Protein 9FY8 (pdb70)

Structure (mmCIF, N/CA/C/O backbone):
data_9FY8
#
_entry.id   9FY8
#
_cell.length_a   47.331
_cell.length_b   128.144
_cell.length_c   98.896
_cell.angle_alpha   90.00
_cell.angle_beta   98.17
_cell.angle_gamma   90.00
#
_symmetry.space_group_name_H-M   'P 1 21 1'
#
loop_
_entity.id
_entity.type
_entity.pdbx_description
1 polymer 'L2A5 Fab Heavy chain'
2 polymer 'L2A5 Fab Light Chain'
3 polymer 'Human anti kappa variable heavy chain'
4 branched 'N-acetyl-alpha-neuraminic acid-(2-6)-2-acetamido-2-deoxy-alpha-D-galactopyranose'
5 non-polymer THREONINE
6 water water
#
loop_
_atom_site.group_PDB
_atom_site.id
_atom_site.type_symbol
_atom_site.label_atom_id
_atom_site.label_alt_id
_atom_site.label_comp_id
_atom_site.label_asym_id
_atom_site.label_entity_id
_atom_site.label_seq_id
_atom_site.pdbx_PDB_ins_code
_atom_site.Cartn_x
_atom_site.Cartn_y
_atom_site.Cartn_z
_atom_site.occupancy
_atom_site.B_iso_or_equiv
_atom_site.auth_seq_id
_atom_site.auth_comp_id
_atom_site.auth_asym_id
_atom_site.auth_atom_id
_atom_site.pdbx_PDB_model_num
ATOM 1 N N . GLU A 1 1 ? 30.116 10.197 -43.255 1.00 56.58 1 GLU B N 1
ATOM 2 C CA . GLU A 1 1 ? 30.751 11.507 -43.330 1.00 49.99 1 GLU B CA 1
ATOM 3 C C . GLU A 1 1 ? 31.230 11.948 -41.952 1.00 49.78 1 GLU B C 1
ATOM 4 O O . GLU A 1 1 ? 32.427 11.938 -41.666 1.00 52.98 1 GLU B O 1
ATOM 10 N N . VAL A 1 2 ? 30.286 12.332 -41.099 1.00 41.80 2 VAL B N 1
ATOM 11 C CA . VAL A 1 2 ? 30.581 12.811 -39.754 1.00 34.41 2 VAL B CA 1
ATOM 12 C C . VAL A 1 2 ? 30.395 11.667 -38.769 1.00 31.81 2 VAL B C 1
ATOM 13 O O . VAL A 1 2 ? 29.423 10.906 -38.857 1.00 38.97 2 VAL B O 1
ATOM 17 N N . GLN A 1 3 ? 31.330 11.542 -37.832 1.00 29.54 3 GLN B N 1
ATOM 18 C CA . GLN A 1 3 ? 31.270 10.545 -36.773 1.00 29.93 3 GLN B CA 1
ATOM 19 C C . GLN A 1 3 ? 31.260 11.241 -35.419 1.00 34.16 3 GLN B C 1
ATOM 20 O O . GLN A 1 3 ? 31.930 12.261 -35.230 1.00 31.15 3 GLN B O 1
ATOM 26 N N . LEU A 1 4 ? 30.496 10.685 -34.479 1.00 30.62 4 LEU B N 1
ATOM 27 C CA . LEU A 1 4 ? 30.352 11.257 -33.147 1.00 25.24 4 LEU B CA 1
ATOM 28 C C . LEU A 1 4 ? 30.418 10.143 -32.112 1.00 24.28 4 LEU B C 1
ATOM 29 O O . LEU A 1 4 ? 29.931 9.035 -32.352 1.00 27.71 4 LEU B O 1
ATOM 34 N N . GLN A 1 5 ? 31.020 10.443 -30.963 1.00 25.25 5 GLN B N 1
ATOM 35 C CA . GLN A 1 5 ? 31.185 9.453 -29.901 1.00 29.10 5 GLN B CA 1
ATOM 36 C C . GLN A 1 5 ? 31.096 10.148 -28.553 1.00 30.21 5 GLN B C 1
ATOM 37 O O . GLN A 1 5 ? 31.882 11.059 -28.275 1.00 37.25 5 GLN B O 1
ATOM 43 N N . GLU A 1 6 ? 30.151 9.718 -27.721 1.00 31.90 6 GLU B N 1
ATOM 44 C CA . GLU A 1 6 ? 30.044 10.262 -26.378 1.00 32.32 6 GLU B CA 1
ATOM 45 C C . GLU A 1 6 ? 30.995 9.538 -25.429 1.00 28.53 6 GLU B C 1
ATOM 46 O O . GLU A 1 6 ? 31.440 8.416 -25.684 1.00 38.15 6 GLU B O 1
ATOM 52 N N . SER A 1 7 ? 31.297 10.200 -24.313 1.00 27.13 7 SER B N 1
ATOM 53 C CA . SER A 1 7 ? 32.155 9.620 -23.291 1.00 36.96 7 SER B CA 1
ATOM 54 C C . SER A 1 7 ? 31.952 10.381 -21.989 1.00 34.55 7 SER B C 1
ATOM 55 O O . SER A 1 7 ? 31.811 11.607 -21.996 1.00 33.18 7 SER B O 1
ATOM 58 N N . GLY A 1 8 ? 31.935 9.645 -20.881 1.00 30.09 8 GLY B N 1
ATOM 59 C CA . GLY A 1 8 ? 31.763 10.235 -19.575 1.00 28.85 8 GLY B CA 1
ATOM 60 C C . GLY A 1 8 ? 31.335 9.221 -18.534 1.00 34.04 8 GLY B C 1
ATOM 61 O O . GLY A 1 8 ? 31.032 8.065 -18.847 1.00 35.94 8 GLY B O 1
ATOM 62 N N . PRO A 1 9 ? 31.309 9.637 -17.268 1.00 33.54 9 PRO B N 1
ATOM 63 C CA . PRO A 1 9 ? 30.892 8.719 -16.201 1.00 26.98 9 PRO B CA 1
ATOM 64 C C . PRO A 1 9 ? 29.430 8.326 -16.342 1.00 34.72 9 PRO B C 1
ATOM 65 O O . PRO A 1 9 ? 28.576 9.145 -16.690 1.00 40.49 9 PRO B O 1
ATOM 69 N N . GLY A 1 10 ? 29.148 7.056 -16.063 1.00 34.11 10 GLY B N 1
ATOM 70 C CA . GLY A 1 10 ? 27.811 6.515 -16.145 1.00 29.17 10 GLY B CA 1
ATOM 71 C C . GLY A 1 10 ? 27.033 6.488 -14.850 1.00 34.22 10 GLY B C 1
ATOM 72 O O . GLY A 1 10 ? 25.890 6.023 -14.842 1.00 38.53 10 GLY B O 1
ATOM 73 N N . LEU A 1 11 ? 27.614 6.969 -13.753 1.00 36.52 11 LEU B N 1
ATOM 74 C CA . LEU A 1 11 ? 26.939 6.998 -12.462 1.00 31.96 11 LEU B CA 1
ATOM 75 C C . LEU A 1 11 ? 27.184 8.352 -11.816 1.00 28.92 11 LEU B C 1
ATOM 76 O O . LEU A 1 11 ? 28.334 8.783 -11.692 1.00 38.76 11 LEU B O 1
ATOM 81 N N . VAL A 1 12 ? 26.106 9.019 -11.413 1.00 39.79 12 VAL B N 1
ATOM 82 C CA . VAL A 1 12 ? 26.176 10.340 -10.801 1.00 31.53 12 VAL B CA 1
ATOM 83 C C . VAL A 1 12 ? 25.317 10.344 -9.545 1.00 32.15 12 VAL B C 1
ATOM 84 O O . VAL A 1 12 ? 24.203 9.811 -9.542 1.00 39.90 12 VAL B O 1
ATOM 88 N N . LYS A 1 13 ? 25.840 10.940 -8.477 1.00 29.75 13 LYS B N 1
ATOM 89 C CA . LYS A 1 13 ? 25.044 11.137 -7.279 1.00 31.78 13 LYS B CA 1
ATOM 90 C C . LYS A 1 13 ? 23.970 12.194 -7.534 1.00 33.73 13 LYS B C 1
ATOM 91 O O . LYS A 1 13 ? 24.169 13.110 -8.336 1.00 33.93 13 LYS B O 1
ATOM 97 N N . PRO A 1 14 ? 22.816 12.083 -6.876 1.00 33.38 14 PRO B N 1
ATOM 98 C CA . PRO A 1 14 ? 21.795 13.128 -7.005 1.00 38.23 14 PRO B CA 1
ATOM 99 C C . PRO A 1 14 ? 22.294 14.456 -6.454 1.00 38.44 14 PRO B C 1
ATOM 100 O O . PRO A 1 14 ? 23.218 14.514 -5.638 1.00 34.01 14 PRO B O 1
ATOM 104 N N . SER A 1 15 ? 21.673 15.537 -6.929 1.00 33.89 15 SER B N 1
ATOM 105 C CA . SER A 1 15 ? 21.984 16.921 -6.571 1.00 29.32 15 SER B CA 1
ATOM 106 C C . SER A 1 15 ? 23.384 17.347 -6.996 1.00 29.02 15 SER B C 1
ATOM 107 O O . SER A 1 15 ? 23.841 18.426 -6.598 1.00 28.02 15 SER B O 1
ATOM 110 N N . GLN A 1 16 ? 24.074 16.544 -7.797 1.00 32.02 16 GLN B N 1
ATOM 111 C CA . GLN A 1 16 ? 25.417 16.852 -8.256 1.00 29.60 16 GLN B CA 1
ATOM 112 C C . GLN A 1 16 ? 25.405 17.023 -9.775 1.00 31.54 16 GLN B C 1
ATOM 113 O O . GLN A 1 16 ? 24.344 17.063 -10.407 1.00 35.37 16 GLN B O 1
ATOM 119 N N . SER A 1 17 ? 26.591 17.130 -10.367 1.00 33.03 17 SER B N 1
ATOM 120 C CA . SER A 1 17 ? 26.726 17.491 -11.772 1.00 31.95 17 SER B CA 1
ATOM 121 C C . SER A 1 17 ? 27.116 16.286 -12.619 1.00 27.46 17 SER B C 1
ATOM 122 O O . SER A 1 17 ? 27.919 15.447 -12.197 1.00 36.92 17 SER B O 1
ATOM 125 N N . LEU A 1 18 ? 26.537 16.214 -13.815 1.00 27.14 18 LEU B N 1
ATOM 126 C CA . LEU A 1 18 ? 26.888 15.227 -14.828 1.00 29.15 18 LEU B CA 1
ATOM 127 C C . LEU A 1 18 ? 27.600 15.940 -15.970 1.00 26.04 18 LEU B C 1
ATOM 128 O O . LEU A 1 18 ? 27.137 16.987 -16.435 1.00 28.49 18 LEU B O 1
ATOM 133 N N . SER A 1 19 ? 28.721 15.376 -16.415 1.00 23.72 19 SER B N 1
ATOM 134 C CA . SER A 1 19 ? 29.519 15.957 -17.486 1.00 31.10 19 SER B CA 1
ATOM 135 C C . SER A 1 19 ? 29.797 14.903 -18.546 1.00 26.65 19 SER B C 1
ATOM 136 O O . SER A 1 19 ? 30.209 13.785 -18.220 1.00 33.22 19 SER B O 1
ATOM 139 N N . LEU A 1 20 ? 29.576 15.263 -19.810 1.00 27.51 20 LEU B N 1
ATOM 140 C CA . LEU A 1 20 ? 29.815 14.376 -20.938 1.00 30.55 20 LEU B CA 1
ATOM 141 C C . LEU A 1 20 ? 30.590 15.118 -22.019 1.00 29.04 20 LEU B C 1
ATOM 142 O O . LEU A 1 20 ? 30.607 16.350 -22.067 1.00 22.54 20 LEU B O 1
ATOM 147 N N . THR A 1 21 ? 31.228 14.346 -22.896 1.00 35.04 21 THR B N 1
ATOM 148 C CA . THR A 1 21 ? 32.061 14.884 -23.965 1.00 30.84 21 THR B CA 1
ATOM 149 C C . THR A 1 21 ? 31.746 14.157 -25.264 1.00 26.94 21 THR B C 1
ATOM 150 O O . THR A 1 21 ? 31.654 12.925 -25.284 1.00 28.49 21 THR B O 1
ATOM 154 N N . CYS A 1 22 ? 31.580 14.919 -26.341 1.00 24.96 22 CYS B N 1
ATOM 155 C CA . CYS A 1 22 ? 31.313 14.378 -27.668 1.00 30.68 22 CYS B CA 1
ATOM 156 C C . CYS A 1 22 ? 32.511 14.672 -28.562 1.00 34.18 22 CYS B C 1
ATOM 157 O O . CYS A 1 22 ? 32.849 15.839 -28.787 1.00 28.75 22 CYS B O 1
ATOM 160 N N . SER A 1 23 ? 33.151 13.619 -29.060 1.00 26.08 23 SER B N 1
ATOM 161 C CA . SER A 1 23 ? 34.297 13.745 -29.951 1.00 25.38 23 SER B CA 1
ATOM 162 C C . SER A 1 23 ? 33.818 13.620 -31.392 1.00 21.81 23 SER B C 1
ATOM 163 O O . SER A 1 23 ? 33.205 12.612 -31.761 1.00 27.35 23 SER B O 1
ATOM 166 N N . VAL A 1 24 ? 34.096 14.640 -32.197 1.00 27.78 24 VAL B N 1
ATOM 167 C CA . VAL A 1 24 ? 33.669 14.695 -33.590 1.00 25.89 24 VAL B CA 1
ATOM 168 C C . VAL A 1 24 ? 34.876 14.448 -34.484 1.00 26.54 24 VAL B C 1
ATOM 169 O O . VAL A 1 24 ? 35.964 14.984 -34.239 1.00 21.54 24 VAL B O 1
ATOM 173 N N . ILE A 1 25 ? 34.682 13.635 -35.520 1.00 25.52 25 ILE B N 1
ATOM 174 C CA . ILE A 1 25 ? 35.731 13.298 -36.476 1.00 27.73 25 ILE B CA 1
ATOM 175 C C . ILE A 1 25 ? 35.155 13.396 -37.882 1.00 32.68 25 ILE B C 1
ATOM 176 O O . ILE A 1 25 ? 34.071 12.866 -38.152 1.00 26.71 25 ILE B O 1
ATOM 181 N N . GLY A 1 26 ? 35.874 14.080 -38.771 1.00 33.65 26 GLY B N 1
ATOM 182 C CA . GLY A 1 26 ? 35.476 14.209 -40.156 1.00 24.43 26 GLY B CA 1
ATOM 183 C C . GLY A 1 26 ? 34.777 15.501 -40.512 1.00 35.57 26 GLY B C 1
ATOM 184 O O . GLY A 1 26 ? 34.385 15.672 -41.674 1.00 46.31 26 GLY B O 1
ATOM 185 N N . TYR A 1 27 ? 34.613 16.415 -39.559 1.00 32.10 27 TYR B N 1
ATOM 186 C CA . TYR A 1 27 ? 33.911 17.667 -39.803 1.00 27.08 27 TYR B CA 1
ATOM 187 C C . TYR A 1 27 ? 34.209 18.621 -38.657 1.00 36.67 27 TYR B C 1
ATOM 188 O O . TYR A 1 27 ? 34.173 18.222 -37.490 1.00 35.32 27 TYR B O 1
ATOM 197 N N . SER A 1 28 ? 34.507 19.872 -38.996 1.00 30.44 28 SER B N 1
ATOM 198 C CA . SER A 1 28 ? 34.791 20.886 -37.990 1.00 30.02 28 SER B CA 1
ATOM 199 C C . SER A 1 28 ? 33.489 21.430 -37.418 1.00 24.33 28 SER B C 1
ATOM 200 O O . SER A 1 28 ? 32.579 21.798 -38.166 1.00 27.39 28 SER B O 1
ATOM 203 N N . ILE A 1 29 ? 33.403 21.483 -36.086 1.00 27.67 29 ILE B N 1
ATOM 204 C CA . ILE A 1 29 ? 32.198 21.996 -35.444 1.00 28.55 29 ILE B CA 1
ATOM 205 C C . ILE A 1 29 ? 31.999 23.480 -35.720 1.00 28.31 29 ILE B C 1
ATOM 206 O O . ILE A 1 29 ? 30.884 23.990 -35.565 1.00 24.74 29 ILE B O 1
ATOM 211 N N . THR A 1 30 ? 33.051 24.187 -36.133 1.00 29.50 30 THR B N 1
ATOM 212 C CA . THR A 1 30 ? 32.948 25.599 -36.479 1.00 29.25 30 THR B CA 1
ATOM 213 C C . THR A 1 30 ? 32.525 25.828 -37.926 1.00 26.56 30 THR B C 1
ATOM 214 O O . THR A 1 30 ? 32.431 26.985 -38.350 1.00 35.92 30 THR B O 1
ATOM 218 N N . SER A 1 31 ? 32.268 24.765 -38.688 1.00 24.96 31 SER B N 1
ATOM 219 C CA . SER A 1 31 ? 31.905 24.887 -40.096 1.00 24.36 31 SER B CA 1
ATOM 220 C C . SER A 1 31 ? 30.420 25.137 -40.310 1.00 29.61 31 SER B C 1
ATOM 221 O O . SER A 1 31 ? 30.050 25.830 -41.266 1.00 34.79 31 SER B O 1
ATOM 224 N N . GLY A 1 32 ? 29.565 24.594 -39.452 1.00 32.17 32 GLY B N 1
ATOM 225 C CA . GLY A 1 32 ? 28.140 24.785 -39.613 1.00 26.84 32 GLY B CA 1
ATOM 226 C C . GLY A 1 32 ? 27.365 23.860 -38.696 1.00 29.96 32 GLY B C 1
ATOM 227 O O . GLY A 1 32 ? 27.940 23.161 -37.859 1.00 29.95 32 GLY B O 1
ATOM 228 N N . TYR A 1 33 ? 26.041 23.890 -38.869 1.00 30.27 33 TYR B N 1
ATOM 229 C CA . TYR A 1 33 ? 25.099 23.046 -38.137 1.00 33.62 33 TYR B CA 1
ATOM 230 C C . TYR A 1 33 ? 25.045 23.364 -36.648 1.00 34.21 33 TYR B C 1
ATOM 231 O O . TYR A 1 33 ? 26.003 23.895 -36.076 1.00 24.96 33 TYR B O 1
ATOM 240 N N . TYR A 1 34 ? 23.921 23.044 -36.015 1.00 38.55 34 TYR B N 1
ATOM 241 C CA . TYR A 1 34 ? 23.854 23.044 -34.562 1.00 32.44 34 TYR B CA 1
ATOM 242 C C . TYR A 1 34 ? 24.335 21.699 -34.035 1.00 27.57 34 TYR B C 1
ATOM 243 O O . TYR A 1 34 ? 24.122 20.658 -34.664 1.00 29.80 34 TYR B O 1
ATOM 252 N N . TRP A 1 35 ? 24.991 21.722 -32.880 1.00 27.37 35 TRP B N 1
ATOM 253 C CA . TRP A 1 35 ? 25.509 20.518 -32.242 1.00 26.51 35 TRP B CA 1
ATOM 254 C C . TRP A 1 35 ? 24.752 20.324 -30.935 1.00 28.53 35 TRP B C 1
ATOM 255 O O . TRP A 1 35 ? 24.964 21.067 -29.971 1.00 28.62 35 TRP B O 1
ATOM 266 N N . ASN A 1 36 A 23.870 19.329 -30.910 1.00 29.69 35 ASN B N 1
ATOM 267 C CA . ASN A 1 36 A 22.884 19.180 -29.854 1.00 30.32 35 ASN B CA 1
ATOM 268 C C . ASN A 1 36 A 23.213 18.004 -28.944 1.00 25.71 35 ASN B C 1
ATOM 269 O O . ASN A 1 36 A 23.971 17.098 -29.299 1.00 25.51 35 ASN B O 1
ATOM 274 N N . TRP A 1 37 ? 22.620 18.038 -27.753 1.00 24.52 36 TRP B N 1
ATOM 275 C CA . TRP A 1 37 ? 22.612 16.909 -26.831 1.00 22.61 36 TRP B CA 1
ATOM 276 C C . TRP A 1 37 ? 21.170 16.459 -26.657 1.00 26.68 36 TRP B C 1
ATOM 277 O O . TRP A 1 37 ? 20.311 17.253 -26.260 1.00 32.68 36 TRP B O 1
ATOM 288 N N . ILE A 1 38 ? 20.907 15.193 -26.969 1.00 27.04 37 ILE B N 1
ATOM 289 C CA . ILE A 1 38 ? 19.564 14.628 -26.936 1.00 27.34 37 ILE B CA 1
ATOM 290 C C . ILE A 1 38 ? 19.610 13.337 -26.134 1.00 25.26 37 ILE B C 1
ATOM 291 O O . ILE A 1 38 ? 20.432 12.458 -26.413 1.00 27.65 37 ILE B O 1
ATOM 296 N N . ARG A 1 39 ? 18.733 13.223 -25.142 1.00 23.38 38 ARG B N 1
ATOM 297 C CA . ARG A 1 39 ? 18.678 12.052 -24.281 1.00 23.19 38 ARG B CA 1
ATOM 298 C C . ARG A 1 39 ? 17.376 11.291 -24.496 1.00 27.13 38 ARG B C 1
ATOM 299 O O . ARG A 1 39 ? 16.410 11.810 -25.064 1.00 27.78 38 ARG B O 1
ATOM 307 N N . GLN A 1 40 ? 17.365 10.042 -24.034 1.00 25.03 39 GLN B N 1
ATOM 308 C CA . GLN A 1 40 ? 16.203 9.170 -24.148 1.00 28.29 39 GLN B CA 1
ATOM 309 C C . GLN A 1 40 ? 15.962 8.491 -22.810 1.00 29.73 39 GLN B C 1
ATOM 310 O O . GLN A 1 40 ? 16.803 7.713 -22.347 1.00 27.33 39 GLN B O 1
ATOM 316 N N . PHE A 1 41 ? 14.818 8.781 -22.198 1.00 31.59 40 PHE B N 1
ATOM 317 C CA . PHE A 1 41 ? 14.453 8.148 -20.945 1.00 32.91 40 PHE B CA 1
ATOM 318 C C . PHE A 1 41 ? 14.123 6.671 -21.174 1.00 32.07 40 PHE B C 1
ATOM 319 O O . PHE A 1 41 ? 13.883 6.248 -22.308 1.00 27.89 40 PHE B O 1
ATOM 327 N N . PRO A 1 42 ? 14.125 5.853 -20.099 1.00 31.14 41 PRO B N 1
ATOM 328 C CA . PRO A 1 42 ? 13.794 4.424 -20.243 1.00 32.36 41 PRO B CA 1
ATOM 329 C C . PRO A 1 42 ? 12.450 4.172 -20.910 1.00 35.84 41 PRO B C 1
ATOM 330 O O . PRO A 1 42 ? 12.242 3.124 -21.530 1.00 46.46 41 PRO B O 1
ATOM 334 N N . GLY A 1 43 ? 11.530 5.125 -20.794 1.00 32.66 42 GLY B N 1
ATOM 335 C CA . GLY A 1 43 ? 10.285 5.060 -21.527 1.00 33.12 42 GLY B CA 1
ATOM 336 C C . GLY A 1 43 ? 10.388 5.289 -23.015 1.00 41.46 42 GLY B C 1
ATOM 337 O O . GLY A 1 43 ? 9.355 5.383 -23.681 1.00 44.44 42 GLY B O 1
ATOM 338 N N . ASN A 1 44 ? 11.606 5.384 -23.549 1.00 34.36 43 ASN B N 1
ATOM 339 C CA . ASN A 1 44 ? 11.884 5.621 -24.962 1.00 34.74 43 ASN B CA 1
ATOM 340 C C . ASN A 1 44 ? 11.442 7.002 -25.426 1.00 30.34 43 ASN B C 1
ATOM 341 O O . ASN A 1 44 ? 11.298 7.229 -26.629 1.00 26.57 43 ASN B O 1
ATOM 346 N N . LYS A 1 45 ? 11.217 7.932 -24.501 1.00 25.37 44 LYS B N 1
ATOM 347 C CA . LYS A 1 45 ? 10.859 9.301 -24.850 1.00 21.48 44 LYS B CA 1
ATOM 348 C C . LYS A 1 45 ? 12.125 10.116 -25.082 1.00 29.58 44 LYS B C 1
ATOM 349 O O . LYS A 1 45 ? 13.051 10.081 -24.264 1.00 28.85 44 LYS B O 1
ATOM 355 N N . LEU A 1 46 ? 12.162 10.847 -26.193 1.00 28.98 45 LEU B N 1
ATOM 356 C CA . LEU A 1 46 ? 13.315 11.653 -26.570 1.00 24.93 45 LEU B CA 1
ATOM 357 C C . LEU A 1 46 ? 13.118 13.098 -26.129 1.00 25.27 45 LEU B C 1
ATOM 358 O O . LEU A 1 46 ? 12.021 13.651 -26.251 1.00 22.83 45 LEU B O 1
ATOM 363 N N . GLU A 1 47 ? 14.187 13.707 -25.618 1.00 23.14 46 GLU B N 1
ATOM 364 C CA . GLU A 1 47 ? 14.148 15.095 -25.170 1.00 25.62 46 GLU B CA 1
ATOM 365 C C . GLU A 1 47 ? 15.427 15.792 -25.599 1.00 26.39 46 GLU B C 1
ATOM 366 O O . GLU A 1 47 ? 16.518 15.418 -25.158 1.00 22.36 46 GLU B O 1
ATOM 372 N N . TRP A 1 48 ? 15.291 16.804 -26.452 1.00 26.75 47 TRP B N 1
ATOM 373 C CA . TRP A 1 48 ? 16.426 17.631 -26.837 1.00 27.13 47 TRP B CA 1
ATOM 374 C C . TRP A 1 48 ? 16.769 18.590 -25.703 1.00 30.80 47 TRP B C 1
ATOM 375 O O . TRP A 1 48 ? 15.892 19.284 -25.178 1.00 25.33 47 TRP B O 1
ATOM 386 N N . MET A 1 49 ? 18.047 18.625 -25.324 1.00 31.44 48 MET B N 1
ATOM 387 C CA . MET A 1 49 ? 18.479 19.407 -24.171 1.00 28.06 48 MET B CA 1
ATOM 388 C C . MET A 1 49 ? 18.994 20.781 -24.580 1.00 36.18 48 MET B C 1
ATOM 389 O O . MET A 1 49 ? 18.321 21.793 -24.365 1.00 36.50 48 MET B O 1
ATOM 394 N N . GLY A 1 50 ? 20.193 20.831 -25.160 1.00 38.88 49 GLY B N 1
ATOM 395 C CA . GLY A 1 50 ? 20.813 22.088 -25.517 1.00 34.26 49 GLY B CA 1
ATOM 396 C C . GLY A 1 50 ? 21.503 21.997 -26.863 1.00 27.03 49 GLY B C 1
ATOM 397 O O . GLY A 1 50 ? 21.506 20.949 -27.511 1.00 24.07 49 GLY B O 1
ATOM 398 N N . SER A 1 51 ? 22.089 23.120 -27.270 1.00 32.28 50 SER B N 1
ATOM 399 C CA . SER A 1 51 ? 22.782 23.204 -28.545 1.00 29.74 50 SER B CA 1
ATOM 400 C C . SER A 1 51 ? 23.854 24.277 -28.467 1.00 30.75 50 SER B C 1
ATOM 401 O O . SER A 1 51 ? 23.709 25.270 -27.749 1.00 30.38 50 SER B O 1
ATOM 404 N N . ILE A 1 52 ? 24.936 24.064 -29.212 1.00 30.06 51 ILE B N 1
ATOM 405 C CA . ILE A 1 52 ? 25.933 25.095 -29.464 1.00 24.15 51 ILE B CA 1
ATOM 406 C C . ILE A 1 52 ? 26.153 25.166 -30.968 1.00 22.24 51 ILE B C 1
ATOM 407 O O . ILE A 1 52 ? 26.262 24.131 -31.636 1.00 22.53 51 ILE B O 1
ATOM 412 N N . ASN A 1 53 ? 26.180 26.381 -31.505 1.00 23.76 52 ASN B N 1
ATOM 413 C CA . ASN A 1 53 ? 26.262 26.570 -32.942 1.00 24.75 52 ASN B CA 1
ATOM 414 C C . ASN A 1 53 ? 27.721 26.560 -33.390 1.00 27.12 52 ASN B C 1
ATOM 415 O O . ASN A 1 53 ? 28.645 26.385 -32.592 1.00 30.46 52 ASN B O 1
ATOM 420 N N . TYR A 1 54 ? 27.933 26.743 -34.694 1.00 28.27 53 TYR B N 1
ATOM 421 C CA . TYR A 1 54 ? 29.294 26.781 -35.215 1.00 27.86 53 TYR B CA 1
ATOM 422 C C . TYR A 1 54 ? 30.020 28.051 -34.793 1.00 25.78 53 TYR B C 1
ATOM 423 O O . TYR A 1 54 ? 31.245 28.036 -34.628 1.00 30.21 53 TYR B O 1
ATOM 432 N N . ASP A 1 55 ? 29.291 29.147 -34.604 1.00 24.73 54 ASP B N 1
ATOM 433 C CA . ASP A 1 55 ? 29.882 30.393 -34.136 1.00 22.53 54 ASP B CA 1
ATOM 434 C C . ASP A 1 55 ? 29.931 30.492 -32.616 1.00 24.67 54 ASP B C 1
ATOM 435 O O . ASP A 1 55 ? 30.409 31.503 -32.090 1.00 32.75 54 ASP B O 1
ATOM 440 N N . GLY A 1 56 ? 29.446 29.477 -31.901 1.00 29.19 55 GLY B N 1
ATOM 441 C CA . GLY A 1 56 ? 29.570 29.406 -30.462 1.00 30.98 55 GLY B CA 1
ATOM 442 C C . GLY A 1 56 ? 28.323 29.771 -29.685 1.00 24.69 55 GLY B C 1
ATOM 443 O O . GLY A 1 56 ? 28.336 29.670 -28.452 1.00 30.04 55 GLY B O 1
ATOM 444 N N . SER A 1 57 ? 27.254 30.190 -30.358 1.00 26.25 56 SER B N 1
ATOM 445 C CA . SER A 1 57 ? 26.035 30.571 -29.659 1.00 30.43 56 SER B CA 1
ATOM 446 C C . SER A 1 57 ? 25.355 29.350 -29.050 1.00 28.77 56 SER B C 1
ATOM 447 O O . SER A 1 57 ? 25.434 28.238 -29.577 1.00 32.08 56 SER B O 1
ATOM 450 N N . ASN A 1 58 ? 24.681 29.571 -27.926 1.00 30.97 57 ASN B N 1
ATOM 451 C CA . ASN A 1 58 ? 24.015 28.510 -27.190 1.00 30.67 57 ASN B CA 1
ATOM 452 C C . ASN A 1 58 ? 22.502 28.641 -27.308 1.00 30.70 57 ASN B C 1
ATOM 453 O O . ASN A 1 58 ? 21.960 29.745 -27.415 1.00 32.42 57 ASN B O 1
ATOM 458 N N . ILE A 1 59 ? 21.830 27.494 -27.296 1.00 31.66 58 ILE B N 1
ATOM 459 C CA . ILE A 1 59 ? 20.376 27.421 -27.229 1.00 34.32 58 ILE B CA 1
ATOM 460 C C . ILE A 1 59 ? 20.017 26.273 -26.297 1.00 38.28 58 ILE B C 1
ATOM 461 O O . ILE A 1 59 ? 20.509 25.153 -26.466 1.00 32.64 58 ILE B O 1
ATOM 466 N N . TYR A 1 60 ? 19.175 26.553 -25.307 1.00 32.90 59 TYR B N 1
ATOM 467 C CA . TYR A 1 60 ? 18.874 25.608 -24.245 1.00 30.57 59 TYR B CA 1
ATOM 468 C C . TYR A 1 60 ? 17.377 25.345 -24.165 1.00 36.60 59 TYR B C 1
ATOM 469 O O . TYR A 1 60 ? 16.555 26.212 -24.481 1.00 32.74 59 TYR B O 1
ATOM 478 N N . ASN A 1 61 ? 17.036 24.138 -23.738 1.00 44.00 60 ASN B N 1
ATOM 479 C CA . ASN A 1 61 ? 15.653 23.823 -23.415 1.00 32.29 60 ASN B CA 1
ATOM 480 C C . ASN A 1 61 ? 15.233 24.642 -22.201 1.00 29.83 60 ASN B C 1
ATOM 481 O O . ASN A 1 61 ? 15.919 24.607 -21.172 1.00 38.88 60 ASN B O 1
ATOM 486 N N . PRO A 1 62 ? 14.136 25.398 -22.280 1.00 30.32 61 PRO B N 1
ATOM 487 C CA . PRO A 1 62 ? 13.709 26.198 -21.120 1.00 32.82 61 PRO B CA 1
ATOM 488 C C . PRO A 1 62 ? 13.490 25.384 -19.857 1.00 31.02 61 PRO B C 1
ATOM 489 O O . PRO A 1 62 ? 13.588 25.941 -18.758 1.00 30.71 61 PRO B O 1
ATOM 493 N N . SER A 1 63 ? 13.203 24.086 -19.974 1.00 28.76 62 SER B N 1
ATOM 494 C CA . SER A 1 63 ? 13.022 23.244 -18.798 1.00 34.48 62 SER B CA 1
ATOM 495 C C . SER A 1 63 ? 14.335 22.904 -18.104 1.00 37.00 62 SER B C 1
ATOM 496 O O . SER A 1 63 ? 14.305 22.354 -16.997 1.00 35.25 62 SER B O 1
ATOM 499 N N . LEU A 1 64 ? 15.479 23.215 -18.718 1.00 35.11 63 LEU B N 1
ATOM 500 C CA . LEU A 1 64 ? 16.779 22.910 -18.139 1.00 36.88 63 LEU B CA 1
ATOM 501 C C . LEU A 1 64 ? 17.711 24.111 -18.071 1.00 40.17 63 LEU B C 1
ATOM 502 O O . LEU A 1 64 ? 18.856 23.957 -17.631 1.00 45.49 63 LEU B O 1
ATOM 507 N N . LYS A 1 65 ? 17.257 25.298 -18.480 1.00 32.96 64 LYS B N 1
ATOM 508 C CA . LYS A 1 65 ? 18.155 26.434 -18.663 1.00 40.09 64 LYS B CA 1
ATOM 509 C C . LYS A 1 65 ? 18.804 26.891 -17.363 1.00 44.85 64 LYS B C 1
ATOM 510 O O . LYS A 1 65 ? 19.872 27.513 -17.403 1.00 48.29 64 LYS B O 1
ATOM 516 N N . ASP A 1 66 ? 18.197 26.593 -16.215 1.00 45.08 65 ASP B N 1
ATOM 517 C CA . ASP A 1 66 ? 18.758 27.005 -14.935 1.00 36.23 65 ASP B CA 1
ATOM 518 C C . ASP A 1 66 ? 19.915 26.125 -14.478 1.00 45.13 65 ASP B C 1
ATOM 519 O O . ASP A 1 66 ? 20.551 26.448 -13.469 1.00 49.32 65 ASP B O 1
ATOM 524 N N . ARG A 1 67 ? 20.209 25.028 -15.193 1.00 37.59 66 ARG B N 1
ATOM 525 C CA . ARG A 1 67 ? 21.233 24.100 -14.723 1.00 36.91 66 ARG B CA 1
ATOM 526 C C . ARG A 1 67 ? 21.964 23.379 -15.855 1.00 32.36 66 ARG B C 1
ATOM 527 O O . ARG A 1 67 ? 22.533 22.307 -15.616 1.00 29.81 66 ARG B O 1
ATOM 535 N N . ILE A 1 68 ? 21.977 23.928 -17.068 1.00 34.13 67 ILE B N 1
ATOM 536 C CA . ILE A 1 68 ? 22.638 23.301 -18.205 1.00 30.53 67 ILE B CA 1
ATOM 537 C C . ILE A 1 68 ? 23.705 24.248 -18.741 1.00 30.04 67 ILE B C 1
ATOM 538 O O . ILE A 1 68 ? 23.595 25.473 -18.625 1.00 27.30 67 ILE B O 1
ATOM 543 N N . SER A 1 69 ? 24.753 23.665 -19.321 1.00 29.81 68 SER B N 1
ATOM 544 C CA . SER A 1 69 ? 25.826 24.434 -19.937 1.00 28.87 68 SER B CA 1
ATOM 545 C C . SER A 1 69 ? 26.458 23.600 -21.041 1.00 30.31 68 SER B C 1
ATOM 546 O O . SER A 1 69 ? 26.874 22.463 -20.799 1.00 28.69 68 SER B O 1
ATOM 549 N N . ILE A 1 70 ? 26.524 24.163 -22.246 1.00 32.75 69 ILE B N 1
ATOM 550 C CA . ILE A 1 70 ? 27.082 23.489 -23.415 1.00 31.34 69 ILE B CA 1
ATOM 551 C C . ILE A 1 70 ? 28.270 24.312 -23.896 1.00 29.32 69 ILE B C 1
ATOM 552 O O . ILE A 1 70 ? 28.094 25.417 -24.424 1.00 27.29 69 ILE B O 1
ATOM 557 N N . THR A 1 71 ? 29.474 23.779 -23.718 1.00 32.02 70 THR B N 1
ATOM 558 C CA . THR A 1 71 ? 30.702 24.427 -24.157 1.00 24.59 70 THR B CA 1
ATOM 559 C C . THR A 1 71 ? 31.330 23.625 -25.294 1.00 29.02 70 THR B C 1
ATOM 560 O O . THR A 1 71 ? 30.804 22.595 -25.727 1.00 28.98 70 THR B O 1
ATOM 564 N N . ARG A 1 72 ? 32.472 24.106 -25.781 1.00 34.62 71 ARG B N 1
ATOM 565 C CA . ARG A 1 72 ? 33.151 23.448 -26.887 1.00 28.13 71 ARG B CA 1
ATOM 566 C C . ARG A 1 72 ? 34.644 23.732 -26.816 1.00 32.33 71 ARG B C 1
ATOM 567 O O . ARG A 1 72 ? 35.086 24.713 -26.210 1.00 26.93 71 ARG B O 1
ATOM 575 N N . ASP A 1 73 ? 35.416 22.853 -27.453 1.00 32.43 72 ASP B N 1
ATOM 576 C CA . ASP A 1 73 ? 36.864 22.998 -27.594 1.00 27.69 72 ASP B CA 1
ATOM 577 C C . ASP A 1 73 ? 37.192 22.737 -29.061 1.00 34.18 72 ASP B C 1
ATOM 578 O O . ASP A 1 73 ? 37.279 21.582 -29.489 1.00 34.88 72 ASP B O 1
ATOM 583 N N . THR A 1 74 ? 37.376 23.813 -29.830 1.00 33.61 73 THR B N 1
ATOM 584 C CA . THR A 1 74 ? 37.592 23.673 -31.266 1.00 34.27 73 THR B CA 1
ATOM 585 C C . THR A 1 74 ? 38.953 23.075 -31.597 1.00 33.56 73 THR B C 1
ATOM 586 O O . THR A 1 74 ? 39.123 22.528 -32.692 1.00 34.50 73 THR B O 1
ATOM 590 N N . SER A 1 75 ? 39.924 23.168 -30.685 1.00 31.14 74 SER B N 1
ATOM 591 C CA . SER A 1 75 ? 41.234 22.580 -30.947 1.00 34.34 74 SER B CA 1
ATOM 592 C C . SER A 1 75 ? 41.160 21.058 -30.964 1.00 33.42 74 SER B C 1
ATOM 593 O O . SER A 1 75 ? 41.788 20.409 -31.809 1.00 36.26 74 SER B O 1
ATOM 596 N N . LYS A 1 76 ? 40.400 20.472 -30.041 1.00 35.40 75 LYS B N 1
ATOM 597 C CA . LYS A 1 76 ? 40.152 19.037 -30.032 1.00 28.41 75 LYS B CA 1
ATOM 598 C C . LYS A 1 76 ? 38.914 18.651 -30.829 1.00 22.91 75 LYS B C 1
ATOM 599 O O . LYS A 1 76 ? 38.627 17.456 -30.956 1.00 20.34 75 LYS B O 1
ATOM 605 N N . ASN A 1 77 ? 38.178 19.633 -31.357 1.00 30.04 76 ASN B N 1
ATOM 606 C CA . ASN A 1 77 ? 36.955 19.398 -32.126 1.00 26.89 76 ASN B CA 1
ATOM 607 C C . ASN A 1 77 ? 35.914 18.656 -31.287 1.00 23.69 76 ASN B C 1
ATOM 608 O O . ASN A 1 77 ? 35.293 17.687 -31.730 1.00 20.58 76 ASN B O 1
ATOM 613 N N . GLN A 1 78 ? 35.722 19.129 -30.058 1.00 29.29 77 GLN B N 1
ATOM 614 C CA . GLN A 1 78 ? 34.794 18.531 -29.112 1.00 26.79 77 GLN B CA 1
ATOM 615 C C . GLN A 1 78 ? 33.804 19.577 -28.614 1.00 23.83 77 GLN B C 1
ATOM 616 O O . GLN A 1 78 ? 34.067 20.783 -28.651 1.00 22.67 77 GLN B O 1
ATOM 622 N N . PHE A 1 79 ? 32.649 19.099 -28.152 1.00 23.44 78 PHE B N 1
ATOM 623 C CA . PHE A 1 79 ? 31.700 19.931 -27.427 1.00 26.16 78 PHE B CA 1
ATOM 624 C C . PHE A 1 79 ? 31.139 19.123 -26.266 1.00 28.09 78 PHE B C 1
ATOM 625 O O . PHE A 1 79 ? 30.958 17.907 -26.366 1.00 29.62 78 PHE B O 1
ATOM 633 N N . PHE A 1 80 ? 30.873 19.811 -25.160 1.00 26.89 79 PHE B N 1
ATOM 634 C CA . PHE A 1 80 ? 30.627 19.167 -23.879 1.00 25.67 79 PHE B CA 1
ATOM 635 C C . PHE A 1 80 ? 29.222 19.478 -23.377 1.00 30.19 79 PHE B C 1
ATOM 636 O O . PHE A 1 80 ? 28.534 20.370 -23.878 1.00 28.84 79 PHE B O 1
ATOM 644 N N . LEU A 1 81 ? 28.806 18.715 -22.367 1.00 29.26 80 LEU B N 1
ATOM 645 C CA . LEU A 1 81 ? 27.505 18.867 -21.731 1.00 23.48 80 LEU B CA 1
ATOM 646 C C . LEU A 1 81 ? 27.690 18.842 -20.222 1.00 25.37 80 LEU B C 1
ATOM 647 O O . LEU A 1 81 ? 28.350 17.944 -19.691 1.00 27.08 80 LEU B O 1
ATOM 652 N N . LYS A 1 82 ? 27.111 19.825 -19.537 1.00 24.96 81 LYS B N 1
ATOM 653 C CA . LYS A 1 82 ? 27.173 19.907 -18.082 1.00 26.04 81 LYS B CA 1
ATOM 654 C C . LYS A 1 82 ? 25.772 20.164 -17.551 1.00 26.31 81 LYS B C 1
ATOM 655 O O . LYS A 1 82 ? 25.171 21.200 -17.855 1.00 28.71 81 LYS B O 1
ATOM 661 N N . LEU A 1 83 ? 25.254 19.223 -16.766 1.00 26.31 82 LEU B N 1
ATOM 662 C CA . LEU A 1 83 ? 23.934 19.329 -16.156 1.00 22.83 82 LEU B CA 1
ATOM 663 C C . LEU A 1 83 ? 24.110 19.387 -14.645 1.00 28.44 82 LEU B C 1
ATOM 664 O O . LEU A 1 83 ? 24.666 18.460 -14.048 1.00 36.60 82 LEU B O 1
ATOM 669 N N . ASN A 1 84 A 23.639 20.469 -14.031 1.00 29.19 82 ASN B N 1
ATOM 670 C CA . ASN A 1 84 A 23.844 20.712 -12.610 1.00 30.61 82 ASN B CA 1
ATOM 671 C C . ASN A 1 84 A 22.645 20.251 -11.790 1.00 27.89 82 ASN B C 1
ATOM 672 O O . ASN A 1 84 A 21.503 20.280 -12.255 1.00 34.78 82 ASN B O 1
ATOM 677 N N . SER A 1 85 B 22.925 19.835 -10.555 1.00 30.27 82 SER B N 1
ATOM 678 C CA . SER A 1 85 B 21.911 19.424 -9.582 1.00 25.39 82 SER B CA 1
ATOM 679 C C . SER A 1 85 B 20.945 18.406 -10.188 1.00 30.29 82 SER B C 1
ATOM 680 O O . SER A 1 85 B 19.728 18.597 -10.223 1.00 31.60 82 SER B O 1
ATOM 683 N N . VAL A 1 86 C 21.519 17.303 -10.670 1.00 31.84 82 VAL B N 1
ATOM 684 C CA . VAL A 1 86 C 20.714 16.295 -11.347 1.00 30.46 82 VAL B CA 1
ATOM 685 C C . VAL A 1 86 C 19.889 15.508 -10.334 1.00 42.02 82 VAL B C 1
ATOM 686 O O . VAL A 1 86 C 20.221 15.410 -9.146 1.00 36.26 82 VAL B O 1
ATOM 690 N N . THR A 1 87 ? 18.788 14.944 -10.818 1.00 33.90 86 THR B N 1
ATOM 691 C CA . THR A 1 87 ? 17.890 14.116 -10.029 1.00 30.10 86 THR B CA 1
ATOM 692 C C . THR A 1 87 ? 17.843 12.712 -10.621 1.00 26.67 86 THR B C 1
ATOM 693 O O . THR A 1 87 ? 18.422 12.438 -11.675 1.00 30.45 86 THR B O 1
ATOM 697 N N . THR A 1 88 ? 17.136 11.813 -9.931 1.00 26.79 87 THR B N 1
ATOM 698 C CA . THR A 1 88 ? 16.909 10.482 -10.484 1.00 29.23 87 THR B CA 1
ATOM 699 C C . THR A 1 88 ? 16.052 10.529 -11.742 1.00 30.50 87 THR B C 1
ATOM 700 O O . THR A 1 88 ? 16.089 9.587 -12.541 1.00 26.13 87 THR B O 1
ATOM 704 N N . GLU A 1 89 ? 15.284 11.605 -11.934 1.00 34.98 88 GLU B N 1
ATOM 705 C CA . GLU A 1 89 ? 14.537 11.808 -13.169 1.00 39.90 88 GLU B CA 1
ATOM 706 C C . GLU A 1 89 ? 15.439 12.099 -14.362 1.00 40.93 88 GLU B C 1
ATOM 707 O O . GLU A 1 89 ? 14.950 12.108 -15.497 1.00 38.53 88 GLU B O 1
ATOM 713 N N . ASP A 1 90 ? 16.729 12.340 -14.137 1.00 39.29 89 ASP B N 1
ATOM 714 C CA . ASP A 1 90 ? 17.678 12.582 -15.214 1.00 33.59 89 ASP B CA 1
ATOM 715 C C . ASP A 1 90 ? 18.340 11.307 -15.718 1.00 30.72 89 ASP B C 1
ATOM 716 O O . ASP A 1 90 ? 19.208 11.382 -16.594 1.00 30.78 89 ASP B O 1
ATOM 721 N N . THR A 1 91 ? 17.962 10.148 -15.182 1.00 26.49 90 THR B N 1
ATOM 722 C CA . THR A 1 91 ? 18.501 8.882 -15.662 1.00 29.37 90 THR B CA 1
ATOM 723 C C . THR A 1 91 ? 17.992 8.616 -17.072 1.00 30.30 90 THR B C 1
ATOM 724 O O . THR A 1 91 ? 16.781 8.497 -17.290 1.00 31.11 90 THR B O 1
ATOM 728 N N . ALA A 1 92 ? 18.910 8.528 -18.028 1.00 28.36 91 ALA B N 1
ATOM 729 C CA . ALA A 1 92 ? 18.556 8.342 -19.431 1.00 32.81 91 ALA B CA 1
ATOM 730 C C . ALA A 1 92 ? 19.816 7.937 -20.188 1.00 30.00 91 ALA B C 1
ATOM 731 O O . ALA A 1 92 ? 20.907 7.846 -19.616 1.00 38.26 91 ALA B O 1
ATOM 733 N N . THR A 1 93 ? 19.652 7.692 -21.485 1.00 24.50 92 THR B N 1
ATOM 734 C CA . THR A 1 93 ? 20.765 7.451 -22.393 1.00 28.18 92 THR B CA 1
ATOM 735 C C . THR A 1 93 ? 20.975 8.705 -23.231 1.00 30.18 92 THR B C 1
ATOM 736 O O . THR A 1 93 ? 20.090 9.098 -23.999 1.00 29.95 92 THR B O 1
ATOM 740 N N . TYR A 1 94 ? 22.141 9.326 -23.085 1.00 26.44 93 TYR B N 1
ATOM 741 C CA . TYR A 1 94 ? 22.410 10.621 -23.694 1.00 26.42 93 TYR B CA 1
ATOM 742 C C . TYR A 1 94 ? 23.110 10.446 -25.035 1.00 29.27 93 TYR B C 1
ATOM 743 O O . TYR A 1 94 ? 24.076 9.683 -25.147 1.00 36.71 93 TYR B O 1
ATOM 752 N N . TYR A 1 95 ? 22.618 11.155 -26.047 1.00 27.75 94 TYR B N 1
ATOM 753 C CA . TYR A 1 95 ? 23.222 11.176 -27.369 1.00 27.52 94 TYR B CA 1
ATOM 754 C C . TYR A 1 95 ? 23.705 12.582 -27.693 1.00 27.43 94 TYR B C 1
ATOM 755 O O . TYR A 1 95 ? 23.119 13.574 -27.248 1.00 30.77 94 TYR B O 1
ATOM 764 N N . CYS A 1 96 ? 24.778 12.662 -28.473 1.00 26.63 95 CYS B N 1
ATOM 765 C CA . CYS A 1 96 ? 25.176 13.903 -29.119 1.00 29.39 95 CYS B CA 1
ATOM 766 C C . CYS A 1 96 ? 24.960 13.766 -30.618 1.00 28.13 95 CYS B C 1
ATOM 767 O O . CYS A 1 96 ? 25.149 12.684 -31.185 1.00 24.72 95 CYS B O 1
ATOM 770 N N . ALA A 1 97 ? 24.550 14.861 -31.253 1.00 18.91 96 ALA B N 1
ATOM 771 C CA . ALA A 1 97 ? 24.174 14.823 -32.657 1.00 24.88 96 ALA B CA 1
ATOM 772 C C . ALA A 1 97 ? 24.516 16.149 -33.317 1.00 26.51 96 ALA B C 1
ATOM 773 O O . ALA A 1 97 ? 24.517 17.200 -32.671 1.00 21.48 96 ALA B O 1
ATOM 775 N N . ARG A 1 98 ? 24.810 16.085 -34.615 1.00 23.97 97 ARG B N 1
ATOM 776 C CA . ARG A 1 98 ? 25.012 17.270 -35.440 1.00 22.96 97 ARG B CA 1
ATOM 777 C C . ARG A 1 98 ? 23.712 17.558 -36.181 1.00 30.88 97 ARG B C 1
ATOM 778 O O . ARG A 1 98 ? 23.340 16.820 -37.097 1.00 30.86 97 ARG B O 1
ATOM 786 N N . GLY A 1 99 ? 23.011 18.612 -35.768 1.00 30.37 98 GLY B N 1
ATOM 787 C CA . GLY A 1 99 ? 21.834 19.082 -36.477 1.00 23.66 98 GLY B CA 1
ATOM 788 C C . GLY A 1 99 ? 20.740 18.060 -36.723 1.00 35.88 98 GLY B C 1
ATOM 789 O O . GLY A 1 99 ? 19.757 18.360 -37.404 1.00 53.79 98 GLY B O 1
ATOM 790 N N . GLY A 1 100 ? 20.896 16.851 -36.190 1.00 39.11 99 GLY B N 1
ATOM 791 C CA . GLY A 1 100 ? 19.886 15.823 -36.316 1.00 34.71 99 GLY B CA 1
ATOM 792 C C . GLY A 1 100 ? 20.088 14.824 -37.436 1.00 38.82 99 GLY B C 1
ATOM 793 O O . GLY A 1 100 ? 19.205 13.986 -37.651 1.00 42.06 99 GLY B O 1
ATOM 794 N N . ASP A 1 101 ? 21.211 14.875 -38.156 1.00 42.52 100 ASP B N 1
ATOM 795 C CA . ASP A 1 101 ? 21.462 13.925 -39.232 1.00 33.75 100 ASP B CA 1
ATOM 796 C C . ASP A 1 101 ? 22.587 12.944 -38.931 1.00 29.02 100 ASP B C 1
ATOM 797 O O . ASP A 1 101 ? 22.774 11.991 -39.695 1.00 31.75 100 ASP B O 1
ATOM 802 N N . TYR A 1 102 ? 23.338 13.148 -37.850 1.00 29.14 101 TYR B N 1
ATOM 803 C CA . TYR A 1 102 ? 24.396 12.227 -37.447 1.00 33.32 101 TYR B CA 1
ATOM 804 C C . TYR A 1 102 ? 24.376 12.102 -35.933 1.00 29.66 101 TYR B C 1
ATOM 805 O O . TYR A 1 102 ? 24.498 13.108 -35.228 1.00 29.58 101 TYR B O 1
ATOM 814 N N . TRP A 1 103 ? 24.237 10.875 -35.439 1.00 30.34 102 TRP B N 1
ATOM 815 C CA . TRP A 1 103 ? 24.100 10.608 -34.016 1.00 27.35 102 TRP B CA 1
ATOM 816 C C . TRP A 1 103 ? 25.273 9.780 -33.512 1.00 26.85 102 TRP B C 1
ATOM 817 O O . TRP A 1 103 ? 25.892 9.026 -34.269 1.00 28.37 102 TRP B O 1
ATOM 828 N N . GLY A 1 104 ? 25.567 9.923 -32.223 1.00 30.11 103 GLY B N 1
ATOM 829 C CA . GLY A 1 104 ? 26.546 9.088 -31.563 1.00 25.51 103 GLY B CA 1
ATOM 830 C C . GLY A 1 104 ? 25.962 7.744 -31.174 1.00 28.70 103 GLY B C 1
ATOM 831 O O . GLY A 1 104 ? 24.825 7.400 -31.500 1.00 31.41 103 GLY B O 1
ATOM 832 N N . GLN A 1 105 ? 26.772 6.966 -30.456 1.00 33.56 104 GLN B N 1
ATOM 833 C CA . GLN A 1 105 ? 26.325 5.646 -30.024 1.00 35.97 104 GLN B CA 1
ATOM 834 C C . GLN A 1 105 ? 25.406 5.721 -28.814 1.00 33.65 104 GLN B C 1
ATOM 835 O O . GLN A 1 105 ? 24.519 4.873 -28.664 1.00 39.62 104 GLN B O 1
ATOM 841 N N . GLY A 1 106 ? 25.594 6.716 -27.953 1.00 32.67 105 GLY B N 1
ATOM 842 C CA . GLY A 1 106 ? 24.777 6.847 -26.764 1.00 33.84 105 GLY B CA 1
ATOM 843 C C . GLY A 1 106 ? 25.462 6.324 -25.519 1.00 30.68 105 GLY B C 1
ATOM 844 O O . GLY A 1 106 ? 26.034 5.230 -25.529 1.00 27.37 105 GLY B O 1
ATOM 845 N N . THR A 1 107 ? 25.416 7.102 -24.441 1.00 35.15 106 THR B N 1
ATOM 846 C CA . THR A 1 107 ? 25.987 6.712 -23.159 1.00 33.78 106 THR B CA 1
ATOM 847 C C . THR A 1 107 ? 24.875 6.635 -22.124 1.00 25.30 106 THR B C 1
ATOM 848 O O . THR A 1 107 ? 24.071 7.566 -21.998 1.00 26.82 106 THR B O 1
ATOM 852 N N . SER A 1 108 ? 24.830 5.527 -21.390 1.00 27.90 107 SER B N 1
ATOM 853 C CA . SER A 1 108 ? 23.819 5.316 -20.363 1.00 26.00 107 SER B CA 1
ATOM 854 C C . SER A 1 108 ? 24.310 5.902 -19.046 1.00 27.73 107 SER B C 1
ATOM 855 O O . SER A 1 108 ? 25.306 5.433 -18.485 1.00 30.48 107 SER B O 1
ATOM 858 N N . VAL A 1 109 ? 23.612 6.922 -18.556 1.00 21.89 108 VAL B N 1
ATOM 859 C CA . VAL A 1 109 ? 23.934 7.577 -17.294 1.00 25.67 108 VAL B CA 1
ATOM 860 C C . VAL A 1 109 ? 22.810 7.295 -16.309 1.00 30.27 108 VAL B C 1
ATOM 861 O O . VAL A 1 109 ? 21.632 7.515 -16.620 1.00 32.30 108 VAL B O 1
ATOM 865 N N . THR A 1 110 ? 23.172 6.810 -15.125 1.00 27.91 109 THR B N 1
ATOM 866 C CA . THR A 1 110 ? 22.220 6.522 -14.061 1.00 30.84 109 THR B CA 1
ATOM 867 C C . THR A 1 110 ? 22.509 7.433 -12.878 1.00 27.85 109 THR B C 1
ATOM 868 O O . THR A 1 110 ? 23.666 7.581 -12.471 1.00 28.71 109 THR B O 1
ATOM 872 N N . VAL A 1 111 ? 21.460 8.043 -12.335 1.00 24.83 110 VAL B N 1
ATOM 873 C CA . VAL A 1 111 ? 21.562 8.922 -11.176 1.00 26.45 110 VAL B CA 1
ATOM 874 C C . VAL A 1 111 ? 20.921 8.206 -9.997 1.00 28.74 110 VAL B C 1
ATOM 875 O O . VAL A 1 111 ? 19.724 7.893 -10.029 1.00 32.27 110 VAL B O 1
ATOM 879 N N . SER A 1 112 ? 21.711 7.944 -8.958 1.00 23.84 111 SER B N 1
ATOM 880 C CA . SER A 1 112 ? 21.216 7.176 -7.824 1.00 28.56 111 SER B CA 1
ATOM 881 C C . SER A 1 112 ? 22.118 7.392 -6.618 1.00 38.08 111 SER B C 1
ATOM 882 O O . SER A 1 112 ? 23.320 7.632 -6.757 1.00 41.08 111 SER B O 1
ATOM 885 N N . SER A 1 113 ? 21.515 7.298 -5.434 1.00 26.64 112 SER B N 1
ATOM 886 C CA . SER A 1 113 ? 22.236 7.325 -4.169 1.00 28.69 112 SER B CA 1
ATOM 887 C C . SER A 1 113 ? 22.645 5.937 -3.698 1.00 34.72 112 SER B C 1
ATOM 888 O O . SER A 1 113 ? 23.260 5.816 -2.633 1.00 36.66 112 SER B O 1
ATOM 891 N N . ALA A 1 114 ? 22.317 4.895 -4.459 1.00 32.63 113 ALA B N 1
ATOM 892 C CA . ALA A 1 114 ? 22.626 3.532 -4.054 1.00 34.46 113 ALA B CA 1
ATOM 893 C C . ALA A 1 114 ? 24.105 3.232 -4.251 1.00 32.03 113 ALA B C 1
ATOM 894 O O . ALA A 1 114 ? 24.734 3.715 -5.198 1.00 37.56 113 ALA B O 1
ATOM 896 N N . SER A 1 115 ? 24.658 2.432 -3.345 1.00 31.49 114 SER B N 1
ATOM 897 C CA . SER A 1 115 ? 26.042 2.003 -3.440 1.00 36.42 114 SER B CA 1
ATOM 898 C C . SER A 1 115 ? 26.130 0.641 -4.122 1.00 40.32 114 SER B C 1
ATOM 899 O O . SER A 1 115 ? 25.129 -0.049 -4.324 1.00 36.27 114 SER B O 1
ATOM 902 N N . THR A 1 116 ? 27.354 0.262 -4.486 1.00 45.98 115 THR B N 1
ATOM 903 C CA . THR A 1 116 ? 27.578 -1.012 -5.155 1.00 43.37 115 THR B CA 1
ATOM 904 C C . THR A 1 116 ? 27.172 -2.167 -4.249 1.00 43.49 115 THR B C 1
ATOM 905 O O . THR A 1 116 ? 27.539 -2.206 -3.071 1.00 41.03 115 THR B O 1
ATOM 909 N N . LYS A 1 117 ? 26.405 -3.105 -4.799 1.00 37.34 116 LYS B N 1
ATOM 910 C CA . LYS A 1 117 ? 25.971 -4.264 -4.035 1.00 41.35 116 LYS B CA 1
ATOM 911 C C . LYS A 1 117 ? 25.807 -5.459 -4.962 1.00 39.40 116 LYS B C 1
ATOM 912 O O . LYS A 1 117 ? 25.285 -5.326 -6.073 1.00 35.80 116 LYS B O 1
ATOM 918 N N . GLY A 1 118 ? 26.252 -6.622 -4.494 1.00 45.11 117 GLY B N 1
ATOM 919 C CA . GLY A 1 118 ? 26.065 -7.859 -5.213 1.00 41.19 117 GLY B CA 1
ATOM 920 C C . GLY A 1 118 ? 24.662 -8.398 -5.024 1.00 36.33 117 GLY B C 1
ATOM 921 O O . GLY A 1 118 ? 23.988 -8.104 -4.032 1.00 44.60 117 GLY B O 1
ATOM 922 N N . PRO A 1 119 ? 24.190 -9.196 -5.977 1.00 33.94 118 PRO B N 1
ATOM 923 C CA . PRO A 1 119 ? 22.810 -9.680 -5.922 1.00 31.82 118 PRO B CA 1
ATOM 924 C C . PRO A 1 119 ? 22.657 -10.982 -5.155 1.00 33.64 118 PRO B C 1
ATOM 925 O O . PRO A 1 119 ? 23.565 -11.812 -5.075 1.00 35.69 118 PRO B O 1
ATOM 929 N N . SER A 1 120 ? 21.469 -11.144 -4.582 1.00 29.69 119 SER B N 1
ATOM 930 C CA . SER A 1 120 ? 21.045 -12.418 -4.024 1.00 25.83 119 SER B CA 1
ATOM 931 C C . SER A 1 120 ? 20.368 -13.227 -5.123 1.00 34.34 119 SER B C 1
ATOM 932 O O . SER A 1 120 ? 19.524 -12.702 -5.857 1.00 34.21 119 SER B O 1
ATOM 935 N N . VAL A 1 121 ? 20.750 -14.495 -5.246 1.00 33.26 120 VAL B N 1
ATOM 936 C CA . VAL A 1 121 ? 20.233 -15.379 -6.284 1.00 27.23 120 VAL B CA 1
ATOM 937 C C . VAL A 1 121 ? 19.442 -16.496 -5.621 1.00 29.28 120 VAL B C 1
ATOM 938 O O . VAL A 1 121 ? 19.962 -17.198 -4.747 1.00 31.36 120 VAL B O 1
ATOM 942 N N . PHE A 1 122 ? 18.187 -16.659 -6.041 1.00 30.66 121 PHE B N 1
ATOM 943 C CA . PHE A 1 122 ? 17.314 -17.668 -5.472 1.00 26.53 121 PHE B CA 1
ATOM 944 C C . PHE A 1 122 ? 16.755 -18.574 -6.561 1.00 31.56 121 PHE B C 1
ATOM 945 O O . PHE A 1 122 ? 16.433 -18.102 -7.657 1.00 29.29 121 PHE B O 1
ATOM 953 N N . PRO A 1 123 ? 16.619 -19.870 -6.292 1.00 34.05 122 PRO B N 1
ATOM 954 C CA . PRO A 1 123 ? 16.098 -20.785 -7.312 1.00 40.75 122 PRO B CA 1
ATOM 955 C C . PRO A 1 123 ? 14.583 -20.708 -7.432 1.00 36.93 122 PRO B C 1
ATOM 956 O O . PRO A 1 123 ? 13.856 -20.669 -6.435 1.00 30.57 122 PRO B O 1
ATOM 960 N N . LEU A 1 124 ? 14.110 -20.677 -8.678 1.00 34.79 123 LEU B N 1
ATOM 961 C CA . LEU A 1 124 ? 12.685 -20.786 -8.982 1.00 27.53 123 LEU B CA 1
ATOM 962 C C . LEU A 1 124 ? 12.421 -22.239 -9.369 1.00 30.81 123 LEU B C 1
ATOM 963 O O . LEU A 1 124 ? 12.412 -22.613 -10.541 1.00 26.87 123 LEU B O 1
ATOM 968 N N . ALA A 1 125 ? 12.213 -23.066 -8.348 1.00 33.47 124 ALA B N 1
ATOM 969 C CA . ALA A 1 125 ? 12.126 -24.502 -8.549 1.00 36.99 124 ALA B CA 1
ATOM 970 C C . ALA A 1 125 ? 10.886 -24.868 -9.364 1.00 31.14 124 ALA B C 1
ATOM 971 O O . ALA A 1 125 ? 9.841 -24.222 -9.247 1.00 26.24 124 ALA B O 1
ATOM 973 N N . PRO A 1 126 ? 10.981 -25.898 -10.204 1.00 36.69 125 PRO B N 1
ATOM 974 C CA . PRO A 1 126 ? 9.796 -26.357 -10.937 1.00 31.87 125 PRO B CA 1
ATOM 975 C C . PRO A 1 126 ? 8.756 -26.931 -9.989 1.00 36.48 125 PRO B C 1
ATOM 976 O O . PRO A 1 126 ? 9.084 -27.602 -9.007 1.00 34.76 125 PRO B O 1
ATOM 980 N N . SER A 1 127 ? 7.490 -26.661 -10.297 1.00 43.53 126 SER B N 1
ATOM 981 C CA . SER A 1 127 ? 6.397 -27.015 -9.405 1.00 49.88 126 SER B CA 1
ATOM 982 C C . SER A 1 127 ? 6.217 -28.531 -9.343 1.00 49.27 126 SER B C 1
ATOM 983 O O . SER A 1 127 ? 6.871 -29.300 -10.054 1.00 50.44 126 SER B O 1
ATOM 986 N N . SER A 1 128 ? 5.304 -28.959 -8.470 1.00 59.26 127 SER B N 1
ATOM 987 C CA . SER A 1 128 ? 4.997 -30.375 -8.317 1.00 54.41 127 SER B CA 1
ATOM 988 C C . SER A 1 128 ? 4.143 -30.914 -9.455 1.00 58.27 127 SER B C 1
ATOM 989 O O . SER A 1 128 ? 4.184 -32.119 -9.727 1.00 57.42 127 SER B O 1
ATOM 992 N N . LYS A 1 129 ? 3.380 -30.055 -10.125 1.00 61.50 128 LYS B N 1
ATOM 993 C CA . LYS A 1 129 ? 2.515 -30.453 -11.232 1.00 56.15 128 LYS B CA 1
ATOM 994 C C . LYS A 1 129 ? 3.217 -30.107 -12.540 1.00 50.93 128 LYS B C 1
ATOM 995 O O . LYS A 1 129 ? 3.206 -28.955 -12.978 1.00 60.92 128 LYS B O 1
ATOM 1001 N N . SER A 1 130 ? 3.828 -31.111 -13.164 1.00 47.71 129 SER B N 1
ATOM 1002 C CA . SER A 1 130 ? 4.484 -30.944 -14.456 1.00 53.31 129 SER B CA 1
ATOM 1003 C C . SER A 1 130 ? 4.108 -32.122 -15.340 1.00 56.76 129 SER B C 1
ATOM 1004 O O . SER A 1 130 ? 4.398 -33.272 -14.998 1.00 59.76 129 SER B O 1
ATOM 1007 N N . THR A 1 131 ? 3.462 -31.837 -16.466 1.00 44.78 130 THR B N 1
ATOM 1008 C CA . THR A 1 131 ? 3.043 -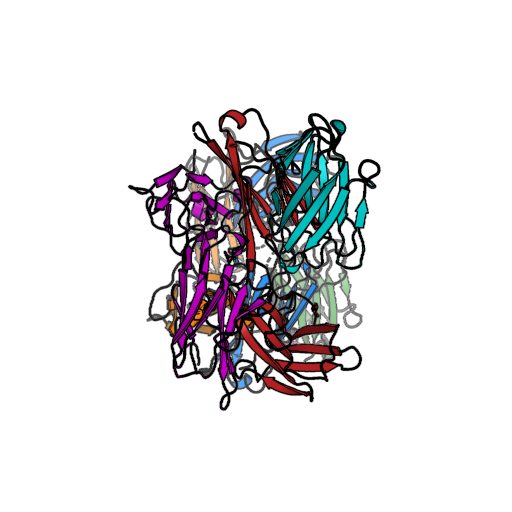32.880 -17.394 1.00 50.30 130 THR B CA 1
ATOM 1009 C C . THR A 1 131 ? 4.245 -33.503 -18.099 1.00 47.38 130 THR B C 1
ATOM 1010 O O . THR A 1 131 ? 4.435 -34.718 -18.067 1.00 52.20 130 THR B O 1
ATOM 1014 N N . GLY A 1 134 ? 5.500 -33.391 -21.071 1.00 29.48 133 GLY B N 1
ATOM 1015 C CA . GLY A 1 134 ? 5.079 -32.002 -21.058 1.00 32.52 133 GLY B CA 1
ATOM 1016 C C . GLY A 1 134 ? 6.236 -31.033 -20.920 1.00 27.98 133 GLY B C 1
ATOM 1017 O O . GLY A 1 134 ? 7.394 -31.409 -21.097 1.00 22.60 133 GLY B O 1
ATOM 1018 N N . THR A 1 135 ? 5.923 -29.781 -20.597 1.00 27.23 134 THR B N 1
ATOM 1019 C CA . THR A 1 135 ? 6.918 -28.723 -20.480 1.00 28.99 134 THR B CA 1
ATOM 1020 C C . THR A 1 135 ? 6.940 -28.211 -19.048 1.00 28.96 134 THR B C 1
ATOM 1021 O O . THR A 1 135 ? 5.901 -27.811 -18.511 1.00 25.89 134 THR B O 1
ATOM 1025 N N . ALA A 1 136 ? 8.119 -28.221 -18.436 1.00 35.48 135 ALA B N 1
ATOM 1026 C CA . ALA A 1 136 ? 8.320 -27.661 -17.109 1.00 32.43 135 ALA B CA 1
ATOM 1027 C C . ALA A 1 136 ? 9.062 -26.332 -17.207 1.00 28.23 135 ALA B C 1
ATOM 1028 O O . ALA A 1 136 ? 9.752 -26.049 -18.189 1.00 31.52 135 ALA B O 1
ATOM 1030 N N . ALA A 1 137 ? 8.909 -25.513 -16.169 1.00 29.78 136 ALA B N 1
ATOM 1031 C CA . ALA A 1 137 ? 9.525 -24.194 -16.119 1.00 28.05 136 ALA B CA 1
ATOM 1032 C C . ALA A 1 137 ? 10.308 -24.046 -14.823 1.00 23.71 136 ALA B C 1
ATOM 1033 O O . ALA A 1 137 ? 9.807 -24.389 -13.747 1.00 26.47 136 ALA B O 1
ATOM 1035 N N . LEU A 1 138 ? 11.537 -23.545 -14.934 1.00 25.37 137 LEU B N 1
ATOM 1036 C CA . LEU A 1 138 ? 12.384 -23.271 -13.782 1.00 28.43 137 LEU B CA 1
ATOM 1037 C C . LEU A 1 138 ? 13.215 -22.032 -14.078 1.00 32.23 137 LEU B C 1
ATOM 1038 O O . LEU A 1 138 ? 13.329 -21.600 -15.228 1.00 31.58 137 LEU B O 1
ATOM 1043 N N . GLY A 1 139 ? 13.794 -21.458 -13.031 1.00 29.14 138 GLY B N 1
ATOM 1044 C CA . GLY A 1 139 ? 14.590 -20.267 -13.231 1.00 31.58 138 GLY B CA 1
ATOM 1045 C C . GLY A 1 139 ? 15.301 -19.834 -11.970 1.00 29.42 138 GLY B C 1
ATOM 1046 O O . GLY A 1 139 ? 15.391 -20.580 -10.993 1.00 27.96 138 GLY B O 1
ATOM 1047 N N . CYS A 1 140 ? 15.815 -18.606 -12.016 1.00 27.13 139 CYS B N 1
ATOM 1048 C CA . CYS A 1 140 ? 16.534 -18.003 -10.904 1.00 32.55 139 CYS B CA 1
ATOM 1049 C C . CYS A 1 140 ? 16.069 -16.566 -10.723 1.00 30.48 139 CYS B C 1
ATOM 1050 O O . CYS A 1 140 ? 15.728 -15.881 -11.691 1.00 21.46 139 CYS B O 1
ATOM 1053 N N . LEU A 1 141 ? 16.049 -16.120 -9.470 1.00 29.96 140 LEU B N 1
ATOM 1054 C CA . LEU A 1 141 ? 15.675 -14.756 -9.115 1.00 26.78 140 LEU B CA 1
ATOM 1055 C C . LEU A 1 141 ? 16.927 -14.003 -8.690 1.00 29.77 140 LEU B C 1
ATOM 1056 O O . LEU A 1 141 ? 17.585 -14.386 -7.717 1.00 27.10 140 LEU B O 1
ATOM 1061 N N . VAL A 1 142 ? 17.250 -12.939 -9.417 1.00 31.26 141 VAL B N 1
ATOM 1062 C CA . VAL A 1 142 ? 18.417 -12.109 -9.145 1.00 28.80 141 VAL B CA 1
ATOM 1063 C C . VAL A 1 142 ? 17.898 -10.802 -8.560 1.00 22.43 141 VAL B C 1
ATOM 1064 O O . VAL A 1 142 ? 17.485 -9.898 -9.295 1.00 30.62 141 VAL B O 1
ATOM 1068 N N . LYS A 1 143 ? 17.926 -10.692 -7.233 1.00 25.23 142 LYS B N 1
ATOM 1069 C CA . LYS A 1 143 ? 17.250 -9.621 -6.517 1.00 30.94 142 LYS B CA 1
ATOM 1070 C C . LYS A 1 143 ? 18.244 -8.790 -5.717 1.00 25.53 142 LYS B C 1
ATOM 1071 O O . LYS A 1 143 ? 19.223 -9.319 -5.179 1.00 24.40 142 LYS B O 1
ATOM 1077 N N . ASP A 1 144 ? 17.985 -7.481 -5.657 1.00 23.85 143 ASP B N 1
ATOM 1078 C CA . ASP A 1 144 ? 18.715 -6.537 -4.816 1.00 30.37 143 ASP B CA 1
ATOM 1079 C C . ASP A 1 144 ? 20.181 -6.409 -5.213 1.00 36.81 143 ASP B C 1
ATOM 1080 O O . ASP A 1 144 ? 21.057 -7.032 -4.601 1.00 33.62 143 ASP B O 1
ATOM 1085 N N . TYR A 1 145 ? 20.458 -5.590 -6.225 1.00 29.33 144 TYR B N 1
ATOM 1086 C CA . TYR A 1 145 ? 21.828 -5.297 -6.619 1.00 30.15 144 TYR B CA 1
ATOM 1087 C C . TYR A 1 145 ? 21.888 -3.904 -7.227 1.00 32.42 144 TYR B C 1
ATOM 1088 O O . TYR A 1 145 ? 20.872 -3.339 -7.641 1.00 31.25 144 TYR B O 1
ATOM 1097 N N . PHE A 1 146 ? 23.106 -3.356 -7.279 1.00 28.81 145 PHE B N 1
ATOM 1098 C CA . PHE A 1 146 ? 23.354 -2.058 -7.891 1.00 28.46 145 PHE B CA 1
ATOM 1099 C C . PHE A 1 146 ? 24.829 -1.970 -8.233 1.00 30.58 145 PHE B C 1
ATOM 1100 O O . PHE A 1 146 ? 25.662 -2.399 -7.423 1.00 33.09 145 PHE B O 1
ATOM 1108 N N . PRO A 1 147 ? 25.194 -1.430 -9.401 1.00 31.18 146 PRO B N 1
ATOM 1109 C CA . PRO A 1 147 ? 24.319 -0.917 -10.459 1.00 33.35 146 PRO B CA 1
ATOM 1110 C C . PRO A 1 147 ? 24.096 -1.917 -11.586 1.00 30.87 146 PRO B C 1
ATOM 1111 O O . PRO A 1 147 ? 24.488 -3.079 -11.503 1.00 31.39 146 PRO B O 1
ATOM 1115 N N . GLU A 1 148 ? 23.453 -1.465 -12.658 1.00 36.63 147 GLU B N 1
ATOM 1116 C CA . GLU A 1 148 ? 23.305 -2.268 -13.857 1.00 34.43 147 GLU B CA 1
ATOM 1117 C C . GLU A 1 148 ? 24.650 -2.395 -14.571 1.00 42.26 147 GLU B C 1
ATOM 1118 O O . GLU A 1 148 ? 25.542 -1.564 -14.386 1.00 42.04 147 GLU B O 1
ATOM 1124 N N . PRO A 1 149 ? 24.827 -3.440 -15.392 1.00 46.10 148 PRO B N 1
ATOM 1125 C CA . PRO A 1 149 ? 23.924 -4.572 -15.610 1.00 41.71 148 PRO B CA 1
ATOM 1126 C C . PRO A 1 149 ? 24.423 -5.856 -14.961 1.00 36.89 148 PRO B C 1
ATOM 1127 O O . PRO A 1 149 ? 25.479 -5.887 -14.334 1.00 35.53 148 PRO B O 1
ATOM 1131 N N . VAL A 1 150 ? 23.663 -6.939 -15.110 1.00 36.41 149 VAL B N 1
ATOM 1132 C CA . VAL A 1 150 ? 24.063 -8.257 -14.639 1.00 36.71 149 VAL B CA 1
ATOM 1133 C C . VAL A 1 150 ? 23.766 -9.252 -15.752 1.00 35.28 149 VAL B C 1
ATOM 1134 O O . VAL A 1 150 ? 22.814 -9.087 -16.521 1.00 38.53 149 VAL B O 1
ATOM 1138 N N . THR A 1 151 ? 24.613 -10.269 -15.867 1.00 32.25 150 THR B N 1
ATOM 1139 C CA . THR A 1 151 ? 24.475 -11.273 -16.909 1.00 29.82 150 THR B CA 1
ATOM 1140 C C . THR A 1 151 ? 24.141 -12.625 -16.294 1.00 32.70 150 THR B C 1
ATOM 1141 O O . THR A 1 151 ? 24.589 -12.956 -15.192 1.00 33.61 150 THR B O 1
ATOM 1145 N N . VAL A 1 152 ? 23.343 -13.403 -17.019 1.00 34.36 151 VAL B N 1
ATOM 1146 C CA . VAL A 1 152 ? 22.880 -14.707 -16.563 1.00 30.80 151 VAL B CA 1
ATOM 1147 C C . VAL A 1 152 ? 23.055 -15.711 -17.691 1.00 32.07 151 VAL B C 1
ATOM 1148 O O . VAL A 1 152 ? 22.593 -15.477 -18.813 1.00 42.32 151 VAL B O 1
ATOM 1152 N N . SER A 1 153 ? 23.718 -16.822 -17.393 1.00 25.84 152 SER B N 1
ATOM 1153 C CA . SER A 1 153 ? 23.796 -17.967 -18.286 1.00 28.87 152 SER B CA 1
ATOM 1154 C C . SER A 1 153 ? 23.252 -19.197 -17.570 1.00 23.61 152 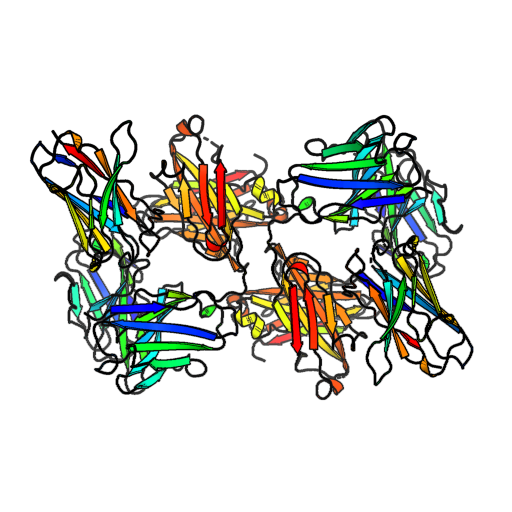SER B C 1
ATOM 1155 O O . SER A 1 153 ? 23.054 -19.201 -16.353 1.00 25.64 152 SER B O 1
ATOM 1158 N N . TRP A 1 154 ? 23.004 -20.251 -18.344 1.00 24.98 153 TRP B N 1
ATOM 1159 C CA . TRP A 1 154 ? 22.487 -21.506 -17.815 1.00 30.26 153 TRP B CA 1
ATOM 1160 C C . TRP A 1 154 ? 23.383 -22.648 -18.264 1.00 27.52 153 TRP B C 1
ATOM 1161 O O . TRP A 1 154 ? 23.684 -22.770 -19.455 1.00 28.47 153 TRP B O 1
ATOM 1172 N N . ASN A 1 155 ? 23.802 -23.479 -17.307 1.00 28.17 154 ASN B N 1
ATOM 1173 C CA . ASN A 1 155 ? 24.681 -24.619 -17.575 1.00 28.48 154 ASN B CA 1
ATOM 1174 C C . ASN A 1 155 ? 25.961 -24.175 -18.281 1.00 30.68 154 ASN B C 1
ATOM 1175 O O . ASN A 1 155 ? 26.434 -24.827 -19.214 1.00 24.07 154 ASN B O 1
ATOM 1180 N N . SER A 1 156 ? 26.518 -23.048 -17.832 1.00 25.38 155 SER B N 1
ATOM 1181 C CA . SER A 1 156 ? 27.756 -22.489 -18.381 1.00 25.52 155 SER B CA 1
ATOM 1182 C C . SER A 1 156 ? 27.628 -22.171 -19.869 1.00 28.65 155 SER B C 1
ATOM 1183 O O . SER A 1 156 ? 28.616 -22.194 -20.608 1.00 21.89 155 SER B O 1
ATOM 1186 N N . GLY A 1 157 ? 26.413 -21.860 -20.319 1.00 29.84 156 GLY B N 1
ATOM 1187 C CA . GLY A 1 157 ? 26.157 -21.573 -21.714 1.00 25.38 156 GLY B CA 1
ATOM 1188 C C . GLY A 1 157 ? 25.666 -22.745 -22.534 1.00 31.62 156 GLY B C 1
ATOM 1189 O O . GLY A 1 157 ? 25.341 -22.560 -23.713 1.00 35.45 156 GLY B O 1
ATOM 1190 N N . ALA A 1 158 ? 25.602 -23.942 -21.952 1.00 26.40 157 ALA B N 1
ATOM 1191 C CA . ALA A 1 158 ? 25.138 -25.119 -22.674 1.00 25.55 157 ALA B CA 1
ATOM 1192 C C . ALA A 1 158 ? 23.627 -25.144 -22.861 1.00 33.58 157 ALA B C 1
ATOM 1193 O O . ALA A 1 158 ? 23.123 -26.020 -23.572 1.00 41.53 157 ALA B O 1
ATOM 1195 N N . LEU A 1 159 ? 22.896 -24.216 -22.246 1.00 28.27 158 LEU B N 1
ATOM 1196 C CA . LEU A 1 159 ? 21.443 -24.150 -22.363 1.00 24.06 158 LEU B CA 1
ATOM 1197 C C . LEU A 1 159 ? 21.061 -22.741 -22.795 1.00 27.97 158 LEU B C 1
ATOM 1198 O O . LEU A 1 159 ? 21.104 -21.806 -21.988 1.00 29.02 158 LEU B O 1
ATOM 1203 N N . THR A 1 160 ? 20.691 -22.592 -24.064 1.00 28.69 159 THR B N 1
ATOM 1204 C CA . THR A 1 160 ? 20.271 -21.312 -24.614 1.00 27.53 159 THR B CA 1
ATOM 1205 C C . THR A 1 160 ? 18.850 -21.316 -25.154 1.00 27.70 159 THR B C 1
ATOM 1206 O O . THR A 1 160 ? 18.216 -20.259 -25.184 1.00 32.07 159 THR B O 1
ATOM 1210 N N . SER A 1 161 ? 18.335 -22.468 -25.577 1.00 29.25 160 SER B N 1
ATOM 1211 C CA . SER A 1 161 ? 16.976 -22.534 -26.094 1.00 28.22 160 SER B CA 1
ATOM 1212 C C . SER A 1 161 ? 15.968 -22.436 -24.957 1.00 27.95 160 SER B C 1
ATOM 1213 O O . SER A 1 161 ? 16.166 -22.997 -23.876 1.00 25.99 160 SER B O 1
ATOM 1216 N N . GLY A 1 162 ? 14.879 -21.713 -25.207 1.00 25.95 161 GLY B N 1
ATOM 1217 C CA . GLY A 1 162 ? 13.839 -21.558 -24.211 1.00 28.18 161 GLY B CA 1
ATOM 1218 C C . GLY A 1 162 ? 14.223 -20.728 -23.008 1.00 31.91 161 GLY B C 1
ATOM 1219 O O . GLY A 1 162 ? 13.530 -20.778 -21.990 1.00 31.42 161 GLY B O 1
ATOM 1220 N N . VAL A 1 163 ? 15.306 -19.961 -23.095 1.00 30.12 162 VAL B N 1
ATOM 1221 C CA . VAL A 1 163 ? 15.784 -19.135 -21.993 1.00 24.39 162 VAL B CA 1
ATOM 1222 C C . VAL A 1 163 ? 15.251 -17.722 -22.167 1.00 25.88 162 VAL B C 1
ATOM 1223 O O . VAL A 1 163 ? 15.264 -17.171 -23.275 1.00 25.50 162 VAL B O 1
ATOM 1227 N N . HIS A 1 164 ? 14.776 -17.131 -21.071 1.00 21.36 163 HIS B N 1
ATOM 1228 C CA . HIS A 1 164 ? 14.313 -15.746 -21.064 1.00 21.41 163 HIS B CA 1
ATOM 1229 C C . HIS A 1 164 ? 14.846 -15.067 -19.811 1.00 22.89 163 HIS B C 1
ATOM 1230 O O . HIS A 1 164 ? 14.449 -15.421 -18.696 1.00 25.78 163 HIS B O 1
ATOM 1237 N N . THR A 1 165 ? 15.747 -14.105 -19.992 1.00 20.90 164 THR B N 1
ATOM 1238 C CA . THR A 1 165 ? 16.230 -13.251 -18.913 1.00 24.96 164 THR B CA 1
ATOM 1239 C C . THR A 1 165 ? 15.568 -11.888 -19.064 1.00 23.88 164 THR B C 1
ATOM 1240 O O . THR A 1 165 ? 15.813 -11.181 -20.048 1.00 31.10 164 THR B O 1
ATOM 1244 N N . PHE A 1 166 ? 14.735 -11.527 -18.096 1.00 21.51 165 PHE B N 1
ATOM 1245 C CA . PHE A 1 166 ? 13.913 -10.333 -18.195 1.00 20.05 165 PHE B CA 1
ATOM 1246 C C . PHE A 1 166 ? 14.728 -9.071 -17.924 1.00 22.25 165 PHE B C 1
ATOM 1247 O O . PHE A 1 166 ? 15.736 -9.113 -17.213 1.00 23.43 165 PHE B O 1
ATOM 1255 N N . PRO A 1 167 ? 14.314 -7.937 -18.490 1.00 29.46 166 PRO B N 1
ATOM 1256 C CA . PRO A 1 167 ? 14.960 -6.666 -18.145 1.00 20.93 166 PRO B CA 1
ATOM 1257 C C . PRO A 1 167 ? 14.783 -6.348 -16.668 1.00 18.78 166 PRO B C 1
ATOM 1258 O O . PRO A 1 167 ? 13.747 -6.643 -16.068 1.00 27.86 166 PRO B O 1
ATOM 1262 N N . ALA A 1 168 ? 15.811 -5.742 -16.083 1.00 23.65 167 ALA B N 1
ATOM 1263 C CA . ALA A 1 168 ? 15.789 -5.439 -14.661 1.00 23.11 167 ALA B CA 1
ATOM 1264 C C . ALA A 1 168 ? 14.744 -4.375 -14.347 1.00 24.97 167 ALA B C 1
ATOM 1265 O O . ALA A 1 168 ? 14.417 -3.522 -15.177 1.00 20.51 167 ALA B O 1
ATOM 1267 N N . VAL A 1 169 ? 14.213 -4.440 -13.130 1.00 19.55 168 VAL B N 1
ATOM 1268 C CA . VAL A 1 169 ? 13.240 -3.480 -12.628 1.00 23.95 168 VAL B CA 1
ATOM 1269 C C . VAL A 1 169 ? 13.822 -2.813 -11.392 1.00 22.11 168 VAL B C 1
ATOM 1270 O O . VAL A 1 169 ? 14.370 -3.486 -10.512 1.00 23.79 168 VAL B O 1
ATOM 1274 N N . LEU A 1 170 ? 13.714 -1.487 -11.334 1.00 17.97 169 LEU B N 1
ATOM 1275 C CA . LEU A 1 170 ? 14.190 -0.728 -10.183 1.00 16.86 169 LEU B CA 1
ATOM 1276 C C . LEU A 1 170 ? 13.131 -0.773 -9.089 1.00 18.10 169 LEU B C 1
ATOM 1277 O O . LEU A 1 170 ? 12.054 -0.186 -9.232 1.00 21.51 169 LEU B O 1
ATOM 1282 N N . GLN A 1 171 ? 13.437 -1.461 -7.993 1.00 23.47 170 GLN B N 1
ATOM 1283 C CA . GLN A 1 171 ? 12.505 -1.572 -6.884 1.00 31.94 170 GLN B CA 1
ATOM 1284 C C . GLN A 1 171 ? 12.407 -0.241 -6.138 1.00 32.63 170 GLN B C 1
ATOM 1285 O O . GLN A 1 171 ? 13.135 0.717 -6.413 1.00 31.13 170 GLN B O 1
ATOM 1291 N N . SER A 1 172 ? 11.482 -0.189 -5.175 1.00 34.11 171 SER B N 1
ATOM 1292 C CA . SER A 1 172 ? 11.311 1.028 -4.388 1.00 36.30 171 SER B CA 1
ATOM 1293 C C . SER A 1 172 ? 12.523 1.301 -3.507 1.00 34.22 171 SER B C 1
ATOM 1294 O O . SER A 1 172 ? 12.784 2.457 -3.155 1.00 38.01 171 SER B O 1
ATOM 1297 N N . SER A 1 173 ? 13.272 0.257 -3.147 1.00 32.29 172 SER B N 1
ATOM 1298 C CA . SER A 1 173 ? 14.464 0.415 -2.325 1.00 29.03 172 SER B CA 1
ATOM 1299 C C . SER A 1 173 ? 15.615 1.078 -3.069 1.00 36.55 172 SER B C 1
ATOM 1300 O O . SER A 1 173 ? 16.584 1.496 -2.428 1.00 40.09 172 SER B O 1
ATOM 1303 N N . GLY A 1 174 ? 15.536 1.185 -4.391 1.00 36.32 173 GLY B N 1
ATOM 1304 C CA . GLY A 1 174 ? 16.619 1.725 -5.182 1.00 31.28 173 GLY B CA 1
ATOM 1305 C C . GLY A 1 174 ? 17.543 0.698 -5.792 1.00 27.96 173 GLY B C 1
ATOM 1306 O O . GLY A 1 174 ? 18.552 1.082 -6.394 1.00 27.75 173 GLY B O 1
ATOM 1307 N N . LEU A 1 175 ? 17.236 -0.588 -5.656 1.00 31.52 174 LEU B N 1
ATOM 1308 C CA . LEU A 1 175 ? 18.033 -1.663 -6.224 1.00 28.87 174 LEU B CA 1
ATOM 1309 C C . LEU A 1 175 ? 17.297 -2.300 -7.395 1.00 26.40 174 LEU B C 1
ATOM 1310 O O . LEU A 1 175 ? 16.081 -2.158 -7.550 1.00 28.42 174 LEU B O 1
ATOM 1315 N N . TYR A 1 176 ? 18.054 -3.008 -8.225 1.00 22.40 175 TYR B N 1
ATOM 1316 C CA . TYR A 1 176 ? 17.503 -3.686 -9.387 1.00 20.93 175 TYR B CA 1
ATOM 1317 C C . TYR A 1 176 ? 17.213 -5.145 -9.064 1.00 24.08 175 TYR B C 1
ATOM 1318 O O . TYR A 1 176 ? 17.871 -5.760 -8.220 1.00 26.74 175 TYR B O 1
ATOM 1327 N N . SER A 1 177 ? 16.209 -5.691 -9.745 1.00 26.70 176 SER B N 1
ATOM 1328 C CA . SER A 1 177 ? 15.817 -7.078 -9.561 1.00 26.09 176 SER B CA 1
ATOM 1329 C C . SER A 1 177 ? 15.339 -7.634 -10.893 1.00 23.03 176 SER B C 1
ATOM 1330 O O . SER A 1 177 ? 14.699 -6.924 -11.674 1.00 24.50 176 SER B O 1
ATOM 1333 N N . LEU A 1 178 ? 15.658 -8.901 -11.146 1.00 18.66 177 LEU B N 1
ATOM 1334 C CA . LEU A 1 178 ? 15.224 -9.566 -12.363 1.00 24.93 177 LEU B CA 1
ATOM 1335 C C . LEU A 1 178 ? 15.128 -11.061 -12.104 1.00 27.62 177 LEU B C 1
ATOM 1336 O O . LEU A 1 178 ? 15.525 -11.563 -11.051 1.00 27.66 177 LEU B O 1
ATOM 1341 N N . SER A 1 179 ? 14.595 -11.769 -13.091 1.00 17.01 178 SER B N 1
ATOM 1342 C CA . SER A 1 179 ? 14.537 -13.220 -13.084 1.00 18.49 178 SER B CA 1
ATOM 1343 C C . SER A 1 179 ? 14.922 -13.734 -14.462 1.00 20.89 178 SER B C 1
ATOM 1344 O O . SER A 1 179 ? 14.756 -13.040 -15.469 1.00 18.96 178 SER B O 1
ATOM 1347 N N . SER A 1 180 ? 15.451 -14.953 -14.497 1.00 23.24 179 SER B N 1
ATOM 1348 C CA . SER A 1 180 ? 15.791 -15.625 -15.744 1.00 19.23 179 SER B CA 1
ATOM 1349 C C . SER A 1 180 ? 15.152 -17.003 -15.727 1.00 26.79 179 SER B C 1
ATOM 1350 O O . SER A 1 180 ? 15.513 -17.847 -14.901 1.00 30.13 179 SER B O 1
ATOM 1353 N N . VAL A 1 181 ? 14.210 -17.228 -16.636 1.00 22.02 180 VAL B N 1
ATOM 1354 C CA . VAL A 1 181 ? 13.436 -18.458 -16.670 1.00 20.79 180 VAL B CA 1
ATOM 1355 C C . VAL A 1 181 ? 13.825 -19.253 -17.910 1.00 29.20 180 VAL B C 1
ATOM 1356 O O . VAL A 1 181 ? 14.316 -18.712 -18.906 1.00 28.71 180 VAL B O 1
ATOM 1360 N N . VAL A 1 182 ? 13.620 -20.565 -17.834 1.00 31.70 181 VAL B N 1
ATOM 1361 C CA . VAL A 1 182 ? 13.898 -21.468 -18.947 1.00 29.85 181 VAL B CA 1
ATOM 1362 C C . VAL A 1 182 ? 12.902 -22.618 -18.894 1.00 29.06 181 VAL B C 1
ATOM 1363 O O . VAL A 1 182 ? 12.690 -23.222 -17.839 1.00 33.13 181 VAL B O 1
ATOM 1367 N N . THR A 1 183 ? 12.276 -22.908 -20.031 1.00 23.22 182 THR B N 1
ATOM 1368 C CA . THR A 1 183 ? 11.311 -23.993 -20.146 1.00 30.30 182 THR B CA 1
ATOM 1369 C C . THR A 1 183 ? 12.010 -25.230 -20.688 1.00 31.66 182 THR B C 1
ATOM 1370 O O . THR A 1 183 ? 12.633 -25.182 -21.754 1.00 30.19 182 THR B O 1
ATOM 1374 N N . VAL A 1 184 ? 11.910 -26.330 -19.949 1.00 34.75 183 VAL B N 1
ATOM 1375 C CA . VAL A 1 184 ? 12.593 -27.572 -20.305 1.00 35.14 183 VAL B CA 1
ATOM 1376 C C . VAL A 1 184 ? 11.567 -28.696 -20.301 1.00 41.76 183 VAL B C 1
ATOM 1377 O O . VAL A 1 184 ? 10.477 -28.557 -19.722 1.00 38.01 183 VAL B O 1
ATOM 1381 N N . PRO A 1 185 ? 11.869 -29.816 -20.962 1.00 40.19 184 PRO B N 1
ATOM 1382 C CA . PRO A 1 185 ? 10.963 -30.969 -20.891 1.00 38.86 184 PRO B CA 1
ATOM 1383 C C . PRO A 1 185 ? 10.834 -31.481 -19.464 1.00 35.15 184 PRO B C 1
ATOM 1384 O O . PRO A 1 185 ? 11.788 -31.450 -18.684 1.00 37.53 184 PRO B O 1
ATOM 1388 N N . SER A 1 186 ? 9.632 -31.952 -19.125 1.00 29.63 185 SER B N 1
ATOM 1389 C CA . SER A 1 186 ? 9.406 -32.523 -17.803 1.00 30.01 185 SER B CA 1
ATOM 1390 C C . SER A 1 186 ? 10.162 -33.828 -17.603 1.00 32.96 185 SER B C 1
ATOM 1391 O O . SER A 1 186 ? 10.423 -34.209 -16.457 1.00 31.47 185 SER B O 1
ATOM 1394 N N . SER A 1 187 ? 10.514 -34.522 -18.688 1.00 35.66 186 SER B N 1
ATOM 1395 C CA . SER A 1 187 ? 11.255 -35.772 -18.586 1.00 36.90 186 SER B CA 1
ATOM 1396 C C . SER A 1 187 ? 12.720 -35.566 -18.229 1.00 38.12 186 SER B C 1
ATOM 1397 O O . SER A 1 187 ? 13.407 -36.547 -17.924 1.00 38.27 186 SER B O 1
ATOM 1400 N N . SER A 1 188 ? 13.215 -34.329 -18.259 1.00 38.01 187 SER B N 1
ATOM 1401 C CA . SER A 1 188 ? 14.613 -34.047 -17.966 1.00 38.21 187 SER B CA 1
ATOM 1402 C C . SER A 1 188 ? 14.851 -33.615 -16.526 1.00 34.65 187 SER B C 1
ATOM 1403 O O . SER A 1 188 ? 16.010 -33.558 -16.100 1.00 35.32 187 SER B O 1
ATOM 1406 N N . LEU A 1 189 ? 13.791 -33.321 -15.768 1.00 32.05 188 LEU B N 1
ATOM 1407 C CA . LEU A 1 189 ? 13.954 -32.846 -14.399 1.00 33.00 188 LEU B CA 1
ATOM 1408 C C . LEU A 1 189 ? 14.622 -33.877 -13.498 1.00 34.64 188 LEU B C 1
ATOM 1409 O O . LEU A 1 189 ? 15.187 -33.504 -12.464 1.00 34.18 188 LEU B O 1
ATOM 1414 N N . GLY A 1 190 ? 14.573 -35.155 -13.860 1.00 41.54 189 GLY B N 1
ATOM 1415 C CA . GLY A 1 190 ? 15.170 -36.190 -13.041 1.00 38.88 189 GLY B CA 1
ATOM 1416 C C . GLY A 1 190 ? 16.562 -36.597 -13.482 1.00 35.64 189 GLY B C 1
ATOM 1417 O O . GLY A 1 190 ? 17.324 -37.163 -12.693 1.00 40.46 189 GLY B O 1
ATOM 1418 N N . THR A 1 191 ? 16.908 -36.316 -14.736 1.00 38.05 190 THR B N 1
ATOM 1419 C CA . THR A 1 191 ? 18.194 -36.715 -15.299 1.00 39.86 190 THR B CA 1
ATOM 1420 C C . THR A 1 191 ? 19.102 -35.544 -15.635 1.00 37.72 190 THR B C 1
ATOM 1421 O O . THR A 1 191 ? 20.318 -35.641 -15.449 1.00 38.41 190 THR B O 1
ATOM 1425 N N . GLN A 1 192 ? 18.549 -34.440 -16.129 1.00 35.65 191 GLN B N 1
ATOM 1426 C CA . GLN A 1 192 ? 19.348 -33.297 -16.549 1.00 26.25 191 GLN B CA 1
ATOM 1427 C C . GLN A 1 192 ? 19.460 -32.287 -15.414 1.00 36.36 191 GLN B C 1
ATOM 1428 O O . GLN A 1 192 ? 18.453 -31.906 -14.808 1.00 33.32 191 GLN B O 1
ATOM 1434 N N . THR A 1 193 ? 20.688 -31.858 -15.130 1.00 33.54 192 THR B N 1
ATOM 1435 C CA . THR A 1 193 ? 20.946 -30.846 -14.116 1.00 30.00 192 THR B CA 1
ATOM 1436 C C . THR A 1 193 ? 20.810 -29.456 -14.726 1.00 28.72 192 THR B C 1
ATOM 1437 O O . THR A 1 193 ? 21.167 -29.238 -15.887 1.00 30.61 192 THR B O 1
ATOM 1441 N N . TYR A 1 194 ? 20.286 -28.518 -13.937 1.00 23.07 193 TYR B N 1
ATOM 1442 C CA . TYR A 1 194 ? 20.108 -27.136 -14.367 1.00 25.41 193 TYR B CA 1
ATOM 1443 C C . TYR A 1 194 ? 20.728 -26.210 -13.333 1.00 23.98 193 TYR B C 1
ATOM 1444 O O . TYR A 1 194 ? 20.342 -26.238 -12.160 1.00 25.88 193 TYR B O 1
ATOM 1453 N N . ILE A 1 195 ? 21.691 -25.400 -13.769 1.00 26.68 194 ILE B N 1
ATOM 1454 C CA . ILE A 1 195 ? 22.385 -24.446 -12.913 1.00 30.29 194 ILE B CA 1
ATOM 1455 C C . ILE A 1 195 ? 22.392 -23.097 -13.619 1.00 29.92 194 ILE B C 1
ATOM 1456 O O . ILE A 1 195 ? 22.695 -23.022 -14.815 1.00 33.29 194 ILE B O 1
ATOM 1461 N N . CYS A 1 196 ? 22.062 -22.038 -12.884 1.00 26.62 195 CYS B N 1
ATOM 1462 C CA . CYS A 1 196 ? 22.109 -20.682 -13.412 1.00 32.79 195 CYS B CA 1
ATOM 1463 C C . CYS A 1 196 ? 23.385 -19.995 -12.946 1.00 31.63 195 CYS B C 1
ATOM 1464 O O . CYS A 1 196 ? 23.799 -20.146 -11.792 1.00 30.94 195 CYS B O 1
ATOM 1467 N N . ASN A 1 197 ? 24.010 -19.247 -13.852 1.00 28.85 196 ASN B N 1
ATOM 1468 C CA . ASN A 1 197 ? 25.280 -18.576 -13.591 1.00 29.02 196 ASN B CA 1
ATOM 1469 C C . ASN A 1 197 ? 25.060 -17.072 -13.688 1.00 30.32 196 ASN B C 1
ATOM 1470 O O . ASN A 1 197 ? 24.863 -16.538 -14.785 1.00 28.59 196 ASN B O 1
ATOM 1475 N N . VAL A 1 198 ? 25.100 -16.394 -12.546 1.00 33.20 197 VAL B N 1
ATOM 1476 C CA . VAL A 1 198 ? 24.864 -14.957 -12.464 1.00 31.29 197 VAL B CA 1
ATOM 1477 C C . VAL A 1 198 ? 26.204 -14.253 -12.306 1.00 35.05 197 VAL B C 1
ATOM 1478 O O . VAL A 1 198 ? 27.032 -14.653 -11.478 1.00 32.24 197 VAL B O 1
ATOM 1482 N N . ASN A 1 199 ? 26.421 -13.203 -13.099 1.00 39.26 198 ASN B N 1
ATOM 1483 C CA . ASN A 1 199 ? 27.699 -12.501 -13.139 1.00 40.34 198 ASN B CA 1
ATOM 1484 C C . ASN A 1 199 ? 27.452 -11.003 -13.052 1.00 37.61 198 ASN B C 1
ATOM 1485 O O . ASN A 1 199 ? 26.838 -10.420 -13.951 1.00 32.25 198 ASN B O 1
ATOM 1490 N N . HIS A 1 200 ? 27.944 -10.382 -11.981 1.00 38.04 199 HIS B N 1
ATOM 1491 C CA . HIS A 1 200 ? 27.816 -8.945 -11.758 1.00 36.32 199 HIS B CA 1
ATOM 1492 C C . HIS A 1 200 ? 29.217 -8.368 -11.586 1.00 39.35 199 HIS B C 1
ATOM 1493 O O . HIS A 1 200 ? 29.881 -8.625 -10.576 1.00 33.77 199 HIS B O 1
ATOM 1500 N N . LYS A 1 201 ? 29.663 -7.587 -12.576 1.00 43.04 200 LYS B N 1
ATOM 1501 C CA . LYS A 1 201 ? 31.040 -7.094 -12.560 1.00 43.04 200 LYS B CA 1
ATOM 1502 C C . LYS A 1 201 ? 31.285 -6.016 -11.509 1.00 42.75 200 LYS B C 1
ATOM 1503 O O . LYS A 1 201 ? 32.302 -6.105 -10.799 1.00 42.40 200 LYS B O 1
ATOM 1509 N N . PRO A 1 202 ? 30.443 -4.982 -11.359 1.00 44.99 201 PRO B N 1
ATOM 1510 C CA . PRO A 1 202 ? 30.775 -3.919 -10.390 1.00 44.32 201 PRO B CA 1
ATOM 1511 C C . PRO A 1 202 ? 30.985 -4.412 -8.967 1.00 37.09 201 PRO B C 1
ATOM 1512 O O . PRO A 1 202 ? 31.733 -3.780 -8.210 1.00 42.76 201 PRO B O 1
ATOM 1516 N N . SER A 1 203 ? 30.353 -5.515 -8.577 1.00 33.00 202 SER B N 1
ATOM 1517 C CA . SER A 1 203 ? 30.572 -6.102 -7.263 1.00 38.93 202 SER B CA 1
ATOM 1518 C C . SER A 1 203 ? 31.515 -7.295 -7.304 1.00 46.55 202 SER B C 1
ATOM 1519 O O . SER A 1 203 ? 31.856 -7.832 -6.245 1.00 44.27 202 SER B O 1
ATOM 1522 N N . ASN A 1 204 ? 31.949 -7.709 -8.494 1.00 48.00 203 ASN B N 1
ATOM 1523 C CA . ASN A 1 204 ? 32.816 -8.871 -8.681 1.00 38.89 203 ASN B CA 1
ATOM 1524 C C . ASN A 1 204 ? 32.249 -10.096 -7.964 1.00 42.73 203 ASN B C 1
ATOM 1525 O O . ASN A 1 204 ? 32.887 -10.709 -7.107 1.00 48.01 203 ASN B O 1
ATOM 1530 N N . THR A 1 205 ? 31.019 -10.438 -8.333 1.00 47.82 204 THR B N 1
ATOM 1531 C CA . THR A 1 205 ? 30.311 -11.571 -7.760 1.00 39.84 204 THR B CA 1
ATOM 1532 C C . THR A 1 205 ? 29.909 -12.538 -8.863 1.00 38.93 204 THR B C 1
ATOM 1533 O O . THR A 1 205 ? 29.482 -12.123 -9.946 1.00 42.07 204 THR B O 1
ATOM 1537 N N . LYS A 1 206 ? 30.057 -13.829 -8.579 1.00 39.15 205 LYS B N 1
ATOM 1538 C CA . LYS A 1 206 ? 29.701 -14.893 -9.510 1.00 44.07 205 LYS B CA 1
ATOM 1539 C C . LYS A 1 206 ? 29.004 -15.981 -8.710 1.00 45.46 205 LYS B C 1
ATOM 1540 O O . LYS A 1 206 ? 29.608 -16.569 -7.807 1.00 51.03 205 LYS B O 1
ATOM 1546 N N . VAL A 1 207 ? 27.740 -16.243 -9.031 1.00 38.41 206 VAL B N 1
ATOM 1547 C CA . VAL A 1 207 ? 26.908 -17.172 -8.275 1.00 40.13 206 VAL B CA 1
ATOM 1548 C C . VAL A 1 207 ? 26.426 -18.274 -9.208 1.00 36.29 206 VAL B C 1
ATOM 1549 O O . VAL A 1 207 ? 25.895 -17.992 -10.289 1.00 34.86 206 VAL B O 1
ATOM 1553 N N . ASP A 1 208 ? 26.606 -19.525 -8.786 1.00 33.06 207 ASP B N 1
ATOM 1554 C CA . ASP A 1 208 ? 26.087 -20.693 -9.492 1.00 28.65 207 ASP B CA 1
ATOM 1555 C C . ASP A 1 208 ? 25.150 -21.435 -8.550 1.00 37.17 207 ASP B C 1
ATOM 1556 O O . ASP A 1 208 ? 25.601 -22.064 -7.587 1.00 38.04 207 ASP B O 1
ATOM 1561 N N . LYS A 1 209 ? 23.851 -21.359 -8.823 1.00 38.29 208 LYS B N 1
ATOM 1562 C CA . LYS A 1 209 ? 22.825 -21.984 -7.998 1.00 39.08 208 LYS B CA 1
ATOM 1563 C C . LYS A 1 209 ? 22.139 -23.080 -8.800 1.00 35.48 208 LYS B C 1
ATOM 1564 O O . LYS A 1 209 ? 21.619 -22.822 -9.891 1.00 32.65 208 LYS B O 1
ATOM 1570 N N . ARG A 1 210 ? 22.142 -24.297 -8.261 1.00 35.37 209 ARG B N 1
ATOM 1571 C CA . ARG A 1 210 ? 21.438 -25.405 -8.891 1.00 37.39 209 ARG B CA 1
ATOM 1572 C C . ARG A 1 210 ? 19.950 -25.310 -8.583 1.00 36.46 209 ARG B C 1
ATOM 1573 O O . ARG A 1 210 ? 19.553 -25.193 -7.419 1.00 35.01 209 ARG B O 1
ATOM 1581 N N . VAL A 1 211 ? 19.129 -25.356 -9.626 1.00 34.68 210 VAL B N 1
ATOM 1582 C CA . VAL A 1 211 ? 17.679 -25.309 -9.493 1.00 33.61 210 VAL B CA 1
ATOM 1583 C C . VAL A 1 211 ? 17.185 -26.750 -9.533 1.00 34.85 210 VAL B C 1
ATOM 1584 O O . VAL A 1 211 ? 17.114 -27.369 -10.599 1.00 36.69 210 VAL B O 1
ATOM 1588 N N . GLU A 1 212 ? 16.839 -27.292 -8.356 1.00 40.96 211 GLU B N 1
ATOM 1589 C CA . GLU A 1 212 ? 16.414 -28.667 -8.160 1.00 42.97 211 GLU B CA 1
ATOM 1590 C C . GLU A 1 212 ? 14.893 -28.770 -8.138 1.00 44.29 211 GLU B C 1
ATOM 1591 O O . GLU A 1 212 ? 14.209 -27.858 -7.663 1.00 53.94 211 GLU B O 1
ATOM 1597 N N . PRO A 1 213 ? 14.335 -29.877 -8.652 1.00 36.92 212 PRO B N 1
ATOM 1598 C CA . PRO A 1 213 ? 12.890 -30.130 -8.617 1.00 40.22 212 PRO B CA 1
ATOM 1599 C C . PRO A 1 213 ? 12.347 -30.227 -7.194 1.00 43.54 212 PRO B C 1
ATOM 1600 O O . PRO A 1 213 ? 13.063 -30.707 -6.316 1.00 46.34 212 PRO B O 1
ATOM 1604 N N . ASP B 2 1 ? 6.595 23.627 -25.832 1.00 65.21 1 ASP C N 1
ATOM 1605 C CA . ASP B 2 1 ? 5.548 24.428 -26.459 1.00 60.84 1 ASP C CA 1
ATOM 1606 C C . ASP B 2 1 ? 4.682 23.572 -27.374 1.00 50.28 1 ASP C C 1
ATOM 1607 O O . ASP B 2 1 ? 3.526 23.282 -27.068 1.00 56.89 1 ASP C O 1
ATOM 1612 N N . ILE B 2 2 ? 5.260 23.170 -28.499 1.00 49.55 2 ILE C N 1
ATOM 1613 C CA . ILE B 2 2 ? 4.542 22.401 -29.508 1.00 44.40 2 ILE C CA 1
ATOM 1614 C C . ILE B 2 2 ? 4.559 20.932 -29.111 1.00 43.95 2 ILE C C 1
ATOM 1615 O O . ILE B 2 2 ? 5.627 20.353 -28.879 1.00 43.47 2 ILE C O 1
ATOM 1620 N N . VAL B 2 3 ? 3.378 20.323 -29.039 1.00 32.43 3 VAL C N 1
ATOM 1621 C CA . VAL B 2 3 ? 3.222 18.935 -28.617 1.00 30.08 3 VAL C CA 1
ATOM 1622 C C . VAL B 2 3 ? 2.868 18.094 -29.834 1.00 31.33 3 VAL C C 1
ATOM 1623 O O . VAL B 2 3 ? 1.942 18.429 -30.583 1.00 34.24 3 VAL C O 1
ATOM 1627 N N . LEU B 2 4 ? 3.605 17.005 -30.033 1.00 29.62 4 LEU C N 1
ATOM 1628 C CA . LEU B 2 4 ? 3.368 16.085 -31.136 1.00 26.57 4 LEU C CA 1
ATOM 1629 C C . LEU B 2 4 ? 2.687 14.829 -30.612 1.00 32.58 4 LEU C C 1
ATOM 1630 O O . LEU B 2 4 ? 3.161 14.215 -29.649 1.00 34.47 4 LEU C O 1
ATOM 1635 N N . THR B 2 5 ? 1.577 14.453 -31.244 1.00 33.08 5 THR C N 1
ATOM 1636 C CA . THR B 2 5 ? 0.811 13.269 -30.867 1.00 27.40 5 THR C CA 1
ATOM 1637 C C . THR B 2 5 ? 0.878 12.272 -32.016 1.00 29.25 5 THR C C 1
ATOM 1638 O O . THR B 2 5 ? 0.296 12.507 -33.080 1.00 27.65 5 THR C O 1
ATOM 1642 N N . GLN B 2 6 ? 1.586 11.165 -31.804 1.00 28.29 6 GLN C N 1
ATOM 1643 C CA . GLN B 2 6 ? 1.733 10.124 -32.812 1.00 22.36 6 GLN C CA 1
ATOM 1644 C C . GLN B 2 6 ? 0.678 9.048 -32.592 1.00 28.26 6 GLN C C 1
ATOM 1645 O O . GLN B 2 6 ? 0.479 8.589 -31.462 1.00 20.49 6 GLN C O 1
ATOM 1651 N N . THR B 2 7 ? 0.008 8.649 -33.672 1.00 29.37 7 THR C N 1
ATOM 1652 C CA . THR B 2 7 ? -1.045 7.647 -33.619 1.00 23.28 7 THR C CA 1
ATOM 1653 C C . THR B 2 7 ? -0.860 6.651 -34.756 1.00 25.49 7 THR C C 1
ATOM 1654 O O . THR B 2 7 ? -0.576 7.053 -35.894 1.00 28.58 7 THR C O 1
ATOM 1658 N N . PRO B 2 8 ? -1.006 5.349 -34.481 1.00 28.80 8 PRO C N 1
ATOM 1659 C CA . PRO B 2 8 ? -1.272 4.741 -33.170 1.00 26.85 8 PRO C CA 1
ATOM 1660 C C . PRO B 2 8 ? 0.010 4.578 -32.362 1.00 28.01 8 PRO C C 1
ATOM 1661 O O . PRO B 2 8 ? 1.097 4.846 -32.863 1.00 27.70 8 PRO C O 1
ATOM 1665 N N . ALA B 2 9 ? -0.085 4.149 -31.102 1.00 21.48 9 ALA C N 1
ATOM 1666 C CA . ALA B 2 9 ? 1.119 3.928 -30.308 1.00 23.66 9 ALA C CA 1
ATOM 1667 C C . ALA B 2 9 ? 1.889 2.714 -30.813 1.00 28.75 9 ALA C C 1
ATOM 1668 O O . ALA B 2 9 ? 3.114 2.766 -30.977 1.00 32.23 9 ALA C O 1
ATOM 1670 N N . ILE B 2 10 ? 1.186 1.612 -31.061 1.00 27.73 10 ILE C N 1
ATOM 1671 C CA . ILE B 2 10 ? 1.775 0.386 -31.582 1.00 27.80 10 ILE C CA 1
ATOM 1672 C C . ILE B 2 10 ? 1.058 0.027 -32.875 1.00 27.21 10 ILE C C 1
ATOM 1673 O O . ILE B 2 10 ? -0.162 0.194 -32.985 1.00 27.08 10 ILE C O 1
ATOM 1678 N N . MET B 2 11 ? 1.816 -0.463 -33.853 1.00 33.04 11 MET C N 1
ATOM 1679 C CA . MET B 2 11 ? 1.286 -0.806 -35.169 1.00 31.32 11 MET C CA 1
ATOM 1680 C C . MET B 2 11 ? 1.807 -2.184 -35.552 1.00 36.71 11 MET C C 1
ATOM 1681 O O . MET B 2 11 ? 2.995 -2.340 -35.849 1.00 34.89 11 MET C O 1
ATOM 1686 N N . SER B 2 12 ? 0.927 -3.181 -35.537 1.00 38.88 12 SER C N 1
ATOM 1687 C CA . SER B 2 12 ? 1.276 -4.525 -35.975 1.00 30.26 12 SER C CA 1
ATOM 1688 C C . SER B 2 12 ? 0.934 -4.674 -37.451 1.00 34.29 12 SER C C 1
ATOM 1689 O O . SER B 2 12 ? -0.184 -4.356 -37.870 1.00 37.77 12 SER C O 1
ATOM 1692 N N . ALA B 2 13 ? 1.895 -5.156 -38.237 1.00 28.39 13 ALA C N 1
ATOM 1693 C CA . ALA B 2 13 ? 1.725 -5.260 -39.678 1.00 34.05 13 ALA C CA 1
ATOM 1694 C C . ALA B 2 13 ? 2.407 -6.515 -40.198 1.00 34.31 13 ALA C C 1
ATOM 1695 O O . ALA B 2 13 ? 3.482 -6.892 -39.722 1.00 33.72 13 ALA C O 1
ATOM 1697 N N . SER B 2 14 ? 1.767 -7.164 -41.183 1.00 35.85 14 SER C N 1
ATOM 1698 C CA . SER B 2 14 ? 2.313 -8.307 -41.896 1.00 46.23 14 SER C CA 1
ATOM 1699 C C . SER B 2 14 ? 3.041 -7.847 -43.156 1.00 40.28 14 SER C C 1
ATOM 1700 O O . SER B 2 14 ? 2.749 -6.773 -43.692 1.00 41.78 14 SER C O 1
ATOM 1703 N N . PRO B 2 15 ? 4.005 -8.634 -43.635 1.00 40.78 15 PRO C N 1
ATOM 1704 C CA . PRO B 2 15 ? 4.731 -8.251 -44.854 1.00 35.49 15 PRO C CA 1
ATOM 1705 C C . PRO B 2 15 ? 3.791 -8.106 -46.043 1.00 36.28 15 PRO C C 1
ATOM 1706 O O . PRO B 2 15 ? 2.996 -8.999 -46.344 1.00 35.12 15 PRO C O 1
ATOM 1710 N N . GLY B 2 16 ? 3.891 -6.963 -46.721 1.00 32.67 16 GLY C N 1
ATOM 1711 C CA . GLY B 2 16 ? 3.088 -6.682 -47.891 1.00 38.30 16 GLY C CA 1
ATOM 1712 C C . GLY B 2 16 ? 1.948 -5.710 -47.681 1.00 36.70 16 GLY C C 1
ATOM 1713 O O . GLY B 2 16 ? 1.249 -5.388 -48.650 1.00 29.09 16 GLY C O 1
ATOM 1714 N N . GLU B 2 17 ? 1.739 -5.231 -46.460 1.00 38.39 17 GLU C N 1
ATOM 1715 C CA . GLU B 2 17 ? 0.626 -4.340 -46.172 1.00 41.60 17 GLU C CA 1
ATOM 1716 C C . GLU B 2 17 ? 1.054 -2.878 -46.258 1.00 40.64 17 GLU C C 1
ATOM 1717 O O . GLU B 2 17 ? 2.237 -2.539 -46.169 1.00 33.16 17 GLU C O 1
ATOM 1723 N N . LYS B 2 18 ? 0.063 -2.008 -46.434 1.00 37.63 18 LYS C N 1
ATOM 1724 C CA . LYS B 2 18 ? 0.278 -0.568 -46.455 1.00 31.26 18 LYS C CA 1
ATOM 1725 C C . LYS B 2 18 ? 0.156 -0.030 -45.035 1.00 25.19 18 LYS C C 1
ATOM 1726 O O . LYS B 2 18 ? -0.865 -0.241 -44.371 1.00 25.33 18 LYS C O 1
ATOM 1732 N N . VAL B 2 19 ? 1.197 0.656 -44.570 1.00 28.20 19 VAL C N 1
ATOM 1733 C CA . VAL B 2 19 ? 1.242 1.208 -43.223 1.00 28.83 19 VAL C CA 1
ATOM 1734 C C . VAL B 2 19 ? 1.295 2.725 -43.319 1.00 27.87 19 VAL C C 1
ATOM 1735 O O . VAL B 2 19 ? 2.047 3.280 -44.128 1.00 31.35 19 VAL C O 1
ATOM 1739 N N . THR B 2 20 ? 0.492 3.393 -42.493 1.00 34.37 20 THR C N 1
ATOM 1740 C CA . THR B 2 20 ? 0.446 4.849 -42.440 1.00 30.24 20 THR C CA 1
ATOM 1741 C C . THR B 2 20 ? 0.515 5.284 -40.986 1.00 31.44 20 THR C C 1
ATOM 1742 O O . THR B 2 20 ? -0.335 4.895 -40.179 1.00 33.29 20 THR C O 1
ATOM 1746 N N . LEU B 2 21 ? 1.521 6.087 -40.654 1.00 32.01 21 LEU C N 1
ATOM 1747 C CA . LEU B 2 21 ? 1.688 6.629 -39.313 1.00 32.05 21 LEU C CA 1
ATOM 1748 C C . LEU B 2 21 ? 1.378 8.118 -39.338 1.00 34.75 21 LEU C C 1
ATOM 1749 O O . LEU B 2 21 ? 1.832 8.834 -40.237 1.00 33.25 21 LEU C O 1
ATOM 1754 N N . THR B 2 22 ? 0.609 8.580 -38.357 1.00 32.43 22 THR C N 1
ATOM 1755 C CA . THR B 2 22 ? 0.153 9.961 -38.297 1.00 27.66 22 THR C CA 1
ATOM 1756 C C . THR B 2 22 ? 0.805 10.681 -37.124 1.00 29.02 22 THR C C 1
ATOM 1757 O O . THR B 2 22 ? 0.972 10.108 -36.043 1.00 33.03 22 THR C O 1
ATOM 1761 N N . CYS B 2 23 ? 1.174 11.941 -37.349 1.00 35.30 23 CYS C N 1
ATOM 1762 C CA . CYS B 2 23 ? 1.786 12.796 -36.337 1.00 33.10 23 CYS C CA 1
ATOM 1763 C C . CYS B 2 23 ? 1.041 14.124 -36.339 1.00 31.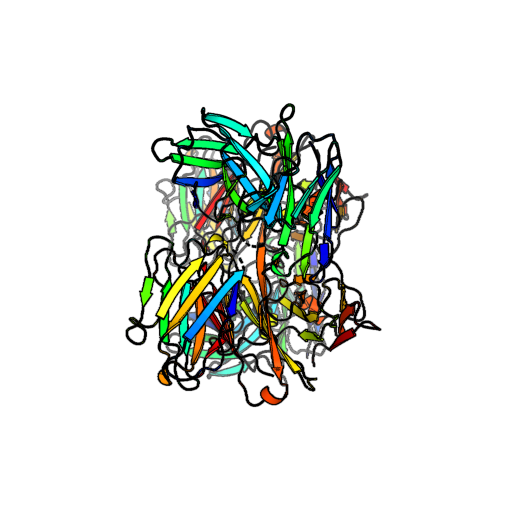62 23 CYS C C 1
ATOM 1764 O O . CYS B 2 23 ? 1.192 14.920 -37.271 1.00 36.18 23 CYS C O 1
ATOM 1767 N N . SER B 2 24 ? 0.235 14.359 -35.308 1.00 32.01 24 SER C N 1
ATOM 1768 C CA . SER B 2 24 ? -0.557 15.575 -35.195 1.00 35.88 24 SER C CA 1
ATOM 1769 C C . SER B 2 24 ? 0.126 16.566 -34.260 1.00 39.40 24 SER C C 1
ATOM 1770 O O . SER B 2 24 ? 0.634 16.188 -33.200 1.00 37.54 24 SER C O 1
ATOM 1773 N N . ALA B 2 25 ? 0.126 17.836 -34.655 1.00 32.14 25 ALA C N 1
ATOM 1774 C CA . ALA B 2 25 ? 0.759 18.901 -33.891 1.00 28.81 25 ALA C CA 1
ATOM 1775 C C . ALA B 2 25 ? -0.297 19.835 -33.316 1.00 30.14 25 ALA C C 1
ATOM 1776 O O . ALA B 2 25 ? -1.303 20.129 -33.970 1.00 32.34 25 ALA C O 1
ATOM 1778 N N . SER B 2 26 ? -0.060 20.301 -32.086 1.00 34.43 26 SER C N 1
ATOM 1779 C CA . SER B 2 26 ? -1.008 21.203 -31.438 1.00 37.00 26 SER C CA 1
ATOM 1780 C C . SER B 2 26 ? -1.084 22.546 -32.152 1.00 43.24 26 SER C C 1
ATOM 1781 O O . SER B 2 26 ? -2.157 23.159 -32.204 1.00 42.37 26 SER C O 1
ATOM 1784 N N . SER B 2 27 ? 0.033 23.018 -32.698 1.00 40.21 27 SER C N 1
ATOM 1785 C CA . SER B 2 27 ? 0.068 24.239 -33.487 1.00 36.45 27 SER C CA 1
ATOM 1786 C C . SER B 2 27 ? 0.674 23.934 -34.850 1.00 40.50 27 SER C C 1
ATOM 1787 O O . SER B 2 27 ? 1.262 22.870 -35.066 1.00 29.39 27 SER C O 1
ATOM 1790 N N . SER B 2 28 ? 0.520 24.884 -35.770 1.00 43.03 28 SER C N 1
ATOM 1791 C CA . SER B 2 28 ? 1.015 24.701 -37.128 1.00 34.93 28 SER C CA 1
ATOM 1792 C C . SER B 2 28 ? 2.517 24.443 -37.125 1.00 40.09 28 SER C C 1
ATOM 1793 O O . SER B 2 28 ? 3.257 24.935 -36.267 1.00 35.33 28 SER C O 1
ATOM 1796 N N . VAL B 2 29 ? 2.965 23.655 -38.100 1.00 39.72 29 VAL C N 1
ATOM 1797 C CA . VAL B 2 29 ? 4.351 23.216 -38.196 1.00 30.38 29 VAL C CA 1
ATOM 1798 C C . VAL B 2 29 ? 4.822 23.417 -39.629 1.00 25.60 29 VAL C C 1
ATOM 1799 O O . VAL B 2 29 ? 4.126 23.032 -40.576 1.00 26.06 29 VAL C O 1
ATOM 1803 N N . SER B 2 30 ? 5.999 24.027 -39.785 1.00 33.18 30 SER C N 1
ATOM 1804 C CA . SER B 2 30 ? 6.538 24.272 -41.119 1.00 35.36 30 SER C CA 1
ATOM 1805 C C . SER B 2 30 ? 6.996 22.974 -41.773 1.00 28.57 30 SER C C 1
ATOM 1806 O O . SER B 2 30 ? 6.639 22.687 -42.922 1.00 31.27 30 SER C O 1
ATOM 1809 N N . TYR B 2 31 ? 7.789 22.177 -41.059 1.00 27.39 31 TYR C N 1
ATOM 1810 C CA . TYR B 2 31 ? 8.316 20.926 -41.587 1.00 26.99 31 TYR C CA 1
ATOM 1811 C C . TYR B 2 31 ? 8.392 19.893 -40.476 1.00 21.70 31 TYR C C 1
ATOM 1812 O O . TYR B 2 31 ? 8.791 20.207 -39.351 1.00 24.60 31 TYR C O 1
ATOM 1821 N N . MET B 2 32 ? 8.011 18.661 -40.799 1.00 23.20 32 MET C N 1
ATOM 1822 C CA . MET B 2 32 ? 8.075 17.541 -39.871 1.00 25.55 32 MET C CA 1
ATOM 1823 C C . MET B 2 32 ? 9.105 16.539 -40.369 1.00 35.05 32 MET C C 1
ATOM 1824 O O . MET B 2 32 ? 9.100 16.173 -41.548 1.00 30.96 32 MET C O 1
ATOM 1829 N N . HIS B 2 33 ? 9.984 16.105 -39.475 1.00 29.04 33 HIS C N 1
ATOM 1830 C CA . HIS B 2 33 ? 10.992 15.105 -39.786 1.00 20.98 33 HIS C CA 1
ATOM 1831 C C . HIS B 2 33 ? 10.655 13.803 -39.072 1.00 25.25 33 HIS C C 1
ATOM 1832 O O . HIS B 2 33 ? 9.900 13.784 -38.099 1.00 23.29 33 HIS C O 1
ATOM 1839 N N . TRP B 2 34 ? 11.217 12.705 -39.570 1.00 25.69 34 TRP C N 1
ATOM 1840 C CA . TRP B 2 34 ? 10.954 11.384 -39.016 1.00 22.33 34 TRP C CA 1
ATOM 1841 C C . TRP B 2 34 ? 12.266 10.657 -38.759 1.00 22.98 34 TRP C C 1
ATOM 1842 O O . TRP B 2 34 ? 13.220 10.783 -39.533 1.00 25.04 34 TRP C O 1
ATOM 1853 N N . PHE B 2 35 ? 12.306 9.896 -37.665 1.00 18.27 35 PHE C N 1
ATOM 1854 C CA . PHE B 2 35 ? 13.493 9.161 -37.250 1.00 24.76 35 PHE C CA 1
ATOM 1855 C C . PHE B 2 35 ? 13.139 7.700 -37.017 1.00 23.88 35 PHE C C 1
ATOM 1856 O O . PHE B 2 35 ? 12.099 7.391 -36.429 1.00 27.16 35 PHE C O 1
ATOM 1864 N N . GLN B 2 36 ? 14.008 6.806 -37.477 1.00 20.35 36 GLN C N 1
ATOM 1865 C CA . GLN B 2 36 ? 13.875 5.378 -37.234 1.00 22.15 36 GLN C CA 1
ATOM 1866 C C . GLN B 2 36 ? 14.832 4.949 -36.129 1.00 22.99 36 GLN C C 1
ATOM 1867 O O . GLN B 2 36 ? 15.939 5.476 -36.003 1.00 23.34 36 GLN C O 1
ATOM 1873 N N . GLN B 2 37 ? 14.391 3.986 -35.322 1.00 20.71 37 GLN C N 1
ATOM 1874 C CA . GLN B 2 37 ? 15.229 3.450 -34.259 1.00 29.70 37 GLN C CA 1
ATOM 1875 C C . GLN B 2 37 ? 14.855 1.998 -34.008 1.00 24.13 37 GLN C C 1
ATOM 1876 O O . GLN B 2 37 ? 13.680 1.687 -33.789 1.00 19.01 37 GLN C O 1
ATOM 1882 N N . LYS B 2 38 ? 15.851 1.118 -34.033 1.00 25.66 38 LYS C N 1
ATOM 1883 C CA . LYS B 2 38 ? 15.630 -0.294 -33.745 1.00 26.27 38 LYS C CA 1
ATOM 1884 C C . LYS B 2 38 ? 16.260 -0.673 -32.411 1.00 28.97 38 LYS C C 1
ATOM 1885 O O . LYS B 2 38 ? 16.065 -1.781 -31.914 1.00 39.77 38 LYS C O 1
ATOM 1891 N N . THR B 2 41 ? 19.953 0.918 -30.366 1.00 42.73 41 THR C N 1
ATOM 1892 C CA . THR B 2 41 ? 20.441 1.509 -31.606 1.00 38.20 41 THR C CA 1
ATOM 1893 C C . THR B 2 41 ? 20.166 3.010 -31.619 1.00 39.02 41 THR C C 1
ATOM 1894 O O . THR B 2 41 ? 19.136 3.464 -31.124 1.00 37.43 41 THR C O 1
ATOM 1898 N N . SER B 2 42 ? 21.104 3.776 -32.171 1.00 31.66 42 SER C N 1
ATOM 1899 C CA . SER B 2 42 ? 20.927 5.212 -32.275 1.00 31.67 42 SER C CA 1
ATOM 1900 C C . SER B 2 42 ? 19.802 5.538 -33.259 1.00 29.30 42 SER C C 1
ATOM 1901 O O . SER B 2 42 ? 19.598 4.819 -34.241 1.00 32.30 42 SER C O 1
ATOM 1904 N N . PRO B 2 43 ? 19.046 6.606 -33.005 1.00 28.28 43 PRO C N 1
ATOM 1905 C CA . PRO B 2 43 ? 18.008 7.017 -33.961 1.00 28.75 43 PRO C CA 1
ATOM 1906 C C . PRO B 2 43 ? 18.628 7.487 -35.268 1.00 26.06 43 PRO C C 1
ATOM 1907 O O . PRO B 2 43 ? 19.517 8.342 -35.278 1.00 28.76 43 PRO C O 1
ATOM 1911 N N . LYS B 2 44 ? 18.158 6.915 -36.371 1.00 25.42 44 LYS C N 1
ATOM 1912 C CA . LYS B 2 44 ? 18.607 7.293 -37.702 1.00 25.24 44 LYS C CA 1
ATOM 1913 C C . LYS B 2 44 ? 17.610 8.254 -38.332 1.00 26.07 44 LYS C C 1
ATOM 1914 O O . LYS B 2 44 ? 16.395 8.060 -38.229 1.00 27.68 44 LYS C O 1
ATOM 1920 N N . ARG B 2 45 ? 18.127 9.291 -38.986 1.00 28.15 45 ARG C N 1
ATOM 1921 C CA . ARG B 2 45 ? 17.276 10.183 -39.763 1.00 22.44 45 ARG C CA 1
ATOM 1922 C C . ARG B 2 45 ? 16.698 9.414 -40.944 1.00 25.30 45 ARG C C 1
ATOM 1923 O O . ARG B 2 45 ? 17.442 8.838 -41.744 1.00 22.55 45 ARG C O 1
ATOM 1931 N N . TRP B 2 46 ? 15.372 9.387 -41.042 1.00 28.56 46 TRP C N 1
ATOM 1932 C CA . TRP B 2 46 ? 14.674 8.609 -42.059 1.00 27.08 46 TRP C CA 1
ATOM 1933 C C . TRP B 2 46 ? 13.933 9.469 -43.068 1.00 22.58 46 TRP C C 1
ATOM 1934 O O . TRP B 2 46 ? 13.984 9.188 -44.268 1.00 23.77 46 TRP C O 1
ATOM 1945 N N . ILE B 2 47 ? 13.248 10.514 -42.609 1.00 22.49 47 ILE C N 1
ATOM 1946 C CA . ILE B 2 47 ? 12.556 11.462 -43.475 1.00 21.40 47 ILE C CA 1
ATOM 1947 C C . ILE B 2 47 ? 12.826 12.854 -42.926 1.00 28.14 47 ILE C C 1
ATOM 1948 O O . ILE B 2 47 ? 12.552 13.122 -41.751 1.00 30.15 47 ILE C O 1
ATOM 1953 N N . TYR B 2 48 ? 13.377 13.732 -43.759 1.00 25.34 48 TYR C N 1
ATOM 1954 C CA . TYR B 2 48 ? 13.599 15.119 -43.387 1.00 29.26 48 TYR C CA 1
ATOM 1955 C C . TYR B 2 48 ? 12.919 16.033 -44.397 1.00 31.23 48 TYR C C 1
ATOM 1956 O O . TYR B 2 48 ? 12.687 15.654 -45.547 1.00 23.26 48 TYR C O 1
ATOM 1965 N N . ASP B 2 49 ? 12.593 17.243 -43.943 1.00 31.69 49 ASP C N 1
ATOM 1966 C CA . ASP B 2 49 ? 11.874 18.225 -44.753 1.00 29.41 49 ASP C CA 1
ATOM 1967 C C . ASP B 2 49 ? 10.574 17.637 -45.297 1.00 22.10 49 ASP C C 1
ATOM 1968 O O . ASP B 2 49 ? 10.270 17.726 -46.489 1.00 29.32 49 ASP C O 1
ATOM 1973 N N . THR B 2 50 ? 9.818 17.002 -44.397 1.00 23.76 50 THR C N 1
ATOM 1974 C CA . THR B 2 50 ? 8.492 16.450 -44.664 1.00 27.57 50 THR C CA 1
ATOM 1975 C C . THR B 2 50 ? 8.515 15.259 -45.618 1.00 24.04 50 THR C C 1
ATOM 1976 O O . THR B 2 50 ? 7.911 14.222 -45.325 1.00 29.73 50 THR C O 1
ATOM 1980 N N . SER B 2 51 ? 9.200 15.381 -46.758 1.00 34.55 51 SER C N 1
ATOM 1981 C CA . SER B 2 51 ? 9.114 14.362 -47.795 1.00 33.44 51 SER C CA 1
ATOM 1982 C C . SER B 2 51 ? 10.448 13.945 -48.402 1.00 28.62 51 SER C C 1
ATOM 1983 O O . SER B 2 51 ? 10.454 13.084 -49.289 1.00 28.39 51 SER C O 1
ATOM 1986 N N . LYS B 2 52 ? 11.568 14.514 -47.966 1.00 32.58 52 LYS C N 1
ATOM 1987 C CA . LYS B 2 52 ? 12.861 14.110 -48.503 1.00 32.44 52 LYS C CA 1
ATOM 1988 C C . LYS B 2 52 ? 13.347 12.852 -47.794 1.00 25.90 52 LYS C C 1
ATOM 1989 O O . LYS B 2 52 ? 13.276 12.752 -46.565 1.00 26.06 52 LYS C O 1
ATOM 1995 N N . LEU B 2 53 ? 13.831 11.889 -48.574 1.00 20.79 53 LEU C N 1
ATOM 1996 C CA . LEU B 2 53 ? 14.324 10.631 -48.035 1.00 25.03 53 LEU C CA 1
ATOM 1997 C C . LEU B 2 53 ? 15.799 10.752 -47.684 1.00 20.76 53 LEU C C 1
ATOM 1998 O O . LEU B 2 53 ? 16.593 11.293 -48.459 1.00 27.33 53 LEU C O 1
ATOM 2003 N N . ALA B 2 54 ? 16.163 10.246 -46.510 1.00 21.61 54 ALA C N 1
ATOM 2004 C CA . ALA B 2 54 ? 17.550 10.279 -46.079 1.00 26.01 54 ALA C CA 1
ATOM 2005 C C . ALA B 2 54 ? 18.323 9.122 -46.707 1.00 24.20 54 ALA C C 1
ATOM 2006 O O . ALA B 2 54 ? 17.804 8.362 -47.529 1.00 29.38 54 ALA C O 1
ATOM 2008 N N . SER B 2 55 ? 19.585 8.982 -46.310 1.00 24.32 55 SER C N 1
ATOM 2009 C CA . SER B 2 55 ? 20.434 7.943 -46.875 1.00 29.51 55 SER C CA 1
ATOM 2010 C C . SER B 2 55 ? 20.006 6.570 -46.370 1.00 26.20 55 SER C C 1
ATOM 2011 O O . SER B 2 55 ? 19.785 6.378 -45.171 1.00 30.28 55 SER C O 1
ATOM 2014 N N . GLY B 2 56 ? 19.887 5.617 -47.289 1.00 31.80 56 GLY C N 1
ATOM 2015 C CA . GLY B 2 56 ? 19.550 4.256 -46.930 1.00 32.28 56 GLY C CA 1
ATOM 2016 C C . GLY B 2 56 ? 18.078 3.966 -46.756 1.00 26.65 56 GLY C C 1
ATOM 2017 O O . GLY B 2 56 ? 17.733 2.987 -46.085 1.00 30.46 56 GLY C O 1
ATOM 2018 N N . VAL B 2 57 ? 17.200 4.769 -47.342 1.00 25.30 57 VAL C N 1
ATOM 2019 C CA . VAL B 2 57 ? 15.757 4.613 -47.194 1.00 27.37 57 VAL C CA 1
ATOM 2020 C C . VAL B 2 57 ? 15.203 4.048 -48.500 1.00 27.73 57 VAL C C 1
ATOM 2021 O O . VAL B 2 57 ? 15.415 4.647 -49.562 1.00 30.58 57 VAL C O 1
ATOM 2025 N N . PRO B 2 58 ? 14.511 2.912 -48.474 1.00 25.56 58 PRO C N 1
ATOM 2026 C CA . PRO B 2 58 ? 13.914 2.384 -49.705 1.00 29.18 58 PRO C CA 1
ATOM 2027 C C . PRO B 2 58 ? 12.802 3.288 -50.217 1.00 29.53 58 PRO C C 1
ATOM 2028 O O . PRO B 2 58 ? 12.219 4.088 -49.481 1.00 25.21 58 PRO C O 1
ATOM 2032 N N . ALA B 2 59 ? 12.511 3.145 -51.513 1.00 27.37 59 ALA C N 1
ATOM 2033 C CA . ALA B 2 59 ? 11.531 4.014 -52.155 1.00 29.50 59 ALA C CA 1
ATOM 2034 C C . ALA B 2 59 ? 10.109 3.763 -51.667 1.00 27.91 59 ALA C C 1
ATOM 2035 O O . ALA B 2 59 ? 9.230 4.595 -51.912 1.00 22.02 59 ALA C O 1
ATOM 2037 N N . ARG B 2 60 ? 9.860 2.642 -50.987 1.00 26.04 60 ARG C N 1
ATOM 2038 C CA . ARG B 2 60 ? 8.517 2.358 -50.493 1.00 23.99 60 ARG C CA 1
ATOM 2039 C C . ARG B 2 60 ? 8.089 3.317 -49.390 1.00 26.45 60 ARG C C 1
ATOM 2040 O O . ARG B 2 60 ? 6.885 3.472 -49.154 1.00 25.34 60 ARG C O 1
ATOM 2048 N N . PHE B 2 61 ? 9.038 3.957 -48.712 1.00 21.40 61 PHE C N 1
ATOM 2049 C CA . PHE B 2 61 ? 8.713 4.958 -47.708 1.00 27.02 61 PHE C CA 1
ATOM 2050 C C . PHE B 2 61 ? 8.316 6.272 -48.372 1.00 29.13 61 PHE C C 1
ATOM 2051 O O . PHE B 2 61 ? 8.791 6.613 -49.459 1.00 26.57 61 PHE C O 1
ATOM 2059 N N . SER B 2 62 ? 7.431 7.010 -47.705 1.00 25.85 62 SER C N 1
ATOM 2060 C CA . SER B 2 62 ? 6.961 8.288 -48.217 1.00 29.13 62 SER C CA 1
ATOM 2061 C C . SER B 2 62 ? 6.494 9.150 -47.054 1.00 26.78 62 SER C C 1
ATOM 2062 O O . SER B 2 62 ? 5.918 8.644 -46.086 1.00 27.90 62 SER C O 1
ATOM 2065 N N . GLY B 2 63 ? 6.748 10.451 -47.161 1.00 28.75 63 GLY C N 1
ATOM 2066 C CA . GLY B 2 63 ? 6.314 11.409 -46.163 1.00 25.83 63 GLY C CA 1
ATOM 2067 C C . GLY B 2 63 ? 5.457 12.493 -46.787 1.00 25.73 63 GLY C C 1
ATOM 2068 O O . GLY B 2 63 ? 5.624 12.840 -47.957 1.00 27.49 63 GLY C O 1
ATOM 2069 N N . SER B 2 64 ? 4.534 13.027 -45.991 1.00 22.34 64 SER C N 1
ATOM 2070 C CA . SER B 2 64 ? 3.620 14.058 -46.462 1.00 26.29 64 SER C CA 1
ATOM 2071 C C . SER B 2 64 ? 3.012 14.755 -45.254 1.00 30.83 64 SER C C 1
ATOM 2072 O O . SER B 2 64 ? 3.252 14.376 -44.106 1.00 34.90 64 SER C O 1
ATOM 2075 N N . GLY B 2 65 ? 2.225 15.789 -45.528 1.00 23.87 65 GLY C N 1
ATOM 2076 C CA . GLY B 2 65 ? 1.523 16.525 -44.501 1.00 28.50 65 GLY C CA 1
ATOM 2077 C C . GLY B 2 65 ? 1.839 18.001 -44.550 1.00 24.58 65 GLY C C 1
ATOM 2078 O O . GLY B 2 65 ? 2.656 18.471 -45.341 1.00 26.90 65 GLY C O 1
ATOM 2079 N N . SER B 2 66 ? 1.171 18.742 -43.665 1.00 24.83 66 SER C N 1
ATOM 2080 C CA . SER B 2 66 ? 1.303 20.190 -43.578 1.00 24.09 66 SER C CA 1
ATOM 2081 C C . SER B 2 66 ? 0.500 20.685 -42.384 1.00 29.07 66 SER C C 1
ATOM 2082 O O . SER B 2 66 ? -0.349 19.968 -41.846 1.00 24.18 66 SER C O 1
ATOM 2085 N N . GLY B 2 67 ? 0.775 21.924 -41.985 1.00 25.97 67 GLY C N 1
ATOM 2086 C CA . GLY B 2 67 ? 0.050 22.558 -40.904 1.00 27.64 67 GLY C CA 1
ATOM 2087 C C . GLY B 2 67 ? 0.158 21.831 -39.580 1.00 27.42 67 GLY C C 1
ATOM 2088 O O . GLY B 2 67 ? 1.172 21.941 -38.883 1.00 27.12 67 GLY C O 1
ATOM 2089 N N . THR B 2 68 ? -0.882 21.078 -39.223 1.00 24.66 68 THR C N 1
ATOM 2090 C CA . THR B 2 68 ? -0.940 20.388 -37.944 1.00 25.49 68 THR C CA 1
ATOM 2091 C C . THR B 2 68 ? -1.040 18.875 -38.075 1.00 23.72 68 THR C C 1
ATOM 2092 O O . THR B 2 68 ? -1.200 18.192 -37.056 1.00 24.46 68 THR C O 1
ATOM 2096 N N . SER B 2 69 ? -0.954 18.329 -39.286 1.00 20.88 69 SER C N 1
ATOM 2097 C CA . SER B 2 69 ? -1.069 16.890 -39.488 1.00 20.76 69 SER C CA 1
ATOM 2098 C C . SER B 2 69 ? -0.059 16.455 -40.538 1.00 22.60 69 SER C C 1
ATOM 2099 O O . SER B 2 69 ? -0.094 16.938 -41.673 1.00 18.00 69 SER C O 1
ATOM 2102 N N . TYR B 2 70 ? 0.841 15.551 -40.152 1.00 25.51 70 TYR C N 1
ATOM 2103 C CA . TYR B 2 70 ? 1.826 14.975 -41.055 1.00 29.58 70 TYR C CA 1
ATOM 2104 C C . TYR B 2 70 ? 1.742 13.458 -40.984 1.00 30.31 70 TYR C C 1
ATOM 2105 O O . TYR B 2 70 ? 1.317 12.892 -39.974 1.00 31.42 70 TYR C O 1
ATOM 2114 N N . SER B 2 71 ? 2.158 12.801 -42.063 1.00 25.58 71 SER C N 1
ATOM 2115 C CA . SER B 2 71 ? 2.040 11.356 -42.177 1.00 28.96 71 SER C CA 1
ATOM 2116 C C . SER B 2 71 ? 3.328 10.750 -42.718 1.00 25.20 71 SER C C 1
ATOM 2117 O O . SER B 2 71 ? 4.101 11.397 -43.431 1.00 23.10 71 SER C O 1
ATOM 2120 N N . LEU B 2 72 ? 3.541 9.485 -42.362 1.00 24.43 72 LEU C N 1
ATOM 2121 C CA . LEU B 2 72 ? 4.583 8.645 -42.936 1.00 26.86 72 LEU C CA 1
ATOM 2122 C C . LEU B 2 72 ? 3.919 7.391 -43.485 1.00 29.28 72 LEU C C 1
ATOM 2123 O O . LEU B 2 72 ? 3.154 6.730 -42.774 1.00 21.88 72 LEU C O 1
ATOM 2128 N N . THR B 2 73 ? 4.203 7.066 -44.743 1.00 32.27 73 THR C N 1
ATOM 2129 C CA . THR B 2 73 ? 3.536 5.971 -45.431 1.00 27.23 73 THR C CA 1
ATOM 2130 C C . THR B 2 73 ? 4.558 4.956 -45.921 1.00 25.27 73 THR C C 1
ATOM 2131 O O . THR B 2 73 ? 5.608 5.323 -46.457 1.00 25.54 73 THR C O 1
ATOM 2135 N N . ILE B 2 74 ? 4.248 3.678 -45.718 1.00 24.10 74 ILE C N 1
ATOM 2136 C CA . ILE B 2 74 ? 5.007 2.568 -46.280 1.00 21.68 74 ILE C CA 1
ATOM 2137 C C . ILE B 2 74 ? 4.075 1.820 -47.221 1.00 23.25 74 ILE C C 1
ATOM 2138 O O . ILE B 2 74 ? 3.058 1.267 -46.782 1.00 24.80 74 ILE C O 1
ATOM 2143 N N . SER B 2 75 ? 4.411 1.814 -48.512 1.00 26.95 75 SER C N 1
ATOM 2144 C CA . SER B 2 75 ? 3.536 1.199 -49.507 1.00 24.07 75 SER C CA 1
ATOM 2145 C C . SER B 2 75 ? 3.368 -0.293 -49.244 1.00 27.87 75 SER C C 1
ATOM 2146 O O . SER B 2 75 ? 2.251 -0.783 -49.041 1.00 35.16 75 SER C O 1
ATOM 2149 N N . SER B 2 76 ? 4.473 -1.035 -49.244 1.00 31.32 76 SER C N 1
ATOM 2150 C CA . SER B 2 76 ? 4.465 -2.469 -48.956 1.00 32.78 76 SER C CA 1
ATOM 2151 C C . SER B 2 76 ? 5.476 -2.716 -47.842 1.00 33.95 76 SER C C 1
ATOM 2152 O O . SER B 2 76 ? 6.685 -2.738 -48.086 1.00 35.35 76 SER C O 1
ATOM 2155 N N . MET B 2 77 ? 4.978 -2.900 -46.623 1.00 32.04 77 MET C N 1
ATOM 2156 C CA . MET B 2 77 ? 5.850 -3.063 -45.469 1.00 37.78 77 MET C CA 1
ATOM 2157 C C . MET B 2 77 ? 6.642 -4.362 -45.566 1.00 35.50 77 MET C C 1
ATOM 2158 O O . MET B 2 77 ? 6.128 -5.393 -46.009 1.00 32.86 77 MET C O 1
ATOM 2163 N N . GLU B 2 78 ? 7.906 -4.302 -45.149 1.00 37.99 78 GLU C N 1
ATOM 2164 C CA . GLU B 2 78 ? 8.781 -5.462 -45.094 1.00 29.44 78 GLU C CA 1
ATOM 2165 C C . GLU B 2 78 ? 9.143 -5.772 -43.647 1.00 32.33 78 GLU C C 1
ATOM 2166 O O . GLU B 2 78 ? 8.955 -4.951 -42.745 1.00 26.71 78 GLU C O 1
ATOM 2172 N N . ALA B 2 79 ? 9.668 -6.982 -43.436 1.00 32.63 79 ALA C N 1
ATOM 2173 C CA . ALA B 2 79 ? 10.066 -7.406 -42.099 1.00 30.99 79 ALA C CA 1
ATOM 2174 C C . ALA B 2 79 ? 11.208 -6.567 -41.542 1.00 33.45 79 ALA C C 1
ATOM 2175 O O . ALA B 2 79 ? 11.345 -6.464 -40.318 1.00 31.19 79 ALA C O 1
ATOM 2177 N N . GLU B 2 80 ? 12.021 -5.960 -42.405 1.00 26.56 80 GLU C N 1
ATOM 2178 C CA . GLU B 2 80 ? 13.112 -5.107 -41.954 1.00 25.83 80 GLU C CA 1
ATOM 2179 C C . GLU B 2 80 ? 12.643 -3.725 -41.521 1.00 32.14 80 GLU C C 1
ATOM 2180 O O . GLU B 2 80 ? 13.445 -2.960 -40.975 1.00 38.51 80 GLU C O 1
ATOM 2186 N N . ASP B 2 81 ? 11.376 -3.388 -41.751 1.00 27.93 81 ASP C N 1
ATOM 2187 C CA . ASP B 2 81 ? 10.829 -2.088 -41.388 1.00 26.66 81 ASP C CA 1
ATOM 2188 C C . ASP B 2 81 ? 10.324 -2.035 -39.953 1.00 31.47 81 ASP C C 1
ATOM 2189 O O . ASP B 2 81 ? 9.837 -0.985 -39.522 1.00 31.87 81 ASP C O 1
ATOM 2194 N N . ALA B 2 82 ? 10.430 -3.132 -39.207 1.00 28.34 82 ALA C N 1
ATOM 2195 C CA . ALA B 2 82 ? 9.936 -3.173 -37.835 1.00 27.52 82 ALA C CA 1
ATOM 2196 C C . ALA B 2 82 ? 10.855 -2.354 -36.937 1.00 27.89 82 ALA C C 1
ATOM 2197 O O . ALA B 2 82 ? 11.992 -2.755 -36.670 1.00 34.97 82 ALA C O 1
ATOM 2199 N N . ALA B 2 83 ? 10.363 -1.211 -36.468 1.00 27.70 83 ALA C N 1
ATOM 2200 C CA . ALA B 2 83 ? 11.144 -0.306 -35.630 1.00 25.24 83 ALA C CA 1
ATOM 2201 C C . ALA B 2 83 ? 10.192 0.694 -34.985 1.00 23.95 83 ALA C C 1
ATOM 2202 O O . ALA B 2 83 ? 8.969 0.608 -35.135 1.00 28.80 83 ALA C O 1
ATOM 2204 N N . ALA B 2 84 ? 10.769 1.642 -34.253 1.00 23.57 84 ALA C N 1
ATOM 2205 C CA . ALA B 2 84 ? 10.038 2.768 -33.693 1.00 24.25 84 ALA C CA 1
ATOM 2206 C C . ALA B 2 84 ? 10.290 4.002 -34.549 1.00 21.19 84 ALA C C 1
ATOM 2207 O O . ALA B 2 84 ? 11.417 4.242 -34.993 1.00 21.42 84 ALA C O 1
ATOM 2209 N N . TYR B 2 85 ? 9.237 4.783 -34.779 1.00 20.07 85 TYR C N 1
ATOM 2210 C CA . TYR B 2 85 ? 9.307 5.939 -35.665 1.00 21.02 85 TYR C CA 1
ATOM 2211 C C . TYR B 2 85 ? 8.854 7.183 -34.917 1.00 23.08 85 TYR C C 1
ATOM 2212 O O . TYR B 2 85 ? 7.711 7.250 -34.452 1.00 19.33 85 TYR C O 1
ATOM 2221 N N . TYR B 2 86 ? 9.746 8.164 -34.809 1.00 25.64 86 TYR C N 1
ATOM 2222 C CA . TYR B 2 86 ? 9.488 9.408 -34.098 1.00 25.31 86 TYR C CA 1
ATOM 2223 C C . TYR B 2 86 ? 9.407 10.554 -35.095 1.00 27.17 86 TYR C C 1
ATOM 2224 O O . TYR B 2 86 ? 10.293 10.707 -35.942 1.00 25.82 86 TYR C O 1
ATOM 2233 N N . CYS B 2 87 ? 8.352 11.355 -34.997 1.00 26.95 87 CYS C N 1
ATOM 2234 C CA . CYS B 2 87 ? 8.302 12.607 -35.732 1.00 21.19 87 CYS C CA 1
ATOM 2235 C C . CYS B 2 87 ? 8.952 13.709 -34.906 1.00 17.15 87 CYS C C 1
ATOM 2236 O O . CYS B 2 87 ? 8.851 13.731 -33.677 1.00 17.62 87 CYS C O 1
ATOM 2239 N N . GLN B 2 88 ? 9.644 14.613 -35.595 1.00 24.63 88 GLN C N 1
ATOM 2240 C CA . GLN B 2 88 ? 10.425 15.659 -34.951 1.00 24.88 88 GLN C CA 1
ATOM 2241 C C . GLN B 2 88 ? 10.135 16.999 -35.610 1.00 23.24 88 GLN C C 1
ATOM 2242 O O . GLN B 2 88 ? 9.933 17.073 -36.826 1.00 21.17 88 GLN C O 1
ATOM 2248 N N . GLN B 2 89 ? 10.121 18.057 -34.798 1.00 22.15 89 GLN C N 1
ATOM 2249 C CA . GLN B 2 89 ? 9.781 19.396 -35.254 1.00 25.06 89 GLN C CA 1
ATOM 2250 C C . GLN B 2 89 ? 10.715 20.408 -34.606 1.00 29.57 89 GLN C C 1
ATOM 2251 O O . GLN B 2 89 ? 11.121 20.251 -33.452 1.00 29.59 89 GLN C O 1
ATOM 2257 N N . TRP B 2 90 ? 11.052 21.450 -35.363 1.00 28.10 90 TRP C N 1
ATOM 2258 C CA . TRP B 2 90 ? 11.899 22.536 -34.890 1.00 34.06 90 TRP C CA 1
ATOM 2259 C C . TRP B 2 90 ? 11.161 23.859 -35.029 1.00 27.99 90 TRP C C 1
ATOM 2260 O O . TRP B 2 90 ? 10.601 24.155 -36.091 1.00 30.62 90 TRP C O 1
ATOM 2271 N N . SER B 2 91 ? 11.173 24.652 -33.961 1.00 34.46 91 SER C N 1
ATOM 2272 C CA . SER B 2 91 ? 10.532 25.958 -33.929 1.00 34.67 91 SER C CA 1
ATOM 2273 C C . SER B 2 91 ? 11.559 27.026 -33.580 1.00 36.21 91 SER C C 1
ATOM 2274 O O . SER B 2 91 ? 12.571 26.745 -32.932 1.00 36.10 91 SER C O 1
ATOM 2277 N N . SER B 2 92 ? 11.285 28.262 -34.002 1.00 41.64 92 SER C N 1
ATOM 2278 C CA . SER B 2 92 ? 12.248 29.350 -33.888 1.00 42.05 92 SER C CA 1
ATOM 2279 C C . SER B 2 92 ? 11.825 30.410 -32.876 1.00 51.84 92 SER C C 1
ATOM 2280 O O . SER B 2 92 ? 12.587 30.708 -31.952 1.00 47.86 92 SER C O 1
ATOM 2283 N N . ASP B 2 93 ? 10.633 30.994 -33.031 1.00 55.12 93 ASP C N 1
ATOM 2284 C CA . ASP B 2 93 ? 10.233 32.103 -32.162 1.00 51.46 93 ASP C CA 1
ATOM 2285 C C . ASP B 2 93 ? 10.233 31.701 -30.690 1.00 50.71 93 ASP C C 1
ATOM 2286 O O . ASP B 2 93 ? 10.853 32.415 -29.882 1.00 53.85 93 ASP C O 1
ATOM 2291 N N . PRO B 2 94 ? 9.592 30.613 -30.268 1.00 54.59 94 PRO C N 1
ATOM 2292 C CA . PRO B 2 94 ? 9.983 29.986 -29.013 1.00 53.18 94 PRO C CA 1
ATOM 2293 C C . PRO B 2 94 ? 10.862 28.782 -29.292 1.00 49.48 94 PRO C C 1
ATOM 2294 O O . PRO B 2 94 ? 10.354 27.685 -29.570 1.00 45.75 94 PRO C O 1
ATOM 2298 N N . PRO B 2 95 ? 12.184 28.949 -29.241 1.00 46.02 95 PRO C N 1
ATOM 2299 C CA . PRO B 2 95 ? 13.091 27.907 -29.753 1.00 46.26 95 PRO C CA 1
ATOM 2300 C C . PRO B 2 95 ? 12.973 26.615 -28.961 1.00 48.06 95 PRO C C 1
ATOM 2301 O O . PRO B 2 95 ? 13.223 26.576 -27.754 1.00 51.96 95 PRO C O 1
ATOM 2305 N N . MET B 2 96 ? 12.593 25.547 -29.659 1.00 43.12 96 MET C N 1
ATOM 2306 C CA . MET B 2 96 ? 12.397 24.250 -29.031 1.00 42.51 96 MET C CA 1
ATOM 2307 C C . MET B 2 96 ? 12.423 23.169 -30.103 1.00 40.66 96 MET C C 1
ATOM 2308 O O . MET B 2 96 ? 11.826 23.333 -31.170 1.00 42.56 96 MET C O 1
ATOM 2313 N N . LEU B 2 97 ? 13.117 22.071 -29.807 1.00 35.94 97 LEU C N 1
ATOM 2314 C CA . LEU B 2 97 ? 13.214 20.910 -30.691 1.00 31.11 97 LEU C CA 1
ATOM 2315 C C . LEU B 2 97 ? 12.439 19.774 -30.028 1.00 30.44 97 LEU C C 1
ATOM 2316 O O . LEU B 2 97 ? 12.934 19.135 -29.095 1.00 18.43 97 LEU C O 1
ATOM 2321 N N . THR B 2 98 ? 11.229 19.519 -30.516 1.00 26.59 98 THR C N 1
ATOM 2322 C CA . THR B 2 98 ? 10.321 18.571 -29.889 1.00 20.69 98 THR C CA 1
ATOM 2323 C C . THR B 2 98 ? 10.285 17.261 -30.666 1.00 20.38 98 THR C C 1
ATOM 2324 O O . THR B 2 98 ? 10.304 17.257 -31.900 1.00 23.08 98 THR C O 1
ATOM 2328 N N . PHE B 2 99 ? 10.238 16.151 -29.933 1.00 20.60 99 PHE C N 1
ATOM 2329 C CA . PHE B 2 99 ? 10.053 14.825 -30.502 1.00 17.96 99 PHE C CA 1
ATOM 2330 C C . PHE B 2 99 ? 8.667 14.298 -30.157 1.00 20.51 99 PHE C C 1
ATOM 2331 O O . PHE B 2 99 ? 8.085 14.652 -29.127 1.00 25.46 99 PHE C O 1
ATOM 2339 N N . GLY B 2 100 ? 8.143 13.443 -31.030 1.00 24.56 100 GLY C N 1
ATOM 2340 C CA . GLY B 2 100 ? 6.932 12.719 -30.716 1.00 26.97 100 GLY C CA 1
ATOM 2341 C C . GLY B 2 100 ? 7.215 11.494 -29.868 1.00 24.13 100 GLY C C 1
ATOM 2342 O O . GLY B 2 100 ? 8.354 11.051 -29.725 1.00 26.05 100 GLY C O 1
ATOM 2343 N N . ALA B 2 101 ? 6.143 10.938 -29.298 1.00 27.49 101 ALA C N 1
ATOM 2344 C CA . ALA B 2 101 ? 6.287 9.779 -28.424 1.00 18.38 101 ALA C CA 1
ATOM 2345 C C . ALA B 2 101 ? 6.730 8.531 -29.178 1.00 18.25 101 ALA C C 1
ATOM 2346 O O . ALA B 2 101 ? 7.236 7.593 -28.552 1.00 16.79 101 ALA C O 1
ATOM 2348 N N . GLY B 2 102 ? 6.557 8.498 -30.497 1.00 18.15 102 GLY C N 1
ATOM 2349 C CA . GLY B 2 102 ? 7.003 7.369 -31.286 1.00 21.56 102 GLY C CA 1
ATOM 2350 C C . GLY B 2 102 ? 5.925 6.335 -31.530 1.00 24.37 102 GLY C C 1
ATOM 2351 O O . GLY B 2 102 ? 5.123 6.038 -30.640 1.00 23.62 102 GLY C O 1
ATOM 2352 N N . THR B 2 103 ? 5.892 5.786 -32.740 1.00 19.62 103 THR C N 1
ATOM 2353 C CA . THR B 2 103 ? 4.984 4.704 -33.096 1.00 21.73 103 THR C CA 1
ATOM 2354 C C . THR B 2 103 ? 5.804 3.437 -33.295 1.00 25.88 103 THR C C 1
ATOM 2355 O O . THR B 2 103 ? 6.748 3.423 -34.092 1.00 22.46 103 THR C O 1
ATOM 2359 N N . LYS B 2 104 ? 5.446 2.383 -32.567 1.00 27.92 104 LYS C N 1
ATOM 2360 C CA . LYS B 2 104 ? 6.163 1.114 -32.618 1.00 26.90 104 LYS C CA 1
ATOM 2361 C C . LYS B 2 104 ? 5.542 0.240 -33.701 1.00 31.36 104 LYS C C 1
ATOM 2362 O O . LYS B 2 104 ? 4.401 -0.214 -33.566 1.00 31.81 104 LYS C O 1
ATOM 2368 N N . LEU B 2 105 ? 6.291 0.011 -34.777 1.00 28.74 105 LEU C N 1
ATOM 2369 C CA . LEU B 2 105 ? 5.876 -0.870 -35.863 1.00 26.55 105 LEU C CA 1
ATOM 2370 C C . LEU B 2 105 ? 6.518 -2.233 -35.631 1.00 30.68 105 LEU C C 1
ATOM 2371 O O . LEU B 2 105 ? 7.745 -2.362 -35.681 1.00 30.70 105 LEU C O 1
ATOM 2376 N N . GLU B 2 106 ? 5.695 -3.242 -35.367 1.00 30.95 106 GLU C N 1
ATOM 2377 C CA . GLU B 2 106 ? 6.178 -4.583 -35.073 1.00 34.42 106 GLU C CA 1
ATOM 2378 C C . GLU B 2 106 ? 5.732 -5.562 -36.152 1.00 31.06 106 GLU C C 1
ATOM 2379 O O . GLU B 2 106 ? 4.746 -5.341 -36.861 1.00 33.38 106 GLU C O 1
ATOM 2385 N N . LEU B 2 107 ? 6.479 -6.657 -36.265 1.00 29.06 107 LEU C N 1
ATOM 2386 C CA . LEU B 2 107 ? 6.129 -7.724 -37.193 1.00 31.58 107 LEU C CA 1
ATOM 2387 C C . LEU B 2 107 ? 5.017 -8.577 -36.598 1.00 35.22 107 LEU C C 1
ATOM 2388 O O . LEU B 2 107 ? 5.098 -8.998 -35.439 1.00 34.59 107 LEU C O 1
ATOM 2393 N N . LYS B 2 108 ? 3.982 -8.836 -37.391 1.00 26.40 108 LYS C N 1
ATOM 2394 C CA . LYS B 2 108 ? 2.827 -9.589 -36.924 1.00 32.38 108 LYS C CA 1
ATOM 2395 C C . LYS B 2 108 ? 3.039 -11.081 -37.148 1.00 31.52 108 LYS C C 1
ATOM 2396 O O . LYS B 2 108 ? 3.511 -11.498 -38.211 1.00 35.69 108 LYS C O 1
ATOM 2402 N N . ARG B 2 109 ? 2.693 -11.879 -36.139 1.00 24.88 109 ARG C N 1
ATOM 2403 C CA . ARG B 2 109 ? 2.710 -13.331 -36.251 1.00 26.28 109 ARG C CA 1
ATOM 2404 C C . ARG B 2 109 ? 1.374 -13.894 -35.785 1.00 24.92 109 ARG C C 1
ATOM 2405 O O . ARG B 2 109 ? 0.443 -13.139 -35.483 1.00 31.48 109 ARG C O 1
ATOM 2413 N N . THR B 2 110 ? 1.268 -15.216 -35.722 1.00 20.47 110 THR C N 1
ATOM 2414 C CA . THR B 2 110 ? 0.022 -15.843 -35.314 1.00 25.04 110 THR C CA 1
ATOM 2415 C C . THR B 2 110 ? -0.211 -15.674 -33.814 1.00 25.84 110 THR C C 1
ATOM 2416 O O . THR B 2 110 ? 0.714 -15.443 -33.031 1.00 28.20 110 THR C O 1
ATOM 2420 N N . VAL B 2 111 ? -1.479 -15.798 -33.420 1.00 25.99 111 VAL C N 1
ATOM 2421 C CA . VAL B 2 111 ? -1.847 -15.683 -32.014 1.00 23.70 111 VAL C CA 1
ATOM 2422 C C . VAL B 2 111 ? -1.335 -16.900 -31.258 1.00 24.48 111 VAL C C 1
ATOM 2423 O O . VAL B 2 111 ? -1.582 -18.047 -31.652 1.00 31.02 111 VAL C O 1
ATOM 2427 N N . ALA B 2 112 ? -0.615 -16.653 -30.166 1.00 28.16 112 ALA C N 1
ATOM 2428 C CA . ALA B 2 112 ? -0.125 -17.708 -29.288 1.00 23.29 112 ALA C CA 1
ATOM 2429 C C . ALA B 2 112 ? -0.503 -17.351 -27.860 1.00 23.44 112 ALA C C 1
ATOM 2430 O O . ALA B 2 112 ? -0.162 -16.266 -27.379 1.00 26.39 112 ALA C O 1
ATOM 2432 N N . ALA B 2 113 ? -1.217 -18.252 -27.192 1.00 33.76 113 ALA C N 1
ATOM 2433 C CA . ALA B 2 113 ? -1.591 -18.015 -25.809 1.00 21.72 113 ALA C CA 1
ATOM 2434 C C . ALA B 2 113 ? -0.396 -18.253 -24.887 1.00 22.55 113 ALA C C 1
ATOM 2435 O O . ALA B 2 113 ? 0.454 -19.103 -25.167 1.00 22.40 113 ALA C O 1
ATOM 2437 N N . PRO B 2 114 ? -0.302 -17.508 -23.787 1.00 26.38 114 PRO C N 1
ATOM 2438 C CA . PRO B 2 114 ? 0.835 -17.686 -22.878 1.00 25.90 114 PRO C CA 1
ATOM 2439 C C . PRO B 2 114 ? 0.711 -18.963 -22.063 1.00 23.65 114 PRO C C 1
ATOM 2440 O O . PRO B 2 114 ? -0.378 -19.342 -21.623 1.00 27.70 114 PRO C O 1
ATOM 2444 N N . SER B 2 115 ? 1.845 -19.632 -21.874 1.00 32.51 115 SER C N 1
ATOM 2445 C CA . SER B 2 115 ? 1.953 -20.722 -20.915 1.00 19.62 115 SER C CA 1
ATOM 2446 C C . SER B 2 115 ? 2.338 -20.122 -19.570 1.00 25.20 115 SER C C 1
ATOM 2447 O O . SER B 2 115 ? 3.416 -19.533 -19.433 1.00 34.30 115 SER C O 1
ATOM 2450 N N . VAL B 2 116 ? 1.457 -20.256 -18.590 1.00 25.20 116 VAL C N 1
ATOM 2451 C CA . VAL B 2 116 ? 1.608 -19.572 -17.313 1.00 22.72 116 VAL C CA 1
ATOM 2452 C C . VAL B 2 116 ? 2.196 -20.532 -16.290 1.00 21.76 116 VAL C C 1
ATOM 2453 O O . VAL B 2 116 ? 1.931 -21.741 -16.322 1.00 16.01 116 VAL C O 1
ATOM 2457 N N . PHE B 2 117 ? 3.021 -19.994 -15.393 1.00 24.79 117 PHE C N 1
ATOM 2458 C CA . PHE B 2 117 ? 3.670 -20.772 -14.349 1.00 23.80 117 PHE C CA 1
ATOM 2459 C C . PHE B 2 117 ? 3.768 -19.925 -13.091 1.00 21.08 117 PHE C C 1
ATOM 2460 O O . PHE B 2 117 ? 3.956 -18.707 -13.159 1.00 25.57 117 PHE C O 1
ATOM 2468 N N . ILE B 2 118 ? 3.636 -20.577 -11.940 1.00 31.05 118 ILE C N 1
ATOM 2469 C CA . ILE B 2 118 ? 3.724 -19.910 -10.649 1.00 27.29 118 ILE C CA 1
ATOM 2470 C C . ILE B 2 118 ? 4.904 -20.495 -9.884 1.00 26.12 118 ILE C C 1
ATOM 2471 O O . ILE B 2 118 ? 5.215 -21.684 -10.014 1.00 28.52 118 ILE C O 1
ATOM 2476 N N . PHE B 2 119 ? 5.578 -19.647 -9.110 1.00 22.83 119 PHE C N 1
ATOM 2477 C CA . PHE B 2 119 ? 6.769 -20.044 -8.365 1.00 21.41 119 PHE C CA 1
ATOM 2478 C C . PHE B 2 119 ? 6.653 -19.506 -6.946 1.00 22.68 119 PHE C C 1
ATOM 2479 O O . PHE B 2 119 ? 6.626 -18.273 -6.753 1.00 26.72 119 PHE C O 1
ATOM 2487 N N . PRO B 2 120 ? 6.576 -20.365 -5.934 1.00 21.91 120 PRO C N 1
ATOM 2488 C CA . PRO B 2 120 ? 6.529 -19.885 -4.550 1.00 24.79 120 PRO C CA 1
ATOM 2489 C C . PRO B 2 120 ? 7.880 -19.341 -4.123 1.00 28.74 120 PRO C C 1
ATOM 2490 O O . PRO B 2 120 ? 8.902 -19.625 -4.766 1.00 31.10 120 PRO C O 1
ATOM 2494 N N . PRO B 2 121 ? 7.929 -18.550 -3.053 1.00 28.59 121 PRO C N 1
ATOM 2495 C CA . PRO B 2 121 ? 9.228 -18.110 -2.532 1.00 24.79 121 PRO C CA 1
ATOM 2496 C C . PRO B 2 121 ? 10.037 -19.293 -2.021 1.00 31.09 121 PRO C C 1
ATOM 2497 O O . PRO B 2 121 ? 9.504 -20.208 -1.391 1.00 36.62 121 PRO C O 1
ATOM 2501 N N . SER B 2 122 ? 11.334 -19.271 -2.307 1.00 29.64 122 SER C N 1
ATOM 2502 C CA . SER B 2 122 ? 12.211 -20.324 -1.824 1.00 29.37 122 SER C CA 1
ATOM 2503 C C . SER B 2 122 ? 12.499 -20.135 -0.338 1.00 30.48 122 SER C C 1
ATOM 2504 O O . SER B 2 122 ? 12.324 -19.050 0.224 1.00 31.29 122 SER C O 1
ATOM 2507 N N . ASP B 2 123 ? 12.941 -21.219 0.304 1.00 31.80 123 ASP C N 1
ATOM 2508 C CA . ASP B 2 123 ? 13.343 -21.123 1.703 1.00 33.95 123 ASP C CA 1
ATOM 2509 C C . ASP B 2 123 ? 14.563 -20.229 1.869 1.00 37.85 123 ASP C C 1
ATOM 2510 O O . ASP B 2 123 ? 14.706 -19.559 2.898 1.00 43.64 123 ASP C O 1
ATOM 2515 N N . GLU B 2 124 ? 15.445 -20.198 0.866 1.00 39.88 124 GLU C N 1
ATOM 2516 C CA . GLU B 2 124 ? 16.631 -19.353 0.947 1.00 36.18 124 GLU C CA 1
ATOM 2517 C C . GLU B 2 124 ? 16.258 -17.877 0.974 1.00 35.66 124 GLU C C 1
ATOM 2518 O O . GLU B 2 124 ? 16.912 -17.076 1.653 1.00 40.12 124 GLU C O 1
ATOM 2524 N N . GLN B 2 125 ? 15.210 -17.494 0.243 1.00 38.92 125 GLN C N 1
ATOM 2525 C CA . GLN B 2 125 ? 14.770 -16.105 0.282 1.00 35.00 125 GLN C CA 1
ATOM 2526 C C . GLN B 2 125 ? 14.003 -15.789 1.559 1.00 29.70 125 GLN C C 1
ATOM 2527 O O . GLN B 2 125 ? 14.043 -14.648 2.034 1.00 38.71 125 GLN C O 1
ATOM 2533 N N . LEU B 2 126 ? 13.306 -16.776 2.126 1.00 29.07 126 LEU C N 1
ATOM 2534 C CA . LEU B 2 126 ? 12.565 -16.540 3.359 1.00 33.41 126 LEU C CA 1
ATOM 2535 C C . LEU B 2 126 ? 13.497 -16.292 4.539 1.00 33.18 126 LEU C C 1
ATOM 2536 O O . LEU B 2 126 ? 13.116 -15.602 5.491 1.00 26.39 126 LEU C O 1
ATOM 2541 N N . LYS B 2 127 ? 14.716 -16.835 4.497 1.00 31.22 127 LYS C N 1
ATOM 2542 C CA . LYS B 2 127 ? 15.673 -16.591 5.570 1.00 35.30 127 LYS C CA 1
ATOM 2543 C C . LYS B 2 127 ? 16.134 -15.141 5.631 1.00 36.67 127 LYS C C 1
ATOM 2544 O O . LYS B 2 127 ? 16.782 -14.758 6.611 1.00 27.92 127 LYS C O 1
ATOM 2550 N N . SER B 2 128 ? 15.821 -14.331 4.620 1.00 37.29 128 SER C N 1
ATOM 2551 C CA . SER B 2 128 ? 16.182 -12.921 4.599 1.00 32.22 128 SER C CA 1
ATOM 2552 C C . SER B 2 128 ? 14.997 -12.008 4.889 1.00 30.67 128 SER C C 1
ATOM 2553 O O . SER B 2 128 ? 15.130 -10.785 4.780 1.00 33.46 128 SER C O 1
ATOM 2556 N N . GLY B 2 129 ? 13.847 -12.571 5.253 1.00 29.25 129 GLY C N 1
ATOM 2557 C CA . GLY B 2 129 ? 12.689 -11.778 5.610 1.00 34.69 129 GLY C CA 1
ATOM 2558 C C . GLY B 2 129 ? 11.853 -11.285 4.452 1.00 33.36 129 GLY C C 1
ATOM 2559 O O . GLY B 2 129 ? 10.910 -10.517 4.676 1.00 30.36 129 GLY C O 1
ATOM 2560 N N . THR B 2 130 ? 12.158 -11.697 3.226 1.00 32.34 130 THR C N 1
ATOM 2561 C CA . THR B 2 130 ? 11.426 -11.263 2.045 1.00 31.57 130 THR C CA 1
ATOM 2562 C C . THR B 2 130 ? 10.883 -12.479 1.307 1.00 36.41 130 THR C C 1
ATOM 2563 O O . THR B 2 130 ? 11.569 -13.498 1.183 1.00 31.20 130 THR C O 1
ATOM 2567 N N . ALA B 2 131 ? 9.647 -12.369 0.824 1.00 32.74 131 ALA C N 1
ATOM 2568 C CA . ALA B 2 131 ? 8.994 -13.427 0.062 1.00 26.71 131 ALA C CA 1
ATOM 2569 C C . ALA B 2 131 ? 8.594 -12.880 -1.301 1.00 26.44 131 ALA C C 1
ATOM 2570 O O . ALA B 2 131 ? 7.819 -11.921 -1.385 1.00 33.89 131 ALA C O 1
ATOM 2572 N N . SER B 2 132 ? 9.120 -13.486 -2.362 1.00 21.89 132 SER C N 1
ATOM 2573 C CA . SER B 2 132 ? 8.809 -13.092 -3.731 1.00 21.77 132 SER C CA 1
ATOM 2574 C C . SER B 2 132 ? 8.105 -14.245 -4.431 1.00 30.50 132 SER C C 1
ATOM 2575 O O . SER B 2 132 ? 8.646 -15.353 -4.504 1.00 27.11 132 SER C O 1
ATOM 2578 N N . VAL B 2 133 ? 6.905 -13.982 -4.942 1.00 31.70 133 VAL C N 1
ATOM 2579 C CA . VAL B 2 133 ? 6.139 -14.947 -5.722 1.00 26.78 133 VAL C CA 1
ATOM 2580 C C . VAL B 2 133 ? 6.157 -14.481 -7.171 1.00 25.47 133 VAL C C 1
ATOM 2581 O O . VAL B 2 133 ? 5.715 -13.366 -7.478 1.00 27.69 133 VAL C O 1
ATOM 2585 N N . VAL B 2 134 ? 6.668 -15.328 -8.061 1.00 19.31 134 VAL C N 1
ATOM 2586 C CA . VAL B 2 134 ? 6.873 -14.981 -9.463 1.00 21.70 134 VAL C CA 1
ATOM 2587 C C . VAL B 2 134 ? 5.846 -15.719 -10.310 1.00 35.19 134 VAL C C 1
ATOM 2588 O O . VAL B 2 134 ? 5.687 -16.940 -10.184 1.00 39.09 134 VAL C O 1
ATOM 2592 N N . CYS B 2 135 ? 5.153 -14.978 -11.172 1.00 24.36 135 CYS C N 1
ATOM 2593 C CA . CYS B 2 135 ? 4.208 -15.536 -12.132 1.00 21.79 135 CYS C CA 1
ATOM 2594 C C . CYS B 2 135 ? 4.781 -15.341 -13.530 1.00 25.76 135 CYS C C 1
ATOM 2595 O O . CYS B 2 135 ? 5.083 -14.210 -13.928 1.00 20.39 135 CYS C O 1
ATOM 2598 N N . LEU B 2 136 ? 4.928 -16.437 -14.268 1.00 26.56 136 LEU C N 1
ATOM 2599 C CA . LEU B 2 136 ? 5.631 -16.443 -15.545 1.00 21.73 136 LEU C CA 1
ATOM 2600 C C . LEU B 2 136 ? 4.629 -16.629 -16.677 1.00 24.29 136 LEU C C 1
ATOM 2601 O O . LEU B 2 136 ? 3.876 -17.607 -16.688 1.00 20.58 136 LEU C O 1
ATOM 2606 N N . LEU B 2 137 ? 4.630 -15.695 -17.624 1.00 20.73 137 LEU C N 1
ATOM 2607 C CA . LEU B 2 137 ? 3.837 -15.782 -18.848 1.00 25.11 137 LEU C CA 1
ATOM 2608 C C . LEU B 2 137 ? 4.817 -15.917 -20.007 1.00 26.52 137 LEU C C 1
ATOM 2609 O O . LEU B 2 137 ? 5.594 -14.995 -20.276 1.00 29.86 137 LEU C O 1
ATOM 2614 N N . ASN B 2 138 ? 4.785 -17.057 -20.691 1.00 23.02 138 ASN C N 1
ATOM 2615 C CA . ASN B 2 138 ? 5.822 -17.420 -21.649 1.00 24.98 138 ASN C CA 1
ATOM 2616 C C . ASN B 2 138 ? 5.262 -17.480 -23.063 1.00 24.37 138 ASN C C 1
ATOM 2617 O O . ASN B 2 138 ? 4.200 -18.070 -23.289 1.00 23.13 138 ASN C O 1
ATOM 2622 N N . ASN B 2 139 ? 5.989 -16.875 -24.002 1.00 26.91 139 ASN C N 1
ATOM 2623 C CA . ASN B 2 139 ? 5.776 -17.041 -25.440 1.00 22.80 139 ASN C CA 1
ATOM 2624 C C . ASN B 2 139 ? 4.312 -16.808 -25.824 1.00 29.53 139 ASN C C 1
ATOM 2625 O O . ASN B 2 139 ? 3.556 -17.735 -26.112 1.00 36.06 139 ASN C O 1
ATOM 2630 N N . PHE B 2 140 ? 3.932 -15.534 -25.826 1.00 27.89 140 PHE C N 1
ATOM 2631 C CA . PHE B 2 140 ? 2.589 -15.143 -26.221 1.00 31.79 140 PHE C CA 1
ATOM 2632 C C . PHE B 2 140 ? 2.649 -13.965 -27.181 1.00 31.08 140 PHE C C 1
ATOM 2633 O O . PHE B 2 140 ? 3.580 -13.155 -27.144 1.00 25.45 140 PHE C O 1
ATOM 2641 N N . TYR B 2 141 ? 1.639 -13.889 -28.051 1.00 31.41 141 TYR C N 1
ATOM 2642 C CA . TYR B 2 141 ? 1.475 -12.810 -29.007 1.00 24.09 141 TYR C CA 1
ATOM 2643 C C . TYR B 2 141 ? -0.013 -12.671 -29.292 1.00 27.83 141 TYR C C 1
ATOM 2644 O O . TYR B 2 141 ? -0.698 -13.692 -29.459 1.00 26.86 141 TYR C O 1
ATOM 2653 N N . PRO B 2 142 ? -0.546 -11.441 -29.355 1.00 26.55 142 PRO C N 1
ATOM 2654 C CA . PRO B 2 142 ? 0.126 -10.139 -29.189 1.00 30.01 142 PRO C CA 1
ATOM 2655 C C . PRO B 2 142 ? 0.524 -9.850 -27.744 1.00 26.62 142 PRO C C 1
ATOM 2656 O O . PRO B 2 142 ? 0.318 -10.675 -26.857 1.00 30.01 142 PRO C O 1
ATOM 2660 N N . ARG B 2 143 ? 1.099 -8.673 -27.481 1.00 23.03 143 ARG C N 1
ATOM 2661 C CA . ARG B 2 143 ? 1.673 -8.411 -26.166 1.00 28.46 143 ARG C CA 1
ATOM 2662 C C . ARG B 2 143 ? 0.620 -8.071 -25.122 1.00 29.53 143 ARG C C 1
ATOM 2663 O O . ARG B 2 143 ? 0.852 -8.294 -23.929 1.00 28.63 143 ARG C O 1
ATOM 2671 N N . GLU B 2 144 ? -0.522 -7.530 -25.541 1.00 24.64 144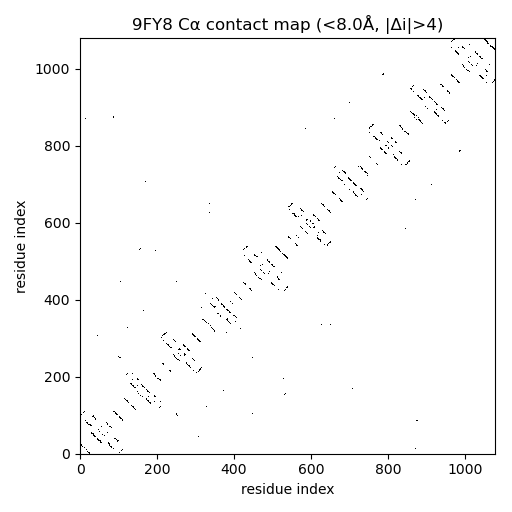 GLU C N 1
ATOM 2672 C CA . GLU B 2 144 ? -1.524 -7.054 -24.595 1.00 25.93 144 GLU C CA 1
ATOM 2673 C C . GLU B 2 144 ? -2.032 -8.197 -23.725 1.00 29.26 144 GLU C C 1
ATOM 2674 O O . GLU B 2 144 ? -2.571 -9.186 -24.232 1.00 27.73 144 GLU C O 1
ATOM 2680 N N . ALA B 2 145 ? -1.853 -8.060 -22.413 1.00 27.85 145 ALA C N 1
ATOM 2681 C CA . ALA B 2 145 ? -2.257 -9.086 -21.464 1.00 24.95 145 ALA C CA 1
ATOM 2682 C C . ALA B 2 145 ? -2.569 -8.420 -20.129 1.00 28.81 145 ALA C C 1
ATOM 2683 O O . ALA B 2 145 ? -2.482 -7.197 -19.984 1.00 29.60 145 ALA C O 1
ATOM 2685 N N . LYS B 2 146 ? -2.940 -9.242 -19.148 1.00 24.37 146 LYS C N 1
ATOM 2686 C CA . LYS B 2 146 ? -3.288 -8.760 -17.821 1.00 26.66 146 LYS C CA 1
ATOM 2687 C C . LYS B 2 146 ? -2.916 -9.829 -16.805 1.00 32.18 146 LYS C C 1
ATOM 2688 O O . LYS B 2 146 ? -3.137 -11.021 -17.037 1.00 30.95 146 LYS C O 1
ATOM 2694 N N . VAL B 2 147 ? -2.348 -9.393 -15.683 1.00 29.83 147 VAL C N 1
ATOM 2695 C CA . VAL B 2 147 ? -1.962 -10.275 -14.588 1.00 27.30 147 VAL C CA 1
ATOM 2696 C C . VAL B 2 147 ? -2.539 -9.712 -13.297 1.00 28.17 147 VAL C C 1
ATOM 2697 O O . VAL B 2 147 ? -2.377 -8.521 -13.008 1.00 29.05 147 VAL C O 1
ATOM 2701 N N . GLN B 2 148 ? -3.212 -10.564 -12.525 1.00 25.55 148 GLN C N 1
ATOM 2702 C CA . GLN B 2 148 ? -3.761 -10.185 -11.231 1.00 27.70 148 GLN C CA 1
ATOM 2703 C C . GLN B 2 148 ? -3.247 -11.128 -10.155 1.00 28.65 148 GLN C C 1
ATOM 2704 O O . GLN B 2 148 ? -3.170 -12.343 -10.363 1.00 27.98 148 GLN C O 1
ATOM 2710 N N . TRP B 2 149 ? -2.900 -10.560 -9.004 1.00 27.74 149 TRP C N 1
ATOM 2711 C CA . TRP B 2 149 ? -2.475 -11.326 -7.841 1.00 32.24 149 TRP C CA 1
ATOM 2712 C C . TRP B 2 149 ? -3.617 -11.395 -6.838 1.00 35.03 149 TRP C C 1
ATOM 2713 O O . TRP B 2 149 ? -4.175 -10.362 -6.453 1.00 34.39 149 TRP C O 1
ATOM 2724 N N . LYS B 2 150 ? -3.964 -12.611 -6.423 1.00 37.58 150 LYS C N 1
ATOM 2725 C CA . LYS B 2 150 ? -5.044 -12.834 -5.467 1.00 36.07 150 LYS C CA 1
ATOM 2726 C C . LYS B 2 150 ? -4.535 -13.760 -4.372 1.00 31.42 150 LYS C C 1
ATOM 2727 O O . LYS B 2 150 ? -4.326 -14.954 -4.610 1.00 31.02 150 LYS C O 1
ATOM 2733 N N . VAL B 2 151 ? -4.328 -13.209 -3.180 1.00 32.55 151 VAL C N 1
ATOM 2734 C CA . VAL B 2 151 ? -3.905 -13.983 -2.021 1.00 31.46 151 VAL C CA 1
ATOM 2735 C C . VAL B 2 151 ? -5.115 -14.189 -1.118 1.00 33.59 151 VAL C C 1
ATOM 2736 O O . VAL B 2 151 ? -5.830 -13.232 -0.791 1.00 35.49 151 VAL C O 1
ATOM 2740 N N . ASP B 2 152 ? -5.369 -15.446 -0.750 1.00 29.59 152 ASP C N 1
ATOM 2741 C CA . ASP B 2 152 ? -6.562 -15.823 0.012 1.00 45.12 152 ASP C CA 1
ATOM 2742 C C . ASP B 2 152 ? -7.828 -15.245 -0.617 1.00 44.28 152 ASP C C 1
ATOM 2743 O O . ASP B 2 152 ? -8.702 -14.711 0.070 1.00 36.95 152 ASP C O 1
ATOM 2748 N N . ASN B 2 153 ? -7.917 -15.347 -1.946 1.00 38.77 153 ASN C N 1
ATOM 2749 C CA . ASN B 2 153 ? -9.056 -14.847 -2.718 1.00 40.08 153 ASN C CA 1
ATOM 2750 C C . ASN B 2 153 ? -9.260 -13.345 -2.535 1.00 43.73 153 ASN C C 1
ATOM 2751 O O . ASN B 2 153 ? -10.394 -12.860 -2.526 1.00 40.42 153 ASN C O 1
ATOM 2756 N N . ALA B 2 154 ? -8.169 -12.594 -2.394 1.00 38.84 154 ALA C N 1
ATOM 2757 C CA . ALA B 2 154 ? -8.229 -11.145 -2.238 1.00 32.77 154 ALA C CA 1
ATOM 2758 C C . ALA B 2 154 ? -7.318 -10.502 -3.271 1.00 38.71 154 ALA C C 1
ATOM 2759 O O . ALA B 2 154 ? -6.119 -10.799 -3.315 1.00 36.38 154 ALA C O 1
ATOM 2761 N N . LEU B 2 155 ? -7.884 -9.618 -4.089 1.00 32.41 155 LEU C N 1
ATOM 2762 C CA . LEU B 2 155 ? -7.133 -8.992 -5.170 1.00 38.01 155 LEU C CA 1
ATOM 2763 C C . LEU B 2 155 ? -6.049 -8.078 -4.606 1.00 38.96 155 LEU C C 1
ATOM 2764 O O . LEU B 2 155 ? -6.302 -7.283 -3.695 1.00 37.61 155 LEU C O 1
ATOM 2769 N N . GLN B 2 156 ? -4.838 -8.197 -5.148 1.00 31.88 156 GLN C N 1
ATOM 2770 C CA . GLN B 2 156 ? -3.706 -7.399 -4.699 1.00 35.50 156 GLN C CA 1
ATOM 2771 C C . GLN B 2 156 ? -3.518 -6.179 -5.591 1.00 36.43 156 GLN C C 1
ATOM 2772 O O . GLN B 2 156 ? -3.879 -6.182 -6.771 1.00 37.69 156 GLN C O 1
ATOM 2778 N N . SER B 2 157 ? -2.938 -5.130 -5.013 1.00 30.14 157 SER C N 1
ATOM 2779 C CA . SER B 2 157 ? -2.689 -3.901 -5.751 1.00 32.61 157 SER C CA 1
ATOM 2780 C C . SER B 2 157 ? -1.534 -3.156 -5.100 1.00 32.35 157 SER C C 1
ATOM 2781 O O . SER B 2 157 ? -1.430 -3.111 -3.871 1.00 29.35 157 SER C O 1
ATOM 2784 N N . GLY B 2 158 ? -0.668 -2.582 -5.933 1.00 31.78 158 GLY C N 1
ATOM 2785 C CA . GLY B 2 158 ? 0.445 -1.789 -5.462 1.00 30.73 158 GLY C CA 1
ATOM 2786 C C . GLY B 2 158 ? 1.623 -2.569 -4.922 1.00 31.77 158 GLY C C 1
ATOM 2787 O O . GLY B 2 158 ? 2.583 -1.950 -4.445 1.00 27.32 158 GLY C O 1
ATOM 2788 N N . ASN B 2 159 ? 1.592 -3.903 -4.982 1.00 31.04 159 ASN C N 1
ATOM 2789 C CA . ASN B 2 159 ? 2.662 -4.723 -4.426 1.00 27.91 159 ASN C CA 1
ATOM 2790 C C . ASN B 2 159 ? 3.241 -5.695 -5.449 1.00 23.64 159 ASN C C 1
ATOM 2791 O O . ASN B 2 159 ? 3.875 -6.684 -5.066 1.00 27.68 159 ASN C O 1
ATOM 2796 N N . SER B 2 160 ? 3.045 -5.437 -6.741 1.00 21.18 160 SER C N 1
ATOM 2797 C CA . SER B 2 160 ? 3.580 -6.289 -7.793 1.00 22.94 160 SER C CA 1
ATOM 2798 C C . SER B 2 160 ? 4.301 -5.439 -8.828 1.00 26.79 160 SER C C 1
ATOM 2799 O O . SER B 2 160 ? 3.869 -4.325 -9.139 1.00 25.00 160 SER C O 1
ATOM 2802 N N . GLN B 2 161 ? 5.399 -5.974 -9.359 1.00 28.14 161 GLN C N 1
ATOM 2803 C CA . GLN B 2 161 ? 6.171 -5.326 -10.411 1.00 22.20 161 GLN C CA 1
ATOM 2804 C C . GLN B 2 161 ? 6.246 -6.254 -11.615 1.00 18.52 161 GLN C C 1
ATOM 2805 O O . GLN B 2 161 ? 6.595 -7.431 -11.476 1.00 19.40 161 GLN C O 1
ATOM 2811 N N . GLU B 2 162 ? 5.924 -5.723 -12.791 1.00 23.99 162 GLU C N 1
ATOM 2812 C CA . GLU B 2 162 ? 5.896 -6.501 -14.019 1.00 22.65 162 GLU C CA 1
ATOM 2813 C C . GLU B 2 162 ? 7.110 -6.194 -14.886 1.00 25.39 162 GLU C C 1
ATOM 2814 O O . GLU B 2 162 ? 7.636 -5.077 -14.881 1.00 22.80 162 GLU C O 1
ATOM 2820 N N . SER B 2 163 ? 7.542 -7.205 -15.636 1.00 26.10 163 SER C N 1
ATOM 2821 C CA . SER B 2 163 ? 8.646 -7.079 -16.574 1.00 25.15 163 SER C CA 1
ATOM 2822 C C . SER B 2 163 ? 8.306 -7.852 -17.837 1.00 29.59 163 SER C C 1
ATOM 2823 O O . SER B 2 163 ? 7.810 -8.980 -17.767 1.00 25.85 163 SER C O 1
ATOM 2826 N N . VAL B 2 164 ? 8.571 -7.244 -18.990 1.00 32.19 164 VAL C N 1
ATOM 2827 C CA . VAL B 2 164 ? 8.299 -7.863 -20.280 1.00 30.44 164 VAL C CA 1
ATOM 2828 C C . VAL B 2 164 ? 9.571 -7.838 -21.115 1.00 27.25 164 VAL C C 1
ATOM 2829 O O . VAL B 2 164 ? 10.346 -6.876 -21.063 1.00 27.77 164 VAL C O 1
ATOM 2833 N N . THR B 2 165 ? 9.797 -8.910 -21.869 1.00 29.88 165 THR C N 1
ATOM 2834 C CA . THR B 2 165 ? 10.930 -8.970 -22.774 1.00 26.89 165 THR C CA 1
ATOM 2835 C C . THR B 2 165 ? 10.591 -8.272 -24.089 1.00 28.77 165 THR C C 1
ATOM 2836 O O . THR B 2 165 ? 9.433 -7.966 -24.385 1.00 30.07 165 THR C O 1
ATOM 2840 N N . GLU B 2 166 ? 11.625 -8.008 -24.880 1.00 35.63 166 GLU C N 1
ATOM 2841 C CA . GLU B 2 166 ? 11.406 -7.508 -26.226 1.00 37.62 166 GLU C CA 1
ATOM 2842 C C . GLU B 2 166 ? 10.884 -8.630 -27.115 1.00 28.31 166 GLU C C 1
ATOM 2843 O O . GLU B 2 166 ? 10.970 -9.815 -26.778 1.00 30.67 166 GLU C O 1
ATOM 2849 N N . GLN B 2 167 ? 10.321 -8.245 -28.257 1.00 36.23 167 GLN C N 1
ATOM 2850 C CA . GLN B 2 167 ? 9.816 -9.232 -29.202 1.00 37.66 167 GLN C CA 1
ATOM 2851 C C . GLN B 2 167 ? 10.949 -10.149 -29.641 1.00 30.42 167 GLN C C 1
ATOM 2852 O O . GLN B 2 167 ? 11.994 -9.680 -30.102 1.00 36.88 167 GLN C O 1
ATOM 2858 N N . ASP B 2 168 ? 10.743 -11.454 -29.483 1.00 30.66 168 ASP C N 1
ATOM 2859 C CA . ASP B 2 168 ? 11.817 -12.415 -29.688 1.00 29.14 168 ASP C CA 1
ATOM 2860 C C . ASP B 2 168 ? 12.295 -12.395 -31.135 1.00 35.63 168 ASP C C 1
ATOM 2861 O O . ASP B 2 168 ? 11.533 -12.115 -32.064 1.00 39.04 168 ASP C O 1
ATOM 2866 N N . SER B 2 169 ? 13.581 -12.694 -31.318 1.00 40.26 169 SER C N 1
ATOM 2867 C CA . SER B 2 169 ? 14.198 -12.614 -32.634 1.00 44.49 169 SER C CA 1
ATOM 2868 C C . SER B 2 169 ? 13.847 -13.795 -33.530 1.00 40.95 169 SER C C 1
ATOM 2869 O O . SER B 2 169 ? 13.917 -13.664 -34.756 1.00 37.59 169 SER C O 1
ATOM 2872 N N . LYS B 2 170 ? 13.469 -14.937 -32.954 1.00 42.80 170 LYS C N 1
ATOM 2873 C CA . LYS B 2 170 ? 13.165 -16.133 -33.734 1.00 48.93 170 LYS C CA 1
ATOM 2874 C C . LYS B 2 170 ? 11.670 -16.290 -33.996 1.00 46.67 170 LYS C C 1
ATOM 2875 O O . LYS B 2 170 ? 11.239 -16.308 -35.152 1.00 57.01 170 LYS C O 1
ATOM 2881 N N . ASP B 2 171 ? 10.869 -16.412 -32.939 1.00 44.42 171 ASP C N 1
ATOM 2882 C CA . ASP B 2 171 ? 9.445 -16.685 -33.077 1.00 43.25 171 ASP C CA 1
ATOM 2883 C C . ASP B 2 171 ? 8.571 -15.451 -32.888 1.00 44.24 171 ASP C C 1
ATOM 2884 O O . ASP B 2 171 ? 7.345 -15.567 -32.967 1.00 38.02 171 ASP C O 1
ATOM 2889 N N . SER B 2 172 ? 9.167 -14.283 -32.638 1.00 35.81 172 SER C N 1
ATOM 2890 C CA . SER B 2 172 ? 8.440 -13.012 -32.570 1.00 37.43 172 SER C CA 1
ATOM 2891 C C . SER B 2 172 ? 7.364 -13.027 -31.486 1.00 42.03 172 SER C C 1
ATOM 2892 O O . SER B 2 172 ? 6.262 -12.507 -31.673 1.00 35.06 172 SER C O 1
ATOM 2895 N N . THR B 2 173 ? 7.682 -13.618 -30.342 1.00 35.10 173 THR C N 1
ATOM 2896 C CA . THR B 2 173 ? 6.758 -13.682 -29.219 1.00 33.58 173 THR C CA 1
ATOM 2897 C C . THR B 2 173 ? 7.265 -12.828 -28.065 1.00 31.63 173 THR C C 1
ATOM 2898 O O . THR B 2 173 ? 8.383 -12.306 -28.081 1.00 28.62 173 THR C O 1
ATOM 2902 N N . TYR B 2 174 ? 6.416 -12.693 -27.051 1.00 33.52 174 TYR C N 1
ATOM 2903 C CA . TYR B 2 174 ? 6.739 -11.960 -25.839 1.00 30.65 174 TYR C CA 1
ATOM 2904 C C . TYR B 2 174 ? 6.701 -12.896 -24.640 1.00 26.59 174 TYR C C 1
ATOM 2905 O O . TYR B 2 174 ? 6.034 -13.934 -24.652 1.00 26.40 174 TYR C O 1
ATOM 2914 N N . SER B 2 175 ? 7.429 -12.511 -23.598 1.00 27.88 175 SER C N 1
ATOM 2915 C CA . SER B 2 175 ? 7.397 -13.194 -22.315 1.00 26.12 175 SER C CA 1
ATOM 2916 C C . SER B 2 175 ? 7.285 -12.153 -21.212 1.00 27.97 175 SER C C 1
ATOM 2917 O O . SER B 2 175 ? 7.920 -11.097 -21.278 1.00 26.29 175 SER C O 1
ATOM 2920 N N . LEU B 2 176 ? 6.467 -12.448 -20.206 1.00 23.55 176 LEU C N 1
ATOM 2921 C CA . LEU B 2 176 ? 6.190 -11.510 -19.130 1.00 24.22 176 LEU C CA 1
ATOM 2922 C C . LEU B 2 176 ? 6.358 -12.200 -17.784 1.00 26.53 176 LEU C C 1
ATOM 2923 O O . LEU B 2 176 ? 6.036 -13.381 -17.626 1.00 27.68 176 LEU C O 1
ATOM 2928 N N . SER B 2 177 ? 6.870 -11.444 -16.815 1.00 26.21 177 SER C N 1
ATOM 2929 C CA . SER B 2 177 ? 7.004 -11.899 -15.440 1.00 24.47 177 SER C CA 1
ATOM 2930 C C . SER B 2 177 ? 6.381 -10.870 -14.509 1.00 22.93 177 SER C C 1
ATOM 2931 O O . SER B 2 177 ? 6.586 -9.663 -14.676 1.00 23.38 177 SER C O 1
ATOM 2934 N N . SER B 2 178 ? 5.615 -11.353 -13.533 1.00 24.96 178 SER C N 1
ATOM 2935 C CA . SER B 2 178 ? 5.012 -10.505 -12.511 1.00 23.24 178 SER C CA 1
ATOM 2936 C C . SER B 2 178 ? 5.469 -11.005 -11.151 1.00 24.34 178 SER C C 1
ATOM 2937 O O . SER B 2 178 ? 5.222 -12.163 -10.801 1.00 29.78 178 SER C O 1
ATOM 2940 N N . THR B 2 179 ? 6.135 -10.138 -10.390 1.00 20.83 179 THR C N 1
ATOM 2941 C CA . THR B 2 179 ? 6.696 -10.489 -9.091 1.00 22.40 179 THR C CA 1
ATOM 2942 C C . THR B 2 179 ? 5.905 -9.795 -7.990 1.00 19.82 179 THR C C 1
ATOM 2943 O O . THR B 2 179 ? 5.804 -8.563 -7.975 1.00 22.30 179 THR C O 1
ATOM 2947 N N . LEU B 2 180 ? 5.359 -10.585 -7.070 1.00 20.67 180 LEU C N 1
ATOM 2948 C CA . LEU B 2 180 ? 4.653 -10.078 -5.901 1.00 22.81 180 LEU C CA 1
ATOM 2949 C C . LEU B 2 180 ? 5.606 -10.109 -4.713 1.00 22.18 180 LEU C C 1
ATOM 2950 O O . LEU B 2 180 ? 6.130 -11.171 -4.362 1.00 28.83 180 LEU C O 1
ATOM 2955 N N . THR B 2 181 ? 5.832 -8.951 -4.100 1.00 28.42 181 THR C N 1
ATOM 2956 C CA . THR B 2 181 ? 6.826 -8.802 -3.044 1.00 36.42 181 THR C CA 1
ATOM 2957 C C . THR B 2 181 ? 6.137 -8.563 -1.708 1.00 32.51 181 THR C C 1
ATOM 2958 O O . THR B 2 181 ? 5.332 -7.635 -1.575 1.00 32.30 181 THR C O 1
ATOM 2962 N N . LEU B 2 182 ? 6.459 -9.399 -0.722 1.00 33.12 182 LEU C N 1
ATOM 2963 C CA . LEU B 2 182 ? 5.928 -9.268 0.627 1.00 34.99 182 LEU C CA 1
ATOM 2964 C C . LEU B 2 182 ? 7.046 -9.527 1.626 1.00 31.24 182 LEU C C 1
ATOM 2965 O O . LEU B 2 182 ? 8.129 -10.002 1.275 1.00 35.10 182 LEU C O 1
ATOM 2970 N N . SER B 2 183 ? 6.768 -9.213 2.886 1.00 41.31 183 SER C N 1
ATOM 2971 C CA . SER B 2 183 ? 7.616 -9.635 3.989 1.00 40.27 183 SER C CA 1
ATOM 2972 C C . SER B 2 183 ? 7.192 -11.027 4.441 1.00 33.54 183 SER C C 1
ATOM 2973 O O . SER B 2 183 ? 6.051 -11.445 4.226 1.00 38.36 183 SER C O 1
ATOM 2976 N N . LYS B 2 184 ? 8.126 -11.749 5.067 1.00 33.39 184 LYS C N 1
ATOM 2977 C CA . LYS B 2 184 ? 7.812 -13.103 5.513 1.00 36.63 184 LYS C CA 1
ATOM 2978 C C . LYS B 2 184 ? 6.687 -13.108 6.539 1.00 41.85 184 LYS C C 1
ATOM 2979 O O . LYS B 2 184 ? 5.912 -14.069 6.603 1.00 46.48 184 LYS C O 1
ATOM 2985 N N . ALA B 2 185 ? 6.571 -12.045 7.337 1.00 37.67 185 ALA C N 1
ATOM 2986 C CA . ALA B 2 185 ? 5.464 -11.945 8.283 1.00 37.35 185 ALA C CA 1
ATOM 2987 C C . ALA B 2 185 ? 4.127 -11.895 7.554 1.00 41.10 185 ALA C C 1
ATOM 2988 O O . ALA B 2 185 ? 3.205 -12.657 7.870 1.00 43.72 185 ALA C O 1
ATOM 2990 N N . ASP B 2 186 ? 4.006 -11.001 6.569 1.00 47.49 186 ASP C N 1
ATOM 2991 C CA . ASP B 2 186 ? 2.774 -10.914 5.791 1.00 40.62 186 ASP C CA 1
ATOM 2992 C C . ASP B 2 186 ? 2.552 -12.170 4.959 1.00 44.87 186 ASP C C 1
ATOM 2993 O O . ASP B 2 186 ? 1.409 -12.607 4.778 1.00 46.35 186 ASP C O 1
ATOM 2998 N N . TYR B 2 187 ? 3.632 -12.764 4.446 1.00 41.42 187 TYR C N 1
ATOM 2999 C CA . TYR B 2 187 ? 3.494 -13.944 3.597 1.00 37.16 187 TYR C CA 1
ATOM 3000 C C . TYR B 2 187 ? 2.985 -15.144 4.386 1.00 44.19 187 TYR C C 1
ATOM 3001 O O . TYR B 2 187 ? 2.171 -15.925 3.881 1.00 48.79 187 TYR C O 1
ATOM 3010 N N . GLU B 2 188 ? 3.447 -15.304 5.627 1.00 46.39 188 GLU C N 1
ATOM 3011 C CA . GLU B 2 188 ? 3.049 -16.438 6.452 1.00 51.38 188 GLU C CA 1
ATOM 3012 C C . GLU B 2 188 ? 1.654 -16.290 7.046 1.00 49.35 188 GLU C C 1
ATOM 3013 O O . GLU B 2 188 ? 1.155 -17.243 7.652 1.00 37.63 188 GLU C O 1
ATOM 3019 N N . LYS B 2 189 ? 1.013 -15.134 6.892 1.00 43.93 189 LYS C N 1
ATOM 3020 C CA . LYS B 2 189 ? -0.328 -14.920 7.420 1.00 38.31 189 LYS C CA 1
ATOM 3021 C C . LYS B 2 189 ? -1.424 -15.357 6.457 1.00 38.50 189 LYS C C 1
ATOM 3022 O O . LYS B 2 189 ? -2.606 -15.237 6.794 1.00 31.44 189 LYS C O 1
ATOM 3028 N N . HIS B 2 190 ? -1.068 -15.867 5.281 1.00 39.63 190 HIS C N 1
ATOM 3029 C CA . HIS B 2 190 ? -2.038 -16.309 4.291 1.00 39.28 190 HIS C CA 1
ATOM 3030 C C . HIS B 2 190 ? -1.622 -17.672 3.751 1.00 41.96 190 HIS C C 1
ATOM 3031 O O . HIS B 2 190 ? -0.534 -18.175 4.041 1.00 42.30 190 HIS C O 1
ATOM 3038 N N . LYS B 2 191 ? -2.507 -18.271 2.953 1.00 33.93 191 LYS C N 1
ATOM 3039 C CA . LYS B 2 191 ? -2.303 -19.639 2.486 1.00 39.27 191 LYS C CA 1
ATOM 3040 C C . LYS B 2 191 ? -2.412 -19.758 0.970 1.00 38.22 191 LYS C C 1
ATOM 3041 O O . LYS B 2 191 ? -1.514 -20.302 0.321 1.00 39.41 191 LYS C O 1
ATOM 3047 N N . VAL B 2 192 ? -3.500 -19.257 0.395 1.00 33.78 192 VAL C N 1
ATOM 3048 C CA . VAL B 2 192 ? -3.772 -19.430 -1.028 1.00 41.91 192 VAL C CA 1
ATOM 3049 C C . VAL B 2 192 ? -3.159 -18.267 -1.798 1.00 40.90 192 VAL C C 1
ATOM 3050 O O . VAL B 2 192 ? -3.576 -17.115 -1.637 1.00 38.01 192 VAL C O 1
ATOM 3054 N N . TYR B 2 193 ? -2.174 -18.571 -2.641 1.00 34.26 193 TYR C N 1
ATOM 3055 C CA . TYR B 2 193 ? -1.539 -17.591 -3.515 1.00 36.13 193 TYR C CA 1
ATOM 3056 C C . TYR B 2 193 ? -1.801 -17.992 -4.959 1.00 35.22 193 TYR C C 1
ATOM 3057 O O . TYR B 2 193 ? -1.418 -19.088 -5.381 1.00 36.09 193 TYR C O 1
ATOM 3066 N N . ALA B 2 194 ? -2.450 -17.105 -5.713 1.00 22.25 194 ALA C N 1
ATOM 3067 C CA . ALA B 2 194 ? -2.889 -17.426 -7.062 1.00 26.43 194 ALA C CA 1
ATOM 3068 C C . ALA B 2 194 ? -2.530 -16.296 -8.014 1.00 29.83 194 ALA C C 1
ATOM 3069 O O . ALA B 2 194 ? -2.493 -15.123 -7.631 1.00 28.22 194 ALA C O 1
ATOM 3071 N N . CYS B 2 195 ? -2.264 -16.667 -9.264 1.00 30.37 195 CYS C N 1
ATOM 3072 C CA . CYS B 2 195 ? -2.006 -15.726 -10.345 1.00 31.42 195 CYS C CA 1
ATOM 3073 C C . CYS B 2 195 ? -3.023 -15.974 -11.450 1.00 28.72 195 CYS C C 1
ATOM 3074 O O . CYS B 2 195 ? -3.132 -17.096 -11.953 1.00 33.45 195 CYS C O 1
ATOM 3077 N N . GLU B 2 196 ? -3.762 -14.933 -11.825 1.00 20.94 196 GLU C N 1
ATOM 3078 C CA . GLU B 2 196 ? -4.831 -15.043 -12.811 1.00 24.54 196 GLU C CA 1
ATOM 3079 C C . GLU B 2 196 ? -4.439 -14.260 -14.058 1.00 25.26 196 GLU C C 1
ATOM 3080 O O . GLU B 2 196 ? -4.221 -13.046 -13.990 1.00 29.60 196 GLU C O 1
ATOM 3086 N N . VAL B 2 197 ? -4.363 -14.956 -15.190 1.00 23.01 197 VAL C N 1
ATOM 3087 C CA . VAL B 2 197 ? -3.811 -14.416 -16.427 1.00 25.14 197 VAL C CA 1
ATOM 3088 C C . VAL B 2 197 ? -4.929 -14.235 -17.443 1.00 27.33 197 VAL C C 1
ATOM 3089 O O . VAL B 2 197 ? -5.814 -15.089 -17.569 1.00 29.07 197 VAL C O 1
ATOM 3093 N N . THR B 2 198 ? -4.884 -13.120 -18.170 1.00 29.43 198 THR C N 1
ATOM 3094 C CA . THR B 2 198 ? -5.866 -12.804 -19.198 1.00 31.26 198 THR C CA 1
ATOM 3095 C C . THR B 2 198 ? -5.137 -12.466 -20.491 1.00 33.09 198 THR C C 1
ATOM 3096 O O . THR B 2 198 ? -4.228 -11.629 -20.493 1.00 33.54 198 THR C O 1
ATOM 3100 N N . HIS B 2 199 ? -5.524 -13.128 -21.581 1.00 31.99 199 HIS C N 1
ATOM 3101 C CA . HIS B 2 199 ? -4.913 -12.908 -22.885 1.00 27.33 199 HIS C CA 1
ATOM 3102 C C . HIS B 2 199 ? -5.930 -13.239 -23.969 1.00 25.63 199 HIS C C 1
ATOM 3103 O O . HIS B 2 199 ? -6.825 -14.062 -23.764 1.00 25.05 199 HIS C O 1
ATOM 3110 N N . GLN B 2 200 ? -5.783 -12.589 -25.129 1.00 24.20 200 GLN C N 1
ATOM 3111 C CA . GLN B 2 200 ? -6.761 -12.729 -26.206 1.00 20.30 200 GLN C CA 1
ATOM 3112 C C . GLN B 2 200 ? -6.782 -14.119 -26.830 1.00 23.69 200 GLN C C 1
ATOM 3113 O O . GLN B 2 200 ? -7.728 -14.430 -27.562 1.00 19.32 200 GLN C O 1
ATOM 3119 N N . GLY B 2 201 ? -5.788 -14.958 -26.556 1.00 27.33 201 GLY C N 1
ATOM 3120 C CA . GLY B 2 201 ? -5.807 -16.341 -26.979 1.00 27.31 201 GLY C CA 1
ATOM 3121 C C . GLY B 2 201 ? -6.434 -17.301 -25.995 1.00 25.64 201 GLY C C 1
ATOM 3122 O O . GLY B 2 201 ? -6.450 -18.511 -26.242 1.00 29.36 201 GLY C O 1
ATOM 3123 N N . LEU B 2 202 ? -6.959 -16.799 -24.880 1.00 24.37 202 LEU C N 1
ATOM 3124 C CA . LEU B 2 202 ? -7.543 -17.623 -23.830 1.00 27.86 202 LEU C CA 1
ATOM 3125 C C . LEU B 2 202 ? -9.042 -17.360 -23.767 1.00 27.72 202 LEU C C 1
ATOM 3126 O O . LEU B 2 202 ? -9.467 -16.209 -23.620 1.00 27.62 202 LEU C O 1
ATOM 3131 N N . SER B 2 203 ? -9.839 -18.427 -23.881 1.00 34.24 203 SER C N 1
ATOM 3132 C CA . SER B 2 203 ? -11.288 -18.278 -23.790 1.00 33.17 203 SER C CA 1
ATOM 3133 C C . SER B 2 203 ? -11.710 -17.840 -22.393 1.00 29.85 203 SER C C 1
ATOM 3134 O O . SER B 2 203 ? -12.670 -17.077 -22.237 1.00 24.48 203 SER C O 1
ATOM 3137 N N . SER B 2 204 ? -11.007 -18.311 -21.374 1.00 28.10 204 SER C N 1
ATOM 3138 C CA . SER B 2 204 ? -11.255 -17.951 -19.988 1.00 30.39 204 SER C CA 1
ATOM 3139 C C . SER B 2 204 ? -9.920 -17.683 -19.319 1.00 32.19 204 SER C C 1
ATOM 3140 O O . SER B 2 204 ? -8.878 -18.163 -19.785 1.00 28.50 204 SER C O 1
ATOM 3143 N N . PRO B 2 205 ? -9.905 -16.899 -18.240 1.00 26.61 205 PRO C N 1
ATOM 3144 C CA . PRO B 2 205 ? -8.644 -16.638 -17.539 1.00 22.67 205 PRO C CA 1
ATOM 3145 C C . PRO B 2 205 ? -8.021 -17.924 -17.019 1.00 23.57 205 PRO C C 1
ATOM 3146 O O . PRO B 2 205 ? -8.715 -18.868 -16.635 1.00 20.47 205 PRO C O 1
ATOM 3150 N N . VAL B 2 206 ? -6.691 -17.957 -17.017 1.00 26.39 206 VAL C N 1
ATOM 3151 C CA . VAL B 2 206 ? -5.928 -19.105 -16.542 1.00 16.85 206 VAL C CA 1
ATOM 3152 C C . VAL B 2 206 ? -5.336 -18.749 -15.186 1.00 18.43 206 VAL C C 1
ATOM 3153 O O . VAL B 2 206 ? -4.619 -17.748 -15.056 1.00 20.27 206 VAL C O 1
ATOM 3157 N N . THR B 2 207 ? -5.631 -19.568 -14.182 1.00 18.04 207 THR C N 1
ATOM 3158 C CA . THR B 2 207 ? -5.192 -19.335 -12.813 1.00 20.93 207 THR C CA 1
ATOM 3159 C C . THR B 2 207 ? -4.210 -20.419 -12.391 1.00 20.28 207 THR C C 1
ATOM 3160 O O . THR B 2 207 ? -4.483 -21.611 -12.563 1.00 22.77 207 THR C O 1
ATOM 3164 N N . LYS B 2 208 ? -3.070 -20.002 -11.845 1.00 18.73 208 LYS C N 1
ATOM 3165 C CA . LYS B 2 208 ? -2.110 -20.906 -11.221 1.00 25.55 208 LYS C CA 1
ATOM 3166 C C . LYS B 2 208 ? -2.040 -20.575 -9.739 1.00 29.50 208 LYS C C 1
ATOM 3167 O O . LYS B 2 208 ? -1.679 -19.453 -9.367 1.00 28.11 208 LYS C O 1
ATOM 3173 N N . SER B 2 209 ? -2.387 -21.546 -8.900 1.00 25.48 209 SER C N 1
ATOM 3174 C CA . SER B 2 209 ? -2.448 -21.353 -7.461 1.00 32.76 209 SER C CA 1
ATOM 3175 C C . SER B 2 209 ? -1.530 -22.339 -6.752 1.00 35.53 209 SER C C 1
ATOM 3176 O O . SER B 2 209 ? -1.081 -23.333 -7.328 1.00 38.99 209 SER C O 1
ATOM 3179 N N . PHE B 2 210 ? -1.254 -22.043 -5.484 1.00 28.15 210 PHE C N 1
ATOM 3180 C CA . PHE B 2 210 ? -0.517 -22.950 -4.619 1.00 26.10 210 PHE C CA 1
ATOM 3181 C C . PHE B 2 210 ? -0.795 -22.564 -3.176 1.00 35.38 210 PHE C C 1
ATOM 3182 O O . PHE B 2 210 ? -1.008 -21.389 -2.866 1.00 37.20 210 PHE C O 1
ATOM 3190 N N . ASN B 2 211 ? -0.798 -23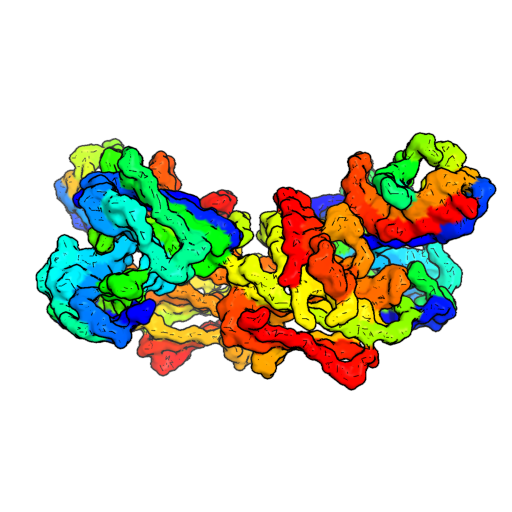.563 -2.304 1.00 39.25 211 ASN C N 1
ATOM 3191 C CA . ASN B 2 211 ? -0.862 -23.317 -0.874 1.00 37.06 211 ASN C CA 1
ATOM 3192 C C . ASN B 2 211 ? 0.553 -23.251 -0.313 1.00 44.13 211 ASN C C 1
ATOM 3193 O O . ASN B 2 211 ? 1.477 -23.874 -0.842 1.00 49.51 211 ASN C O 1
ATOM 3198 N N . ARG B 2 212 ? 0.711 -22.480 0.766 1.00 43.49 212 ARG C N 1
ATOM 3199 C CA . ARG B 2 212 ? 2.041 -22.080 1.219 1.00 41.70 212 ARG C CA 1
ATOM 3200 C C . ARG B 2 212 ? 2.912 -23.286 1.548 1.00 55.63 212 ARG C C 1
ATOM 3201 O O . ARG B 2 212 ? 4.044 -23.401 1.065 1.00 51.03 212 ARG C O 1
ATOM 3209 N N . GLY B 2 213 ? 2.400 -24.198 2.369 1.00 56.57 213 GLY C N 1
ATOM 3210 C CA . GLY B 2 213 ? 3.214 -25.280 2.887 1.00 56.90 213 GLY C CA 1
ATOM 3211 C C . GLY B 2 213 ? 3.278 -26.526 2.026 1.00 58.20 213 GLY C C 1
ATOM 3212 O O . GLY B 2 213 ? 3.637 -27.601 2.517 1.00 61.40 213 GLY C O 1
ATOM 3213 N N . GLU B 2 214 ? 2.942 -26.403 0.745 1.00 58.74 214 GLU C N 1
ATOM 3214 C CA . GLU B 2 214 ? 2.955 -27.560 -0.146 1.00 55.62 214 GLU C CA 1
ATOM 3215 C C . GLU B 2 214 ? 4.110 -27.471 -1.137 1.00 56.54 214 GLU C C 1
ATOM 3216 O O . GLU B 2 214 ? 4.398 -28.425 -1.859 1.00 43.87 214 GLU C O 1
ATOM 3222 N N . VAL C 3 2 ? 20.312 -5.634 -24.163 1.00 29.97 2 VAL D N 1
ATOM 3223 C CA . VAL C 3 2 ? 21.456 -6.316 -24.756 1.00 40.52 2 VAL D CA 1
ATOM 3224 C C . VAL C 3 2 ? 21.164 -7.797 -24.958 1.00 40.33 2 VAL D C 1
ATOM 3225 O O . VAL C 3 2 ? 21.002 -8.543 -23.990 1.00 41.20 2 VAL D O 1
ATOM 3229 N N . GLN C 3 3 ? 21.098 -8.215 -26.221 1.00 37.64 3 GLN D N 1
ATOM 3230 C CA . GLN C 3 3 ? 20.932 -9.621 -26.561 1.00 37.06 3 GLN D CA 1
ATOM 3231 C C . GLN C 3 3 ? 21.497 -9.883 -27.950 1.00 36.44 3 GLN D C 1
ATOM 3232 O O . GLN C 3 3 ? 21.491 -9.006 -28.819 1.00 27.40 3 GLN D O 1
ATOM 3238 N N . LEU C 3 4 ? 21.985 -11.104 -28.142 1.00 30.38 4 LEU D N 1
ATOM 3239 C CA . LEU C 3 4 ? 22.611 -11.514 -29.394 1.00 22.62 4 LEU D CA 1
ATOM 3240 C C . LEU C 3 4 ? 21.847 -12.668 -30.042 1.00 32.49 4 LEU D C 1
ATOM 3241 O O . LEU C 3 4 ? 21.270 -13.512 -29.354 1.00 36.45 4 LEU D O 1
ATOM 3246 N N . UNK C 3 5 ? 21.849 -12.695 -31.371 1.00 30.59 5 UNK D N 1
ATOM 3247 C CA . UNK C 3 5 ? 21.195 -13.761 -32.123 1.00 25.07 5 UNK D CA 1
ATOM 3248 C C . UNK C 3 5 ? 21.987 -14.073 -33.389 1.00 31.67 5 UNK D C 1
ATOM 3249 O O . UNK C 3 5 ? 22.096 -13.236 -34.286 1.00 38.82 5 UNK D O 1
ATOM 3251 N N . UNK C 3 6 ? 22.541 -15.279 -33.452 1.00 23.24 6 UNK D N 1
ATOM 3252 C CA . UNK C 3 6 ? 23.359 -15.687 -34.587 1.00 27.57 6 UNK D CA 1
ATOM 3253 C C . UNK C 3 6 ? 22.515 -16.354 -35.667 1.00 30.35 6 UNK D C 1
ATOM 3254 O O . UNK C 3 6 ? 21.475 -16.950 -35.383 1.00 42.50 6 UNK D O 1
ATOM 3256 N N . SER C 3 7 ? 22.975 -16.254 -36.910 1.00 32.72 7 SER D N 1
ATOM 3257 C CA . SER C 3 7 ? 22.255 -16.823 -38.042 1.00 25.20 7 SER D CA 1
ATOM 3258 C C . SER C 3 7 ? 23.222 -17.259 -39.138 1.00 28.51 7 SER D C 1
ATOM 3259 O O . SER C 3 7 ? 24.411 -16.945 -39.090 1.00 33.31 7 SER D O 1
ATOM 3262 N N . GLY C 3 8 ? 22.706 -17.988 -40.126 1.00 23.07 8 GLY D N 1
ATOM 3263 C CA . GLY C 3 8 ? 23.449 -18.278 -41.334 1.00 23.22 8 GLY D CA 1
ATOM 3264 C C . GLY C 3 8 ? 24.035 -19.668 -41.441 1.00 30.36 8 GLY D C 1
ATOM 3265 O O . GLY C 3 8 ? 24.608 -19.996 -42.487 1.00 33.15 8 GLY D O 1
ATOM 3266 N N . GLY C 3 9 ? 23.914 -20.494 -40.404 1.00 32.81 9 GLY D N 1
ATOM 3267 C CA . GLY C 3 9 ? 24.465 -21.830 -40.437 1.00 39.71 9 GLY D CA 1
ATOM 3268 C C . GLY C 3 9 ? 23.582 -22.814 -41.179 1.00 36.29 9 GLY D C 1
ATOM 3269 O O . GLY C 3 9 ? 22.502 -22.494 -41.676 1.00 38.96 9 GLY D O 1
ATOM 3270 N N . GLY C 3 10 ? 24.068 -24.049 -41.248 1.00 39.00 10 GLY D N 1
ATOM 3271 C CA . GLY C 3 10 ? 23.360 -25.115 -41.931 1.00 44.48 10 GLY D CA 1
ATOM 3272 C C . GLY C 3 10 ? 24.222 -26.340 -42.165 1.00 44.56 10 GLY D C 1
ATOM 3273 O O . GLY C 3 10 ? 25.164 -26.602 -41.415 1.00 42.24 10 GLY D O 1
ATOM 3274 N N . UNK C 3 11 ? 23.886 -27.096 -43.206 1.00 42.66 11 UNK D N 1
ATOM 3275 C CA . UNK C 3 11 ? 24.660 -28.269 -43.606 1.00 31.93 11 UNK D CA 1
ATOM 3276 C C . UNK C 3 11 ? 25.283 -28.011 -44.971 1.00 37.59 11 UNK D C 1
ATOM 3277 O O . UNK C 3 11 ? 24.655 -27.396 -45.835 1.00 39.55 11 UNK D O 1
ATOM 3279 N N . VAL C 3 12 ? 26.510 -28.483 -45.165 1.00 41.30 12 VAL D N 1
ATOM 3280 C CA . VAL C 3 12 ? 27.263 -28.162 -46.370 1.00 35.49 12 VAL D CA 1
ATOM 3281 C C . VAL C 3 12 ? 28.404 -29.162 -46.549 1.00 45.99 12 VAL D C 1
ATOM 3282 O O . VAL C 3 12 ? 28.938 -29.681 -45.572 1.00 48.66 12 VAL D O 1
ATOM 3286 N N . GLN C 3 13 ? 28.760 -29.446 -47.799 1.00 45.07 13 GLN D N 1
ATOM 3287 C CA . GLN C 3 13 ? 29.813 -30.412 -48.094 1.00 35.92 13 GLN D CA 1
ATOM 3288 C C . GLN C 3 13 ? 31.196 -29.775 -48.010 1.00 39.54 13 GLN D C 1
ATOM 3289 O O . GLN C 3 13 ? 31.330 -28.550 -47.995 1.00 40.28 13 GLN D O 1
ATOM 3295 N N . UNK C 3 14 ? 32.221 -30.621 -47.967 1.00 43.24 14 UNK D N 1
ATOM 3296 C CA . UNK C 3 14 ? 33.601 -30.162 -47.845 1.00 41.46 14 UNK D CA 1
ATOM 3297 C C . UNK C 3 14 ? 34.030 -29.315 -49.044 1.00 46.08 14 UNK D C 1
ATOM 3298 O O . UNK C 3 14 ? 33.911 -29.740 -50.195 1.00 45.58 14 UNK D O 1
ATOM 3300 N N . GLY C 3 15 ? 34.527 -28.115 -48.761 1.00 41.54 15 GLY D N 1
ATOM 3301 C CA . GLY C 3 15 ? 35.021 -27.230 -49.798 1.00 38.10 15 GLY D CA 1
ATOM 3302 C C . GLY C 3 15 ? 34.141 -26.029 -50.089 1.00 43.79 15 GLY D C 1
ATOM 3303 O O . GLY C 3 15 ? 34.572 -25.099 -50.767 1.00 50.37 15 GLY D O 1
ATOM 3304 N N . UNK C 3 16 ? 32.912 -26.038 -49.584 1.00 44.07 16 UNK D N 1
ATOM 3305 C CA . UNK C 3 16 ? 31.983 -24.954 -49.879 1.00 42.11 16 UNK D CA 1
ATOM 3306 C C . UNK C 3 16 ? 31.966 -23.919 -48.757 1.00 39.00 16 UNK D C 1
ATOM 3307 O O . UNK C 3 16 ? 32.831 -23.933 -47.879 1.00 37.75 16 UNK D O 1
ATOM 3309 N N . SER C 3 17 ? 30.982 -23.025 -48.786 1.00 41.75 17 SER D N 1
ATOM 3310 C CA . SER C 3 17 ? 31.024 -21.835 -47.940 1.00 32.32 17 SER D CA 1
ATOM 3311 C C . SER C 3 17 ? 29.821 -21.663 -47.010 1.00 37.01 17 SER D C 1
ATOM 3312 O O . SER C 3 17 ? 28.849 -22.418 -47.072 1.00 40.93 17 SER D O 1
ATOM 3315 N N . LEU C 3 18 ? 29.905 -20.648 -46.153 1.00 36.46 18 LEU D N 1
ATOM 3316 C CA . LEU C 3 18 ? 28.855 -20.336 -45.188 1.00 37.13 18 LEU D CA 1
ATOM 3317 C C . LEU C 3 18 ? 29.098 -18.953 -44.581 1.00 37.64 18 LEU D C 1
ATOM 3318 O O . LEU C 3 18 ? 30.179 -18.676 -44.065 1.00 36.13 18 LEU D O 1
ATOM 3323 N N . UNK C 3 19 ? 28.095 -18.085 -44.652 1.00 28.00 19 UNK D N 1
ATOM 3324 C CA . UNK C 3 19 ? 28.213 -16.743 -44.093 1.00 29.54 19 UNK D CA 1
ATOM 3325 C C . UNK C 3 19 ? 27.363 -16.608 -42.834 1.00 28.16 19 UNK D C 1
ATOM 3326 O O . UNK C 3 19 ? 26.133 -16.638 -42.898 1.00 27.35 19 UNK D O 1
ATOM 3328 N N . LEU C 3 20 ? 28.028 -16.459 -41.693 1.00 22.24 20 LEU D N 1
ATOM 3329 C CA . LEU C 3 20 ? 27.340 -16.300 -40.418 1.00 26.22 20 LEU D CA 1
ATOM 3330 C C . LEU C 3 20 ? 27.164 -14.825 -40.072 1.00 27.28 20 LEU D C 1
ATOM 3331 O O . LEU C 3 20 ? 27.968 -13.982 -40.469 1.00 33.19 20 LEU D O 1
ATOM 3336 N N . SER C 3 21 ? 26.105 -14.526 -39.324 1.00 22.95 21 SER D N 1
ATOM 3337 C CA . SER C 3 21 ? 25.815 -13.168 -38.893 1.00 24.12 21 SER D CA 1
ATOM 3338 C C . SER C 3 21 ? 25.259 -13.203 -37.478 1.00 25.34 21 SER D C 1
ATOM 3339 O O . SER C 3 21 ? 24.693 -14.206 -37.037 1.00 30.48 21 SER D O 1
ATOM 3342 N N . CYS C 3 22 ? 25.434 -12.092 -36.769 1.00 25.39 22 CYS D N 1
ATOM 3343 C CA . CYS C 3 22 ? 24.904 -11.950 -35.419 1.00 28.50 22 CYS D CA 1
ATOM 3344 C C . CYS C 3 22 ? 24.511 -10.503 -35.150 1.00 27.92 22 CYS D C 1
ATOM 3345 O O . CYS C 3 22 ? 25.343 -9.599 -35.227 1.00 26.24 22 CYS D O 1
ATOM 3348 N N . UNK C 3 23 ? 23.237 -10.292 -34.836 1.00 28.40 23 UNK D N 1
ATOM 3349 C CA . UNK C 3 23 ? 22.727 -8.961 -34.533 1.00 25.46 23 UNK D CA 1
ATOM 3350 C C . UNK C 3 23 ? 22.659 -8.750 -33.026 1.00 24.88 23 UNK D C 1
ATOM 3351 O O . UNK C 3 23 ? 22.443 -9.696 -32.264 1.00 26.67 23 UNK D O 1
ATOM 3353 N N . ALA C 3 24 ? 22.846 -7.504 -32.602 1.00 25.27 24 ALA D N 1
ATOM 3354 C CA . ALA C 3 24 ? 22.813 -7.157 -31.188 1.00 27.86 24 ALA D CA 1
ATOM 3355 C C . ALA C 3 24 ? 21.599 -6.293 -30.864 1.00 26.84 24 ALA D C 1
ATOM 3356 O O . ALA C 3 24 ? 21.220 -5.420 -31.646 1.00 23.08 24 ALA D O 1
ATOM 3358 N N . UNK C 3 25 ? 20.993 -6.542 -29.709 1.00 28.15 25 UNK D N 1
ATOM 3359 C CA . UNK C 3 25 ? 19.853 -5.754 -29.255 1.00 26.39 25 UNK D CA 1
ATOM 3360 C C . UNK C 3 25 ? 20.290 -4.739 -28.203 1.00 21.63 25 UNK D C 1
ATOM 3361 O O . UNK C 3 25 ? 19.469 -4.049 -27.596 1.00 25.27 25 UNK D O 1
ATOM 3363 N N . UNK C 3 27 ? 23.812 -1.092 -29.098 1.00 34.94 27 UNK D N 1
ATOM 3364 C CA . UNK C 3 27 ? 24.967 -0.484 -29.745 1.00 48.75 27 UNK D CA 1
ATOM 3365 C C . UNK C 3 27 ? 26.238 -1.267 -29.430 1.00 33.09 27 UNK D C 1
ATOM 3366 O O . UNK C 3 27 ? 26.542 -1.530 -28.264 1.00 34.69 27 UNK D O 1
ATOM 3368 N N . UNK C 3 28 ? 26.974 -1.639 -30.474 1.00 29.62 28 UNK D N 1
ATOM 3369 C CA . UNK C 3 28 ? 28.180 -2.447 -30.321 1.00 37.76 28 UNK D CA 1
ATOM 3370 C C . UNK C 3 28 ? 29.359 -1.859 -31.094 1.00 36.29 28 UNK D C 1
ATOM 3371 O O . UNK C 3 28 ? 30.388 -2.518 -31.259 1.00 41.35 28 UNK D O 1
ATOM 3373 N N . UNK C 3 29 ? 29.214 -0.620 -31.552 1.00 29.85 29 UNK D N 1
ATOM 3374 C CA . UNK C 3 29 ? 30.245 0.020 -32.367 1.00 31.71 29 UNK D CA 1
ATOM 3375 C C . UNK C 3 29 ? 31.564 0.215 -31.612 1.00 30.86 29 UNK D C 1
ATOM 3376 O O . UNK C 3 29 ? 32.620 0.319 -32.236 1.00 33.44 29 UNK D O 1
ATOM 3378 N N . UNK C 3 30 ? 31.503 0.256 -30.284 1.00 31.06 30 UNK D N 1
ATOM 3379 C CA . UNK C 3 30 ? 32.694 0.507 -29.473 1.00 26.39 30 UNK D CA 1
ATOM 3380 C C . UNK C 3 30 ? 33.241 -0.770 -28.833 1.00 34.42 30 UNK D C 1
ATOM 3381 O O . UNK C 3 30 ? 34.283 -0.747 -28.177 1.00 31.65 30 UNK D O 1
ATOM 3383 N N . UNK C 3 31 ? 32.538 -1.880 -29.028 1.00 34.29 31 UNK D N 1
ATOM 3384 C CA . UNK C 3 31 ? 32.948 -3.151 -28.444 1.00 24.03 31 UNK D CA 1
ATOM 3385 C C . UNK C 3 31 ? 33.304 -4.162 -29.528 1.00 26.58 31 UNK D C 1
ATOM 3386 O O . UNK C 3 31 ? 32.732 -4.157 -30.621 1.00 28.45 31 UNK D O 1
ATOM 3388 N N . UNK C 3 32 ? 34.254 -5.035 -29.210 1.00 31.07 32 UNK D N 1
ATOM 3389 C CA . UNK C 3 32 ? 34.669 -6.089 -30.127 1.00 28.17 32 UNK D CA 1
ATOM 3390 C C . UNK C 3 32 ? 33.716 -7.277 -30.066 1.00 28.39 32 UNK D C 1
ATOM 3391 O O . UNK C 3 32 ? 33.203 -7.628 -29.002 1.00 31.31 32 UNK D O 1
ATOM 3393 N N . UNK C 3 33 ? 33.491 -7.895 -31.220 1.00 26.68 33 UNK D N 1
ATOM 3394 C CA . UNK C 3 33 ? 32.635 -9.068 -31.318 1.00 23.52 33 UNK D CA 1
ATOM 3395 C C . UNK C 3 33 ? 33.451 -10.264 -31.792 1.00 23.88 33 UNK D C 1
ATOM 3396 O O . UNK C 3 33 ? 33.991 -10.263 -32.900 1.00 22.99 33 UNK D O 1
ATOM 3398 N N . UNK C 3 34 ? 33.540 -11.282 -30.942 1.00 28.92 34 UNK D N 1
ATOM 3399 C CA . UNK C 3 34 ? 34.319 -12.474 -31.248 1.00 26.32 34 UNK D CA 1
ATOM 3400 C C . UNK C 3 34 ? 33.429 -13.653 -31.630 1.00 26.17 34 UNK D C 1
ATOM 3401 O O . UNK C 3 34 ? 32.270 -13.745 -31.217 1.00 29.15 34 UNK D O 1
ATOM 3403 N N . TRP C 3 35 ? 33.991 -14.560 -32.422 1.00 20.16 35 TRP D N 1
ATOM 3404 C CA . TRP C 3 35 ? 33.311 -15.796 -32.787 1.00 17.78 35 TRP D CA 1
ATOM 3405 C C . TRP C 3 35 ? 33.981 -16.996 -32.128 1.00 22.90 35 TRP D C 1
ATOM 3406 O O . TRP C 3 35 ? 35.207 -17.118 -32.130 1.00 23.46 35 TRP D O 1
ATOM 3417 N N . UNK C 3 36 ? 33.163 -17.874 -31.557 1.00 22.27 36 UNK D N 1
ATOM 3418 C CA . UNK C 3 36 ? 33.649 -19.090 -30.920 1.00 25.44 36 UNK D CA 1
ATOM 3419 C C . UNK C 3 36 ? 32.854 -20.291 -31.419 1.00 24.69 36 UNK D C 1
ATOM 3420 O O . UNK C 3 36 ? 31.688 -20.164 -31.802 1.00 28.16 36 UNK D O 1
ATOM 3422 N N . ARG C 3 37 ? 33.492 -21.456 -31.421 1.00 23.19 37 ARG D N 1
ATOM 3423 C CA . ARG C 3 37 ? 32.828 -22.682 -31.848 1.00 24.76 37 ARG D CA 1
ATOM 3424 C C . ARG C 3 37 ? 33.088 -23.803 -30.851 1.00 26.79 37 ARG D C 1
ATOM 3425 O O . ARG C 3 37 ? 34.072 -23.780 -30.111 1.00 30.30 37 ARG D O 1
ATOM 3433 N N . GLN C 3 38 ? 32.193 -24.785 -30.839 1.00 29.05 38 GLN D N 1
ATOM 3434 C CA . GLN C 3 38 ? 32.260 -25.864 -29.865 1.00 29.97 38 GLN D CA 1
ATOM 3435 C C . GLN C 3 38 ? 31.705 -27.165 -30.428 1.00 29.27 38 GLN D C 1
ATOM 3436 O O . GLN C 3 38 ? 30.535 -27.241 -30.807 1.00 26.19 38 GLN D O 1
ATOM 3442 N N . UNK C 3 39 ? 32.554 -28.186 -30.479 1.00 41.73 39 UNK D N 1
ATOM 3443 C CA . UNK C 3 39 ? 32.129 -29.526 -30.861 1.00 40.61 39 UNK D CA 1
ATOM 3444 C C . UNK C 3 39 ? 31.311 -30.122 -29.723 1.00 42.69 39 UNK D C 1
ATOM 3445 O O . UNK C 3 39 ? 31.503 -29.732 -28.572 1.00 45.02 39 UNK D O 1
ATOM 3447 N N . PRO C 3 40 ? 30.399 -31.060 -30.035 1.00 49.80 40 PRO D N 1
ATOM 3448 C CA . PRO C 3 40 ? 29.542 -31.674 -29.013 1.00 52.18 40 PRO D CA 1
ATOM 3449 C C . PRO C 3 40 ? 30.316 -32.261 -27.829 1.00 50.64 40 PRO D C 1
ATOM 3450 O O . PRO C 3 40 ? 29.838 -32.196 -26.697 1.00 50.58 40 PRO D O 1
ATOM 3454 N N . GLY C 3 41 ? 31.495 -32.818 -28.088 0.84 45.86 41 GLY D N 1
ATOM 3455 C CA . GLY C 3 41 ? 32.296 -33.422 -27.037 0.84 46.06 41 GLY D CA 1
ATOM 3456 C C . GLY C 3 41 ? 33.576 -32.666 -26.732 0.84 59.01 41 GLY D C 1
ATOM 3457 O O . GLY C 3 41 ? 34.550 -33.242 -26.245 0.84 68.92 41 GLY D O 1
ATOM 3458 N N . UNK C 3 42 ? 33.571 -31.368 -27.015 1.00 50.51 42 UNK D N 1
ATOM 3459 C CA . UNK C 3 42 ? 34.744 -30.534 -26.795 1.00 45.03 42 UNK D CA 1
ATOM 3460 C C . UNK C 3 42 ? 34.370 -29.228 -26.102 1.00 42.75 42 UNK D C 1
ATOM 3461 O O . UNK C 3 42 ? 33.207 -28.988 -25.770 1.00 35.94 42 UNK D O 1
ATOM 3463 N N . UNK C 3 43 ? 35.374 -28.383 -25.893 1.00 48.18 43 UNK D N 1
ATOM 3464 C CA . UNK C 3 43 ? 35.180 -27.083 -25.264 1.00 38.42 43 UNK D CA 1
ATOM 3465 C C . UNK C 3 43 ? 35.108 -25.983 -26.320 1.00 40.68 43 UNK D C 1
ATOM 3466 O O . UNK C 3 43 ? 35.474 -26.199 -27.476 1.00 38.42 43 UNK D O 1
ATOM 3468 N N . ARG C 3 44 ? 34.634 -24.807 -25.920 1.00 38.22 44 ARG D N 1
ATOM 3469 C CA . ARG C 3 44 ? 34.533 -23.674 -26.833 1.00 34.29 44 ARG D CA 1
ATOM 3470 C C . ARG C 3 44 ? 35.915 -23.125 -27.171 1.00 38.74 44 ARG D C 1
ATOM 3471 O O . ARG C 3 44 ? 36.652 -22.693 -26.286 1.00 41.52 44 ARG D O 1
ATOM 3479 N N . GLU C 3 45 ? 36.260 -23.152 -28.455 1.00 37.00 45 GLU D N 1
ATOM 3480 C CA . GLU C 3 45 ? 37.537 -22.617 -28.916 1.00 34.73 45 GLU D CA 1
ATOM 3481 C C . GLU C 3 45 ? 37.339 -21.329 -29.703 1.00 32.46 45 GLU D C 1
ATOM 3482 O O . GLU C 3 45 ? 36.329 -21.153 -30.386 1.00 23.97 45 GLU D O 1
ATOM 3488 N N . UNK C 3 46 ? 38.314 -20.432 -29.602 1.00 32.03 46 UNK D N 1
ATOM 3489 C CA . UNK C 3 46 ? 38.244 -19.145 -30.282 1.00 25.02 46 UNK D CA 1
ATOM 3490 C C . UNK C 3 46 ? 38.401 -19.322 -31.787 1.00 32.80 46 UNK D C 1
ATOM 3491 O O . UNK C 3 46 ? 39.243 -20.096 -32.247 1.00 27.08 46 UNK D O 1
ATOM 3493 N N . VAL C 3 47 ? 37.587 -18.600 -32.550 1.00 28.41 47 VAL D N 1
ATOM 3494 C CA . VAL C 3 47 ? 37.625 -18.680 -34.004 1.00 28.55 47 VAL D CA 1
ATOM 3495 C C . VAL C 3 47 ? 38.128 -17.372 -34.601 1.00 32.50 47 VAL D C 1
ATOM 3496 O O . VAL C 3 47 ? 39.123 -17.348 -35.324 1.00 30.24 47 VAL D O 1
ATOM 3500 N N . UNK C 3 48 ? 37.429 -16.284 -34.300 1.00 28.89 48 UNK D N 1
ATOM 3501 C CA . UNK C 3 48 ? 37.791 -14.983 -34.841 1.00 26.14 48 UNK D CA 1
ATOM 3502 C C . UNK C 3 48 ? 37.286 -13.866 -33.940 1.00 30.52 48 UNK D C 1
ATOM 3503 O O . UNK C 3 48 ? 36.473 -14.088 -33.041 1.00 22.02 48 UNK D O 1
ATOM 3505 N N . UNK C 3 49 ? 37.783 -12.659 -34.184 1.00 29.03 49 UNK D N 1
ATOM 3506 C CA . UNK C 3 49 ? 37.363 -11.493 -33.422 1.00 24.96 49 UNK D CA 1
ATOM 3507 C C . UNK C 3 49 ? 37.471 -10.238 -34.277 1.00 27.59 49 UNK D C 1
ATOM 3508 O O . UNK C 3 49 ? 38.533 -9.930 -34.824 1.00 32.86 49 UNK D O 1
ATOM 3510 N N . UNK C 3 50 ? 36.357 -9.526 -34.399 1.00 26.18 50 UNK D N 1
ATOM 3511 C CA . UNK C 3 50 ? 36.333 -8.248 -35.095 1.00 19.39 50 UNK D CA 1
ATOM 3512 C C . UNK C 3 50 ? 36.282 -7.121 -34.071 1.00 28.81 50 UNK D C 1
ATOM 3513 O O . UNK C 3 50 ? 35.275 -6.942 -33.384 1.00 27.64 50 UNK D O 1
ATOM 3515 N N . UNK C 3 51 ? 37.372 -6.370 -33.963 1.00 26.51 51 UNK D N 1
ATOM 3516 C CA . UNK C 3 51 ? 37.428 -5.250 -33.035 1.00 22.84 51 UNK D CA 1
ATOM 3517 C C . UNK C 3 51 ? 36.685 -4.058 -33.629 1.00 25.11 51 UNK D C 1
ATOM 3518 O O . UNK C 3 51 ? 35.964 -4.201 -34.619 1.00 25.87 51 UNK D O 1
ATOM 3520 N N . UNK C 3 52 ? 36.859 -2.887 -33.025 1.00 27.19 52 UNK D N 1
ATOM 3521 C CA . UNK C 3 52 ? 36.227 -1.673 -33.526 1.00 25.17 52 UNK D CA 1
ATOM 3522 C C . UNK C 3 52 ? 36.774 -1.329 -34.906 1.00 22.72 52 UNK D C 1
ATOM 3523 O O . UNK C 3 52 ? 37.889 -1.724 -35.257 1.00 28.65 52 UNK D O 1
ATOM 3525 N N . UNK C 3 53 ? 35.977 -0.605 -35.685 1.00 32.11 53 UNK D N 1
ATOM 3526 C CA . UNK C 3 53 ? 36.363 -0.208 -37.034 1.00 29.48 53 UNK D CA 1
ATOM 3527 C C . UNK C 3 53 ? 37.633 0.635 -37.011 1.00 23.19 53 UNK D C 1
ATOM 3528 O O . UNK C 3 53 ? 37.592 1.763 -36.515 1.00 35.37 53 UNK D O 1
ATOM 3530 N N . UNK C 3 54 ? 38.713 0.043 -37.535 1.00 29.89 54 UNK D N 1
ATOM 3531 C CA . UNK C 3 54 ? 40.075 0.587 -37.708 1.00 30.93 54 UNK D CA 1
ATOM 3532 C C . UNK C 3 54 ? 41.065 -0.242 -36.891 1.00 30.37 54 UNK D C 1
ATOM 3533 O O . UNK C 3 54 ? 42.274 -0.160 -37.113 1.00 38.38 54 UNK D O 1
ATOM 3535 N N . UNK C 3 55 ? 40.556 -1.040 -35.957 1.00 28.86 55 UNK D N 1
ATOM 3536 C CA . UNK C 3 55 ? 41.413 -1.870 -35.113 1.00 37.04 55 UNK D CA 1
ATOM 3537 C C . UNK C 3 55 ? 41.632 -3.260 -35.718 1.00 36.97 55 UNK D C 1
ATOM 3538 O O . UNK C 3 55 ? 42.160 -4.151 -35.051 1.00 38.39 55 UNK D O 1
ATOM 3540 N N . UNK C 3 56 ? 41.213 -3.429 -36.971 1.00 35.24 56 UNK D N 1
ATOM 3541 C CA . UNK C 3 56 ? 41.453 -4.655 -37.737 1.00 35.93 56 UNK D CA 1
ATOM 3542 C C . UNK C 3 56 ? 40.840 -5.904 -37.100 1.00 27.87 56 UNK D C 1
ATOM 3543 O O . UNK C 3 56 ? 40.045 -5.822 -36.162 1.00 25.66 56 UNK D O 1
ATOM 3545 N N . UNK C 3 57 ? 41.218 -7.065 -37.625 1.00 28.33 57 UNK D N 1
ATOM 3546 C CA . UNK C 3 57 ? 40.649 -8.333 -37.177 1.00 27.43 57 UNK D CA 1
ATOM 3547 C C . UNK C 3 57 ? 41.739 -9.338 -36.814 1.00 32.51 57 UNK D C 1
ATOM 3548 O O . UNK C 3 57 ? 42.902 -9.177 -37.187 1.00 30.08 57 UNK D O 1
ATOM 3550 N N . UNK C 3 58 ? 41.349 -10.378 -36.084 1.00 26.13 58 UNK D N 1
ATOM 3551 C CA . UNK C 3 58 ? 42.281 -11.411 -35.649 1.00 32.75 58 UNK D CA 1
ATOM 3552 C C . UNK C 3 58 ? 41.648 -12.795 -35.787 1.00 25.77 58 UNK D C 1
ATOM 3553 O O . UNK C 3 58 ? 40.450 -12.967 -35.546 1.00 17.82 58 UNK D O 1
ATOM 3555 N N . UNK C 3 59 ? 42.456 -13.778 -36.176 1.00 29.36 59 UNK D N 1
ATOM 3556 C CA . UNK C 3 59 ? 41.952 -15.126 -36.430 1.00 26.46 59 UNK D CA 1
ATOM 3557 C C . UNK C 3 59 ? 42.806 -16.207 -35.768 1.00 28.47 59 UNK D C 1
ATOM 3558 O O . UNK C 3 59 ? 44.007 -16.034 -35.550 1.00 28.88 59 UNK D O 1
ATOM 3560 N N . UNK C 3 60 ? 42.167 -17.328 -35.451 1.00 26.82 60 UNK D N 1
ATOM 3561 C CA . UNK C 3 60 ? 42.859 -18.476 -34.877 1.00 31.79 60 UNK D CA 1
ATOM 3562 C C . UNK C 3 60 ? 43.688 -19.185 -35.943 1.00 33.32 60 UNK D C 1
ATOM 3563 O O . UNK C 3 60 ? 43.570 -18.890 -37.134 1.00 34.04 60 UNK D O 1
ATOM 3565 N N . ASP C 3 61 ? 44.523 -20.125 -35.512 1.00 35.06 61 ASP D N 1
ATOM 3566 C CA . ASP C 3 61 ? 45.424 -20.825 -36.420 1.00 34.68 61 ASP D CA 1
ATOM 3567 C C . ASP C 3 61 ? 44.662 -21.794 -37.319 1.00 35.79 61 ASP D C 1
ATOM 3568 O O . ASP C 3 61 ? 45.093 -22.088 -38.434 1.00 42.60 61 ASP D O 1
ATOM 3573 N N . SER C 3 62 ? 43.527 -22.285 -36.833 1.00 41.43 62 SER D N 1
ATOM 3574 C CA . SER C 3 62 ? 42.736 -23.261 -37.575 1.00 42.11 62 SER D CA 1
ATOM 3575 C C . SER C 3 62 ? 42.034 -22.643 -38.780 1.00 41.25 62 SER D C 1
ATOM 3576 O O . SER C 3 62 ? 41.802 -23.318 -39.782 1.00 29.02 62 SER D O 1
ATOM 3579 N N . UNK C 3 63 ? 41.707 -21.357 -38.685 1.00 40.89 63 UNK D N 1
ATOM 3580 C CA . UNK C 3 63 ? 40.866 -20.715 -39.691 1.00 37.93 63 UNK D CA 1
ATOM 3581 C C . UNK C 3 63 ? 41.560 -19.585 -40.449 1.00 35.07 63 UNK D C 1
ATOM 3582 O O . UNK C 3 63 ? 40.890 -18.789 -41.108 1.00 37.39 63 UNK D O 1
ATOM 3584 N N . UNK C 3 64 ? 42.885 -19.513 -40.362 1.00 32.01 64 UNK D N 1
ATOM 3585 C CA . UNK C 3 64 ? 43.635 -18.483 -41.076 1.00 31.78 64 UNK D CA 1
ATOM 3586 C C . UNK C 3 64 ? 43.564 -18.711 -42.583 1.00 36.01 64 UNK D C 1
ATOM 3587 O O . UNK C 3 64 ? 43.791 -19.823 -43.063 1.00 35.36 64 UNK D O 1
ATOM 3589 N N . GLY C 3 65 ? 43.240 -17.656 -43.325 1.00 31.04 65 GLY D N 1
ATOM 3590 C CA . GLY C 3 65 ? 43.169 -17.731 -44.773 1.00 31.47 65 GLY D CA 1
ATOM 3591 C C . GLY C 3 65 ? 41.848 -18.227 -45.333 1.00 37.54 65 GLY D C 1
ATOM 3592 O O . GLY C 3 65 ? 41.523 -17.960 -46.489 1.00 41.71 65 GLY D O 1
ATOM 3593 N N . ARG C 3 66 ? 41.082 -18.953 -44.521 1.00 36.87 66 ARG D N 1
ATOM 3594 C CA . ARG C 3 66 ? 39.815 -19.514 -44.970 1.00 33.06 66 ARG D CA 1
ATOM 3595 C C . ARG C 3 66 ? 38.606 -18.697 -44.538 1.00 36.71 66 ARG D C 1
ATOM 3596 O O . ARG C 3 66 ? 37.614 -18.646 -45.274 1.00 33.40 66 ARG D O 1
ATOM 3604 N N . PHE C 3 67 ? 38.660 -18.060 -43.372 1.00 36.43 67 PHE D N 1
ATOM 3605 C CA . PHE C 3 67 ? 37.533 -17.310 -42.837 1.00 28.96 67 PHE D CA 1
ATOM 3606 C C . PHE C 3 67 ? 37.818 -15.814 -42.895 1.00 31.86 67 PHE D C 1
ATOM 3607 O O . PHE C 3 67 ? 38.976 -15.385 -42.917 1.00 27.31 67 PHE D O 1
ATOM 3615 N N . THR C 3 68 ? 36.746 -15.026 -42.919 1.00 34.67 68 THR D N 1
ATOM 3616 C CA . THR C 3 68 ? 36.850 -13.569 -42.902 1.00 32.16 68 THR D CA 1
ATOM 3617 C C . THR C 3 68 ? 35.772 -12.962 -42.006 1.00 32.33 68 THR D C 1
ATOM 3618 O O . THR C 3 68 ? 34.581 -13.184 -42.219 1.00 39.07 68 THR D O 1
ATOM 3622 N N . UNK C 3 69 ? 36.199 -12.199 -41.006 1.00 25.83 69 UNK D N 1
ATOM 3623 C CA . UNK C 3 69 ? 35.275 -11.562 -40.077 1.00 30.65 69 UNK D CA 1
ATOM 3624 C C . UNK C 3 69 ? 34.988 -10.127 -40.505 1.00 26.76 69 UNK D C 1
ATOM 3625 O O . UNK C 3 69 ? 35.868 -9.427 -41.009 1.00 27.82 69 UNK D O 1
ATOM 3627 N N . SER C 3 70 ? 33.747 -9.697 -40.301 1.00 30.50 70 SER D N 1
ATOM 3628 C CA . SER C 3 70 ? 33.328 -8.346 -40.659 1.00 29.75 70 SER D CA 1
ATOM 3629 C C . SER C 3 70 ? 32.312 -7.807 -39.659 1.00 31.99 70 SER D C 1
ATOM 3630 O O . SER C 3 70 ? 31.833 -8.536 -38.791 1.00 28.37 70 SER D O 1
ATOM 3633 N N . UNK C 3 71 ? 31.987 -6.525 -39.787 1.00 31.16 71 UNK D N 1
ATOM 3634 C CA . UNK C 3 71 ? 31.040 -5.884 -38.882 1.00 33.38 71 UNK D CA 1
ATOM 3635 C C . UNK C 3 71 ? 30.376 -4.677 -39.537 1.00 32.90 71 UNK D C 1
ATOM 3636 O O . UNK C 3 71 ? 31.023 -3.901 -40.242 1.00 37.62 71 UNK D O 1
ATOM 3638 N N . ASP C 3 72 ? 29.077 -4.532 -39.297 1.00 36.68 72 ASP D N 1
ATOM 3639 C CA . ASP C 3 72 ? 28.319 -3.383 -39.776 1.00 37.16 72 ASP D CA 1
ATOM 3640 C C . ASP C 3 72 ? 27.796 -2.587 -38.584 1.00 31.40 72 ASP D C 1
ATOM 3641 O O . ASP C 3 72 ? 26.828 -2.986 -37.933 1.00 31.60 72 ASP D O 1
ATOM 3646 N N . UNK C 3 73 ? 28.445 -1.462 -38.304 1.00 35.28 73 UNK D N 1
ATOM 3647 C CA . UNK C 3 73 ? 28.082 -0.623 -37.166 1.00 33.89 73 UNK D CA 1
ATOM 3648 C C . UNK C 3 73 ? 26.673 -0.048 -37.301 1.00 28.37 73 UNK D C 1
ATOM 3649 O O . UNK C 3 73 ? 25.972 0.138 -36.305 1.00 35.79 73 UNK D O 1
ATOM 3651 N N . UNK C 3 74 ? 26.262 0.232 -38.533 1.00 31.03 74 UNK D N 1
ATOM 3652 C CA . UNK C 3 74 ? 24.942 0.799 -38.787 1.00 33.74 74 UNK D CA 1
ATOM 3653 C C . UNK C 3 74 ? 23.839 -0.226 -38.527 1.00 40.32 74 UNK D C 1
ATOM 3654 O O . UNK C 3 74 ? 22.725 0.136 -38.145 1.00 37.71 74 UNK D O 1
ATOM 3656 N N . UNK C 3 75 ? 24.155 -1.501 -38.733 1.00 31.37 75 UNK D N 1
ATOM 3657 C CA . UNK C 3 75 ? 23.192 -2.575 -38.512 1.00 37.05 75 UNK D CA 1
ATOM 3658 C C . UNK C 3 75 ? 23.463 -3.291 -37.191 1.00 30.67 75 UNK D C 1
ATOM 3659 O O . UNK C 3 75 ? 22.780 -4.262 -36.857 1.00 24.51 75 UNK D O 1
ATOM 3661 N N . UNK C 3 76 ? 24.457 -2.803 -36.451 1.00 28.24 76 UNK D N 1
ATOM 3662 C CA . UNK C 3 76 ? 24.830 -3.363 -35.151 1.00 29.15 76 UNK D CA 1
ATOM 3663 C C . UNK C 3 76 ? 25.092 -4.865 -35.246 1.00 29.21 76 UNK D C 1
ATOM 3664 O O . UNK C 3 76 ? 24.854 -5.606 -34.292 1.00 31.84 76 UNK D O 1
ATOM 3666 N N . UNK C 3 77 ? 25.585 -5.307 -36.399 1.00 28.22 77 UNK D N 1
ATOM 3667 C CA . UNK C 3 77 ? 25.771 -6.731 -36.647 1.00 30.36 77 UNK D CA 1
ATOM 3668 C C . UNK C 3 77 ? 27.215 -7.073 -36.997 1.00 29.04 77 UNK D C 1
ATOM 3669 O O . UNK C 3 77 ? 27.954 -6.262 -37.560 1.00 23.86 77 UNK D O 1
ATOM 3671 N N . UNK C 3 78 ? 27.608 -8.294 -36.651 1.00 33.28 78 UNK D N 1
ATOM 3672 C CA . UNK C 3 78 ? 28.909 -8.829 -37.027 1.00 31.13 78 UNK D CA 1
ATOM 3673 C C . UNK C 3 78 ? 28.710 -9.949 -38.041 1.00 25.51 78 UNK D C 1
ATOM 3674 O O . UNK C 3 78 ? 27.635 -10.551 -38.121 1.00 26.34 78 UNK D O 1
ATOM 3676 N N . UNK C 3 79 ? 29.754 -10.227 -38.814 1.00 28.26 79 UNK D N 1
ATOM 3677 C CA . UNK C 3 79 ? 29.683 -11.238 -39.862 1.00 32.16 79 UNK D CA 1
ATOM 3678 C C . UNK C 3 79 ? 30.901 -12.153 -39.841 1.00 29.58 79 UNK D C 1
ATOM 3679 O O . UNK C 3 79 ? 31.980 -11.780 -39.375 1.00 30.31 79 UNK D O 1
ATOM 3681 N N . LEU C 3 80 ? 30.716 -13.364 -40.354 1.00 23.05 80 LEU D N 1
ATOM 3682 C CA . LEU C 3 80 ? 31.794 -14.341 -40.426 1.00 31.45 80 LEU D CA 1
ATOM 3683 C C . LEU C 3 80 ? 31.661 -15.191 -41.686 1.00 29.16 80 LEU D C 1
ATOM 3684 O O . LEU C 3 80 ? 30.959 -16.204 -41.693 1.00 27.57 80 LEU D O 1
ATOM 3689 N N . GLN C 3 81 ? 32.330 -14.766 -42.753 1.00 33.40 81 GLN D N 1
ATOM 3690 C CA . GLN C 3 81 ? 32.345 -15.525 -43.997 1.00 30.28 81 GLN D CA 1
ATOM 3691 C C . GLN C 3 81 ? 33.320 -16.692 -43.888 1.00 30.98 81 GLN D C 1
ATOM 3692 O O . GLN C 3 81 ? 34.464 -16.520 -43.467 1.00 26.50 81 GLN D O 1
ATOM 3698 N N . UNK C 3 82 ? 32.850 -17.874 -44.275 1.00 28.31 82 UNK D N 1
ATOM 3699 C CA . UNK C 3 82 ? 33.597 -19.117 -44.127 1.00 32.82 82 UNK D CA 1
ATOM 3700 C C . UNK C 3 82 ? 33.792 -19.797 -45.478 1.00 29.91 82 UNK D C 1
ATOM 3701 O O . UNK C 3 82 ? 32.818 -20.149 -46.137 1.00 30.62 82 UNK D O 1
ATOM 3703 N N . UNK C 3 83 ? 35.045 -19.977 -45.884 1.00 28.11 83 UNK D N 1
ATOM 3704 C CA . UNK C 3 83 ? 35.348 -20.630 -47.154 1.00 29.73 83 UNK D CA 1
ATOM 3705 C C . UNK C 3 83 ? 36.204 -21.879 -46.961 1.00 33.94 83 UNK D C 1
ATOM 3706 O O . UNK C 3 83 ? 36.908 -22.010 -45.956 1.00 33.95 83 UNK D O 1
ATOM 3708 N N . UNK C 3 84 ? 36.141 -22.783 -47.938 1.00 37.30 84 UNK D N 1
ATOM 3709 C CA . UNK C 3 84 ? 36.906 -24.033 -47.929 1.00 37.03 84 UNK D CA 1
ATOM 3710 C C . UNK C 3 84 ? 36.666 -24.808 -46.639 1.00 39.70 84 UNK D C 1
ATOM 3711 O O . UNK C 3 84 ? 37.609 -25.168 -45.933 1.00 36.65 84 UNK D O 1
ATOM 3713 N N . LEU C 3 85 ? 35.397 -25.060 -46.339 1.00 36.06 85 LEU D N 1
ATOM 3714 C CA . LEU C 3 85 ? 35.013 -25.698 -45.086 1.00 37.66 85 LEU D CA 1
ATOM 3715 C C . LEU C 3 85 ? 35.431 -27.164 -45.029 1.00 38.62 85 LEU D C 1
ATOM 3716 O O . LEU C 3 85 ? 35.215 -27.919 -45.975 1.00 40.35 85 LEU D O 1
ATOM 3721 N N . UNK C 3 86 ? 36.029 -27.554 -43.907 1.00 44.16 86 UNK D N 1
ATOM 3722 C CA . UNK C 3 86 ? 36.429 -28.937 -43.678 1.00 41.16 86 UNK D CA 1
ATOM 3723 C C . UNK C 3 86 ? 35.468 -29.604 -42.702 1.00 40.19 86 UNK D C 1
ATOM 3724 O O . UNK C 3 86 ? 34.647 -28.937 -42.069 1.00 42.67 86 UNK D O 1
ATOM 3726 N N . UNK C 3 87 ? 35.578 -30.923 -42.577 1.00 33.89 87 UNK D N 1
ATOM 3727 C CA . UNK C 3 87 ? 34.747 -31.672 -41.641 1.00 32.66 87 UNK D CA 1
ATOM 3728 C C . UNK C 3 87 ? 35.098 -31.320 -40.194 1.00 31.91 87 UNK D C 1
ATOM 3729 O O . UNK C 3 87 ? 34.297 -31.531 -39.281 1.00 34.35 87 UNK D O 1
ATOM 3731 N N . UNK C 3 88 ? 36.296 -30.780 -39.992 1.00 35.35 88 UNK D N 1
ATOM 3732 C CA . UNK C 3 88 ? 36.759 -30.406 -38.659 1.00 37.79 88 UNK D CA 1
ATOM 3733 C C . UNK C 3 88 ? 36.084 -29.129 -38.158 1.00 32.98 88 UNK D C 1
ATOM 3734 O O . UNK C 3 88 ? 36.020 -28.888 -36.952 1.00 32.76 88 UNK D O 1
ATOM 3736 N N . ASP C 3 89 ? 35.578 -28.317 -39.082 1.00 28.74 89 ASP D N 1
ATOM 3737 C CA . ASP C 3 89 ? 34.932 -27.059 -38.721 1.00 34.48 89 ASP D CA 1
ATOM 3738 C C . ASP C 3 89 ? 33.488 -27.265 -38.266 1.00 29.60 89 ASP D C 1
ATOM 3739 O O . ASP C 3 89 ? 32.809 -26.309 -37.891 1.00 26.66 89 ASP D O 1
ATOM 3744 N N . UNK C 3 90 ? 33.024 -28.511 -38.297 1.00 31.64 90 UNK D N 1
ATOM 3745 C CA . UNK C 3 90 ? 31.668 -28.836 -37.867 1.00 31.76 90 UNK D CA 1
ATOM 3746 C C . UNK C 3 90 ? 31.517 -28.667 -36.358 1.00 24.35 90 UNK D C 1
ATOM 3747 O O . UNK C 3 90 ? 32.118 -29.403 -35.570 1.00 27.40 90 UNK D O 1
ATOM 3749 N N . ALA C 3 91 ? 30.708 -27.685 -35.970 1.00 26.02 91 ALA D N 1
ATOM 3750 C CA . ALA C 3 91 ? 30.447 -27.387 -34.567 1.00 23.82 91 ALA D CA 1
ATOM 3751 C C . ALA C 3 91 ? 29.308 -26.386 -34.448 1.00 21.87 91 ALA D C 1
ATOM 3752 O O . ALA C 3 91 ? 28.759 -25.929 -35.452 1.00 26.72 91 ALA D O 1
ATOM 3754 N N . UNK C 3 92 ? 28.959 -26.046 -33.213 1.00 21.49 92 UNK D N 1
ATOM 3755 C CA . UNK C 3 92 ? 28.024 -24.960 -32.956 1.00 26.78 92 UNK D CA 1
ATOM 3756 C C . UNK C 3 92 ? 28.813 -23.672 -32.777 1.00 23.12 92 UNK D C 1
ATOM 3757 O O . UNK C 3 92 ? 29.759 -23.622 -31.989 1.00 24.35 92 UNK D O 1
ATOM 3759 N N . TYR C 3 93 ? 28.428 -22.635 -33.510 1.00 27.72 93 TYR D N 1
ATOM 3760 C CA . TYR C 3 93 ? 29.157 -21.374 -33.483 1.00 28.97 93 TYR D CA 1
ATOM 3761 C C . TYR C 3 93 ? 28.416 -20.313 -32.676 1.00 27.22 93 TYR D C 1
ATOM 3762 O O . TYR C 3 93 ? 27.220 -20.085 -32.868 1.00 23.98 93 TYR D O 1
ATOM 3771 N N . TYR C 3 94 ? 29.147 -19.664 -31.775 1.00 28.84 94 TYR D N 1
ATOM 3772 C CA . TYR C 3 94 ? 28.598 -18.667 -30.872 1.00 34.66 94 TYR D CA 1
ATOM 3773 C C . TYR C 3 94 ? 29.260 -17.318 -31.120 1.00 24.59 94 TYR D C 1
ATOM 3774 O O . TYR C 3 94 ? 30.369 -17.233 -31.657 1.00 30.00 94 TYR D O 1
ATOM 3783 N N . CYS C 3 95 ? 28.562 -16.262 -30.716 1.00 27.02 95 CYS D N 1
ATOM 3784 C CA . CYS C 3 95 ? 29.090 -14.908 -30.810 1.00 29.82 95 CYS D CA 1
ATOM 3785 C C . CYS C 3 95 ? 29.022 -14.221 -29.452 1.00 31.82 95 CYS D C 1
ATOM 3786 O O . CYS C 3 95 ? 28.026 -14.331 -28.733 1.00 34.91 95 CYS D O 1
ATOM 3789 N N . UNK C 3 96 ? 30.093 -13.516 -29.104 1.00 32.28 96 UNK D N 1
ATOM 3790 C CA . UNK C 3 96 ? 30.180 -12.844 -27.816 1.00 26.41 96 UNK D CA 1
ATOM 3791 C C . UNK C 3 96 ? 30.721 -11.431 -27.972 1.00 32.97 96 UNK D C 1
ATOM 3792 O O . UNK C 3 96 ? 31.419 -11.112 -28.938 1.00 28.01 96 UNK D O 1
ATOM 3794 N N . UNK C 3 97 ? 30.385 -10.583 -27.007 1.00 35.13 97 UNK D N 1
ATOM 3795 C CA . UNK C 3 97 ? 30.886 -9.217 -26.971 1.00 21.00 97 UNK D CA 1
ATOM 3796 C C . UNK C 3 97 ? 31.952 -9.078 -25.894 1.00 28.04 97 UNK D C 1
ATOM 3797 O O . UNK C 3 97 ? 31.777 -9.547 -24.769 1.00 30.77 97 UNK D O 1
ATOM 3799 N N . UNK C 3 98 ? 33.061 -8.440 -26.249 1.00 29.21 98 UNK D N 1
ATOM 3800 C CA . UNK C 3 98 ? 34.107 -8.133 -25.286 1.00 27.65 98 UNK D CA 1
ATOM 3801 C C . UNK C 3 98 ? 33.719 -6.853 -24.556 1.00 26.65 98 UNK D C 1
ATOM 3802 O O . UNK C 3 98 ? 33.822 -5.761 -25.117 1.00 22.31 98 UNK D O 1
ATOM 3804 N N . UNK C 3 99 ? 33.264 -6.994 -23.314 1.00 32.55 99 UNK D N 1
ATOM 3805 C CA . UNK C 3 99 ? 32.745 -5.864 -22.548 1.00 29.14 99 UNK D CA 1
ATOM 3806 C C . UNK C 3 99 ? 33.819 -4.823 -22.243 1.00 30.51 99 UNK D C 1
ATOM 3807 O O . UNK C 3 99 ? 33.503 -3.675 -21.931 1.00 38.60 99 UNK D O 1
ATOM 3809 N N . UNK C 3 100 ? 35.082 -5.222 -22.328 1.00 28.45 100 UNK D N 1
ATOM 3810 C CA . UNK C 3 100 ? 36.177 -4.295 -22.080 1.00 25.45 100 UNK D CA 1
ATOM 3811 C C . UNK C 3 100 ? 36.582 -3.607 -23.378 1.00 35.96 100 UNK D C 1
ATOM 3812 O O . UNK C 3 100 ? 36.946 -4.269 -24.351 1.00 33.15 100 UNK D O 1
ATOM 3814 N N . UNK C 3 101 ? 36.514 -2.280 -23.391 1.00 38.34 101 UNK D N 1
ATOM 3815 C CA . UNK C 3 101 ? 36.900 -1.507 -24.567 1.00 32.82 101 UNK D CA 1
ATOM 3816 C C . UNK C 3 101 ? 38.409 -1.587 -24.816 1.00 29.38 101 UNK D C 1
ATOM 3817 O O . UNK C 3 101 ? 38.887 -1.192 -25.881 1.00 26.76 101 UNK D O 1
ATOM 3819 N N . UNK C 3 102 ? 39.148 -2.100 -23.835 1.00 31.71 102 UNK D N 1
ATOM 3820 C CA . UNK C 3 102 ? 40.596 -2.264 -23.960 1.00 30.70 102 UNK D CA 1
ATOM 3821 C C . UNK C 3 102 ? 40.956 -3.661 -24.457 1.00 26.89 102 UNK D C 1
ATOM 3822 O O . UNK C 3 102 ? 42.115 -4.076 -24.365 1.00 29.42 102 UNK D O 1
ATOM 3824 N N . UNK C 3 103 ? 39.957 -4.376 -24.969 1.00 32.30 103 UNK D N 1
ATOM 3825 C CA . UNK C 3 103 ? 40.148 -5.677 -25.613 1.00 30.82 103 UNK D CA 1
ATOM 3826 C C . UNK C 3 103 ? 40.785 -6.721 -24.696 1.00 30.43 103 UNK D C 1
ATOM 3827 O O . UNK C 3 103 ? 41.571 -7.551 -25.156 1.00 29.30 103 UNK D O 1
ATOM 3829 N N . UNK C 3 104 ? 40.447 -6.689 -23.411 1.00 28.90 104 UNK D N 1
ATOM 3830 C CA . UNK C 3 104 ? 40.967 -7.687 -22.480 1.00 28.63 104 UNK D CA 1
ATOM 3831 C C . UNK C 3 104 ? 40.163 -8.982 -22.572 1.00 32.09 104 UNK D C 1
ATOM 3832 O O . UNK C 3 104 ? 40.647 -10.026 -22.134 1.00 32.10 104 UNK D O 1
ATOM 3834 N N . UNK C 3 105 ? 38.957 -8.879 -23.136 1.00 36.71 105 UNK D N 1
ATOM 3835 C CA . UNK C 3 105 ? 38.022 -9.990 -23.390 1.00 29.70 105 UNK D CA 1
ATOM 3836 C C . UNK C 3 105 ? 37.154 -10.370 -22.198 1.00 28.79 105 UNK D C 1
ATOM 3837 O O . UNK C 3 105 ? 37.091 -11.542 -21.827 1.00 27.16 105 UNK D O 1
ATOM 3839 N N . UNK C 3 106 ? 36.471 -9.391 -21.615 1.00 29.14 106 UNK D N 1
ATOM 3840 C CA . UNK C 3 106 ? 35.425 -9.693 -20.650 1.00 32.87 106 UNK D CA 1
ATOM 3841 C C . UNK C 3 106 ? 34.194 -10.108 -21.445 1.00 31.55 106 UNK D C 1
ATOM 3842 O O . UNK C 3 106 ? 33.290 -9.306 -21.683 1.00 31.54 106 UNK D O 1
ATOM 3844 N N . UNK C 3 107 ? 34.182 -11.361 -21.885 1.00 24.42 107 UNK D N 1
ATOM 3845 C CA . UNK C 3 107 ? 33.068 -11.888 -22.661 1.00 30.70 107 UNK D CA 1
ATOM 3846 C C . UNK C 3 107 ? 31.881 -12.157 -21.739 1.00 29.25 107 UNK D C 1
ATOM 3847 O O . UNK C 3 107 ? 31.716 -13.267 -21.231 1.00 28.14 107 UNK D O 1
ATOM 3849 N N . UNK C 3 108 ? 31.064 -11.128 -21.527 1.00 38.11 108 UNK D N 1
ATOM 3850 C CA . UNK C 3 108 ? 29.905 -11.216 -20.642 1.00 44.22 108 UNK D CA 1
ATOM 3851 C C . UNK C 3 108 ? 28.651 -11.670 -21.389 1.00 37.67 108 UNK D C 1
ATOM 3852 O O . UNK C 3 108 ? 27.953 -12.580 -20.939 1.00 41.12 108 UNK D O 1
ATOM 3854 N N . UNK C 3 109 ? 28.369 -11.035 -22.523 1.00 37.24 109 UNK D N 1
ATOM 3855 C CA . UNK C 3 109 ? 27.192 -11.377 -23.316 1.00 44.36 109 UNK D CA 1
ATOM 3856 C C . UNK C 3 109 ? 27.516 -12.443 -24.359 1.00 44.76 109 UNK D C 1
ATOM 3857 O O . UNK C 3 109 ? 28.519 -12.354 -25.068 1.00 41.06 109 UNK D O 1
ATOM 3859 N N . TRP C 3 110 ? 26.659 -13.454 -24.447 1.00 46.34 110 TRP D N 1
ATOM 3860 C CA . TRP C 3 110 ? 26.833 -14.525 -25.422 1.00 41.60 110 TRP D CA 1
ATOM 3861 C C . TRP C 3 110 ? 25.562 -14.717 -26.245 1.00 40.65 110 TRP D C 1
ATOM 3862 O O . TRP C 3 110 ? 24.506 -14.192 -25.898 1.00 42.06 110 TRP D O 1
ATOM 3873 N N . GLY C 3 111 ? 25.670 -15.474 -27.332 1.00 34.01 111 GLY D N 1
ATOM 3874 C CA . GLY C 3 111 ? 24.535 -15.717 -28.202 1.00 35.75 111 GLY D CA 1
ATOM 3875 C C . GLY C 3 111 ? 23.896 -17.078 -27.999 1.00 34.77 111 GLY D C 1
ATOM 3876 O O . GLY C 3 111 ? 24.364 -17.888 -27.194 1.00 34.69 111 GLY D O 1
ATOM 3877 N N . UNK C 3 112 ? 22.818 -17.326 -28.737 1.00 39.14 112 UNK D N 1
ATOM 3878 C CA . UNK C 3 112 ? 22.107 -18.597 -28.652 1.00 29.69 112 UNK D CA 1
ATOM 3879 C C . UNK C 3 112 ? 22.887 -19.701 -29.360 1.00 31.97 112 UNK D C 1
ATOM 3880 O O . UNK C 3 112 ? 22.891 -20.852 -28.922 1.00 32.16 112 UNK D O 1
ATOM 3882 N N . GLY C 3 113 ? 23.543 -19.348 -30.460 1.00 36.95 113 GLY D N 1
ATOM 3883 C CA . GLY C 3 113 ? 24.344 -20.304 -31.202 1.00 35.94 113 GLY D CA 1
ATOM 3884 C C . GLY C 3 113 ? 23.738 -20.736 -32.524 1.00 30.65 113 GLY D C 1
ATOM 3885 O O . GLY C 3 113 ? 22.546 -20.548 -32.771 1.00 34.00 113 GLY D O 1
ATOM 3886 N N . THR C 3 114 ? 24.570 -21.321 -33.380 1.00 27.77 114 THR D N 1
ATOM 3887 C CA . THR C 3 114 ? 24.126 -21.770 -34.694 1.00 25.87 114 THR D CA 1
ATOM 3888 C C . THR C 3 114 ? 24.859 -23.048 -35.095 1.00 31.07 114 THR D C 1
ATOM 3889 O O . THR C 3 114 ? 26.073 -23.153 -34.931 1.00 29.77 114 THR D O 1
ATOM 3893 N N . UNK C 3 115 ? 24.110 -24.017 -35.612 1.00 27.16 115 UNK D N 1
ATOM 3894 C CA . UNK C 3 115 ? 24.675 -25.303 -36.001 1.00 35.31 115 UNK D CA 1
ATOM 3895 C C . UNK C 3 115 ? 25.385 -25.219 -37.348 1.00 32.97 115 UNK D C 1
ATOM 3896 O O . UNK C 3 115 ? 24.846 -24.685 -38.320 1.00 34.19 115 UNK D O 1
ATOM 3898 N N . VAL C 3 116 ? 26.606 -25.743 -37.392 1.00 31.64 116 VAL D N 1
ATOM 3899 C CA . VAL C 3 116 ? 27.360 -25.868 -38.635 1.00 32.95 116 VAL D CA 1
ATOM 3900 C C . VAL C 3 116 ? 27.860 -27.302 -38.750 1.00 32.50 116 VAL D C 1
ATOM 3901 O O . VAL C 3 116 ? 28.462 -27.831 -37.816 1.00 34.34 116 VAL D O 1
ATOM 3905 N N . THR C 3 117 ? 27.605 -27.932 -39.896 1.00 34.35 117 THR D N 1
ATOM 3906 C CA . THR C 3 117 ? 27.957 -29.330 -40.106 1.00 39.21 117 THR D CA 1
ATOM 3907 C C . THR C 3 117 ? 28.516 -29.508 -41.509 1.00 41.74 117 THR D C 1
ATOM 3908 O O . THR C 3 117 ? 27.891 -29.088 -42.486 1.00 36.86 117 THR D O 1
ATOM 3912 N N . VAL C 3 118 ? 29.685 -30.132 -41.602 1.00 43.84 118 VAL D N 1
ATOM 3913 C CA . VAL C 3 118 ? 30.308 -30.403 -42.892 1.00 44.22 118 VAL D CA 1
ATOM 3914 C C . VAL C 3 118 ? 30.521 -31.901 -43.075 1.00 38.27 118 VAL D C 1
ATOM 3915 O O . VAL C 3 118 ? 31.348 -32.509 -42.395 1.00 45.68 118 VAL D O 1
ATOM 3919 N N . GLU D 1 1 ? 31.348 -13.027 42.206 1.00 43.43 1 GLU I N 1
ATOM 3920 C CA . GLU D 1 1 ? 32.292 -12.101 41.591 1.00 57.05 1 GLU I CA 1
ATOM 3921 C C . GLU D 1 1 ? 32.567 -12.513 40.148 1.00 49.26 1 GLU I C 1
ATOM 3922 O O . GLU D 1 1 ? 33.511 -12.037 39.518 1.00 47.70 1 GLU I O 1
ATOM 3928 N N . VAL D 1 2 ? 31.720 -13.400 39.625 1.00 44.22 2 VAL I N 1
ATOM 3929 C CA . VAL D 1 2 ? 31.921 -13.925 38.281 1.00 36.44 2 VAL I CA 1
ATOM 3930 C C . VAL D 1 2 ? 31.662 -12.832 37.254 1.00 38.65 2 VAL I C 1
ATOM 3931 O O . VAL D 1 2 ? 30.687 -12.074 37.353 1.00 43.66 2 VAL I O 1
ATOM 3935 N N . GLN D 1 3 ? 32.544 -12.742 36.262 1.00 32.99 3 GLN I N 1
ATOM 3936 C CA . GLN D 1 3 ? 32.413 -11.791 35.169 1.00 31.30 3 GLN I CA 1
ATOM 3937 C C . GLN D 1 3 ? 32.449 -12.537 33.843 1.00 31.59 3 GLN I C 1
ATOM 3938 O O . GLN D 1 3 ? 33.215 -13.491 33.677 1.00 31.87 3 GLN I O 1
ATOM 3944 N N . LEU D 1 4 ? 31.616 -12.096 32.904 1.00 32.46 4 LEU I N 1
ATOM 3945 C CA . LEU D 1 4 ? 31.499 -12.730 31.602 1.00 28.92 4 LEU I CA 1
ATOM 3946 C C . LEU D 1 4 ? 31.609 -11.675 30.513 1.00 30.10 4 LEU I C 1
ATOM 3947 O O . LEU D 1 4 ? 31.238 -10.515 30.711 1.00 32.33 4 LEU I O 1
ATOM 3952 N N . GLN D 1 5 ? 32.128 -12.087 29.359 1.00 29.03 5 GLN I N 1
ATOM 3953 C CA . GLN D 1 5 ? 32.278 -11.185 28.222 1.00 28.88 5 GLN I CA 1
ATOM 3954 C C . GLN D 1 5 ? 32.107 -11.978 26.938 1.00 31.41 5 GLN I C 1
ATOM 3955 O O . GLN D 1 5 ? 32.811 -12.969 26.723 1.00 31.26 5 GLN I O 1
ATOM 3961 N N . GLU D 1 6 ? 31.179 -11.542 26.093 1.00 28.85 6 GLU I N 1
ATOM 3962 C CA . GLU D 1 6 ? 30.948 -12.173 24.804 1.00 27.43 6 GLU I CA 1
ATOM 3963 C C . GLU D 1 6 ? 31.829 -11.532 23.736 1.00 28.00 6 GLU I C 1
ATOM 3964 O O . GLU D 1 6 ? 32.307 -10.405 23.882 1.00 27.71 6 GLU I O 1
ATOM 3970 N N . SER D 1 7 ? 32.038 -12.273 22.651 1.00 30.59 7 SER I N 1
ATOM 3971 C CA . SER D 1 7 ? 32.809 -11.773 21.523 1.00 27.13 7 SER I CA 1
ATOM 3972 C C . SER D 1 7 ? 32.472 -12.607 20.297 1.00 25.75 7 SER I C 1
ATOM 3973 O O . SER D 1 7 ? 32.002 -13.743 20.405 1.00 23.34 7 SER I O 1
ATOM 3976 N N . GLY D 1 8 ? 32.724 -12.024 19.130 1.00 33.34 8 GLY I N 1
ATOM 3977 C CA . GLY D 1 8 ? 32.412 -12.660 17.874 1.00 26.96 8 GLY I CA 1
ATOM 3978 C C . GLY D 1 8 ? 31.841 -11.675 16.876 1.00 32.48 8 GLY I C 1
ATOM 3979 O O . GLY D 1 8 ? 31.437 -10.562 17.230 1.00 24.19 8 GLY I O 1
ATOM 3980 N N . PRO D 1 9 ? 31.794 -12.068 15.604 1.00 34.11 9 PRO I N 1
ATOM 3981 C CA . PRO D 1 9 ? 31.293 -11.157 14.562 1.00 30.62 9 PRO I CA 1
ATOM 3982 C C . PRO D 1 9 ? 29.825 -10.824 14.773 1.00 35.43 9 PRO I C 1
ATOM 3983 O O . PRO D 1 9 ? 28.970 -11.710 14.849 1.00 37.55 9 PRO I O 1
ATOM 3987 N N . GLY D 1 10 ? 29.538 -9.528 14.874 1.00 33.71 10 GLY I N 1
ATOM 3988 C CA . GLY D 1 10 ? 28.182 -9.047 15.022 1.00 38.61 10 GLY I CA 1
ATOM 3989 C C . GLY D 1 10 ? 27.388 -8.948 13.743 1.00 40.67 10 GLY I C 1
ATOM 3990 O O . GLY D 1 10 ? 26.250 -8.471 13.764 1.00 41.56 10 GLY I O 1
ATOM 3991 N N . LEU D 1 11 ? 27.959 -9.387 12.622 1.00 47.43 11 LEU I N 1
ATOM 3992 C CA . LEU D 1 11 ? 27.292 -9.369 11.326 1.00 37.99 11 LEU I CA 1
ATOM 3993 C C . LEU D 1 11 ? 27.427 -10.745 10.695 1.00 38.90 11 LEU I C 1
ATOM 3994 O O . LEU D 1 11 ? 28.545 -11.235 10.506 1.00 38.24 11 LEU I O 1
ATOM 3999 N N . VAL D 1 12 ? 26.294 -11.367 10.374 1.00 42.05 12 VAL I N 1
ATOM 4000 C CA . VAL D 1 12 ? 26.269 -12.683 9.744 1.00 39.12 12 VAL I CA 1
ATOM 4001 C C . VAL D 1 12 ? 25.240 -12.657 8.624 1.00 33.09 12 VAL I C 1
ATOM 4002 O O . VAL D 1 12 ? 24.118 -12.179 8.816 1.00 29.20 12 VAL I O 1
ATOM 4006 N N . LYS D 1 13 ? 25.621 -13.165 7.456 1.00 38.49 13 LYS I N 1
ATOM 4007 C CA . LYS D 1 13 ? 24.684 -13.271 6.356 1.00 37.62 13 LYS I CA 1
ATOM 4008 C C . LYS D 1 13 ? 23.697 -14.405 6.624 1.00 33.78 13 LYS I C 1
ATOM 4009 O O . LYS D 1 13 ? 23.950 -15.275 7.459 1.00 36.17 13 LYS I O 1
ATOM 4015 N N . PRO D 1 14 ? 22.544 -14.397 5.958 1.00 30.46 14 PRO I N 1
ATOM 4016 C CA . PRO D 1 14 ? 21.605 -15.510 6.128 1.00 28.10 14 PRO I CA 1
ATOM 4017 C C . PRO D 1 14 ? 22.198 -16.818 5.624 1.00 32.99 14 PRO I C 1
ATOM 4018 O O . PRO D 1 14 ? 23.094 -16.833 4.776 1.00 35.29 14 PRO I O 1
ATOM 4022 N N . SER D 1 15 ? 21.704 -17.920 6.199 1.00 30.37 15 SER I N 1
ATOM 4023 C CA . SER D 1 15 ? 22.006 -19.295 5.800 1.00 32.35 15 SER I CA 1
ATOM 4024 C C . SER D 1 15 ? 23.370 -19.797 6.274 1.00 35.88 15 SER I C 1
ATOM 4025 O O . SER D 1 15 ? 23.611 -21.009 6.263 1.00 43.51 15 SER I O 1
ATOM 4028 N N . GLN D 1 16 ? 24.269 -18.908 6.689 1.00 30.66 16 GLN I N 1
ATOM 4029 C CA . GLN D 1 16 ? 25.558 -19.349 7.201 1.00 34.29 16 GLN I CA 1
ATOM 4030 C C . GLN D 1 16 ? 25.517 -19.409 8.730 1.00 41.58 16 GLN I C 1
ATOM 4031 O O . GLN D 1 16 ? 24.466 -19.240 9.355 1.00 38.19 16 GLN I O 1
ATOM 4037 N N . SER D 1 17 ? 26.669 -19.662 9.347 1.00 39.95 17 SER I N 1
ATOM 4038 C CA . SER D 1 17 ? 26.740 -19.984 10.766 1.00 35.82 17 SER I CA 1
ATOM 4039 C C . SER D 1 17 ? 27.156 -18.773 11.593 1.00 32.94 17 SER I C 1
ATOM 4040 O O . SER D 1 17 ? 28.010 -17.984 11.178 1.00 36.74 17 SER I O 1
ATOM 4043 N N . LEU D 1 18 ? 26.549 -18.640 12.770 1.00 31.82 18 LEU I N 1
ATOM 4044 C CA . LEU D 1 18 ? 26.908 -17.624 13.750 1.00 30.55 18 LEU I CA 1
ATOM 4045 C C . LEU D 1 18 ? 27.638 -18.288 14.909 1.00 32.93 18 LEU I C 1
ATOM 4046 O O . LEU D 1 18 ? 27.154 -19.280 15.465 1.00 41.79 18 LEU I O 1
ATOM 4051 N N . SER D 1 19 ? 28.794 -17.739 15.273 1.00 27.55 19 SER I N 1
ATOM 4052 C CA . SER D 1 19 ? 29.610 -18.275 16.352 1.00 24.99 19 SER I CA 1
ATOM 4053 C C . SER D 1 19 ? 29.943 -17.171 17.344 1.00 29.83 19 SER I C 1
ATOM 4054 O O . SER D 1 19 ? 30.276 -16.050 16.950 1.00 31.48 19 SER I O 1
ATOM 4057 N N . LEU D 1 20 ? 29.857 -17.497 18.633 1.00 21.53 20 LEU I N 1
ATOM 4058 C CA . LEU D 1 20 ? 30.162 -16.561 19.703 1.00 23.79 20 LEU I CA 1
ATOM 4059 C C . LEU D 1 20 ? 31.009 -17.250 20.762 1.00 26.40 20 LEU I C 1
ATOM 4060 O O . LEU D 1 20 ? 30.935 -18.467 20.947 1.00 22.02 20 LEU I O 1
ATOM 4065 N N . THR D 1 21 ? 31.820 -16.456 21.454 1.00 28.93 21 THR I N 1
ATOM 4066 C CA . THR D 1 21 ? 32.700 -16.945 22.505 1.00 22.96 21 THR I CA 1
ATOM 4067 C C . THR D 1 21 ? 32.462 -16.146 23.777 1.00 24.57 21 THR I C 1
ATOM 4068 O O . THR D 1 21 ? 32.367 -14.915 23.739 1.00 30.72 21 THR I O 1
ATOM 4072 N N . CYS D 1 22 ? 32.357 -16.852 24.900 1.00 27.27 22 CYS I N 1
ATOM 4073 C CA . CYS D 1 22 ? 32.174 -16.240 26.210 1.00 27.95 22 CYS I CA 1
ATOM 4074 C C . CYS D 1 22 ? 33.355 -16.631 27.086 1.00 29.12 22 CYS I C 1
ATOM 4075 O O . CYS D 1 22 ? 33.542 -17.815 27.385 1.00 32.28 22 CYS I O 1
ATOM 4078 N N . SER D 1 23 ? 34.152 -15.644 27.485 1.00 27.80 23 SER I N 1
ATOM 4079 C CA . SER D 1 23 ? 35.305 -15.865 28.346 1.00 31.20 23 SER I CA 1
ATOM 4080 C C . SER D 1 23 ? 34.957 -15.467 29.774 1.00 28.25 23 SER I C 1
ATOM 4081 O O . SER D 1 23 ? 34.537 -14.333 30.023 1.00 26.78 23 SER I O 1
ATOM 4084 N N . VAL D 1 24 ? 35.135 -16.402 30.706 1.00 29.00 24 VAL I N 1
ATOM 4085 C CA . VAL D 1 24 ? 34.737 -16.229 32.098 1.00 26.15 24 VAL I CA 1
ATOM 4086 C C . VAL D 1 24 ? 35.982 -16.016 32.947 1.00 36.18 24 VAL I C 1
ATOM 4087 O O . VAL D 1 24 ? 37.002 -16.689 32.757 1.00 33.88 24 VAL I O 1
ATOM 4091 N N . ILE D 1 25 ? 35.897 -15.071 33.882 1.00 34.70 25 ILE I N 1
ATOM 4092 C CA . ILE D 1 25 ? 36.982 -14.771 34.806 1.00 33.90 25 ILE I CA 1
ATOM 4093 C C . ILE D 1 25 ? 36.421 -14.724 36.219 1.00 33.28 25 ILE I C 1
ATOM 4094 O O . ILE D 1 25 ? 35.269 -14.337 36.439 1.00 42.89 25 ILE I O 1
ATOM 4099 N N . GLY D 1 26 ? 37.249 -15.128 37.183 1.00 31.08 26 GLY I N 1
ATOM 4100 C CA . GLY D 1 26 ? 36.863 -15.148 38.576 1.00 30.38 26 GLY I CA 1
ATOM 4101 C C . GLY D 1 26 ? 36.225 -16.436 39.051 1.00 34.09 26 GLY I C 1
ATOM 4102 O O . GLY D 1 26 ? 35.947 -16.564 40.251 1.00 35.91 26 GLY I O 1
ATOM 4103 N N . TYR D 1 27 ? 35.991 -17.393 38.155 1.00 31.11 27 TYR I N 1
ATOM 4104 C CA . TYR D 1 27 ? 35.349 -18.648 38.514 1.00 33.55 27 TYR I CA 1
ATOM 4105 C C . TYR D 1 27 ? 35.580 -19.647 37.389 1.00 32.68 27 TYR I C 1
ATOM 4106 O O . TYR D 1 27 ? 35.506 -19.287 36.211 1.00 38.25 27 TYR I O 1
ATOM 4115 N N . SER D 1 28 ? 35.857 -20.894 37.758 1.00 24.86 28 SER I N 1
ATOM 4116 C CA . SER D 1 28 ? 36.119 -21.937 36.776 1.00 33.49 28 SER I CA 1
ATOM 4117 C C . SER D 1 28 ? 34.806 -22.529 36.281 1.00 33.63 28 SER I C 1
ATOM 4118 O O . SER D 1 28 ? 33.936 -22.882 37.084 1.00 27.34 28 SER I O 1
ATOM 4121 N N . ILE D 1 29 ? 34.664 -22.649 34.958 1.00 30.10 29 ILE I N 1
ATOM 4122 C CA . ILE D 1 29 ? 33.459 -23.249 34.392 1.00 40.59 29 ILE I CA 1
ATOM 4123 C C . ILE D 1 29 ? 33.343 -24.731 34.708 1.00 35.93 29 ILE I C 1
ATOM 4124 O O . ILE D 1 29 ? 32.291 -25.329 34.456 1.00 35.88 29 ILE I O 1
ATOM 4129 N N . THR D 1 30 ? 34.397 -25.339 35.247 1.00 27.09 30 THR I N 1
ATOM 4130 C CA . THR D 1 30 ? 34.374 -26.732 35.667 1.00 32.35 30 THR I CA 1
ATOM 4131 C C . THR D 1 30 ? 33.984 -26.904 37.128 1.00 34.05 30 THR I C 1
ATOM 4132 O O . THR D 1 30 ? 33.847 -28.043 37.588 1.00 36.06 30 THR I O 1
ATOM 4136 N N . SER D 1 31 ? 33.804 -25.806 37.868 1.00 32.91 31 SER I N 1
ATOM 4137 C CA . SER D 1 31 ? 33.515 -25.910 39.294 1.00 28.03 31 SER I CA 1
ATOM 4138 C C . SER D 1 31 ? 32.044 -26.213 39.554 1.00 33.10 31 SER I C 1
ATOM 4139 O O . SER D 1 31 ? 31.722 -27.007 40.445 1.00 35.48 31 SER I O 1
ATOM 4142 N N . GLY D 1 32 ? 31.142 -25.598 38.799 1.00 36.82 32 GLY I N 1
ATOM 4143 C CA . GLY D 1 32 ? 29.728 -25.834 39.015 1.00 27.58 32 GLY I CA 1
ATOM 4144 C C . GLY D 1 32 ? 28.884 -25.006 38.072 1.00 34.37 32 GLY I C 1
ATOM 4145 O O . GLY D 1 32 ? 29.398 -24.331 37.176 1.00 30.82 32 GLY I O 1
ATOM 4146 N N . TYR D 1 33 ? 27.567 -25.088 38.287 1.00 35.96 33 TYR I N 1
ATOM 4147 C CA . TYR D 1 33 ? 26.558 -24.323 37.556 1.00 29.79 33 TYR I CA 1
ATOM 4148 C C . TYR D 1 33 ? 26.434 -24.736 36.095 1.00 27.35 33 TYR I C 1
ATOM 4149 O O . TYR D 1 33 ? 27.391 -25.227 35.489 1.00 28.01 33 TYR I O 1
ATOM 4158 N N . TYR D 1 34 ? 25.248 -24.541 35.525 1.00 23.68 34 TYR I N 1
ATOM 4159 C CA . TYR D 1 34 ? 25.096 -24.552 34.081 1.00 23.11 34 TYR I CA 1
ATOM 4160 C C . TYR D 1 34 ? 25.599 -23.234 33.506 1.00 23.15 34 TYR I C 1
ATOM 4161 O O . TYR D 1 34 ? 25.554 -22.189 34.160 1.00 21.89 34 TYR I O 1
ATOM 4170 N N . TRP D 1 35 ? 26.081 -23.290 32.270 1.00 26.36 35 TRP I N 1
ATOM 4171 C CA . TRP D 1 35 ? 26.560 -22.108 31.562 1.00 24.05 35 TRP I CA 1
ATOM 4172 C C . TRP D 1 35 ? 25.749 -21.980 30.280 1.00 28.24 35 TRP I C 1
ATOM 4173 O O . TRP D 1 35 ? 25.939 -22.760 29.340 1.00 22.42 35 TRP I O 1
ATOM 4184 N N . ASN D 1 36 ? 24.848 -21.002 30.247 1.00 24.67 36 ASN I N 1
ATOM 4185 C CA . ASN D 1 36 ? 23.815 -20.911 29.228 1.00 26.80 36 ASN I CA 1
ATOM 4186 C C . ASN D 1 36 ? 24.101 -19.784 28.243 1.00 24.43 36 ASN I C 1
ATOM 4187 O O . ASN D 1 36 ? 24.877 -18.864 28.513 1.00 24.72 36 ASN I O 1
ATOM 4192 N N . TRP D 1 37 ? 23.453 -19.878 27.084 1.00 26.62 37 TRP I N 1
ATOM 4193 C CA . TRP D 1 37 ? 23.395 -18.800 26.107 1.00 24.59 37 TRP I CA 1
ATOM 4194 C C . TRP D 1 37 ? 21.944 -18.366 25.970 1.00 28.58 37 TRP I C 1
ATOM 4195 O O . TRP D 1 37 ? 21.065 -19.198 25.720 1.00 29.83 37 TRP I O 1
ATOM 4206 N N . ILE D 1 38 ? 21.693 -17.072 26.153 1.00 28.98 38 ILE I N 1
ATOM 4207 C CA . ILE D 1 38 ? 20.347 -16.513 26.117 1.00 25.85 38 ILE I CA 1
ATOM 4208 C C . ILE D 1 38 ? 20.367 -15.270 25.240 1.00 27.23 38 ILE I C 1
ATOM 4209 O O . ILE D 1 38 ? 21.227 -14.399 25.411 1.00 27.03 38 ILE I O 1
ATOM 4214 N N . ARG D 1 39 ? 19.422 -15.186 24.308 1.00 27.08 39 ARG I N 1
ATOM 4215 C CA . ARG D 1 39 ? 19.305 -14.056 23.400 1.00 25.02 39 ARG I CA 1
ATOM 4216 C C . ARG D 1 39 ? 18.019 -13.286 23.672 1.00 30.03 39 ARG I C 1
ATOM 4217 O O . ARG D 1 39 ? 17.106 -13.772 24.346 1.00 29.37 39 ARG I O 1
ATOM 4225 N N . GLN D 1 40 ? 17.955 -12.069 23.133 1.00 31.47 40 GLN I N 1
ATOM 4226 C CA . GLN D 1 40 ? 16.801 -11.197 23.323 1.00 26.25 40 GLN I CA 1
ATOM 4227 C C . GLN D 1 40 ? 16.473 -10.508 22.007 1.00 34.96 40 GLN I C 1
ATOM 4228 O O . GLN D 1 40 ? 17.311 -9.790 21.454 1.00 23.25 40 GLN I O 1
ATOM 4234 N N . PHE D 1 41 ? 15.255 -10.717 21.523 1.00 30.64 41 PHE I N 1
ATOM 4235 C CA . PHE D 1 41 ? 14.817 -10.198 20.239 1.00 23.25 41 PHE I CA 1
ATOM 4236 C C . PHE D 1 41 ? 14.476 -8.712 20.348 1.00 27.66 41 PHE I C 1
ATOM 4237 O O . PHE D 1 41 ? 14.281 -8.194 21.450 1.00 23.81 41 PHE I O 1
ATOM 4245 N N . PRO D 1 42 ? 14.416 -7.997 19.214 1.00 29.60 42 PRO I N 1
ATOM 4246 C CA . PRO D 1 42 ? 14.120 -6.552 19.265 1.00 29.81 42 PRO I CA 1
ATOM 4247 C C . PRO D 1 42 ? 12.887 -6.182 20.076 1.00 34.47 42 PRO I C 1
ATOM 4248 O O . PRO D 1 42 ? 12.834 -5.074 20.625 1.00 39.74 42 PRO I O 1
ATOM 4252 N N . GLY D 1 43 ? 11.892 -7.064 20.166 1.00 31.55 43 GLY I N 1
ATOM 4253 C CA . GLY D 1 43 ? 10.747 -6.824 21.026 1.00 31.79 43 GLY I CA 1
ATOM 4254 C C . GLY D 1 43 ? 11.022 -6.990 22.506 1.00 37.93 43 GLY I C 1
ATOM 4255 O O . GLY D 1 43 ? 10.080 -6.981 23.306 1.00 28.03 43 GLY I O 1
ATOM 4256 N N . ASN D 1 44 ? 12.298 -7.146 22.876 1.00 36.18 44 ASN I N 1
ATOM 4257 C CA . ASN D 1 44 ? 12.788 -7.339 24.240 1.00 31.99 44 ASN I CA 1
ATOM 4258 C C . ASN D 1 44 ? 12.356 -8.662 24.857 1.00 30.38 44 ASN I C 1
ATOM 4259 O O . ASN D 1 44 ? 12.261 -8.761 26.085 1.00 28.81 44 ASN I O 1
ATOM 4264 N N . LYS D 1 45 ? 12.109 -9.692 24.054 1.00 29.83 45 LYS I N 1
ATOM 4265 C CA . LYS D 1 45 ? 11.722 -10.993 24.582 1.00 25.63 45 LYS I CA 1
ATOM 4266 C C . LYS D 1 45 ? 12.961 -11.865 24.750 1.00 31.66 45 LYS I C 1
ATOM 4267 O O . LYS D 1 45 ? 13.702 -12.094 23.788 1.00 32.41 45 LYS I O 1
ATOM 4273 N N . LEU D 1 46 ? 13.178 -12.352 25.969 1.00 33.37 46 LEU I N 1
ATOM 4274 C CA . LEU D 1 46 ? 14.311 -13.220 26.254 1.00 27.73 46 LEU I CA 1
ATOM 4275 C C . LEU D 1 46 ? 13.969 -14.663 25.907 1.00 27.55 46 LEU I C 1
ATOM 4276 O O . LEU D 1 46 ? 12.824 -15.096 26.060 1.00 31.71 46 LEU I O 1
ATOM 4281 N N . GLU D 1 47 ? 14.967 -15.406 25.434 1.00 31.81 47 GLU I N 1
ATOM 4282 C CA . GLU D 1 47 ? 14.772 -16.812 25.095 1.00 29.63 47 GLU I CA 1
ATOM 4283 C C . GLU D 1 47 ? 16.054 -17.572 25.393 1.00 28.80 47 GLU I C 1
ATOM 4284 O O . GLU D 1 47 ? 17.103 -17.270 24.816 1.00 25.77 47 GLU I O 1
ATOM 4290 N N . TRP D 1 48 ? 15.964 -18.552 26.286 1.00 22.15 48 TRP I N 1
ATOM 4291 C CA . TRP D 1 48 ? 17.116 -19.383 26.602 1.00 21.19 48 TRP I CA 1
ATOM 4292 C C . TRP D 1 48 ? 17.373 -20.374 25.472 1.00 24.33 48 TRP I C 1
ATOM 4293 O O . TRP D 1 48 ? 16.461 -21.081 25.032 1.00 27.40 48 TRP I O 1
ATOM 4304 N N . MET D 1 49 ? 18.616 -20.416 24.993 1.00 24.23 49 MET I N 1
ATOM 4305 C CA . MET D 1 49 ? 18.964 -21.206 23.816 1.00 30.22 49 MET I CA 1
ATOM 4306 C C . MET D 1 49 ? 19.503 -22.587 24.178 1.00 28.27 49 MET I C 1
ATOM 4307 O O . MET D 1 49 ? 19.047 -23.596 23.631 1.00 25.28 49 MET I O 1
ATOM 4312 N N . GLY D 1 50 ? 20.475 -22.648 25.080 1.00 29.11 50 GLY I N 1
ATOM 4313 C CA . GLY D 1 50 ? 21.063 -23.919 25.460 1.00 32.98 50 GLY I CA 1
ATOM 4314 C C . GLY D 1 50 ? 21.976 -23.738 26.650 1.00 29.01 50 GLY I C 1
ATOM 4315 O O . GLY D 1 50 ? 22.083 -22.650 27.222 1.00 24.81 50 GLY I O 1
ATOM 4316 N N . SER D 1 51 ? 22.650 -24.827 27.014 1.00 28.38 51 SER I N 1
ATOM 4317 C CA . SER D 1 51 ? 23.477 -24.821 28.212 1.00 28.55 51 SER I CA 1
ATOM 4318 C C . SER D 1 51 ? 24.527 -25.917 28.123 1.00 27.38 51 SER I C 1
ATOM 4319 O O . SER D 1 51 ? 24.284 -26.985 27.555 1.00 29.24 51 SER I O 1
ATOM 4322 N N . ILE D 1 52 ? 25.694 -25.639 28.700 1.00 28.33 52 ILE I N 1
ATOM 4323 C CA . ILE D 1 52 ? 26.696 -26.657 28.979 1.00 27.00 52 ILE I CA 1
ATOM 4324 C C . ILE D 1 52 ? 26.958 -26.645 30.479 1.00 26.70 52 ILE I C 1
ATOM 4325 O O . ILE D 1 52 ? 26.964 -25.582 31.112 1.00 28.19 52 ILE I O 1
ATOM 4330 N N . ASN D 1 53 ? 27.132 -27.830 31.052 1.00 30.19 53 ASN I N 1
ATOM 4331 C CA . ASN D 1 53 ? 27.270 -27.955 32.492 1.00 29.43 53 ASN I CA 1
ATOM 4332 C C . ASN D 1 53 ? 28.746 -27.985 32.880 1.00 29.23 53 ASN I C 1
ATOM 4333 O O . ASN D 1 53 ? 29.640 -27.947 32.032 1.00 32.55 53 ASN I O 1
ATOM 4338 N N . TYR D 1 54 ? 29.005 -28.050 34.188 1.00 31.45 54 TYR I N 1
ATOM 4339 C CA . TYR D 1 54 ? 30.382 -28.105 34.665 1.00 32.84 54 TYR I CA 1
ATOM 4340 C C . TYR D 1 54 ? 31.065 -29.402 34.254 1.00 31.02 54 TYR I C 1
ATOM 4341 O O . TYR D 1 54 ? 32.291 -29.432 34.097 1.00 34.92 54 TYR I O 1
ATOM 4350 N N . ASP D 1 55 ? 30.299 -30.476 34.073 1.00 27.36 55 ASP I N 1
ATOM 4351 C CA . ASP D 1 55 ? 30.841 -31.738 33.592 1.00 28.44 55 ASP I CA 1
ATOM 4352 C C . ASP D 1 55 ? 30.766 -31.871 32.077 1.00 29.10 55 ASP I C 1
ATOM 4353 O O . ASP D 1 55 ? 31.136 -32.922 31.542 1.00 27.38 55 ASP I O 1
ATOM 4358 N N . GLY D 1 56 ? 30.294 -30.840 31.378 1.00 29.42 56 GLY I N 1
ATOM 4359 C CA . GLY D 1 56 ? 30.257 -30.837 29.933 1.00 27.80 56 GLY I CA 1
ATOM 4360 C C . GLY D 1 56 ? 28.960 -31.304 29.308 1.00 26.33 56 GLY I C 1
ATOM 4361 O O . GLY D 1 56 ? 28.879 -31.369 28.075 1.00 32.20 56 GLY I O 1
ATOM 4362 N N . SER D 1 57 ? 27.947 -31.629 30.107 1.00 29.56 57 SER I N 1
ATOM 4363 C CA . SER D 1 57 ? 26.690 -32.108 29.551 1.00 34.57 57 SER I CA 1
ATOM 4364 C C . SER D 1 57 ? 25.917 -30.964 28.905 1.00 29.73 57 SER I C 1
ATOM 4365 O O . SER D 1 57 ? 25.998 -29.809 29.330 1.00 28.52 57 SER I O 1
ATOM 4368 N N . ASN D 1 58 ? 25.161 -31.299 27.863 1.00 23.28 58 ASN I N 1
ATOM 4369 C CA . ASN D 1 58 ? 24.451 -30.318 27.055 1.00 30.52 58 ASN I CA 1
ATOM 4370 C C . ASN D 1 58 ? 22.948 -30.435 27.262 1.00 29.31 58 ASN I C 1
ATOM 4371 O O . ASN D 1 58 ? 22.397 -31.540 27.297 1.00 23.75 58 ASN I O 1
ATOM 4376 N N . ILE D 1 59 ? 22.295 -29.284 27.404 1.00 30.70 59 ILE I N 1
ATOM 4377 C CA . ILE D 1 59 ? 20.842 -29.174 27.378 1.00 29.25 59 ILE I CA 1
ATOM 4378 C C . ILE D 1 59 ? 20.499 -28.051 26.412 1.00 30.38 59 ILE I C 1
ATOM 4379 O O . ILE D 1 59 ? 20.956 -26.916 26.590 1.00 31.77 59 ILE I O 1
ATOM 4384 N N . TYR D 1 60 ? 19.719 -28.369 25.383 1.00 27.09 60 TYR I N 1
ATOM 4385 C CA . TYR D 1 60 ? 19.395 -27.431 24.320 1.00 32.24 60 TYR I CA 1
ATOM 4386 C C . TYR D 1 60 ? 17.891 -27.214 24.254 1.00 28.19 60 TYR I C 1
ATOM 4387 O O . TYR D 1 60 ? 17.108 -28.145 24.473 1.00 33.37 60 TYR I O 1
ATOM 4396 N N . ASN D 1 61 ? 17.496 -25.984 23.951 1.00 25.44 61 ASN I N 1
ATOM 4397 C CA . ASN D 1 61 ? 16.092 -25.694 23.709 1.00 26.87 61 ASN I CA 1
ATOM 4398 C C . ASN D 1 61 ? 15.623 -26.487 22.492 1.00 34.51 61 ASN I C 1
ATOM 4399 O O . ASN D 1 61 ? 16.276 -26.440 21.441 1.00 37.76 61 ASN I O 1
ATOM 4404 N N . PRO D 1 62 ? 14.524 -27.241 22.595 1.00 31.01 62 PRO I N 1
ATOM 4405 C CA . PRO D 1 62 ? 14.068 -28.038 21.444 1.00 36.41 62 PRO I CA 1
ATOM 4406 C C . PRO D 1 62 ? 13.775 -27.217 20.200 1.00 35.54 62 PRO I C 1
ATOM 4407 O O . PRO D 1 62 ? 13.769 -27.776 19.097 1.00 29.41 62 PRO I O 1
ATOM 4411 N N . SER D 1 63 ? 13.534 -25.912 20.337 1.00 30.47 63 SER I N 1
ATOM 4412 C CA . SER D 1 63 ? 13.304 -25.067 19.172 1.00 32.34 63 SER I CA 1
ATOM 4413 C C . SER D 1 63 ? 14.575 -24.831 18.365 1.00 35.37 63 SER I C 1
ATOM 4414 O O . SER D 1 63 ? 14.490 -24.387 17.215 1.00 36.39 63 SER I O 1
ATOM 4417 N N . LEU D 1 64 ? 15.744 -25.121 18.935 1.00 37.25 64 LEU I N 1
ATOM 4418 C CA . LEU D 1 64 ? 17.020 -24.910 18.262 1.00 34.11 64 LEU I CA 1
ATOM 4419 C C . LEU D 1 64 ? 17.876 -26.170 18.219 1.00 36.18 64 LEU I C 1
ATOM 4420 O O . LEU D 1 64 ? 19.042 -26.097 17.812 1.00 42.25 64 LEU I O 1
ATOM 4425 N N . LYS D 1 65 ? 17.326 -27.321 18.616 1.00 33.62 65 LYS I N 1
ATOM 4426 C CA . LYS D 1 65 ? 18.135 -28.524 18.797 1.00 34.10 65 LYS I CA 1
ATOM 4427 C C . LYS D 1 65 ? 18.837 -28.942 17.509 1.00 39.34 65 LYS I C 1
ATOM 4428 O O . LYS D 1 65 ? 20.008 -29.338 17.534 1.00 44.27 65 LYS I O 1
ATOM 4434 N N . ASP D 1 66 ? 18.149 -28.849 16.373 1.00 37.58 66 ASP I N 1
ATOM 4435 C CA . ASP D 1 66 ? 18.691 -29.336 15.110 1.00 40.29 66 ASP I CA 1
ATOM 4436 C C . ASP D 1 66 ? 19.732 -28.410 14.490 1.00 45.50 66 ASP I C 1
ATOM 4437 O O . ASP D 1 66 ? 20.210 -28.700 13.388 1.00 46.87 66 ASP I O 1
ATOM 4442 N N . ARG D 1 67 ? 20.115 -27.318 15.165 1.00 38.25 67 ARG I N 1
ATOM 4443 C CA . ARG D 1 67 ? 21.081 -26.408 14.558 1.00 31.83 67 ARG I CA 1
ATOM 4444 C C . ARG D 1 67 ? 21.903 -25.625 15.579 1.00 33.49 67 ARG I C 1
ATOM 4445 O O . ARG D 1 67 ? 22.515 -24.616 15.209 1.00 34.45 67 ARG I O 1
ATOM 4453 N N . ILE D 1 68 ? 21.945 -26.050 16.838 1.00 33.47 68 ILE I N 1
ATOM 4454 C CA . ILE D 1 68 ? 22.713 -25.356 17.862 1.00 24.34 68 ILE I CA 1
ATOM 4455 C C . ILE D 1 68 ? 23.771 -26.304 18.408 1.00 27.05 68 ILE I C 1
ATOM 4456 O O . ILE D 1 68 ? 23.596 -27.527 18.422 1.00 27.84 68 ILE I O 1
ATOM 4461 N N . SER D 1 69 ? 24.891 -25.727 18.839 1.00 29.94 69 SER I N 1
ATOM 4462 C CA . SER D 1 69 ? 25.981 -26.493 19.426 1.00 23.04 69 SER I CA 1
ATOM 4463 C C . SER D 1 69 ? 26.739 -25.593 20.387 1.00 28.60 69 SER I C 1
ATOM 4464 O O . SER D 1 69 ? 27.161 -24.495 20.012 1.00 30.74 69 SER I O 1
ATOM 4467 N N . ILE D 1 70 ? 26.908 -26.060 21.619 1.00 31.42 70 ILE I N 1
ATOM 4468 C CA . ILE D 1 70 ? 27.571 -25.302 22.672 1.00 25.58 70 ILE I CA 1
ATOM 4469 C C . ILE D 1 70 ? 28.720 -26.152 23.195 1.00 24.27 70 ILE I C 1
ATOM 4470 O O . ILE D 1 70 ? 28.499 -27.224 23.773 1.00 29.07 70 ILE I O 1
ATOM 4475 N N . THR D 1 71 ? 29.944 -25.683 22.982 1.00 29.60 71 THR I N 1
ATOM 4476 C CA . THR D 1 71 ? 31.155 -26.362 23.418 1.00 31.02 71 THR I CA 1
ATOM 4477 C C . THR D 1 71 ? 31.863 -25.506 24.464 1.00 33.36 71 THR I C 1
ATOM 4478 O O . THR D 1 71 ? 31.372 -24.450 24.872 1.00 32.75 71 THR I O 1
ATOM 4482 N N . ARG D 1 72 ? 33.032 -25.970 24.900 1.00 31.62 72 ARG I N 1
ATOM 4483 C CA . ARG D 1 72 ? 33.805 -25.236 25.890 1.00 38.01 72 ARG I CA 1
ATOM 4484 C C . ARG D 1 72 ? 35.285 -25.536 25.706 1.00 37.26 72 ARG I C 1
ATOM 4485 O O . ARG D 1 72 ? 35.671 -26.495 25.032 1.00 35.11 72 ARG I O 1
ATOM 4493 N N . ASP D 1 73 ? 36.111 -24.689 26.322 1.00 34.24 73 ASP I N 1
ATOM 4494 C CA . ASP D 1 73 ? 37.564 -24.854 26.338 1.00 37.29 73 ASP I CA 1
ATOM 4495 C C . ASP D 1 73 ? 38.022 -24.515 27.754 1.00 40.29 73 ASP I C 1
ATOM 4496 O O . ASP D 1 73 ? 38.157 -23.339 28.104 1.00 37.43 73 ASP I O 1
ATOM 4501 N N . THR D 1 74 ? 38.259 -25.549 28.562 1.00 37.45 74 THR I N 1
ATOM 4502 C CA . THR D 1 74 ? 38.605 -25.340 29.962 1.00 46.03 74 THR I CA 1
ATOM 4503 C C . THR D 1 74 ? 40.000 -24.756 30.153 1.00 44.53 74 THR I C 1
ATOM 4504 O O . THR D 1 74 ? 40.333 -24.360 31.275 1.00 43.05 74 THR I O 1
ATOM 4508 N N . SER D 1 75 ? 40.817 -24.680 29.100 1.00 40.02 75 SER I N 1
ATOM 4509 C CA . SER D 1 75 ? 42.171 -24.161 29.266 1.00 41.12 75 SER I CA 1
ATOM 4510 C C . SER D 1 75 ? 42.163 -22.648 29.439 1.00 49.83 75 SER I C 1
ATOM 4511 O O . SER D 1 75 ? 43.000 -22.093 30.153 1.00 45.73 75 SER I O 1
ATOM 4514 N N . LYS D 1 76 ? 41.236 -21.963 28.785 1.00 50.31 76 LYS I N 1
ATOM 4515 C CA . LYS D 1 76 ? 41.027 -20.538 28.996 1.00 49.30 76 LYS I CA 1
ATOM 4516 C C . LYS D 1 76 ? 39.847 -20.241 29.905 1.00 40.77 76 LYS I C 1
ATOM 4517 O O . LYS D 1 76 ? 39.773 -19.114 30.422 1.00 51.58 76 LYS I O 1
ATOM 4523 N N . ASN D 1 77 ? 38.957 -21.230 30.112 1.00 39.98 77 ASN I N 1
ATOM 4524 C CA . ASN D 1 77 ? 37.683 -21.068 30.810 1.00 38.15 77 ASN I CA 1
ATOM 4525 C C . ASN D 1 77 ? 36.695 -20.336 29.901 1.00 30.92 77 ASN I C 1
ATOM 4526 O O . ASN D 1 77 ? 36.075 -19.344 30.297 1.00 31.20 77 ASN I O 1
ATOM 4531 N N . GLN D 1 78 ? 36.562 -20.808 28.665 1.00 31.43 78 GLN I N 1
ATOM 4532 C CA . GLN D 1 78 ? 35.661 -20.233 27.679 1.00 32.38 78 GLN I CA 1
ATOM 4533 C C . GLN D 1 78 ? 34.648 -21.284 27.257 1.00 34.14 78 GLN I C 1
ATOM 4534 O O . GLN D 1 78 ? 34.989 -22.462 27.120 1.00 33.48 78 GLN I O 1
ATOM 4540 N N . PHE D 1 79 ? 33.405 -20.861 27.052 1.00 30.94 79 PHE I N 1
ATOM 4541 C CA . PHE D 1 79 ? 32.414 -21.696 26.394 1.00 33.25 79 PHE I CA 1
ATOM 4542 C C . PHE D 1 79 ? 31.829 -20.939 25.211 1.00 30.55 79 PHE I C 1
ATOM 4543 O O . PHE D 1 79 ? 31.726 -19.708 25.229 1.00 33.80 79 PHE I O 1
ATOM 4551 N N . PHE D 1 80 ? 31.452 -21.691 24.180 1.00 28.53 80 PHE I N 1
ATOM 4552 C CA . PHE D 1 80 ? 31.167 -21.149 22.862 1.00 27.48 80 PHE I CA 1
ATOM 4553 C C . PHE D 1 80 ? 29.745 -21.486 22.428 1.00 30.56 80 PHE I C 1
ATOM 4554 O O . PHE D 1 80 ? 29.089 -22.368 22.988 1.00 32.39 80 PHE I O 1
ATOM 4562 N N . LEU D 1 81 ? 29.284 -20.768 21.405 1.00 28.77 81 LEU I N 1
ATOM 4563 C CA . LEU D 1 81 ? 27.967 -20.964 20.817 1.00 27.74 81 LEU I CA 1
ATOM 4564 C C . LEU D 1 81 ? 28.097 -21.031 19.303 1.00 28.90 81 LEU I C 1
ATOM 4565 O O . LEU D 1 81 ? 28.891 -20.296 18.709 1.00 26.23 81 LEU I O 1
ATOM 4570 N N . LYS D 1 82 ? 27.322 -21.918 18.683 1.00 33.27 82 LYS I N 1
ATOM 4571 C CA . LYS D 1 82 ? 27.270 -22.001 17.230 1.00 32.57 82 LYS I CA 1
ATOM 4572 C C . LYS D 1 82 ? 25.833 -22.239 16.797 1.00 32.58 82 LYS I C 1
ATOM 4573 O O . LYS D 1 82 ? 25.195 -23.194 17.248 1.00 35.68 82 LYS I O 1
ATOM 4579 N N . LEU D 1 83 ? 25.330 -21.368 15.925 1.00 32.59 83 LEU I N 1
ATOM 4580 C CA . LEU D 1 83 ? 23.975 -21.465 15.397 1.00 32.72 83 LEU I CA 1
ATOM 4581 C C . LEU D 1 83 ? 24.057 -21.548 13.881 1.00 38.89 83 LEU I C 1
ATOM 4582 O O . LEU D 1 83 ? 24.566 -20.627 13.233 1.00 37.27 83 LEU I O 1
ATOM 4587 N N . ASN D 1 84 ? 23.558 -22.645 13.319 1.00 32.49 84 ASN I N 1
ATOM 4588 C CA . ASN D 1 84 ? 23.640 -22.885 11.886 1.00 32.74 84 ASN I CA 1
ATOM 4589 C C . ASN D 1 84 ? 22.377 -22.413 11.176 1.00 37.96 84 ASN I C 1
ATOM 4590 O O . ASN D 1 84 ? 21.289 -22.378 11.757 1.00 39.29 84 ASN I O 1
ATOM 4595 N N . SER D 1 85 ? 22.542 -22.053 9.903 1.00 37.55 85 SER I N 1
ATOM 4596 C CA . SER D 1 85 ? 21.438 -21.683 9.018 1.00 29.72 85 SER I CA 1
ATOM 4597 C C . SER D 1 85 ? 20.600 -20.558 9.625 1.00 33.50 85 SER I C 1
ATOM 4598 O O . SER D 1 85 ? 19.384 -20.663 9.788 1.00 39.30 85 SER I O 1
ATOM 4601 N N . VAL D 1 86 ? 21.283 -19.463 9.962 1.00 33.96 86 VAL I N 1
ATOM 4602 C CA . VAL D 1 86 ? 20.621 -18.365 10.652 1.00 29.71 86 VAL I CA 1
ATOM 4603 C C . VAL D 1 86 ? 19.732 -17.594 9.682 1.00 29.87 86 VAL I C 1
ATOM 4604 O O . VAL D 1 86 ? 20.030 -17.466 8.486 1.00 33.40 86 VAL I O 1
ATOM 4608 N N . THR D 1 87 ? 18.619 -17.088 10.201 1.00 31.52 87 THR I N 1
ATOM 4609 C CA . THR D 1 87 ? 17.681 -16.261 9.455 1.00 29.19 87 THR I CA 1
ATOM 4610 C C . THR D 1 87 ? 17.619 -14.877 10.095 1.00 35.73 87 THR I C 1
ATOM 4611 O O . THR D 1 87 ? 18.248 -14.616 11.123 1.00 33.14 87 THR I O 1
ATOM 4615 N N . THR D 1 88 ? 16.842 -13.984 9.477 1.00 38.54 88 THR I N 1
ATOM 4616 C CA . THR D 1 88 ? 16.697 -12.634 10.011 1.00 31.76 88 THR I CA 1
ATOM 4617 C C . THR D 1 88 ? 16.036 -12.623 11.383 1.00 38.34 88 THR I C 1
ATOM 4618 O O . THR D 1 88 ? 16.229 -11.667 12.141 1.00 35.31 88 THR I O 1
ATOM 4622 N N . GLU D 1 89 ? 15.263 -13.659 11.722 1.00 31.83 89 GLU I N 1
ATOM 4623 C CA . GLU D 1 89 ? 14.695 -13.743 13.062 1.00 36.37 89 GLU I CA 1
ATOM 4624 C C . GLU D 1 89 ? 15.755 -14.009 14.120 1.00 34.77 89 GLU I C 1
ATOM 4625 O O . GLU D 1 89 ? 15.492 -13.796 15.308 1.00 27.89 89 GLU I O 1
ATOM 4631 N N . ASP D 1 90 ? 16.940 -14.473 13.723 1.00 36.25 90 ASP I N 1
ATOM 4632 C CA . ASP D 1 90 ? 18.028 -14.668 14.671 1.00 30.68 90 ASP I CA 1
ATOM 4633 C C . ASP D 1 90 ? 18.725 -13.366 15.044 1.00 32.11 90 ASP I C 1
ATOM 4634 O O . ASP D 1 90 ? 19.599 -13.382 15.918 1.00 32.12 90 ASP I O 1
ATOM 4639 N N . THR D 1 91 ? 18.366 -12.250 14.406 1.00 38.95 91 THR I N 1
ATOM 4640 C CA . THR D 1 91 ? 18.880 -10.940 14.789 1.00 32.48 91 THR I CA 1
ATOM 4641 C C . THR D 1 91 ? 18.433 -10.599 16.205 1.00 29.72 91 THR I C 1
ATOM 4642 O O . THR D 1 91 ? 17.241 -10.381 16.448 1.00 33.06 91 THR I O 1
ATOM 4646 N N . ALA D 1 92 ? 19.374 -10.547 17.141 1.00 27.32 92 ALA I N 1
ATOM 4647 C CA . ALA D 1 92 ? 19.051 -10.357 18.550 1.00 33.38 92 ALA I CA 1
ATOM 4648 C C . ALA D 1 92 ? 20.327 -9.975 19.292 1.00 35.08 92 ALA I C 1
ATOM 4649 O O . ALA D 1 92 ? 21.420 -9.939 18.716 1.00 36.54 92 ALA I O 1
ATOM 4651 N N . THR D 1 93 ? 20.174 -9.680 20.581 1.00 24.57 93 THR I N 1
ATOM 4652 C CA . THR D 1 93 ? 21.295 -9.434 21.479 1.00 22.13 93 THR I CA 1
ATOM 4653 C C . THR D 1 93 ? 21.544 -10.698 22.293 1.00 25.93 93 THR I C 1
ATOM 4654 O O . THR D 1 93 ? 20.657 -11.154 23.021 1.00 25.32 93 THR I O 1
ATOM 4658 N N . TYR D 1 94 ? 22.745 -11.254 22.173 1.00 26.56 94 TYR I N 1
ATOM 4659 C CA . TYR D 1 94 ? 23.071 -12.554 22.744 1.00 21.99 94 TYR I CA 1
ATOM 4660 C C . TYR D 1 94 ? 23.858 -12.386 24.038 1.00 23.88 94 TYR I C 1
ATOM 4661 O O . TYR D 1 94 ? 24.824 -11.618 24.090 1.00 22.44 94 TYR I O 1
ATOM 4670 N N . TYR D 1 95 ? 23.446 -13.116 25.074 1.00 24.64 95 TYR I N 1
ATOM 4671 C CA . TYR D 1 95 ? 24.079 -13.068 26.383 1.00 28.01 95 TYR I CA 1
ATOM 4672 C C . TYR D 1 95 ? 24.590 -14.449 26.773 1.00 30.00 95 TYR I C 1
ATOM 4673 O O . TYR D 1 95 ? 24.058 -15.473 26.333 1.00 35.93 95 TYR I O 1
ATOM 4682 N N . CYS D 1 96 ? 25.627 -14.470 27.607 1.00 28.10 96 CYS I N 1
ATOM 4683 C CA . CYS D 1 96 ? 26.065 -15.682 28.286 1.00 25.75 96 CYS I CA 1
ATOM 4684 C C . CYS D 1 96 ? 25.977 -15.462 29.789 1.00 31.25 96 CYS I C 1
ATOM 4685 O O . CYS D 1 96 ? 26.230 -14.357 30.278 1.00 34.86 96 CYS I O 1
ATOM 4688 N N . ALA D 1 97 ? 25.610 -16.514 30.519 1.00 29.17 97 ALA I N 1
ATOM 4689 C CA . ALA D 1 97 ? 25.373 -16.388 31.949 1.00 21.55 97 ALA I CA 1
ATOM 4690 C C . ALA D 1 97 ? 25.768 -17.676 32.655 1.00 27.02 97 ALA I C 1
ATOM 4691 O O . ALA D 1 97 ? 25.824 -18.749 32.049 1.00 30.93 97 ALA I O 1
ATOM 4693 N N . ARG D 1 98 ? 26.038 -17.554 33.956 1.00 28.71 98 ARG I N 1
ATOM 4694 C CA . ARG D 1 98 ? 26.323 -18.696 34.819 1.00 28.98 98 ARG I CA 1
ATOM 4695 C C . ARG D 1 98 ? 25.053 -19.379 35.323 1.00 32.30 98 ARG I C 1
ATOM 4696 O O . ARG D 1 98 ? 25.132 -20.283 36.161 1.00 42.82 98 ARG I O 1
ATOM 4704 N N . GLY D 1 99 ? 23.888 -18.978 34.825 1.00 38.12 99 GLY I N 1
ATOM 4705 C CA . GLY D 1 99 ? 22.637 -19.540 35.290 1.00 33.09 99 GLY I CA 1
ATOM 4706 C C . GLY D 1 99 ? 21.751 -18.490 35.923 1.00 42.73 99 GLY I C 1
ATOM 4707 O O . GLY D 1 99 ? 21.147 -18.724 36.972 1.00 50.03 99 GLY I O 1
ATOM 4708 N N . GLY D 1 100 ? 21.676 -17.317 35.294 1.00 39.76 100 GLY I N 1
ATOM 4709 C CA . GLY D 1 100 ? 20.879 -16.224 35.799 1.00 32.90 100 GLY I CA 1
ATOM 4710 C C . GLY D 1 100 ? 21.527 -15.390 36.882 1.00 28.95 100 GLY I C 1
ATOM 4711 O O . GLY D 1 100 ? 21.112 -14.245 37.089 1.00 28.45 100 GLY I O 1
ATOM 4712 N N . ASP D 1 101 ? 22.536 -15.916 37.577 1.00 27.94 101 ASP I N 1
ATOM 4713 C CA . ASP D 1 101 ? 23.157 -15.187 38.675 1.00 38.56 101 ASP I CA 1
ATOM 4714 C C . ASP D 1 101 ? 24.247 -14.223 38.224 1.00 28.15 101 ASP I C 1
ATOM 4715 O O . ASP D 1 101 ? 24.546 -13.270 38.951 1.00 33.05 101 ASP I O 1
ATOM 4720 N N . TYR D 1 102 ? 24.845 -14.439 37.055 1.00 25.94 102 TYR I N 1
ATOM 4721 C CA . TYR D 1 102 ? 25.862 -13.530 36.534 1.00 35.66 102 TYR I CA 1
ATOM 4722 C C . TYR D 1 102 ? 25.771 -13.522 35.019 1.00 29.13 102 TYR I C 1
ATOM 4723 O O . TYR D 1 102 ? 25.947 -14.565 34.385 1.00 28.91 102 TYR I O 1
ATOM 4732 N N . TRP D 1 103 ? 25.506 -12.354 34.446 1.00 30.41 103 TRP I N 1
ATOM 4733 C CA . TRP D 1 103 ? 25.340 -12.197 33.010 1.00 28.69 103 TRP I CA 1
ATOM 4734 C C . TRP D 1 103 ? 26.513 -11.427 32.418 1.00 29.81 103 TRP I C 1
ATOM 4735 O O . TRP D 1 103 ? 27.257 -10.738 33.123 1.00 27.36 103 TRP I O 1
ATOM 4746 N N . GLY D 1 104 ? 26.669 -11.557 31.097 1.00 33.25 104 GLY I N 1
ATOM 4747 C CA . GLY D 1 104 ? 27.625 -10.753 30.369 1.00 27.73 104 GLY I CA 1
ATOM 4748 C C . GLY D 1 104 ? 26.995 -9.490 29.806 1.00 29.80 104 GLY I C 1
ATOM 4749 O O . GLY D 1 104 ? 25.786 -9.285 29.884 1.00 29.61 104 GLY I O 1
ATOM 4750 N N . GLN D 1 105 ? 27.847 -8.635 29.236 1.00 35.98 105 GLN I N 1
ATOM 4751 C CA . GLN D 1 105 ? 27.355 -7.390 28.652 1.00 28.68 105 GLN I CA 1
ATOM 4752 C C . GLN D 1 105 ? 26.419 -7.660 27.482 1.00 37.51 105 GLN I C 1
ATOM 4753 O O . GLN D 1 105 ? 25.398 -6.982 27.325 1.00 33.94 105 GLN I O 1
ATOM 4759 N N . GLY D 1 106 ? 26.748 -8.647 26.654 1.00 33.22 106 GLY I N 1
ATOM 4760 C CA . GLY D 1 106 ? 25.905 -8.995 25.529 1.00 27.93 106 GLY I CA 1
ATOM 4761 C C . GLY D 1 106 ? 26.357 -8.375 24.224 1.00 24.77 106 GLY I C 1
ATOM 4762 O O . GLY D 1 106 ? 26.698 -7.190 24.175 1.00 31.75 106 GLY I O 1
ATOM 4763 N N . THR D 1 107 ? 26.363 -9.169 23.158 1.00 23.12 107 THR I N 1
ATOM 4764 C CA . THR D 1 107 ? 26.729 -8.704 21.830 1.00 24.43 107 THR I CA 1
ATOM 4765 C C . THR D 1 107 ? 25.502 -8.710 20.926 1.00 26.71 107 THR I C 1
ATOM 4766 O O . THR D 1 107 ? 24.675 -9.625 20.987 1.00 27.44 107 THR I O 1
ATOM 4770 N N . SER D 1 108 ? 25.384 -7.676 20.096 1.00 25.12 108 SER I N 1
ATOM 4771 C CA . SER D 1 108 ? 24.249 -7.525 19.192 1.00 27.29 108 SER I CA 1
ATOM 4772 C C . SER D 1 108 ? 24.617 -8.123 17.839 1.00 33.81 108 SER I C 1
ATOM 4773 O O . SER D 1 108 ? 25.483 -7.596 17.133 1.00 38.82 108 SER I O 1
ATOM 4776 N N . VAL D 1 109 ? 23.960 -9.221 17.480 1.00 33.13 109 VAL I N 1
ATOM 4777 C CA . VAL D 1 109 ? 24.182 -9.895 16.206 1.00 34.64 109 VAL I CA 1
ATOM 4778 C C . VAL D 1 109 ? 23.056 -9.515 15.256 1.00 31.90 109 VAL I C 1
ATOM 4779 O O . VAL D 1 109 ? 21.876 -9.561 15.627 1.00 33.15 109 VAL I O 1
ATOM 4783 N N . THR D 1 110 ? 23.417 -9.138 14.032 1.00 24.47 110 THR I N 1
ATOM 4784 C CA . THR D 1 110 ? 22.456 -8.768 13.001 1.00 31.57 110 THR I CA 1
ATOM 4785 C C . THR D 1 110 ? 22.605 -9.722 11.826 1.00 34.03 110 THR I C 1
ATOM 4786 O O . THR D 1 110 ? 23.693 -9.837 11.251 1.00 31.85 110 THR I O 1
ATOM 4790 N N . VAL D 1 111 ? 21.520 -10.402 11.474 1.00 31.57 111 VAL I N 1
ATOM 4791 C CA . VAL D 1 111 ? 21.488 -11.293 10.321 1.00 27.38 111 VAL I CA 1
ATOM 4792 C C . VAL D 1 111 ? 20.830 -10.535 9.177 1.00 31.98 111 VAL I C 1
ATOM 4793 O O . VAL D 1 111 ? 19.629 -10.248 9.217 1.00 38.87 111 VAL I O 1
ATOM 4797 N N . SER D 1 112 ? 21.616 -10.206 8.154 1.00 27.72 112 SER I N 1
ATOM 4798 C CA . SER D 1 112 ? 21.120 -9.401 7.049 1.00 30.23 112 SER I CA 1
ATOM 4799 C C . SER D 1 112 ? 21.988 -9.637 5.822 1.00 32.94 112 SER I C 1
ATOM 4800 O O . SER D 1 112 ? 23.181 -9.930 5.935 1.00 44.11 112 SER I O 1
ATOM 4803 N N . SER D 1 113 ? 21.369 -9.508 4.651 1.00 34.78 113 SER I N 1
ATOM 4804 C CA . SER D 1 113 ? 22.083 -9.550 3.383 1.00 33.91 113 SER I CA 1
ATOM 4805 C C . SER D 1 113 ? 22.560 -8.176 2.936 1.00 29.97 113 SER I C 1
ATOM 4806 O O . SER D 1 113 ? 23.252 -8.075 1.919 1.00 30.51 113 SER I O 1
ATOM 4809 N N . ALA D 1 114 ? 22.204 -7.123 3.666 1.00 29.43 114 ALA I N 1
ATOM 4810 C CA . ALA D 1 114 ? 22.605 -5.777 3.289 1.00 34.98 114 ALA I CA 1
ATOM 4811 C C . ALA D 1 114 ? 24.111 -5.600 3.436 1.00 26.71 114 ALA I C 1
ATOM 4812 O O . ALA D 1 114 ? 24.757 -6.225 4.282 1.00 31.37 114 ALA I O 1
ATOM 4814 N N . SER D 1 115 ? 24.667 -4.742 2.591 1.00 30.55 115 SER I N 1
ATOM 4815 C CA . SER D 1 115 ? 26.075 -4.385 2.641 1.00 34.81 115 SER I CA 1
ATOM 4816 C C . SER D 1 115 ? 26.248 -3.023 3.304 1.00 38.10 115 SER I C 1
ATOM 4817 O O . SER D 1 115 ? 25.287 -2.283 3.527 1.00 41.83 115 SER I O 1
ATOM 4820 N N . THR D 1 116 ? 27.501 -2.700 3.618 1.00 43.49 116 THR I N 1
ATOM 4821 C CA . THR D 1 116 ? 27.817 -1.420 4.241 1.00 38.32 116 THR I CA 1
ATOM 4822 C C . THR D 1 116 ? 27.395 -0.268 3.338 1.00 37.34 116 THR I C 1
ATOM 4823 O O . THR D 1 116 ? 27.680 -0.267 2.137 1.00 36.49 116 THR I O 1
ATOM 4827 N N . LYS D 1 117 ? 26.703 0.711 3.918 1.00 35.18 117 LYS I N 1
ATOM 4828 C CA . LYS D 1 117 ? 26.274 1.883 3.168 1.00 36.15 117 LYS I CA 1
ATOM 4829 C C . LYS D 1 117 ? 26.167 3.073 4.108 1.00 35.67 117 LYS I C 1
ATOM 4830 O O . LYS D 1 117 ? 25.571 2.966 5.184 1.00 28.86 117 LYS I O 1
ATOM 4836 N N . GLY D 1 118 ? 26.747 4.199 3.697 1.00 34.90 118 GLY I N 1
ATOM 4837 C CA . GLY D 1 118 ? 26.641 5.429 4.443 1.00 29.05 118 GLY I CA 1
ATOM 4838 C C . GLY D 1 118 ? 25.266 6.047 4.299 1.00 31.48 118 GLY I C 1
ATOM 4839 O O . GLY D 1 118 ? 24.540 5.781 3.337 1.00 36.62 118 GLY I O 1
ATOM 4840 N N . PRO D 1 119 ? 24.879 6.886 5.256 1.00 27.37 119 PRO I N 1
ATOM 4841 C CA . PRO D 1 119 ? 23.529 7.453 5.246 1.00 27.68 119 PRO I CA 1
ATOM 4842 C C . PRO D 1 119 ? 23.415 8.738 4.444 1.00 34.29 119 PRO I C 1
ATOM 4843 O O . PRO D 1 119 ? 24.346 9.539 4.344 1.00 32.70 119 PRO I O 1
ATOM 4847 N N . SER D 1 120 ? 22.235 8.914 3.859 1.00 28.35 120 SER I N 1
ATOM 4848 C CA . SER D 1 120 ? 21.846 10.210 3.330 1.00 30.51 120 SER I CA 1
ATOM 4849 C C . SER D 1 120 ? 21.201 11.028 4.437 1.00 41.24 120 SER I C 1
ATOM 4850 O O . SER D 1 120 ? 20.409 10.511 5.230 1.00 35.69 120 SER I O 1
ATOM 4853 N N . VAL D 1 121 ? 21.558 12.306 4.501 1.00 35.47 121 VAL I N 1
ATOM 4854 C CA . VAL D 1 121 ? 21.038 13.223 5.505 1.00 29.49 121 VAL I CA 1
ATOM 4855 C C . VAL D 1 121 ? 20.222 14.289 4.791 1.00 34.16 121 VAL I C 1
ATOM 4856 O O . VAL D 1 121 ? 20.702 14.907 3.834 1.00 38.70 121 VAL I O 1
ATOM 4860 N N . PHE D 1 122 ? 18.986 14.489 5.243 1.00 35.74 122 PHE I N 1
ATOM 4861 C CA . PHE D 1 122 ? 18.086 15.440 4.619 1.00 32.04 122 PHE I CA 1
ATOM 4862 C C . PHE D 1 122 ? 17.540 16.406 5.664 1.00 35.71 122 PHE I C 1
ATOM 4863 O O . PHE D 1 122 ? 17.185 15.987 6.770 1.00 32.45 122 PHE I O 1
ATOM 4871 N N . PRO D 1 123 ? 17.454 17.692 5.337 1.00 35.43 123 PRO I N 1
ATOM 4872 C CA . PRO D 1 123 ? 17.004 18.671 6.331 1.00 27.82 123 PRO I CA 1
ATOM 4873 C C . PRO D 1 123 ? 15.506 18.589 6.578 1.00 31.10 123 PRO I C 1
ATOM 4874 O O . PRO D 1 123 ? 14.716 18.277 5.683 1.00 35.40 123 PRO I O 1
ATOM 4878 N N . LEU D 1 124 ? 15.121 18.877 7.818 1.00 33.69 124 LEU I N 1
ATOM 4879 C CA . LEU D 1 124 ? 13.722 19.000 8.223 1.00 25.11 124 LEU I CA 1
ATOM 4880 C C . LEU D 1 124 ? 13.510 20.465 8.597 1.00 23.51 124 LEU I C 1
ATOM 4881 O O . LEU D 1 124 ? 13.697 20.862 9.749 1.00 24.18 124 LEU I O 1
ATOM 4886 N N . ALA D 1 125 ? 13.127 21.268 7.607 1.00 24.74 125 ALA I N 1
ATOM 4887 C CA . ALA D 1 125 ? 13.093 22.711 7.763 1.00 27.93 125 ALA I CA 1
ATOM 4888 C C . ALA D 1 125 ? 11.817 23.170 8.468 1.00 29.43 125 ALA I C 1
ATOM 4889 O O . ALA D 1 125 ? 10.745 22.589 8.277 1.00 27.73 125 ALA I O 1
ATOM 4891 N N . PRO D 1 126 ? 11.917 24.203 9.300 1.00 31.65 126 PRO I N 1
ATOM 4892 C CA . PRO D 1 126 ? 10.724 24.818 9.887 1.00 33.21 126 PRO I CA 1
ATOM 4893 C C . PRO D 1 126 ? 10.154 25.911 8.999 1.00 37.36 126 PRO I C 1
ATOM 4894 O O . PRO D 1 126 ? 10.858 26.549 8.214 1.00 33.28 126 PRO I O 1
ATOM 4898 N N . SER D 1 127 ? 8.850 26.133 9.147 1.00 55.06 127 SER I N 1
ATOM 4899 C CA . SER D 1 127 ? 8.164 27.151 8.362 1.00 58.33 127 SER I CA 1
ATOM 4900 C C . SER D 1 127 ? 6.798 27.422 8.974 1.00 60.14 127 SER I C 1
ATOM 4901 O O . SER D 1 127 ? 6.212 26.549 9.622 1.00 54.42 127 SER I O 1
ATOM 4904 N N . SER D 1 128 ? 6.308 28.641 8.759 1.00 57.79 128 SER I N 1
ATOM 4905 C CA . SER D 1 128 ? 4.972 29.055 9.181 1.00 55.14 128 SER I CA 1
ATOM 4906 C C . SER D 1 128 ? 4.712 28.791 10.661 1.00 53.14 128 SER I C 1
ATOM 4907 O O . SER D 1 128 ? 3.605 28.410 11.044 1.00 58.51 128 SER I O 1
ATOM 4910 N N . GLY D 1 133 ? 4.815 31.770 15.756 1.00 52.33 133 GLY I N 1
ATOM 4911 C CA . GLY D 1 133 ? 5.813 32.259 16.689 1.00 54.72 133 GLY I CA 1
ATOM 4912 C C . GLY D 1 133 ? 5.934 31.414 17.941 1.00 56.43 133 GLY I C 1
ATOM 4913 O O . GLY D 1 133 ? 5.245 30.405 18.089 1.00 65.15 133 GLY I O 1
ATOM 4914 N N . GLY D 1 134 ? 6.818 31.830 18.845 1.00 51.55 134 GLY I N 1
ATOM 4915 C CA . GLY D 1 134 ? 7.016 31.121 20.093 1.00 45.03 134 GLY I CA 1
ATOM 4916 C C . GLY D 1 134 ? 8.137 30.104 20.039 1.00 46.06 134 GLY I C 1
ATOM 4917 O O . GLY D 1 134 ? 9.303 30.441 20.262 1.00 30.12 134 GLY I O 1
ATOM 4918 N N . THR D 1 135 ? 7.796 28.855 19.737 1.00 35.19 135 THR I N 1
ATOM 4919 C CA . THR D 1 135 ? 8.751 27.757 19.718 1.00 31.03 135 THR I CA 1
ATOM 4920 C C . THR D 1 135 ? 8.759 27.115 18.338 1.00 38.20 135 THR I C 1
ATOM 4921 O O . THR D 1 135 ? 7.701 26.767 17.805 1.00 43.64 135 THR I O 1
ATOM 4925 N N . ALA D 1 136 ? 9.950 26.962 17.765 1.00 33.77 136 ALA I N 1
ATOM 4926 C CA . ALA D 1 136 ? 10.127 26.324 16.471 1.00 28.90 136 ALA I CA 1
ATOM 4927 C C . ALA D 1 136 ? 10.818 24.977 16.640 1.00 32.16 136 ALA I C 1
ATOM 4928 O O . ALA D 1 136 ? 11.554 24.753 17.605 1.00 38.21 136 ALA I O 1
ATOM 4930 N N . ALA D 1 137 ? 10.569 24.079 15.691 1.00 21.02 137 ALA I N 1
ATOM 4931 C CA . ALA D 1 137 ? 11.190 22.763 15.674 1.00 18.60 137 ALA I CA 1
ATOM 4932 C C . ALA D 1 137 ? 11.821 22.520 14.313 1.00 26.03 137 ALA I C 1
ATOM 4933 O O . ALA D 1 137 ? 11.257 22.894 13.281 1.00 24.71 137 ALA I O 1
ATOM 4935 N N . LEU D 1 138 ? 12.998 21.897 14.321 1.00 29.91 138 LEU I N 1
ATOM 4936 C CA . LEU D 1 138 ? 13.702 21.562 13.093 1.00 22.89 138 LEU I CA 1
ATOM 4937 C C . LEU D 1 138 ? 14.566 20.338 13.355 1.00 33.24 138 LEU I C 1
ATOM 4938 O O . LEU D 1 138 ? 14.781 19.937 14.503 1.00 32.47 138 LEU I O 1
ATOM 4943 N N . GLY D 1 139 ? 15.056 19.741 12.279 1.00 28.98 139 GLY I N 1
ATOM 4944 C CA . GLY D 1 139 ? 15.899 18.578 12.422 1.00 21.26 139 GLY I CA 1
ATOM 4945 C C . GLY D 1 139 ? 16.432 18.088 11.098 1.00 26.95 139 GLY I C 1
ATOM 4946 O O . GLY D 1 139 ? 16.532 18.845 10.131 1.00 24.67 139 GLY I O 1
ATOM 4947 N N . CYS D 1 140 ? 16.778 16.802 11.071 1.00 33.31 140 CYS I N 1
ATOM 4948 C CA . CYS D 1 140 ? 17.294 16.176 9.864 1.00 33.17 140 CYS I CA 1
ATOM 4949 C C . CYS D 1 140 ? 16.928 14.700 9.859 1.00 25.34 140 CYS I C 1
ATOM 4950 O O . CYS D 1 140 ? 16.824 14.065 10.912 1.00 19.78 140 CYS I O 1
ATOM 4953 N N . LEU D 1 141 ? 16.735 14.164 8.658 1.00 29.31 141 LEU I N 1
ATOM 4954 C CA . LEU D 1 141 ? 16.445 12.752 8.457 1.00 27.52 141 LEU I CA 1
ATOM 4955 C C . LEU D 1 141 ? 17.723 12.050 8.015 1.00 25.85 141 LEU I C 1
ATOM 4956 O O . LEU D 1 141 ? 18.334 12.438 7.015 1.00 28.74 141 LEU I O 1
ATOM 4961 N N . VAL D 1 142 ? 18.123 11.029 8.763 1.00 22.76 142 VAL I N 1
ATOM 4962 C CA . VAL D 1 142 ? 19.297 10.221 8.459 1.00 27.87 142 VAL I CA 1
ATOM 4963 C C . VAL D 1 142 ? 18.774 8.877 7.967 1.00 24.78 142 VAL I C 1
ATOM 4964 O O . VAL D 1 142 ? 18.478 7.982 8.766 1.00 26.95 142 VAL I O 1
ATOM 4968 N N . LYS D 1 143 ? 18.655 8.731 6.650 1.00 26.89 143 LYS I N 1
ATOM 4969 C CA . LYS D 1 143 ? 17.900 7.642 6.046 1.00 32.39 143 LYS I CA 1
ATOM 4970 C C . LYS D 1 143 ? 18.806 6.732 5.229 1.00 27.85 143 LYS I C 1
ATOM 4971 O O . LYS D 1 143 ? 19.757 7.195 4.591 1.00 32.56 143 LYS I O 1
ATOM 4977 N N . ASP D 1 144 ? 18.502 5.432 5.267 1.00 33.47 144 ASP I N 1
ATOM 4978 C CA . ASP D 1 144 ? 19.129 4.421 4.421 1.00 36.15 144 ASP I CA 1
ATOM 4979 C C . ASP D 1 144 ? 20.623 4.266 4.685 1.00 31.84 144 ASP I C 1
ATOM 4980 O O . ASP D 1 144 ? 21.454 4.714 3.887 1.00 38.01 144 ASP I O 1
ATOM 4985 N N . TYR D 1 145 ? 20.970 3.613 5.793 1.00 26.44 145 TYR I N 1
ATOM 4986 C CA . TYR D 1 145 ? 22.353 3.274 6.093 1.00 31.05 145 TYR I CA 1
ATOM 4987 C C . TYR D 1 145 ? 22.409 1.869 6.672 1.00 33.64 145 TYR I C 1
ATOM 4988 O O . TYR D 1 145 ? 21.421 1.350 7.196 1.00 29.82 145 TYR I O 1
ATOM 4997 N N . PHE D 1 146 ? 23.594 1.259 6.579 1.00 34.27 146 PHE I N 1
ATOM 4998 C CA . PHE D 1 146 ? 23.822 -0.052 7.168 1.00 31.55 146 PHE I CA 1
ATOM 4999 C C . PHE D 1 146 ? 25.306 -0.203 7.450 1.00 37.78 146 PHE I C 1
ATOM 5000 O O . PHE D 1 146 ? 26.123 0.178 6.600 1.00 40.56 146 PHE I O 1
ATOM 5008 N N . PRO D 1 147 ? 25.694 -0.737 8.612 1.00 35.46 147 PRO I N 1
ATOM 5009 C CA . PRO D 1 147 ? 24.838 -1.137 9.732 1.00 30.72 147 PRO I CA 1
ATOM 5010 C C . PRO D 1 147 ? 24.821 -0.096 10.848 1.00 30.23 147 PRO I C 1
ATOM 5011 O O . PRO D 1 147 ? 25.352 1.001 10.699 1.00 25.02 147 PRO I O 1
ATOM 5015 N N . GLU D 1 148 ? 24.202 -0.432 11.981 1.00 29.81 148 GLU I N 1
ATOM 5016 C CA . GLU D 1 148 ? 24.231 0.432 13.147 1.00 29.16 148 GLU I CA 1
ATOM 5017 C C . GLU D 1 148 ? 25.658 0.532 13.687 1.00 29.79 148 GLU I C 1
ATOM 5018 O O . GLU D 1 148 ? 26.494 -0.337 13.423 1.00 33.03 148 GLU I O 1
ATOM 5024 N N . PRO D 1 149 ? 25.969 1.594 14.448 1.00 28.07 149 PRO I N 1
ATOM 5025 C CA . PRO D 1 149 ? 25.122 2.737 14.814 1.00 26.47 149 PRO I CA 1
ATOM 5026 C C . PRO D 1 149 ? 25.430 4.012 14.034 1.00 23.15 149 PRO I C 1
ATOM 5027 O O . PRO D 1 149 ? 26.239 4.022 13.111 1.00 28.69 149 PRO I O 1
ATOM 5031 N N . VAL D 1 150 ? 24.779 5.110 14.409 1.00 27.03 150 VAL I N 1
ATOM 5032 C CA . VAL D 1 150 ? 25.002 6.421 13.810 1.00 26.57 150 VAL I CA 1
ATOM 5033 C C . VAL D 1 150 ? 24.950 7.462 14.919 1.00 36.81 150 VAL I C 1
ATOM 5034 O O . VAL D 1 150 ? 24.070 7.416 15.786 1.00 38.73 150 VAL I O 1
ATOM 5038 N N . THR D 1 151 ? 25.903 8.391 14.900 1.00 34.09 151 THR I N 1
ATOM 5039 C CA . THR D 1 151 ? 25.961 9.480 15.864 1.00 26.42 151 THR I CA 1
ATOM 5040 C C . THR D 1 151 ? 25.501 10.773 15.206 1.00 39.63 151 THR I C 1
ATOM 5041 O O . THR D 1 151 ? 25.859 11.061 14.060 1.00 39.23 151 THR I O 1
ATOM 5045 N N . VAL D 1 152 ? 24.707 11.552 15.938 1.00 38.34 152 VAL I N 1
ATOM 5046 C CA . VAL D 1 152 ? 24.215 12.843 15.473 1.00 31.61 152 VAL I CA 1
ATOM 5047 C C . VAL D 1 152 ? 24.463 13.873 16.565 1.00 24.43 152 VAL I C 1
ATOM 5048 O O . VAL D 1 152 ? 24.168 13.622 17.739 1.00 23.26 152 VAL I O 1
ATOM 5052 N N . SER D 1 153 ? 25.017 15.021 16.180 1.00 25.23 153 SER I N 1
ATOM 5053 C CA . SER D 1 153 ? 25.186 16.157 17.072 1.00 22.62 153 SER I CA 1
ATOM 5054 C C . SER D 1 153 ? 24.703 17.416 16.364 1.00 28.15 153 SER I C 1
ATOM 5055 O O . SER D 1 153 ? 24.383 17.404 15.172 1.00 25.13 153 SER I O 1
ATOM 5058 N N . TRP D 1 154 ? 24.644 18.513 17.116 1.00 31.12 154 TRP I N 1
ATOM 5059 C CA . TRP D 1 154 ? 24.151 19.784 16.603 1.00 32.09 154 TRP I CA 1
ATOM 5060 C C . TRP D 1 154 ? 25.160 20.879 16.904 1.00 34.86 154 TRP I C 1
ATOM 5061 O O . TRP D 1 154 ? 25.601 21.021 18.049 1.00 37.06 154 TRP I O 1
ATOM 5072 N N . ASN D 1 155 ? 25.515 21.652 15.874 1.00 41.25 155 ASN I N 1
ATOM 5073 C CA . ASN D 1 155 ? 26.476 22.751 15.998 1.00 36.58 155 ASN I CA 1
ATOM 5074 C C . ASN D 1 155 ? 27.777 22.274 16.640 1.00 38.20 155 ASN I C 1
ATOM 5075 O O . ASN D 1 155 ? 28.350 22.940 17.505 1.00 38.91 155 ASN I O 1
ATOM 5080 N N . SER D 1 156 ? 28.236 21.097 16.210 1.00 41.86 156 SER I N 1
ATOM 5081 C CA . SER D 1 156 ? 29.466 20.481 16.711 1.00 35.91 156 SER I CA 1
ATOM 5082 C C . SER D 1 156 ? 29.430 20.287 18.224 1.00 34.81 156 SER I C 1
ATOM 5083 O O . SER D 1 156 ? 30.471 20.293 18.886 1.00 41.15 156 SER I O 1
ATOM 5086 N N . GLY D 1 157 ? 28.233 20.112 18.782 1.00 30.54 157 GLY I N 1
ATOM 5087 C CA . GLY D 1 157 ? 28.059 19.911 20.203 1.00 23.10 157 GLY I CA 1
ATOM 5088 C C . GLY D 1 157 ? 27.634 21.141 20.976 1.00 34.20 157 GLY I C 1
ATOM 5089 O O . GLY D 1 157 ? 27.295 21.019 22.160 1.00 44.32 157 GLY I O 1
ATOM 5090 N N . ALA D 1 158 ? 27.641 22.318 20.348 1.00 34.75 158 ALA I N 1
ATOM 5091 C CA . ALA D 1 158 ? 27.253 23.539 21.044 1.00 33.38 158 ALA I CA 1
ATOM 5092 C C . ALA D 1 158 ? 25.752 23.633 21.285 1.00 37.88 158 ALA I C 1
ATOM 5093 O O . ALA D 1 158 ? 25.318 24.527 22.018 1.00 43.66 158 ALA I O 1
ATOM 5095 N N . LEU D 1 159 ? 24.957 22.744 20.692 1.00 35.75 159 LEU I N 1
ATOM 5096 C CA . LEU D 1 159 ? 23.506 22.739 20.854 1.00 28.44 159 LEU I CA 1
ATOM 5097 C C . LEU D 1 159 ? 23.088 21.386 21.416 1.00 35.48 159 LEU I C 1
ATOM 5098 O O . LEU D 1 159 ? 23.187 20.365 20.727 1.00 42.84 159 LEU I O 1
ATOM 5103 N N . THR D 1 160 ? 22.623 21.378 22.666 1.00 42.06 160 THR I N 1
ATOM 5104 C CA . THR D 1 160 ? 22.205 20.148 23.330 1.00 41.99 160 THR I CA 1
ATOM 5105 C C . THR D 1 160 ? 20.838 20.226 23.992 1.00 37.45 160 THR I C 1
ATOM 5106 O O . THR D 1 160 ? 20.261 19.171 24.285 1.00 34.54 160 THR I O 1
ATOM 5110 N N . SER D 1 161 ? 20.298 21.418 24.234 1.00 37.54 161 SER I N 1
ATOM 5111 C CA . SER D 1 161 ? 19.015 21.546 24.910 1.00 49.51 161 SER I CA 1
ATOM 5112 C C . SER D 1 161 ? 17.875 21.303 23.929 1.00 44.29 161 SER I C 1
ATOM 5113 O O . SER D 1 161 ? 17.844 21.884 22.840 1.00 35.64 161 SER I O 1
ATOM 5116 N N . GLY D 1 162 ? 16.941 20.438 24.317 1.00 37.99 162 GLY I N 1
ATOM 5117 C CA . GLY D 1 162 ? 15.791 20.152 23.484 1.00 32.37 162 GLY I CA 1
ATOM 5118 C C . GLY D 1 162 ? 16.065 19.281 22.282 1.00 34.75 162 GLY I C 1
ATOM 5119 O O . GLY D 1 162 ? 15.303 19.331 21.312 1.00 32.27 162 GLY I O 1
ATOM 5120 N N . VAL D 1 163 ? 17.126 18.478 22.313 1.00 26.64 163 VAL I N 1
ATOM 5121 C CA . VAL D 1 163 ? 17.503 17.618 21.196 1.00 20.05 163 VAL I CA 1
ATOM 5122 C C . VAL D 1 163 ? 16.990 16.211 21.465 1.00 21.45 163 VAL I C 1
ATOM 5123 O O . VAL D 1 163 ? 17.156 15.681 22.571 1.00 29.74 163 VAL I O 1
ATOM 5127 N N . HIS D 1 164 ? 16.364 15.606 20.455 1.00 24.34 164 HIS I N 1
ATOM 5128 C CA . HIS D 1 164 ? 15.893 14.228 20.531 1.00 19.52 164 HIS I CA 1
ATOM 5129 C C . HIS D 1 164 ? 16.366 13.480 19.295 1.00 21.75 164 HIS I C 1
ATOM 5130 O O . HIS D 1 164 ? 15.992 13.835 18.173 1.00 20.16 164 HIS I O 1
ATOM 5137 N N . THR D 1 165 ? 17.185 12.451 19.501 1.00 26.12 165 THR I N 1
ATOM 5138 C CA . THR D 1 165 ? 17.638 11.567 18.432 1.00 24.99 165 THR I CA 1
ATOM 5139 C C . THR D 1 165 ? 16.932 10.230 18.614 1.00 31.98 165 THR I C 1
ATOM 5140 O O . THR D 1 165 ? 17.241 9.480 19.547 1.00 38.70 165 THR I O 1
ATOM 5144 N N . PHE D 1 166 ? 15.982 9.940 17.730 1.00 25.03 166 PHE I N 1
ATOM 5145 C CA . PHE D 1 166 ? 15.141 8.764 17.871 1.00 24.96 166 PHE I CA 1
ATOM 5146 C C . PHE D 1 166 ? 15.908 7.489 17.531 1.00 27.87 166 PHE I C 1
ATOM 5147 O O . PHE D 1 166 ? 16.864 7.518 16.750 1.00 30.79 166 PHE I O 1
ATOM 5155 N N . PRO D 1 167 ? 15.513 6.360 18.118 1.00 24.30 167 PRO I N 1
ATOM 5156 C CA . PRO D 1 167 ? 16.111 5.080 17.728 1.00 25.08 167 PRO I CA 1
ATOM 5157 C C . PRO D 1 167 ? 15.837 4.771 16.264 1.00 26.20 167 PRO I C 1
ATOM 5158 O O . PRO D 1 167 ? 14.844 5.217 15.685 1.00 31.42 167 PRO I O 1
ATOM 5162 N N . ALA D 1 168 ? 16.741 4.002 15.664 1.00 30.03 168 ALA I N 1
ATOM 5163 C CA . ALA D 1 168 ? 16.614 3.675 14.252 1.00 32.19 168 ALA I CA 1
ATOM 5164 C C . ALA D 1 168 ? 15.520 2.640 14.034 1.00 33.17 168 ALA I C 1
ATOM 5165 O O . ALA D 1 168 ? 15.314 1.744 14.857 1.00 39.05 168 ALA I O 1
ATOM 5167 N N . VAL D 1 169 ? 14.810 2.778 12.920 1.00 35.59 169 VAL I N 1
ATOM 5168 C CA . VAL D 1 169 ? 13.842 1.785 12.476 1.00 37.05 169 VAL I CA 1
ATOM 5169 C C . VAL D 1 169 ? 14.430 1.060 11.276 1.00 34.96 169 VAL I C 1
ATOM 5170 O O . VAL D 1 169 ? 15.207 1.628 10.499 1.00 34.31 169 VAL I O 1
ATOM 5174 N N . LEU D 1 170 ? 14.067 -0.210 11.132 1.00 33.24 170 LEU I N 1
ATOM 5175 C CA . LEU D 1 170 ? 14.530 -1.033 10.022 1.00 29.54 170 LEU I CA 1
ATOM 5176 C C . LEU D 1 170 ? 13.429 -1.074 8.969 1.00 33.10 170 LEU I C 1
ATOM 5177 O O . LEU D 1 170 ? 12.401 -1.732 9.159 1.00 37.94 170 LEU I O 1
ATOM 5182 N N . GLN D 1 171 ? 13.643 -0.360 7.868 1.00 35.80 171 GLN I N 1
ATOM 5183 C CA . GLN D 1 171 ? 12.678 -0.321 6.783 1.00 38.73 171 GLN I CA 1
ATOM 5184 C C . GLN D 1 171 ? 12.610 -1.680 6.085 1.00 37.00 171 GLN I C 1
ATOM 5185 O O . GLN D 1 171 ? 13.448 -2.562 6.295 1.00 36.38 171 GLN I O 1
ATOM 5191 N N . SER D 1 172 ? 11.590 -1.843 5.238 1.00 38.68 172 SER I N 1
ATOM 5192 C CA . SER D 1 172 ? 11.448 -3.086 4.487 1.00 34.34 172 SER I CA 1
ATOM 5193 C C . SER D 1 172 ? 12.599 -3.299 3.515 1.00 36.93 172 SER I C 1
ATOM 5194 O O . SER D 1 172 ? 12.842 -4.436 3.096 1.00 46.02 172 SER I O 1
ATOM 5197 N N . SER D 1 173 ? 13.312 -2.233 3.149 1.00 30.15 173 SER I N 1
ATOM 5198 C CA . SER D 1 173 ? 14.453 -2.339 2.251 1.00 30.75 173 SER I CA 1
ATOM 5199 C C . SER D 1 173 ? 15.651 -3.028 2.890 1.00 37.82 173 SER I C 1
ATOM 5200 O O . SER D 1 173 ? 16.592 -3.383 2.172 1.00 34.27 173 SER I O 1
ATOM 5203 N N . GLY D 1 174 ? 15.642 -3.225 4.206 1.00 34.18 174 GLY I N 1
ATOM 5204 C CA . GLY D 1 174 ? 16.785 -3.767 4.907 1.00 25.77 174 GLY I CA 1
ATOM 5205 C C . GLY D 1 174 ? 17.772 -2.737 5.407 1.00 29.38 174 GLY I C 1
ATOM 5206 O O . GLY D 1 174 ? 18.828 -3.117 5.930 1.00 23.35 174 GLY I O 1
ATOM 5207 N N . LEU D 1 175 ? 17.466 -1.452 5.267 1.00 27.48 175 LEU I N 1
ATOM 5208 C CA . LEU D 1 175 ? 18.327 -0.368 5.710 1.00 27.19 175 LEU I CA 1
ATOM 5209 C C . LEU D 1 175 ? 17.683 0.362 6.881 1.00 28.25 175 LEU I C 1
ATOM 5210 O O . LEU D 1 175 ? 16.463 0.334 7.068 1.00 32.36 175 LEU I O 1
ATOM 5215 N N . TYR D 1 176 ? 18.522 1.027 7.669 1.00 24.44 176 TYR I N 1
ATOM 5216 C CA . TYR D 1 176 ? 18.054 1.739 8.847 1.00 31.83 176 TYR I CA 1
ATOM 5217 C C . TYR D 1 176 ? 17.789 3.208 8.532 1.00 29.01 176 TYR I C 1
ATOM 5218 O O . TYR D 1 176 ? 18.264 3.754 7.533 1.00 32.49 176 TYR I O 1
ATOM 5227 N N . SER D 1 177 ? 17.016 3.844 9.410 1.00 29.90 177 SER I N 1
ATOM 5228 C CA . SER D 1 177 ? 16.655 5.243 9.242 1.00 29.23 177 SER I CA 1
ATOM 5229 C C . SER D 1 177 ? 16.239 5.814 10.590 1.00 31.68 177 SER I C 1
ATOM 5230 O O . SER D 1 177 ? 15.533 5.154 11.356 1.00 41.22 177 SER I O 1
ATOM 5233 N N . LEU D 1 178 ? 16.682 7.039 10.868 1.00 31.30 178 LEU I N 1
ATOM 5234 C CA . LEU D 1 178 ? 16.308 7.749 12.084 1.00 31.88 178 LEU I CA 1
ATOM 5235 C C . LEU D 1 178 ? 16.209 9.236 11.765 1.00 26.29 178 LEU I C 1
ATOM 5236 O O . LEU D 1 178 ? 16.483 9.671 10.643 1.00 29.86 178 LEU I O 1
ATOM 5241 N N . SER D 1 179 ? 15.816 10.020 12.767 1.00 25.00 179 SER I N 1
ATOM 5242 C CA . SER D 1 179 ? 15.802 11.470 12.643 1.00 30.01 179 SER I CA 1
ATOM 5243 C C . SER D 1 179 ? 16.147 12.081 13.992 1.00 24.21 179 SER I C 1
ATOM 5244 O O . SER D 1 179 ? 15.876 11.495 15.044 1.00 28.33 179 SER I O 1
ATOM 5247 N N . SER D 1 180 ? 16.754 13.264 13.950 1.00 22.86 180 SER I N 1
ATOM 5248 C CA . SER D 1 180 ? 17.067 14.038 15.143 1.00 28.85 180 SER I CA 1
ATOM 5249 C C . SER D 1 180 ? 16.386 15.392 15.035 1.00 29.26 180 SER I C 1
ATOM 5250 O O . SER D 1 180 ? 16.582 16.109 14.050 1.00 26.61 180 SER I O 1
ATOM 5253 N N . VAL D 1 181 ? 15.587 15.735 16.041 1.00 26.10 181 VAL I N 1
ATOM 5254 C CA . VAL D 1 181 ? 14.861 16.998 16.075 1.00 25.19 181 VAL I CA 1
ATOM 5255 C C . VAL D 1 181 ? 15.377 17.826 17.243 1.00 26.72 181 VAL I C 1
ATOM 5256 O O . VAL D 1 181 ? 15.896 17.290 18.227 1.00 25.71 181 VAL I O 1
ATOM 5260 N N . VAL D 1 182 ? 15.232 19.144 17.128 1.00 21.95 182 VAL I N 1
ATOM 5261 C CA . VAL D 1 182 ? 15.697 20.068 18.156 1.00 23.03 182 VAL I CA 1
ATOM 5262 C C . VAL D 1 182 ? 14.633 21.131 18.386 1.00 29.83 182 VAL I C 1
ATOM 5263 O O . VAL D 1 182 ? 13.976 21.589 17.445 1.00 21.13 182 VAL I O 1
ATOM 5267 N N . THR D 1 183 ? 14.452 21.505 19.650 1.00 35.11 183 THR I N 1
ATOM 5268 C CA . THR D 1 183 ? 13.523 22.557 20.037 1.00 30.94 183 THR I CA 1
ATOM 5269 C C . THR D 1 183 ? 14.293 23.869 20.152 1.00 27.79 183 THR I C 1
ATOM 5270 O O . THR D 1 183 ? 15.208 23.986 20.975 1.00 34.60 183 THR I O 1
ATOM 5274 N N . VAL D 1 184 ? 13.936 24.845 19.322 1.00 27.50 184 VAL I N 1
ATOM 5275 C CA . VAL D 1 184 ? 14.636 26.127 19.300 1.00 27.64 184 VAL I CA 1
ATOM 5276 C C . VAL D 1 184 ? 13.605 27.245 19.385 1.00 36.98 184 VAL I C 1
ATOM 5277 O O . VAL D 1 184 ? 12.417 27.041 19.086 1.00 36.87 184 VAL I O 1
ATOM 5281 N N . PRO D 1 185 ? 14.022 28.436 19.812 1.00 40.20 185 PRO I N 1
ATOM 5282 C CA . PRO D 1 185 ? 13.115 29.588 19.757 1.00 28.88 185 PRO I CA 1
ATOM 5283 C C . PRO D 1 185 ? 12.830 29.985 18.318 1.00 33.69 185 PRO I C 1
ATOM 5284 O O . PRO D 1 185 ? 13.719 29.974 17.463 1.00 36.80 185 PRO I O 1
ATOM 5288 N N . SER D 1 186 ? 11.570 30.339 18.055 1.00 35.82 186 SER I N 1
ATOM 5289 C CA . SER D 1 186 ? 11.187 30.757 16.710 1.00 37.74 186 SER I CA 1
ATOM 5290 C C . SER D 1 186 ? 11.852 32.070 16.317 1.00 38.53 186 SER I C 1
ATOM 5291 O O . SER D 1 186 ? 12.066 32.321 15.125 1.00 46.94 186 SER I O 1
ATOM 5294 N N . SER D 1 187 ? 12.187 32.913 17.295 1.00 33.41 187 SER I N 1
ATOM 5295 C CA . SER D 1 187 ? 12.891 34.157 17.010 1.00 39.82 187 SER I CA 1
ATOM 5296 C C . SER D 1 187 ? 14.339 33.932 16.597 1.00 44.98 187 SER I C 1
ATOM 5297 O O . SER D 1 187 ? 14.988 34.879 16.141 1.00 45.28 187 SER I O 1
ATOM 5300 N N . SER D 1 188 ? 14.857 32.714 16.747 1.00 40.14 188 SER I N 1
ATOM 5301 C CA . SER D 1 188 ? 16.226 32.391 16.372 1.00 39.41 188 SER I CA 1
ATOM 5302 C C . SER D 1 188 ? 16.332 31.774 14.984 1.00 42.81 188 SER I C 1
ATOM 5303 O O . SER D 1 188 ? 17.441 31.443 14.553 1.00 45.74 188 SER I O 1
ATOM 5306 N N . LEU D 1 189 ? 15.211 31.614 14.275 1.00 37.71 189 LEU I N 1
ATOM 5307 C CA . LEU D 1 189 ? 15.253 31.022 12.942 1.00 42.25 189 LEU I CA 1
ATOM 5308 C C . LEU D 1 189 ? 15.939 31.940 11.938 1.00 46.01 189 LEU I C 1
ATOM 5309 O O . LEU D 1 189 ? 16.580 31.459 10.997 1.00 44.81 189 LEU I O 1
ATOM 5314 N N . GLY D 1 190 ? 15.819 33.252 12.117 1.00 37.94 190 GLY I N 1
ATOM 5315 C CA . GLY D 1 190 ? 16.459 34.216 11.252 1.00 39.17 190 GLY I CA 1
ATOM 5316 C C . GLY D 1 190 ? 17.778 34.763 11.748 1.00 45.36 190 GLY I C 1
ATOM 5317 O O . GLY D 1 190 ? 18.415 35.544 11.035 1.00 53.25 190 GLY I O 1
ATOM 5318 N N . THR D 1 191 ? 18.213 34.379 12.946 1.00 41.09 191 THR I N 1
ATOM 5319 C CA . THR D 1 191 ? 19.456 34.876 13.525 1.00 44.27 191 THR I CA 1
ATOM 5320 C C . THR D 1 191 ? 20.525 33.808 13.682 1.00 45.63 191 THR I C 1
ATOM 5321 O O . THR D 1 191 ? 21.686 34.057 13.350 1.00 50.94 191 THR I O 1
ATOM 5325 N N . GLN D 1 192 ? 20.172 32.626 14.176 1.00 45.71 192 GLN I N 1
ATOM 5326 C CA . GLN D 1 192 ? 21.140 31.577 14.457 1.00 38.86 192 GLN I CA 1
ATOM 5327 C C . GLN D 1 192 ? 21.018 30.454 13.437 1.00 41.90 192 GLN I C 1
ATOM 5328 O O . GLN D 1 192 ? 19.910 30.050 13.070 1.00 45.19 192 GLN I O 1
ATOM 5334 N N . THR D 1 193 ? 22.166 29.956 12.987 1.00 43.22 193 THR I N 1
ATOM 5335 C CA . THR D 1 193 ? 22.227 28.855 12.037 1.00 39.81 193 THR I CA 1
ATOM 5336 C C . THR D 1 193 ? 22.359 27.534 12.784 1.00 39.45 193 THR I C 1
ATOM 5337 O O . THR D 1 193 ? 23.081 27.440 13.781 1.00 43.51 193 THR I O 1
ATOM 5341 N N . TYR D 1 194 ? 21.651 26.516 12.301 1.00 36.47 194 TYR I N 1
ATOM 5342 C CA . TYR D 1 194 ? 21.650 25.193 12.910 1.00 33.12 194 TYR I CA 1
ATOM 5343 C C . TYR D 1 194 ? 22.138 24.170 11.893 1.00 38.41 194 TYR I C 1
ATOM 5344 O O . TYR D 1 194 ? 21.682 24.166 10.744 1.00 37.19 194 TYR I O 1
ATOM 5353 N N . ILE D 1 195 ? 23.059 23.306 12.317 1.00 38.38 195 ILE I N 1
ATOM 5354 C CA . ILE D 1 195 ? 23.745 22.376 11.427 1.00 38.28 195 ILE I CA 1
ATOM 5355 C C . ILE D 1 195 ? 23.835 21.016 12.105 1.00 38.80 195 ILE I C 1
ATOM 5356 O O . ILE D 1 195 ? 24.195 20.925 13.284 1.00 28.58 195 ILE I O 1
ATOM 5361 N N . CYS D 1 196 ? 23.514 19.961 11.360 1.00 40.42 196 CYS I N 1
ATOM 5362 C CA . CYS D 1 196 ? 23.570 18.599 11.869 1.00 36.10 196 CYS I CA 1
ATOM 5363 C C . CYS D 1 196 ? 24.909 17.964 11.526 1.00 31.57 196 CYS I C 1
ATOM 5364 O O . CYS D 1 196 ? 25.465 18.202 10.451 1.00 33.16 196 CYS I O 1
ATOM 5367 N N . ASN D 1 197 ? 25.420 17.150 12.445 1.00 29.78 197 ASN I N 1
ATOM 5368 C CA . ASN D 1 197 ? 26.678 16.436 12.257 1.00 35.12 197 ASN I CA 1
ATOM 5369 C C . ASN D 1 197 ? 26.400 14.947 12.396 1.00 37.43 197 ASN I C 1
ATOM 5370 O O . ASN D 1 197 ? 26.159 14.457 13.505 1.00 38.22 197 ASN I O 1
ATOM 5375 N N . VAL D 1 198 ? 26.433 14.230 11.277 1.00 30.73 198 VAL I N 1
ATOM 5376 C CA . VAL D 1 198 ? 26.138 12.804 11.239 1.00 36.28 198 VAL I CA 1
ATOM 5377 C C . VAL D 1 198 ? 27.421 12.055 10.913 1.00 34.53 198 VAL I C 1
ATOM 5378 O O . VAL D 1 198 ? 28.124 12.399 9.954 1.00 35.11 198 VAL I O 1
ATOM 5382 N N . ASN D 1 199 ? 27.727 11.037 11.713 1.00 40.91 199 ASN I N 1
ATOM 5383 C CA . ASN D 1 199 ? 28.944 10.254 11.558 1.00 45.29 199 ASN I CA 1
ATOM 5384 C C . ASN D 1 199 ? 28.596 8.774 11.555 1.00 40.56 199 ASN I C 1
ATOM 5385 O O . ASN D 1 199 ? 27.957 8.280 12.490 1.00 39.80 199 ASN I O 1
ATOM 5390 N N . HIS D 1 200 ? 29.016 8.075 10.505 1.00 43.73 200 HIS I N 1
ATOM 5391 C CA . HIS D 1 200 ? 28.813 6.634 10.370 1.00 41.23 200 HIS I CA 1
ATOM 5392 C C . HIS D 1 200 ? 30.181 5.994 10.158 1.00 45.14 200 HIS I C 1
ATOM 5393 O O . HIS D 1 200 ? 30.730 6.035 9.053 1.00 43.18 200 HIS I O 1
ATOM 5400 N N . LYS D 1 201 ? 30.723 5.404 11.219 1.00 45.91 201 LYS I N 1
ATOM 5401 C CA . LYS D 1 201 ? 32.056 4.810 11.213 1.00 52.23 201 LYS I CA 1
ATOM 5402 C C . LYS D 1 201 ? 32.174 3.556 10.344 1.00 46.86 201 LYS I C 1
ATOM 5403 O O . LYS D 1 201 ? 33.209 3.382 9.688 1.00 50.07 201 LYS I O 1
ATOM 5409 N N . PRO D 1 202 ? 31.182 2.651 10.316 1.00 42.89 202 PRO I N 1
ATOM 5410 C CA . PRO D 1 202 ? 31.306 1.480 9.427 1.00 42.89 202 PRO I CA 1
ATOM 5411 C C . PRO D 1 202 ? 31.570 1.822 7.971 1.00 40.32 202 PRO I C 1
ATOM 5412 O O . PRO D 1 202 ? 32.197 1.026 7.262 1.00 41.49 202 PRO I O 1
ATOM 5416 N N . SER D 1 203 ? 31.109 2.977 7.498 1.00 38.42 203 SER I N 1
ATOM 5417 C CA . SER D 1 203 ? 31.368 3.418 6.136 1.00 41.73 203 SER I CA 1
ATOM 5418 C C . SER D 1 203 ? 32.367 4.562 6.067 1.00 41.30 203 SER I C 1
ATOM 5419 O O . SER D 1 203 ? 32.746 4.966 4.963 1.00 29.82 203 SER I O 1
ATOM 5422 N N . ASN D 1 204 ? 32.804 5.086 7.212 1.00 44.82 204 ASN I N 1
ATOM 5423 C CA . ASN D 1 204 ? 33.684 6.253 7.284 1.00 47.13 204 ASN I CA 1
ATOM 5424 C C . ASN D 1 204 ? 33.128 7.404 6.446 1.00 39.95 204 ASN I C 1
ATOM 5425 O O . ASN D 1 204 ? 33.770 7.922 5.529 1.00 36.92 204 ASN I O 1
ATOM 5430 N N . THR D 1 205 ? 31.901 7.796 6.780 1.00 41.68 205 THR I N 1
ATOM 5431 C CA . THR D 1 205 ? 31.209 8.879 6.096 1.00 41.72 205 THR I CA 1
ATOM 5432 C C . THR D 1 205 ? 30.740 9.886 7.133 1.00 40.25 205 THR I C 1
ATOM 5433 O O . THR D 1 205 ? 29.908 9.560 7.986 1.00 36.53 205 THR I O 1
ATOM 5437 N N . LYS D 1 206 ? 31.277 11.099 7.064 1.00 43.39 206 LYS I N 1
ATOM 5438 C CA . LYS D 1 206 ? 30.870 12.195 7.931 1.00 37.90 206 LYS I CA 1
ATOM 5439 C C . LYS D 1 206 ? 30.235 13.277 7.071 1.00 37.25 206 LYS I C 1
ATOM 5440 O O . LYS D 1 206 ? 30.777 13.636 6.020 1.00 38.49 206 LYS I O 1
ATOM 5446 N N . VAL D 1 207 ? 29.088 13.789 7.511 1.00 40.62 207 VAL I N 1
ATOM 5447 C CA . VAL D 1 207 ? 28.308 14.737 6.724 1.00 34.15 207 VAL I CA 1
ATOM 5448 C C . VAL D 1 207 ? 27.769 15.822 7.645 1.00 41.62 207 VAL I C 1
ATOM 5449 O O . VAL D 1 207 ? 27.140 15.524 8.666 1.00 44.88 207 VAL I O 1
ATOM 5453 N N . ASP D 1 208 ? 28.022 17.080 7.286 1.00 39.32 208 ASP I N 1
ATOM 5454 C CA . ASP D 1 208 ? 27.494 18.243 7.994 1.00 39.48 208 ASP I CA 1
ATOM 5455 C C . ASP D 1 208 ? 26.559 18.981 7.044 1.00 46.63 208 ASP I C 1
ATOM 5456 O O . ASP D 1 208 ? 27.007 19.535 6.034 1.00 61.72 208 ASP I O 1
ATOM 5461 N N . LYS D 1 209 ? 25.266 18.984 7.359 1.00 39.38 209 LYS I N 1
ATOM 5462 C CA . LYS D 1 209 ? 24.252 19.596 6.511 1.00 36.44 209 LYS I CA 1
ATOM 5463 C C . LYS D 1 209 ? 23.541 20.699 7.282 1.00 41.15 209 LYS I C 1
ATOM 5464 O O . LYS D 1 209 ? 23.151 20.505 8.438 1.00 38.68 209 LYS I O 1
ATOM 5470 N N . ARG D 1 210 ? 23.375 21.848 6.635 1.00 42.62 210 ARG I N 1
ATOM 5471 C CA . ARG D 1 210 ? 22.765 23.016 7.253 1.00 48.34 210 ARG I CA 1
ATOM 5472 C C . ARG D 1 210 ? 21.254 22.968 7.073 1.00 45.26 210 ARG I C 1
ATOM 5473 O O . ARG D 1 210 ? 20.762 22.730 5.965 1.00 44.66 210 ARG I O 1
ATOM 5481 N N . VAL D 1 211 ? 20.523 23.190 8.161 1.00 41.19 211 VAL I N 1
ATOM 5482 C CA . VAL D 1 211 ? 19.065 23.168 8.158 1.00 42.96 211 VAL I CA 1
ATOM 5483 C C . VAL D 1 211 ? 18.593 24.603 8.349 1.00 45.96 211 VAL I C 1
ATOM 5484 O O . VAL D 1 211 ? 18.587 25.128 9.468 1.00 43.09 211 VAL I O 1
ATOM 5488 N N . GLU D 1 212 ? 18.192 25.238 7.256 1.00 41.97 212 GLU I N 1
ATOM 5489 C CA . GLU D 1 212 ? 17.682 26.597 7.249 1.00 40.91 212 GLU I CA 1
ATOM 5490 C C . GLU D 1 212 ? 16.196 26.609 6.910 1.00 44.89 212 GLU I C 1
ATOM 5491 O O . GLU D 1 212 ? 15.680 25.663 6.304 1.00 39.26 212 GLU I O 1
ATOM 5497 N N . PRO D 1 213 ? 15.464 27.664 7.307 1.00 48.29 213 PRO I N 1
ATOM 5498 C CA . PRO D 1 213 ? 14.036 27.778 6.985 1.00 44.88 213 PRO I CA 1
ATOM 5499 C C . PRO D 1 213 ? 13.757 27.737 5.485 1.00 47.56 213 PRO I C 1
ATOM 5500 O O . PRO D 1 213 ? 13.467 28.782 4.904 1.00 58.39 213 PRO I O 1
ATOM 5504 N N . ASP E 2 1 ? 5.580 -26.607 28.695 1.00 48.38 1 ASP L N 1
ATOM 5505 C CA . ASP E 2 1 ? 4.571 -25.736 28.103 1.00 48.65 1 ASP L CA 1
ATOM 5506 C C . ASP E 2 1 ? 3.990 -24.769 29.128 1.00 43.41 1 ASP L C 1
ATOM 5507 O O . ASP E 2 1 ? 2.820 -24.396 29.048 1.00 49.59 1 ASP L O 1
ATOM 5512 N N . ILE E 2 2 ? 4.812 -24.364 30.090 1.00 38.20 2 ILE L N 1
ATOM 5513 C CA . ILE E 2 2 ? 4.396 -23.383 31.086 1.00 39.21 2 ILE L CA 1
ATOM 5514 C C . ILE E 2 2 ? 4.579 -21.988 30.499 1.00 36.37 2 ILE L C 1
ATOM 5515 O O . ILE E 2 2 ? 5.675 -21.624 30.062 1.00 41.66 2 ILE L O 1
ATOM 5520 N N . VAL E 2 3 ? 3.496 -21.216 30.469 1.00 28.72 3 VAL L N 1
ATOM 5521 C CA . VAL E 2 3 ? 3.504 -19.848 29.967 1.00 30.91 3 VAL L CA 1
ATOM 5522 C C . VAL E 2 3 ? 3.407 -18.901 31.154 1.00 36.28 3 VAL L C 1
ATOM 5523 O O . VAL E 2 3 ? 2.616 -19.126 32.077 1.00 33.19 3 VAL L O 1
ATOM 5527 N N . LEU E 2 4 ? 4.217 -17.847 31.132 1.00 37.23 4 LEU L N 1
ATOM 5528 C CA . LEU E 2 4 ? 4.245 -16.849 32.194 1.00 32.72 4 LEU L CA 1
ATOM 5529 C C . LEU E 2 4 ? 3.597 -15.568 31.689 1.00 34.57 4 LEU L C 1
ATOM 5530 O O . LEU E 2 4 ? 4.067 -14.973 30.713 1.00 37.63 4 LEU L O 1
ATOM 5535 N N . THR E 2 5 ? 2.524 -15.147 32.354 1.00 29.59 5 THR L N 1
ATOM 5536 C CA . THR E 2 5 ? 1.795 -13.936 31.999 1.00 24.52 5 THR L CA 1
ATOM 5537 C C . THR E 2 5 ? 2.025 -12.887 33.078 1.00 28.68 5 THR L C 1
ATOM 5538 O O . THR E 2 5 ? 1.639 -13.087 34.235 1.00 23.96 5 THR L O 1
ATOM 5542 N N . GLN E 2 6 ? 2.651 -11.775 32.701 1.00 29.56 6 GLN L N 1
ATOM 5543 C CA . GLN E 2 6 ? 2.936 -10.686 33.624 1.00 27.12 6 GLN L CA 1
ATOM 5544 C C . GLN E 2 6 ? 1.908 -9.575 33.459 1.00 28.38 6 GLN L C 1
ATOM 5545 O O . GLN E 2 6 ? 1.518 -9.235 32.338 1.00 31.50 6 GLN L O 1
ATOM 5551 N N . THR E 2 7 ? 1.471 -9.013 34.587 1.00 31.57 7 THR L N 1
ATOM 5552 C CA . THR E 2 7 ? 0.498 -7.933 34.604 1.00 27.17 7 THR L CA 1
ATOM 5553 C C . THR E 2 7 ? 0.929 -6.883 35.619 1.00 31.54 7 THR L C 1
ATOM 5554 O O . THR E 2 7 ? 1.353 -7.231 36.731 1.00 36.34 7 THR L O 1
ATOM 5558 N N . PRO E 2 8 ? 0.832 -5.594 35.269 1.00 27.31 8 PRO L N 1
ATOM 5559 C CA . PRO E 2 8 ? 0.384 -5.052 33.980 1.00 23.97 8 PRO L CA 1
ATOM 5560 C C . PRO E 2 8 ? 1.510 -5.061 32.954 1.00 30.93 8 PRO L C 1
ATOM 5561 O O . PRO E 2 8 ? 2.648 -5.373 33.293 1.00 29.07 8 PRO L O 1
ATOM 5565 N N . ALA E 2 9 ? 1.228 -4.735 31.691 1.00 25.34 9 ALA L N 1
ATOM 5566 C CA . ALA E 2 9 ? 2.299 -4.637 30.705 1.00 22.03 9 ALA L CA 1
ATOM 5567 C C . ALA E 2 9 ? 3.196 -3.440 30.993 1.00 28.38 9 ALA L C 1
ATOM 5568 O O . ALA E 2 9 ? 4.423 -3.528 30.859 1.00 38.60 9 ALA L O 1
ATOM 5570 N N . ILE E 2 10 ? 2.604 -2.316 31.391 1.00 23.60 10 ILE L N 1
ATOM 5571 C CA . ILE E 2 10 ? 3.340 -1.117 31.774 1.00 28.92 10 ILE L CA 1
ATOM 5572 C C . ILE E 2 10 ? 2.803 -0.643 33.117 1.00 26.05 10 ILE L C 1
ATOM 5573 O O . ILE E 2 10 ? 1.585 -0.584 33.317 1.00 26.72 10 ILE L O 1
ATOM 5578 N N . MET E 2 11 ? 3.708 -0.309 34.035 1.00 24.01 11 MET L N 1
ATOM 5579 C CA . MET E 2 11 ? 3.350 0.156 35.371 1.00 26.94 11 MET L CA 1
ATOM 5580 C C . MET E 2 11 ? 3.863 1.577 35.555 1.00 28.97 11 MET L C 1
ATOM 5581 O O . MET E 2 11 ? 5.064 1.831 35.409 1.00 24.29 11 MET L O 1
ATOM 5586 N N . SER E 2 12 ? 2.957 2.497 35.874 1.00 25.02 12 SER L N 1
ATOM 5587 C CA . SER E 2 12 ? 3.292 3.895 36.111 1.00 28.83 12 SER L CA 1
ATOM 5588 C C . SER E 2 12 ? 3.179 4.177 37.603 1.00 29.27 12 SER L C 1
ATOM 5589 O O . SER E 2 12 ? 2.100 4.024 38.186 1.00 30.72 12 SER L O 1
ATOM 5592 N N . ALA E 2 13 ? 4.287 4.590 38.215 1.00 34.15 13 ALA L N 1
ATOM 5593 C CA . ALA E 2 13 ? 4.349 4.814 39.652 1.00 27.70 13 ALA L CA 1
ATOM 5594 C C . ALA E 2 13 ? 4.949 6.179 39.949 1.00 32.16 13 ALA L C 1
ATOM 5595 O O . ALA E 2 13 ? 5.936 6.584 39.326 1.00 28.36 13 ALA L O 1
ATOM 5597 N N . SER E 2 14 ? 4.350 6.880 40.906 1.00 30.68 14 SER L N 1
ATOM 5598 C CA . SER E 2 14 ? 4.855 8.166 41.351 1.00 30.36 14 SER L CA 1
ATOM 5599 C C . SER E 2 14 ? 6.034 7.974 42.300 1.00 32.33 14 SER L C 1
ATOM 5600 O O . SER E 2 14 ? 6.201 6.902 42.887 1.00 38.94 14 SER L O 1
ATOM 5603 N N . PRO E 2 15 ? 6.879 8.993 42.457 1.00 30.98 15 PRO L N 1
ATOM 5604 C CA . PRO E 2 15 ? 7.997 8.886 43.410 1.00 39.26 15 PRO L CA 1
ATOM 5605 C C . PRO E 2 15 ? 7.499 8.682 44.833 1.00 39.59 15 PRO L C 1
ATOM 5606 O O . PRO E 2 15 ? 6.819 9.538 45.402 1.00 36.76 15 PRO L O 1
ATOM 5610 N N . GLY E 2 16 ? 7.849 7.535 45.407 1.00 33.93 16 GLY L N 1
ATOM 5611 C CA . GLY E 2 16 ? 7.470 7.202 46.764 1.00 28.78 16 GLY L CA 1
ATOM 5612 C C . GLY E 2 16 ? 6.255 6.314 46.909 1.00 35.06 16 GLY L C 1
ATOM 5613 O O . GLY E 2 16 ? 5.807 6.091 48.040 1.00 32.25 16 GLY L O 1
ATOM 5614 N N . GLU E 2 17 ? 5.716 5.793 45.812 1.00 27.57 17 GLU L N 1
ATOM 5615 C CA . GLU E 2 17 ? 4.514 4.975 45.850 1.00 30.15 17 GLU L CA 1
ATOM 5616 C C . GLU E 2 17 ? 4.868 3.496 45.965 1.00 32.30 17 GLU L C 1
ATOM 5617 O O . GLU E 2 17 ? 5.885 3.036 45.437 1.00 25.95 17 GLU L O 1
ATOM 5623 N N . LYS E 2 18 ? 4.016 2.754 46.669 1.00 32.16 18 LYS L N 1
ATOM 5624 C CA . LYS E 2 18 ? 4.153 1.307 46.789 1.00 25.80 18 LYS L CA 1
ATOM 5625 C C . LYS E 2 18 ? 3.347 0.636 45.683 1.00 28.46 18 LYS L C 1
ATOM 5626 O O . LYS E 2 18 ? 2.127 0.815 45.601 1.00 36.28 18 LYS L O 1
ATOM 5632 N N . VAL E 2 19 ? 4.029 -0.135 44.834 1.00 33.99 19 VAL L N 1
ATOM 5633 C CA . VAL E 2 19 ? 3.401 -0.806 43.705 1.00 32.05 19 VAL L CA 1
ATOM 5634 C C . VAL E 2 19 ? 3.779 -2.281 43.729 1.00 31.07 19 VAL L C 1
ATOM 5635 O O . VAL E 2 19 ? 4.740 -2.693 44.383 1.00 28.43 19 VAL L O 1
ATOM 5639 N N . THR E 2 20 ? 3.002 -3.079 42.997 1.00 24.14 20 THR L N 1
ATOM 5640 C CA . THR E 2 20 ? 3.175 -4.525 42.969 1.00 17.91 20 THR L CA 1
ATOM 5641 C C . THR E 2 20 ? 2.999 -5.030 41.545 1.00 22.46 20 THR L C 1
ATOM 5642 O O . THR E 2 20 ? 2.028 -4.671 40.874 1.00 24.75 20 THR L O 1
ATOM 5646 N N . LEU E 2 21 ? 3.936 -5.859 41.092 1.00 31.34 21 LEU L N 1
ATOM 5647 C CA . LEU E 2 21 ? 3.880 -6.488 39.778 1.00 35.20 21 LEU L CA 1
ATOM 5648 C C . LEU E 2 21 ? 3.549 -7.963 39.954 1.00 31.50 21 LEU L C 1
ATOM 5649 O O . LEU E 2 21 ? 4.150 -8.638 40.795 1.00 24.77 21 LEU L O 1
ATOM 5654 N N . THR E 2 22 ? 2.605 -8.461 39.159 1.00 38.19 22 THR L N 1
ATOM 5655 C CA . THR E 2 22 ? 2.066 -9.805 39.322 1.00 34.26 22 THR L CA 1
ATOM 5656 C C . THR E 2 22 ? 2.451 -10.690 38.143 1.00 27.80 22 THR L C 1
ATOM 5657 O O . THR E 2 22 ? 2.392 -10.261 36.985 1.00 25.98 22 THR L O 1
ATOM 5661 N N . CYS E 2 23 ? 2.848 -11.925 38.447 1.00 25.06 23 CYS L N 1
ATOM 5662 C CA . CYS E 2 23 ? 3.142 -12.943 37.447 1.00 30.70 23 CYS L CA 1
ATOM 5663 C C . CYS E 2 23 ? 2.266 -14.163 37.688 1.00 31.83 23 CYS L C 1
ATOM 5664 O O . CYS E 2 23 ? 2.142 -14.628 38.827 1.00 32.42 23 CYS L O 1
ATOM 5667 N N . SER E 2 24 ? 1.674 -14.687 36.618 1.00 27.94 24 SER L N 1
ATOM 5668 C CA . SER E 2 24 ? 0.864 -15.894 36.675 1.00 30.92 24 SER L CA 1
ATOM 5669 C C . SER E 2 24 ? 1.499 -16.984 35.821 1.00 31.33 24 SER L C 1
ATOM 5670 O O . SER E 2 24 ? 2.152 -16.705 34.811 1.00 26.33 24 SER L O 1
ATOM 5673 N N . ALA E 2 25 ? 1.301 -18.232 36.237 1.00 29.50 25 ALA L N 1
ATOM 5674 C CA . ALA E 2 25 ? 1.848 -19.389 35.546 1.00 33.20 25 ALA L CA 1
ATOM 5675 C C . ALA E 2 25 ? 0.722 -20.324 35.124 1.00 35.13 25 ALA L C 1
ATOM 5676 O O . ALA E 2 25 ? -0.322 -20.402 35.780 1.00 33.30 25 ALA L O 1
ATOM 5678 N N . SER E 2 26 ? 0.945 -21.034 34.014 1.00 35.69 26 SER L N 1
ATOM 5679 C CA . SER E 2 26 ? -0.071 -21.950 33.502 1.00 37.98 26 SER L CA 1
ATOM 5680 C C . SER E 2 26 ? -0.347 -23.076 34.491 1.00 40.80 26 SER L C 1
ATOM 5681 O O . SER E 2 26 ? -1.507 -23.409 34.759 1.00 45.95 26 SER L O 1
ATOM 5684 N N . SER E 2 27 ? 0.706 -23.675 35.040 1.00 39.74 27 SER L N 1
ATOM 5685 C CA . SER E 2 27 ? 0.590 -24.681 36.085 1.00 44.05 27 SER L CA 1
ATOM 5686 C C . SER E 2 27 ? 1.522 -24.311 37.231 1.00 36.19 27 SER L C 1
ATOM 5687 O O . SER E 2 27 ? 2.333 -23.386 37.129 1.00 42.69 27 SER L O 1
ATOM 5690 N N . SER E 2 28 ? 1.395 -25.046 38.333 1.00 31.06 28 SER L N 1
ATOM 5691 C CA . SER E 2 28 ? 2.119 -24.707 39.551 1.00 42.58 28 SER L CA 1
ATOM 5692 C C . SER E 2 28 ? 3.625 -24.838 39.358 1.00 39.02 28 SER L C 1
ATOM 5693 O O . SER E 2 28 ? 4.116 -25.822 38.800 1.00 38.97 28 SER L O 1
ATOM 5696 N N . VAL E 2 29 ? 4.355 -23.830 39.826 1.00 35.00 29 VAL L N 1
ATOM 5697 C CA . VAL E 2 29 ? 5.811 -23.829 39.814 1.00 41.37 29 VAL L CA 1
ATOM 5698 C C . VAL E 2 29 ? 6.305 -23.758 41.251 1.00 39.44 29 VAL L C 1
ATOM 5699 O O . VAL E 2 29 ? 5.684 -23.129 42.114 1.00 35.79 29 VAL L O 1
ATOM 5703 N N . SER E 2 30 ? 7.435 -24.418 41.507 1.00 35.12 30 SER L N 1
ATOM 5704 C CA . SER E 2 30 ? 7.967 -24.482 42.863 1.00 38.65 30 SER L CA 1
ATOM 5705 C C . SER E 2 30 ? 8.618 -23.167 43.278 1.00 38.09 30 SER L C 1
ATOM 5706 O O . SER E 2 30 ? 8.491 -22.749 44.435 1.00 36.08 30 SER L O 1
ATOM 5709 N N . TYR E 2 31 ? 9.311 -22.502 42.357 1.00 39.36 31 TYR L N 1
ATOM 5710 C CA . TYR E 2 31 ? 9.978 -21.243 42.654 1.00 39.45 31 TYR L CA 1
ATOM 5711 C C . TYR E 2 31 ? 9.908 -20.328 41.441 1.00 35.39 31 TYR L C 1
ATOM 5712 O O . TYR E 2 31 ? 9.755 -20.779 40.302 1.00 37.09 31 TYR L O 1
ATOM 5721 N N . MET E 2 32 ? 10.026 -19.028 41.701 1.00 33.07 32 MET L N 1
ATOM 5722 C CA . MET E 2 32 ? 9.956 -18.007 40.666 1.00 34.54 32 MET L CA 1
ATOM 5723 C C . MET E 2 32 ? 11.118 -17.040 40.831 1.00 31.49 32 MET L C 1
ATOM 5724 O O . MET E 2 32 ? 11.507 -16.709 41.955 1.00 30.02 32 MET L O 1
ATOM 5729 N N . HIS E 2 33 ? 11.671 -16.591 39.707 1.00 24.97 33 HIS L N 1
ATOM 5730 C CA . HIS E 2 33 ? 12.797 -15.670 39.700 1.00 29.40 33 HIS L CA 1
ATOM 5731 C C . HIS E 2 33 ? 12.394 -14.360 39.034 1.00 29.40 33 HIS L C 1
ATOM 5732 O O . HIS E 2 33 ? 11.506 -14.327 38.178 1.00 29.90 33 HIS L O 1
ATOM 5739 N N . TRP E 2 34 ? 13.056 -13.277 39.437 1.00 26.99 34 TRP L N 1
ATOM 5740 C CA . TRP E 2 34 ? 12.771 -11.947 38.914 1.00 27.31 34 TRP L CA 1
ATOM 5741 C C . TRP E 2 34 ? 14.072 -11.279 38.496 1.00 28.81 34 TRP L C 1
ATOM 5742 O O . TRP E 2 34 ? 15.058 -11.315 39.239 1.00 23.17 34 TRP L O 1
ATOM 5753 N N . PHE E 2 35 ? 14.070 -10.669 37.314 1.00 33.57 35 PHE L N 1
ATOM 5754 C CA . PHE E 2 35 ? 15.248 -10.017 36.761 1.00 29.70 35 PHE L CA 1
ATOM 5755 C C . PHE E 2 35 ? 14.928 -8.572 36.411 1.00 23.60 35 PHE L C 1
ATOM 5756 O O . PHE E 2 35 ? 13.855 -8.275 35.878 1.00 26.84 35 PHE L O 1
ATOM 5764 N N . GLN E 2 36 ? 15.864 -7.677 36.714 1.00 21.65 36 GLN L N 1
ATOM 5765 C CA . GLN E 2 36 ? 15.755 -6.271 36.352 1.00 26.79 36 GLN L CA 1
ATOM 5766 C C . GLN E 2 36 ? 16.656 -5.989 35.158 1.00 25.49 36 GLN L C 1
ATOM 5767 O O . GLN E 2 36 ? 17.816 -6.416 35.135 1.00 32.93 36 GLN L O 1
ATOM 5773 N N . GLN E 2 37 ? 16.123 -5.269 34.173 1.00 22.99 37 GLN L N 1
ATOM 5774 C CA . GLN E 2 37 ? 16.879 -4.910 32.978 1.00 28.95 37 GLN L CA 1
ATOM 5775 C C . GLN E 2 37 ? 16.501 -3.500 32.558 1.00 32.04 37 GLN L C 1
ATOM 5776 O O . GLN E 2 37 ? 15.321 -3.212 32.338 1.00 28.60 37 GLN L O 1
ATOM 5782 N N . LYS E 2 38 ? 17.498 -2.630 32.442 1.00 25.98 38 LYS L N 1
ATOM 5783 C CA . LYS E 2 38 ? 17.301 -1.271 31.964 1.00 26.60 38 LYS L CA 1
ATOM 5784 C C . LYS E 2 38 ? 17.605 -1.194 30.471 1.00 22.62 38 LYS L C 1
ATOM 5785 O O . LYS E 2 38 ? 18.141 -2.129 29.870 1.00 26.59 38 LYS L O 1
ATOM 5791 N N . SER E 2 39 ? 17.247 -0.059 29.875 1.00 30.51 39 SER L N 1
ATOM 5792 C CA . SER E 2 39 ? 17.408 0.126 28.437 1.00 34.07 39 SER L CA 1
ATOM 5793 C C . SER E 2 39 ? 18.872 -0.008 28.037 1.00 29.14 39 SER L C 1
ATOM 5794 O O . SER E 2 39 ? 19.721 0.769 28.484 1.00 31.52 39 SER L O 1
ATOM 5797 N N . GLY E 2 40 ? 19.165 -0.999 27.197 1.00 28.89 40 GLY L N 1
ATOM 5798 C CA . GLY E 2 40 ? 20.513 -1.215 26.716 1.00 31.19 40 GLY L CA 1
ATOM 5799 C C . GLY E 2 40 ? 21.452 -1.901 27.683 1.00 35.32 40 GLY L C 1
ATOM 5800 O O . GLY E 2 40 ? 22.635 -2.064 27.355 1.00 34.91 40 GLY L O 1
ATOM 5801 N N . THR E 2 41 ? 20.978 -2.307 28.856 1.00 30.90 41 THR L N 1
ATOM 5802 C CA . THR E 2 41 ? 21.799 -2.998 29.840 1.00 29.99 41 THR L CA 1
ATOM 5803 C C . THR E 2 41 ? 21.440 -4.479 29.879 1.00 28.01 41 THR L C 1
ATOM 5804 O O . THR E 2 41 ? 20.417 -4.915 29.345 1.00 37.05 41 THR L O 1
ATOM 5808 N N . SER E 2 42 ? 22.303 -5.254 30.529 1.00 25.88 42 SER L N 1
ATOM 5809 C CA . SER E 2 42 ? 22.086 -6.690 30.651 1.00 28.15 42 SER L CA 1
ATOM 5810 C C . SER E 2 42 ? 21.105 -6.981 31.786 1.00 30.95 42 SER L C 1
ATOM 5811 O O . SER E 2 42 ? 21.096 -6.266 32.793 1.00 29.95 42 SER L O 1
ATOM 5814 N N . PRO E 2 43 ? 20.267 -8.007 31.645 1.00 25.95 43 PRO L N 1
ATOM 5815 C CA . PRO E 2 43 ? 19.363 -8.381 32.743 1.00 32.40 43 PRO L CA 1
ATOM 5816 C C . PRO E 2 43 ? 20.141 -8.781 33.989 1.00 33.94 43 PRO L C 1
ATOM 5817 O O . PRO E 2 43 ? 21.019 -9.645 33.945 1.00 37.23 43 PRO L O 1
ATOM 5821 N N . LYS E 2 44 ? 19.820 -8.129 35.103 1.00 29.28 44 LYS L N 1
ATOM 5822 C CA . LYS E 2 44 ? 20.423 -8.424 36.394 1.00 31.77 44 LYS L CA 1
ATOM 5823 C C . LYS E 2 44 ? 19.501 -9.320 37.208 1.00 31.19 44 LYS L C 1
ATOM 5824 O O . LYS E 2 44 ? 18.278 -9.155 37.179 1.00 31.10 44 LYS L O 1
ATOM 5830 N N . ARG E 2 45 ? 20.090 -10.263 37.941 1.00 36.69 45 ARG L N 1
ATOM 5831 C CA . ARG E 2 45 ? 19.308 -11.089 38.852 1.00 32.10 45 ARG L CA 1
ATOM 5832 C C . ARG E 2 45 ? 18.835 -10.236 40.021 1.00 27.76 45 ARG L C 1
ATOM 5833 O O . ARG E 2 45 ? 19.650 -9.710 40.786 1.00 28.87 45 ARG L O 1
ATOM 5841 N N . TRP E 2 46 ? 17.519 -10.095 40.156 1.00 36.72 46 TRP L N 1
ATOM 5842 C CA . TRP E 2 46 ? 16.925 -9.237 41.171 1.00 32.62 46 TRP L CA 1
ATOM 5843 C C . TRP E 2 46 ? 16.312 -10.024 42.319 1.00 32.12 46 TRP L C 1
ATOM 5844 O O . TRP E 2 46 ? 16.664 -9.800 43.481 1.00 32.18 46 TRP L O 1
ATOM 5855 N N . ILE E 2 47 ? 15.398 -10.943 42.021 1.00 34.43 47 ILE L N 1
ATOM 5856 C CA . ILE E 2 47 ? 14.797 -11.822 43.016 1.00 30.84 47 ILE L CA 1
ATOM 5857 C C . ILE E 2 47 ? 14.902 -13.250 42.502 1.00 31.39 47 ILE L C 1
ATOM 5858 O O . ILE E 2 47 ? 14.501 -13.535 41.369 1.00 32.37 47 ILE L O 1
ATOM 5863 N N . TYR E 2 48 ? 15.448 -14.139 43.326 1.00 28.77 48 TYR L N 1
ATOM 5864 C CA . TYR E 2 48 ? 15.530 -15.555 43.008 1.00 29.61 48 TYR L CA 1
ATOM 5865 C C . TYR E 2 48 ? 14.812 -16.355 44.086 1.00 34.62 48 TYR L C 1
ATOM 5866 O O . TYR E 2 48 ? 14.639 -15.893 45.217 1.00 29.32 48 TYR L O 1
ATOM 5875 N N . ASP E 2 49 ? 14.376 -17.557 43.711 1.00 36.62 49 ASP L N 1
ATOM 5876 C CA . ASP E 2 49 ? 13.686 -18.474 44.618 1.00 34.72 49 ASP L CA 1
ATOM 5877 C C . ASP E 2 49 ? 12.501 -17.794 45.304 1.00 38.09 49 ASP L C 1
ATOM 5878 O O . ASP E 2 49 ? 12.362 -17.813 46.530 1.00 31.68 49 ASP L O 1
ATOM 5883 N N . THR E 2 50 ? 11.657 -17.160 44.486 1.00 38.88 50 THR L N 1
ATOM 5884 C CA . THR E 2 50 ? 10.390 -16.562 44.903 1.00 32.84 50 THR L CA 1
ATOM 5885 C C . THR E 2 50 ? 10.558 -15.332 45.793 1.00 28.76 50 THR L C 1
ATOM 5886 O O . THR E 2 50 ? 9.982 -14.278 45.500 1.00 33.14 50 THR L O 1
ATOM 5890 N N . SER E 2 51 ? 11.335 -15.438 46.876 1.00 31.46 51 SER L N 1
ATOM 5891 C CA . SER E 2 51 ? 11.375 -14.378 47.874 1.00 34.86 51 SER L CA 1
ATOM 5892 C C . SER E 2 51 ? 12.773 -13.920 48.279 1.00 34.38 51 SER L C 1
ATOM 5893 O O . SER E 2 51 ? 12.886 -13.073 49.173 1.00 38.76 51 SER L O 1
ATOM 5896 N N . LYS E 2 52 ? 13.832 -14.432 47.658 1.00 36.77 52 LYS L N 1
ATOM 5897 C CA . LYS E 2 52 ? 15.184 -14.066 48.059 1.00 32.64 52 LYS L CA 1
ATOM 5898 C C . LYS E 2 52 ? 15.661 -12.845 47.286 1.00 37.02 52 LYS L C 1
ATOM 5899 O O . LYS E 2 52 ? 15.466 -12.746 46.072 1.00 38.65 52 LYS L O 1
ATOM 5905 N N . LEU E 2 53 ? 16.291 -11.917 47.999 1.00 41.63 53 LEU L N 1
ATOM 5906 C CA . LEU E 2 53 ? 16.908 -10.756 47.375 1.00 38.08 53 LEU L CA 1
ATOM 5907 C C . LEU E 2 53 ? 18.354 -11.065 47.016 1.00 31.52 53 LEU L C 1
ATOM 5908 O O . LEU E 2 53 ? 19.072 -11.716 47.780 1.00 28.41 53 LEU L O 1
ATOM 5913 N N . ALA E 2 54 ? 18.775 -10.599 45.845 1.00 34.96 54 ALA L N 1
ATOM 5914 C CA . ALA E 2 54 ? 20.158 -10.755 45.433 1.00 32.02 54 ALA L CA 1
ATOM 5915 C C . ALA E 2 54 ? 21.019 -9.655 46.049 1.00 34.71 54 ALA L C 1
ATOM 5916 O O . ALA E 2 54 ? 20.519 -8.682 46.622 1.00 35.97 54 ALA L O 1
ATOM 5918 N N . SER E 2 55 ? 22.334 -9.823 45.932 1.00 40.51 55 SER L N 1
ATOM 5919 C CA . SER E 2 55 ? 23.257 -8.826 46.456 1.00 47.87 55 SER L CA 1
ATOM 5920 C C . SER E 2 55 ? 23.103 -7.514 45.699 1.00 43.91 55 SER L C 1
ATOM 5921 O O . SER E 2 55 ? 22.981 -7.495 44.470 1.00 43.30 55 SER L O 1
ATOM 5924 N N . GLY E 2 56 ? 23.101 -6.411 46.443 1.00 39.59 56 GLY L N 1
ATOM 5925 C CA . GLY E 2 56 ? 22.948 -5.101 45.848 1.00 43.14 56 GLY L CA 1
ATOM 5926 C C . GLY E 2 56 ? 21.524 -4.677 45.575 1.00 42.32 56 GLY L C 1
ATOM 5927 O O . GLY E 2 56 ? 21.317 -3.670 44.889 1.00 45.74 56 GLY L O 1
ATOM 5928 N N . VAL E 2 57 ? 20.537 -5.407 46.080 1.00 41.42 57 VAL L N 1
ATOM 5929 C CA . VAL E 2 57 ? 19.130 -5.060 45.915 1.00 37.97 57 VAL L CA 1
ATOM 5930 C C . VAL E 2 57 ? 18.668 -4.357 47.187 1.00 33.23 57 VAL L C 1
ATOM 5931 O O . VAL E 2 57 ? 18.800 -4.935 48.278 1.00 40.46 57 VAL L O 1
ATOM 5935 N N . PRO E 2 58 ? 18.146 -3.136 47.105 1.00 29.98 58 PRO L N 1
ATOM 5936 C CA . PRO E 2 58 ? 17.693 -2.441 48.313 1.00 23.05 58 PRO L CA 1
ATOM 5937 C C . PRO E 2 58 ? 16.530 -3.168 48.974 1.00 32.90 58 PRO L C 1
ATOM 5938 O O . PRO E 2 58 ? 15.860 -4.011 48.373 1.00 40.21 58 PRO L O 1
ATOM 5942 N N . ALA E 2 59 ? 16.294 -2.821 50.240 1.00 30.64 59 ALA L N 1
ATOM 5943 C CA . ALA E 2 59 ? 15.251 -3.475 51.019 1.00 29.95 59 ALA L CA 1
ATOM 5944 C C . ALA E 2 59 ? 13.845 -3.109 50.562 1.00 39.03 59 ALA L C 1
ATOM 5945 O O . ALA E 2 59 ? 12.884 -3.739 51.017 1.00 36.91 59 ALA L O 1
ATOM 5947 N N . ARG E 2 60 ? 13.697 -2.118 49.679 1.00 31.75 60 ARG L N 1
ATOM 5948 C CA . ARG E 2 60 ? 12.367 -1.721 49.230 1.00 34.01 60 ARG L CA 1
ATOM 5949 C C . ARG E 2 60 ? 11.735 -2.747 48.300 1.00 34.22 60 ARG L C 1
ATOM 5950 O O . ARG E 2 60 ? 10.517 -2.707 48.093 1.00 30.62 60 ARG L O 1
ATOM 5958 N N . PHE E 2 61 ? 12.524 -3.654 47.733 1.00 32.35 61 PHE L N 1
ATOM 5959 C CA . PHE E 2 61 ? 11.998 -4.699 46.869 1.00 29.17 61 PHE L CA 1
ATOM 5960 C C . PHE E 2 61 ? 11.616 -5.921 47.693 1.00 33.52 61 PHE L C 1
ATOM 5961 O O . PHE E 2 61 ? 12.219 -6.211 48.730 1.00 32.39 61 PHE L O 1
ATOM 5969 N N . SER E 2 62 ? 10.598 -6.637 47.221 1.00 33.67 62 SER L N 1
ATOM 5970 C CA . SER E 2 62 ? 10.137 -7.842 47.893 1.00 29.53 62 SER L CA 1
ATOM 5971 C C . SER E 2 62 ? 9.526 -8.782 46.867 1.00 28.52 62 SER L C 1
ATOM 5972 O O . SER E 2 62 ? 8.971 -8.347 45.855 1.00 30.59 62 SER L O 1
ATOM 5975 N N . GLY E 2 63 ? 9.637 -10.070 47.139 1.00 31.42 63 GLY L N 1
ATOM 5976 C CA . GLY E 2 63 ? 9.025 -11.083 46.295 1.00 25.75 63 GLY L CA 1
ATOM 5977 C C . GLY E 2 63 ? 8.224 -12.058 47.130 1.00 28.68 63 GLY L C 1
ATOM 5978 O O . GLY E 2 63 ? 8.609 -12.395 48.248 1.00 35.40 63 GLY L O 1
ATOM 5979 N N . SER E 2 64 ? 7.102 -12.506 46.573 1.00 28.77 64 SER L N 1
ATOM 5980 C CA . SER E 2 64 ? 6.201 -13.400 47.283 1.00 36.70 64 SER L CA 1
ATOM 5981 C C . SER E 2 64 ? 5.429 -14.233 46.268 1.00 33.39 64 SER L C 1
ATOM 5982 O O . SER E 2 64 ? 5.568 -14.057 45.054 1.00 33.46 64 SER L O 1
ATOM 5985 N N . GLY E 2 65 ? 4.617 -15.149 46.775 1.00 33.10 65 GLY L N 1
ATOM 5986 C CA . GLY E 2 65 ? 3.758 -15.972 45.949 1.00 32.65 65 GLY L CA 1
ATOM 5987 C C . GLY E 2 65 ? 4.089 -17.450 46.065 1.00 31.20 65 GLY L C 1
ATOM 5988 O O . GLY E 2 65 ? 5.115 -17.855 46.608 1.00 33.11 65 GLY L O 1
ATOM 5989 N N . SER E 2 66 ? 3.171 -18.254 45.534 1.00 36.00 66 SER L N 1
ATOM 5990 C CA . SER E 2 66 ? 3.330 -19.701 45.488 1.00 33.76 66 SER L CA 1
ATOM 5991 C C . SER E 2 66 ? 2.335 -20.258 44.482 1.00 31.97 66 SER L C 1
ATOM 5992 O O . SER E 2 66 ? 1.383 -19.582 44.083 1.00 33.01 66 SER L O 1
ATOM 5995 N N . GLY E 2 67 ? 2.571 -21.503 44.074 1.00 37.95 67 GLY L N 1
ATOM 5996 C CA . GLY E 2 67 ? 1.686 -22.163 43.135 1.00 37.07 67 GLY L CA 1
ATOM 5997 C C . GLY E 2 67 ? 1.733 -21.580 41.738 1.00 37.21 67 GLY L C 1
ATOM 5998 O O . GLY E 2 67 ? 2.671 -21.844 40.980 1.00 40.86 67 GLY L O 1
ATOM 5999 N N . THR E 2 68 ? 0.726 -20.778 41.387 1.00 34.25 68 THR L N 1
ATOM 6000 C CA . THR E 2 68 ? 0.601 -20.226 40.042 1.00 34.18 68 THR L CA 1
ATOM 6001 C C . THR E 2 68 ? 0.561 -18.703 40.019 1.00 33.02 68 THR L C 1
ATOM 6002 O O . THR E 2 68 ? 0.313 -18.121 38.957 1.00 32.17 68 THR L O 1
ATOM 6006 N N . SER E 2 69 ? 0.791 -18.040 41.151 1.00 29.30 69 SER L N 1
ATOM 6007 C CA . SER E 2 69 ? 0.706 -16.585 41.220 1.00 29.24 69 SER L CA 1
ATOM 6008 C C . SER E 2 69 ? 1.813 -16.062 42.123 1.00 29.99 69 SER L C 1
ATOM 6009 O O . SER E 2 69 ? 1.894 -16.447 43.293 1.00 26.23 69 SER L O 1
ATOM 6012 N N . TYR E 2 70 ? 2.659 -15.190 41.577 1.00 28.55 70 TYR L N 1
ATOM 6013 C CA . TYR E 2 70 ? 3.757 -14.573 42.307 1.00 27.83 70 TYR L CA 1
ATOM 6014 C C . TYR E 2 70 ? 3.706 -13.067 42.093 1.00 26.96 70 TYR L C 1
ATOM 6015 O O . TYR E 2 70 ? 3.021 -12.569 41.196 1.00 28.74 70 TYR L O 1
ATOM 6024 N N . SER E 2 71 ? 4.446 -12.334 42.924 1.00 28.61 71 SER L N 1
ATOM 6025 C CA . SER E 2 71 ? 4.388 -10.881 42.880 1.00 25.96 71 SER L CA 1
ATOM 6026 C C . SER E 2 71 ? 5.723 -10.280 43.294 1.00 23.20 71 SER L C 1
ATOM 6027 O O . SER E 2 71 ? 6.445 -10.839 44.126 1.00 26.38 71 SER L O 1
ATOM 6030 N N . LEU E 2 72 ? 6.036 -9.127 42.703 1.00 25.85 72 LEU L N 1
ATOM 6031 C CA . LEU E 2 72 ? 7.199 -8.322 43.058 1.00 23.35 72 LEU L CA 1
ATOM 6032 C C . LEU E 2 72 ? 6.704 -6.962 43.530 1.00 25.97 72 LEU L C 1
ATOM 6033 O O . LEU E 2 72 ? 6.047 -6.239 42.772 1.00 24.22 72 LEU L O 1
ATOM 6038 N N . THR E 2 73 ? 7.021 -6.615 44.774 1.00 27.47 73 THR L N 1
ATOM 6039 C CA . THR E 2 73 ? 6.529 -5.399 45.406 1.00 28.76 73 THR L CA 1
ATOM 6040 C C . THR E 2 73 ? 7.678 -4.436 45.676 1.00 30.27 73 THR L C 1
ATOM 6041 O O . THR E 2 73 ? 8.739 -4.839 46.164 1.00 34.29 73 THR L O 1
ATOM 6045 N N . ILE E 2 74 ? 7.458 -3.164 45.358 1.00 28.16 74 ILE L N 1
ATOM 6046 C CA . ILE E 2 74 ? 8.411 -2.093 45.631 1.00 34.19 74 ILE L CA 1
ATOM 6047 C C . ILE E 2 74 ? 7.746 -1.154 46.629 1.00 32.37 74 ILE L C 1
ATOM 6048 O O . ILE E 2 74 ? 6.729 -0.521 46.313 1.00 31.46 74 ILE L O 1
ATOM 6053 N N . SER E 2 75 ? 8.318 -1.058 47.833 1.00 29.06 75 SER L N 1
ATOM 6054 C CA . SER E 2 75 ? 7.655 -0.332 48.913 1.00 31.28 75 SER L CA 1
ATOM 6055 C C . SER E 2 75 ? 7.599 1.166 48.634 1.00 38.44 75 SER L C 1
ATOM 6056 O O . SER E 2 75 ? 6.621 1.833 48.990 1.00 29.30 75 SER L O 1
ATOM 6059 N N . SER E 2 76 ? 8.635 1.714 48.005 1.00 35.33 76 SER L N 1
ATOM 6060 C CA . SER E 2 76 ? 8.707 3.147 47.731 1.00 32.84 76 SER L CA 1
ATOM 6061 C C . SER E 2 76 ? 9.401 3.343 46.391 1.00 32.30 76 SER L C 1
ATOM 6062 O O . SER E 2 76 ? 10.612 3.129 46.278 1.00 40.93 76 SER L O 1
ATOM 6065 N N . MET E 2 77 ? 8.634 3.749 45.383 1.00 29.47 77 MET L N 1
ATOM 6066 C CA . MET E 2 77 ? 9.173 3.922 44.042 1.00 35.94 77 MET L CA 1
ATOM 6067 C C . MET E 2 77 ? 10.193 5.054 44.006 1.00 40.19 77 MET L C 1
ATOM 6068 O O . MET E 2 77 ? 9.973 6.131 44.565 1.00 39.83 77 MET L O 1
ATOM 6073 N N . GLU E 2 78 ? 11.318 4.800 43.343 1.00 31.68 78 GLU L N 1
ATOM 6074 C CA . GLU E 2 78 ? 12.366 5.791 43.155 1.00 38.10 78 GLU L CA 1
ATOM 6075 C C . GLU E 2 78 ? 12.708 5.888 41.673 1.00 35.41 78 GLU L C 1
ATOM 6076 O O . GLU E 2 78 ? 12.287 5.062 40.858 1.00 33.29 78 GLU L O 1
ATOM 6082 N N . ALA E 2 79 ? 13.485 6.919 41.327 1.00 34.83 79 ALA L N 1
ATOM 6083 C CA . ALA E 2 79 ? 13.835 7.148 39.929 1.00 33.79 79 ALA L CA 1
ATOM 6084 C C . ALA E 2 79 ? 14.736 6.043 39.390 1.00 34.23 79 ALA L C 1
ATOM 6085 O O . ALA E 2 79 ? 14.597 5.631 38.233 1.00 33.22 79 ALA L O 1
ATOM 6087 N N . GLU E 2 80 ? 15.660 5.548 40.211 1.00 31.19 80 GLU L N 1
ATOM 6088 C CA . GLU E 2 80 ? 16.581 4.508 39.769 1.00 30.74 80 GLU L CA 1
ATOM 6089 C C . GLU E 2 80 ? 15.923 3.140 39.651 1.00 33.72 80 GLU L C 1
ATOM 6090 O O . GLU E 2 80 ? 16.609 2.174 39.297 1.00 41.84 80 GLU L O 1
ATOM 6096 N N . ASP E 2 81 ? 14.627 3.029 39.935 1.00 35.13 81 ASP L N 1
ATOM 6097 C CA . ASP E 2 81 ? 13.908 1.767 39.839 1.00 31.42 81 ASP L CA 1
ATOM 6098 C C . ASP E 2 81 ? 13.115 1.631 38.545 1.00 26.15 81 ASP L C 1
ATOM 6099 O O . ASP E 2 81 ? 12.465 0.603 38.340 1.00 27.57 81 ASP L O 1
ATOM 6104 N N . ALA E 2 82 ? 13.154 2.634 37.672 1.00 24.09 82 ALA L N 1
ATOM 6105 C CA . ALA E 2 82 ? 12.407 2.592 36.419 1.00 22.71 82 ALA L CA 1
ATOM 6106 C C . ALA E 2 82 ? 13.138 1.691 35.432 1.00 22.58 82 ALA L C 1
ATOM 6107 O O . ALA E 2 82 ? 14.184 2.069 34.893 1.00 28.23 82 ALA L O 1
ATOM 6109 N N . ALA E 2 83 ? 12.590 0.503 35.194 1.00 22.98 83 ALA L N 1
ATOM 6110 C CA . ALA E 2 83 ? 13.176 -0.468 34.276 1.00 20.87 83 ALA L CA 1
ATOM 6111 C C . ALA E 2 83 ? 12.140 -1.553 34.009 1.00 27.12 83 ALA L C 1
ATOM 6112 O O . ALA E 2 83 ? 11.029 -1.526 34.549 1.00 25.48 83 ALA L O 1
ATOM 6114 N N . ALA E 2 84 ? 12.515 -2.512 33.166 1.00 28.38 84 ALA L N 1
ATOM 6115 C CA . ALA E 2 84 ? 11.685 -3.676 32.894 1.00 20.06 84 ALA L CA 1
ATOM 6116 C C . ALA E 2 84 ? 12.018 -4.788 33.879 1.00 22.31 84 ALA L C 1
ATOM 6117 O O . ALA E 2 84 ? 13.176 -4.960 34.274 1.00 19.77 84 ALA L O 1
ATOM 6119 N N . TYR E 2 85 ? 10.996 -5.542 34.278 1.00 19.82 85 TYR L N 1
ATOM 6120 C CA . TYR E 2 85 ? 11.145 -6.619 35.249 1.00 20.96 85 TYR L CA 1
ATOM 6121 C C . TYR E 2 85 ? 10.556 -7.892 34.663 1.00 21.37 85 TYR L C 1
ATOM 6122 O O . TYR E 2 85 ? 9.367 -7.932 34.331 1.00 21.38 85 TYR L O 1
ATOM 6131 N N . TYR E 2 86 ? 11.386 -8.923 34.540 1.00 23.13 86 TYR L N 1
ATOM 6132 C CA . TYR E 2 86 ? 11.008 -10.182 33.917 1.00 23.78 86 TYR L CA 1
ATOM 6133 C C . TYR E 2 86 ? 10.929 -11.283 34.964 1.00 26.29 86 TYR L C 1
ATOM 6134 O O . TYR E 2 86 ? 11.766 -11.355 35.869 1.00 27.69 86 TYR L O 1
ATOM 6143 N N . CYS E 2 87 ? 9.919 -12.135 34.836 1.00 25.60 87 CYS L N 1
ATOM 6144 C CA . CYS E 2 87 ? 9.779 -13.322 35.662 1.00 30.14 87 CYS L CA 1
ATOM 6145 C C . CYS E 2 87 ? 10.304 -14.533 34.901 1.00 33.04 87 CYS L C 1
ATOM 6146 O O . CYS E 2 87 ? 10.245 -14.586 33.670 1.00 30.96 87 CYS L O 1
ATOM 6149 N N . GLN E 2 88 ? 10.815 -15.512 35.645 1.00 27.06 88 GLN L N 1
ATOM 6150 C CA . GLN E 2 88 ? 11.475 -16.656 35.034 1.00 22.16 88 GLN L CA 1
ATOM 6151 C C . GLN E 2 88 ? 11.349 -17.872 35.943 1.00 22.87 88 GLN L C 1
ATOM 6152 O O . GLN E 2 88 ? 11.376 -17.745 37.170 1.00 25.84 88 GLN L O 1
ATOM 6158 N N . GLN E 2 89 ? 11.203 -19.045 35.329 1.00 19.00 89 GLN L N 1
ATOM 6159 C CA . GLN E 2 89 ? 11.122 -20.307 36.050 1.00 27.12 89 GLN L CA 1
ATOM 6160 C C . GLN E 2 89 ? 11.853 -21.380 35.254 1.00 23.51 89 GLN L C 1
ATOM 6161 O O . GLN E 2 89 ? 12.234 -21.176 34.098 1.00 22.66 89 GLN L O 1
ATOM 6167 N N . TRP E 2 90 ? 12.042 -22.537 35.887 1.00 25.23 90 TRP L N 1
ATOM 6168 C CA . TRP E 2 90 ? 12.768 -23.656 35.299 1.00 24.99 90 TRP L CA 1
ATOM 6169 C C . TRP E 2 90 ? 11.990 -24.942 35.535 1.00 26.19 90 TRP L C 1
ATOM 6170 O O . TRP E 2 90 ? 11.621 -25.247 36.673 1.00 20.23 90 TRP L O 1
ATOM 6181 N N . SER E 2 91 ? 11.743 -25.689 34.463 1.00 32.72 91 SER L N 1
ATOM 6182 C CA . SER E 2 91 ? 10.995 -26.936 34.521 1.00 33.51 91 SER L CA 1
ATOM 6183 C C . SER E 2 91 ? 11.937 -28.134 34.430 1.00 36.41 91 SER L C 1
ATOM 6184 O O . SER E 2 91 ? 13.071 -28.031 33.956 1.00 30.36 91 SER L O 1
ATOM 6187 N N . SER E 2 92 ? 11.441 -29.285 34.884 1.00 39.49 92 SER L N 1
ATOM 6188 C CA . SER E 2 92 ? 12.293 -30.452 35.082 1.00 40.12 92 SER L CA 1
ATOM 6189 C C . SER E 2 92 ? 12.116 -31.505 33.995 1.00 47.73 92 SER L C 1
ATOM 6190 O O . SER E 2 92 ? 12.966 -31.629 33.106 1.00 47.61 92 SER L O 1
ATOM 6193 N N . ASP E 2 93 ? 11.024 -32.272 34.069 1.00 48.55 93 ASP L N 1
ATOM 6194 C CA . ASP E 2 93 ? 10.836 -33.397 33.152 1.00 48.99 93 ASP L CA 1
ATOM 6195 C C . ASP E 2 93 ? 10.902 -32.964 31.692 1.00 47.44 93 ASP L C 1
ATOM 6196 O O . ASP E 2 93 ? 11.608 -33.624 30.909 1.00 44.47 93 ASP L O 1
ATOM 6201 N N . PRO E 2 94 ? 10.223 -31.906 31.253 1.00 41.81 94 PRO L N 1
ATOM 6202 C CA . PRO E 2 94 ? 10.604 -31.265 30.001 1.00 39.19 94 PRO L CA 1
ATOM 6203 C C . PRO E 2 94 ? 11.479 -30.058 30.284 1.00 40.67 94 PRO L C 1
ATOM 6204 O O . PRO E 2 94 ? 10.966 -28.959 30.543 1.00 40.01 94 PRO L O 1
ATOM 6208 N N . PRO E 2 95 ? 12.801 -30.227 30.262 1.00 46.41 95 PRO L N 1
ATOM 6209 C CA . PRO E 2 95 ? 13.698 -29.149 30.710 1.00 33.73 95 PRO L CA 1
ATOM 6210 C C . PRO E 2 95 ? 13.561 -27.911 29.838 1.00 37.03 95 PRO L C 1
ATOM 6211 O O . PRO E 2 95 ? 13.785 -27.953 28.625 1.00 37.12 95 PRO L O 1
ATOM 6215 N N . MET E 2 96 ? 13.185 -26.802 30.470 1.00 40.04 96 MET L N 1
ATOM 6216 C CA . MET E 2 96 ? 12.960 -25.557 29.752 1.00 31.06 96 MET L CA 1
ATOM 6217 C C . MET E 2 96 ? 13.127 -24.387 30.711 1.00 34.15 96 MET L C 1
ATOM 6218 O O . MET E 2 96 ? 12.668 -24.443 31.856 1.00 33.42 96 MET L O 1
ATOM 6223 N N . LEU E 2 97 ? 13.787 -23.334 30.233 1.00 27.28 97 LEU L N 1
ATOM 6224 C CA . LEU E 2 97 ? 13.994 -22.099 30.986 1.00 26.79 97 LEU L CA 1
ATOM 6225 C C . LEU E 2 97 ? 13.116 -21.033 30.337 1.00 30.49 97 LEU L C 1
ATOM 6226 O O . LEU E 2 97 ? 13.470 -20.475 29.294 1.00 27.57 97 LEU L O 1
ATOM 6231 N N . THR E 2 98 ? 11.973 -20.754 30.955 1.00 28.15 98 THR L N 1
ATOM 6232 C CA . THR E 2 98 ? 10.957 -19.886 30.378 1.00 25.48 98 THR L CA 1
ATOM 6233 C C . THR E 2 98 ? 10.953 -18.532 31.076 1.00 29.13 98 THR L C 1
ATOM 6234 O O . THR E 2 98 ? 11.048 -18.454 32.305 1.00 30.06 98 THR L O 1
ATOM 6238 N N . PHE E 2 99 ? 10.845 -17.470 30.283 1.00 27.92 99 PHE L N 1
ATOM 6239 C CA . PHE E 2 99 ? 10.707 -16.108 30.775 1.00 25.85 99 PHE L CA 1
ATOM 6240 C C . PHE E 2 99 ? 9.276 -15.624 30.584 1.00 35.72 99 PHE L C 1
ATOM 6241 O O . PHE E 2 99 ? 8.477 -16.224 29.860 1.00 35.05 99 PHE L O 1
ATOM 6249 N N . GLY E 2 100 ? 8.963 -14.512 31.248 1.00 35.62 100 GLY L N 1
ATOM 6250 C CA . GLY E 2 100 ? 7.725 -13.810 30.990 1.00 29.76 100 GLY L CA 1
ATOM 6251 C C . GLY E 2 100 ? 7.920 -12.690 29.985 1.00 32.50 100 GLY L C 1
ATOM 6252 O O . GLY E 2 100 ? 9.041 -12.348 29.613 1.00 27.31 100 GLY L O 1
ATOM 6253 N N . ALA E 2 101 ? 6.796 -12.119 29.543 1.00 37.00 101 ALA L N 1
ATOM 6254 C CA . ALA E 2 101 ? 6.849 -11.041 28.561 1.00 24.86 101 ALA L CA 1
ATOM 6255 C C . ALA E 2 101 ? 7.534 -9.795 29.103 1.00 31.77 101 ALA L C 1
ATOM 6256 O O . ALA E 2 101 ? 8.028 -8.983 28.314 1.00 31.13 101 ALA L O 1
ATOM 6258 N N . GLY E 2 102 ? 7.579 -9.628 30.421 1.00 30.49 102 GLY L N 1
ATOM 6259 C CA . GLY E 2 102 ? 8.227 -8.477 31.013 1.00 25.71 102 GLY L CA 1
ATOM 6260 C C . GLY E 2 102 ? 7.266 -7.349 31.319 1.00 27.60 102 GLY L C 1
ATOM 6261 O O . GLY E 2 102 ? 6.408 -7.012 30.498 1.00 22.14 102 GLY L O 1
ATOM 6262 N N . THR E 2 103 ? 7.395 -6.763 32.505 1.00 26.96 103 THR L N 1
ATOM 6263 C CA . THR E 2 103 ? 6.591 -5.619 32.918 1.00 26.89 103 THR L CA 1
ATOM 6264 C C . THR E 2 103 ? 7.486 -4.390 32.984 1.00 22.16 103 THR L C 1
ATOM 6265 O O . THR E 2 103 ? 8.490 -4.387 33.705 1.00 20.64 103 THR L O 1
ATOM 6269 N N . LYS E 2 104 ? 7.125 -3.354 32.232 1.00 24.93 104 LYS L N 1
ATOM 6270 C CA . LYS E 2 104 ? 7.863 -2.100 32.244 1.00 23.60 104 LYS L CA 1
ATOM 6271 C C . LYS E 2 104 ? 7.361 -1.222 33.382 1.00 26.65 104 LYS L C 1
ATOM 6272 O O . LYS E 2 104 ? 6.154 -0.996 33.514 1.00 30.97 104 LYS L O 1
ATOM 6278 N N . LEU E 2 105 ? 8.286 -0.735 34.201 1.00 27.04 105 LEU L N 1
ATOM 6279 C CA . LEU E 2 105 ? 7.976 0.155 35.314 1.00 30.00 105 LEU L CA 1
ATOM 6280 C C . LEU E 2 105 ? 8.496 1.545 34.968 1.00 26.52 105 LEU L C 1
ATOM 6281 O O . LEU E 2 105 ? 9.709 1.753 34.871 1.00 23.42 105 LEU L O 1
ATOM 6286 N N . GLU E 2 106 ? 7.581 2.488 34.778 1.00 25.27 106 GLU L N 1
ATOM 6287 C CA . GLU E 2 106 ? 7.937 3.862 34.466 1.00 28.84 106 GLU L CA 1
ATOM 6288 C C . GLU E 2 106 ? 7.547 4.776 35.619 1.00 29.29 106 GLU L C 1
ATOM 6289 O O . GLU E 2 106 ? 6.650 4.474 36.410 1.00 28.77 106 GLU L O 1
ATOM 6295 N N . LEU E 2 107 ? 8.245 5.904 35.709 1.00 26.28 107 LEU L N 1
ATOM 6296 C CA . LEU E 2 107 ? 7.952 6.901 36.727 1.00 26.91 107 LEU L CA 1
ATOM 6297 C C . LEU E 2 107 ? 6.784 7.768 36.276 1.00 27.64 107 LEU L C 1
ATOM 6298 O O . LEU E 2 107 ? 6.790 8.308 35.165 1.00 30.05 107 LEU L O 1
ATOM 6303 N N . LYS E 2 108 ? 5.781 7.900 37.139 1.00 25.38 108 LYS L N 1
ATOM 6304 C CA . LYS E 2 108 ? 4.595 8.667 36.794 1.00 30.94 108 LYS L CA 1
ATOM 6305 C C . LYS E 2 108 ? 4.826 10.152 37.040 1.00 28.28 108 LYS L C 1
ATOM 6306 O O . LYS E 2 108 ? 5.392 10.550 38.062 1.00 24.06 108 LYS L O 1
ATOM 6312 N N . ARG E 2 109 ? 4.392 10.968 36.084 1.00 26.79 109 ARG L N 1
ATOM 6313 C CA . ARG E 2 109 ? 4.412 12.418 36.197 1.00 20.17 109 ARG L CA 1
ATOM 6314 C C . ARG E 2 109 ? 3.058 12.957 35.751 1.00 22.23 109 ARG L C 1
ATOM 6315 O O . ARG E 2 109 ? 2.153 12.199 35.391 1.00 22.02 109 ARG L O 1
ATOM 6323 N N . THR E 2 110 ? 2.917 14.280 35.778 1.00 18.59 110 THR L N 1
ATOM 6324 C CA . THR E 2 110 ? 1.662 14.899 35.385 1.00 20.31 110 THR L CA 1
ATOM 6325 C C . THR E 2 110 ? 1.451 14.783 33.877 1.00 20.52 110 THR L C 1
ATOM 6326 O O . THR E 2 110 ? 2.387 14.576 33.100 1.00 20.41 110 THR L O 1
ATOM 6330 N N . VAL E 2 111 ? 0.189 14.920 33.468 1.00 22.48 111 VAL L N 1
ATOM 6331 C CA . VAL E 2 111 ? -0.166 14.792 32.060 1.00 21.54 111 VAL L CA 1
ATOM 6332 C C . VAL E 2 111 ? 0.360 15.995 31.290 1.00 28.44 111 VAL L C 1
ATOM 6333 O O . VAL E 2 111 ? 0.210 17.146 31.722 1.00 29.78 111 VAL L O 1
ATOM 6337 N N . ALA E 2 112 ? 0.981 15.733 30.140 1.00 23.91 112 ALA L N 1
ATOM 6338 C CA . ALA E 2 112 ? 1.521 16.784 29.285 1.00 28.74 112 ALA L CA 1
ATOM 6339 C C . ALA E 2 112 ? 1.145 16.481 27.844 1.00 26.79 112 ALA L C 1
ATOM 6340 O O . ALA E 2 112 ? 1.487 15.415 27.324 1.00 32.76 112 ALA L O 1
ATOM 6342 N N . ALA E 2 113 ? 0.445 17.415 27.207 1.00 31.13 113 ALA L N 1
ATOM 6343 C CA . ALA E 2 113 ? 0.045 17.230 25.824 1.00 32.80 113 ALA L CA 1
ATOM 6344 C C . ALA E 2 113 ? 1.252 17.375 24.898 1.00 30.40 113 ALA L C 1
ATOM 6345 O O . ALA E 2 113 ? 2.174 18.144 25.182 1.00 25.08 113 ALA L O 1
ATOM 6347 N N . PRO E 2 114 ? 1.274 16.644 23.785 1.00 29.38 114 PRO L N 1
ATOM 6348 C CA . PRO E 2 114 ? 2.410 16.743 22.864 1.00 31.19 114 PRO L CA 1
ATOM 6349 C C . PRO E 2 114 ? 2.349 17.997 22.007 1.00 30.18 114 PRO L C 1
ATOM 6350 O O . PRO E 2 114 ? 1.281 18.425 21.561 1.00 23.69 114 PRO L O 1
ATOM 6354 N N . SER E 2 115 ? 3.519 18.591 21.790 1.00 29.38 115 SER L N 1
ATOM 6355 C CA . SER E 2 115 ? 3.671 19.626 20.778 1.00 23.96 115 SER L CA 1
ATOM 6356 C C . SER E 2 115 ? 3.844 18.959 19.420 1.00 26.01 115 SER L C 1
ATOM 6357 O O . SER E 2 115 ? 4.710 18.094 19.252 1.00 29.02 115 SER L O 1
ATOM 6360 N N . VAL E 2 116 ? 3.016 19.351 18.456 1.00 24.37 116 VAL L N 1
ATOM 6361 C CA . VAL E 2 116 ? 2.944 18.682 17.162 1.00 20.79 116 VAL L CA 1
ATOM 6362 C C . VAL E 2 116 ? 3.622 19.544 16.106 1.00 26.67 116 VAL L C 1
ATOM 6363 O O . VAL E 2 116 ? 3.448 20.767 16.079 1.00 24.81 116 VAL L O 1
ATOM 6367 N N . PHE E 2 117 ? 4.398 18.896 15.237 1.00 20.68 117 PHE L N 1
ATOM 6368 C CA . PHE E 2 117 ? 5.053 19.551 14.115 1.00 17.64 117 PHE L CA 1
ATOM 6369 C C . PHE E 2 117 ? 5.022 18.615 12.916 1.00 25.55 117 PHE L C 1
ATOM 6370 O O . PHE E 2 117 ? 5.039 17.391 13.067 1.00 27.33 117 PHE L O 1
ATOM 6378 N N . ILE E 2 118 ? 4.976 19.198 11.722 1.00 26.48 118 ILE L N 1
ATOM 6379 C CA . ILE E 2 118 ? 4.994 18.437 10.479 1.00 23.26 118 ILE L CA 1
ATOM 6380 C C . ILE E 2 118 ? 6.137 18.954 9.616 1.00 28.67 118 ILE L C 1
ATOM 6381 O O . ILE E 2 118 ? 6.389 20.163 9.558 1.00 28.04 118 ILE L O 1
ATOM 6386 N N . PHE E 2 119 ? 6.849 18.032 8.972 1.00 26.07 119 PHE L N 1
ATOM 6387 C CA . PHE E 2 119 ? 8.017 18.372 8.165 1.00 22.00 119 PHE L CA 1
ATOM 6388 C C . PHE E 2 119 ? 7.821 17.814 6.763 1.00 23.70 119 PHE L C 1
ATOM 6389 O O . PHE E 2 119 ? 7.693 16.581 6.601 1.00 27.85 119 PHE L O 1
ATOM 6397 N N . PRO E 2 120 ? 7.791 18.652 5.732 1.00 27.07 120 PRO L N 1
ATOM 6398 C CA . PRO E 2 120 ? 7.654 18.148 4.366 1.00 25.61 120 PRO L CA 1
ATOM 6399 C C . PRO E 2 120 ? 8.971 17.575 3.874 1.00 26.22 120 PRO L C 1
ATOM 6400 O O . PRO E 2 120 ? 10.030 17.836 4.466 1.00 27.00 120 PRO L O 1
ATOM 6404 N N . PRO E 2 121 ? 8.953 16.781 2.804 1.00 34.28 121 PRO L N 1
ATOM 6405 C CA . PRO E 2 121 ? 10.214 16.254 2.269 1.00 31.05 121 PRO L CA 1
ATOM 6406 C C . PRO E 2 121 ? 11.061 17.359 1.659 1.00 25.90 121 PRO L C 1
ATOM 6407 O O . PRO E 2 121 ? 10.559 18.240 0.957 1.00 26.65 121 PRO L O 1
ATOM 6411 N N . SER E 2 122 ? 12.361 17.305 1.939 1.00 30.33 122 SER L N 1
ATOM 6412 C CA . SER E 2 122 ? 13.280 18.308 1.428 1.00 27.30 122 SER L CA 1
ATOM 6413 C C . SER E 2 122 ? 13.474 18.140 -0.077 1.00 33.22 122 SER L C 1
ATOM 6414 O O . SER E 2 122 ? 13.211 17.082 -0.654 1.00 30.34 122 SER L O 1
ATOM 6417 N N . ASP E 2 123 ? 13.938 19.216 -0.717 1.00 31.57 123 ASP L N 1
ATOM 6418 C CA . ASP E 2 123 ? 14.203 19.154 -2.150 1.00 26.19 123 ASP L CA 1
ATOM 6419 C C . ASP E 2 123 ? 15.338 18.192 -2.470 1.00 31.35 123 ASP L C 1
ATOM 6420 O O . ASP E 2 123 ? 15.328 17.562 -3.533 1.00 30.87 123 ASP L O 1
ATOM 6425 N N . GLU E 2 124 ? 16.316 18.057 -1.570 1.00 27.12 124 GLU L N 1
ATOM 6426 C CA . GLU E 2 124 ? 17.409 17.118 -1.806 1.00 30.97 124 GLU L CA 1
ATOM 6427 C C . GLU E 2 124 ? 16.899 15.685 -1.874 1.00 35.84 124 GLU L C 1
ATOM 6428 O O . GLU E 2 124 ? 17.381 14.883 -2.683 1.00 41.70 124 GLU L O 1
ATOM 6434 N N . GLN E 2 125 ? 15.917 15.344 -1.035 1.00 35.23 125 GLN L N 1
ATOM 6435 C CA . GLN E 2 125 ? 15.384 13.987 -1.044 1.00 35.67 125 GLN L CA 1
ATOM 6436 C C . GLN E 2 125 ? 14.513 13.742 -2.268 1.00 34.20 125 GLN L C 1
ATOM 6437 O O . GLN E 2 125 ? 14.505 12.635 -2.818 1.00 33.16 125 GLN L O 1
ATOM 6443 N N . LEU E 2 126 ? 13.772 14.763 -2.709 1.00 30.43 126 LEU L N 1
ATOM 6444 C CA . LEU E 2 126 ? 12.920 14.602 -3.883 1.00 31.46 126 LEU L CA 1
ATOM 6445 C C . LEU E 2 126 ? 13.738 14.313 -5.134 1.00 36.04 126 LEU L C 1
ATOM 6446 O O . LEU E 2 126 ? 13.243 13.667 -6.065 1.00 36.90 126 LEU L O 1
ATOM 6451 N N . LYS E 2 127 ? 14.988 14.778 -5.175 1.00 30.88 127 LYS L N 1
ATOM 6452 C CA . LYS E 2 127 ? 15.876 14.459 -6.285 1.00 34.85 127 LYS L CA 1
ATOM 6453 C C . LYS E 2 127 ? 16.352 13.014 -6.254 1.00 34.53 127 LYS L C 1
ATOM 6454 O O . LYS E 2 127 ? 16.869 12.527 -7.266 1.00 28.25 127 LYS L O 1
ATOM 6460 N N . SER E 2 128 ? 16.191 12.323 -5.128 1.00 34.01 128 SER L N 1
ATOM 6461 C CA . SER E 2 128 ? 16.503 10.905 -5.020 1.00 31.13 128 SER L CA 1
ATOM 6462 C C . SER E 2 128 ? 15.285 10.020 -5.250 1.00 33.63 128 SER L C 1
ATOM 6463 O O . SER E 2 128 ? 15.357 8.810 -5.011 1.00 36.75 128 SER L O 1
ATOM 6466 N N . GLY E 2 129 ? 14.171 10.595 -5.700 1.00 30.86 129 GLY L N 1
ATOM 6467 C CA . GLY E 2 129 ? 12.976 9.822 -5.969 1.00 32.34 129 GLY L CA 1
ATOM 6468 C C . GLY E 2 129 ? 12.192 9.398 -4.750 1.00 31.08 129 GLY L C 1
ATOM 6469 O O . GLY E 2 129 ? 11.205 8.670 -4.891 1.00 38.04 129 GLY L O 1
ATOM 6470 N N . THR E 2 130 ? 12.594 9.827 -3.558 1.00 32.66 130 THR L N 1
ATOM 6471 C CA . THR E 2 130 ? 11.928 9.457 -2.318 1.00 34.03 130 THR L CA 1
ATOM 6472 C C . THR E 2 130 ? 11.395 10.707 -1.634 1.00 30.62 130 THR L C 1
ATOM 6473 O O . THR E 2 130 ? 12.034 11.764 -1.665 1.00 36.45 130 THR L O 1
ATOM 6477 N N . ALA E 2 131 ? 10.217 10.585 -1.025 1.00 31.17 131 ALA L N 1
ATOM 6478 C CA . ALA E 2 131 ? 9.589 11.679 -0.291 1.00 33.34 131 ALA L CA 1
ATOM 6479 C C . ALA E 2 131 ? 9.189 11.166 1.085 1.00 25.89 131 ALA L C 1
ATOM 6480 O O . ALA E 2 131 ? 8.315 10.301 1.199 1.00 28.07 131 ALA L O 1
ATOM 6482 N N . SER E 2 132 ? 9.826 11.697 2.126 1.00 25.73 132 SER L N 1
ATOM 6483 C CA . SER E 2 132 ? 9.534 11.323 3.504 1.00 27.12 132 SER L CA 1
ATOM 6484 C C . SER E 2 132 ? 8.913 12.514 4.219 1.00 26.18 132 SER L C 1
ATOM 6485 O O . SER E 2 132 ? 9.519 13.590 4.280 1.00 28.27 132 SER L O 1
ATOM 6488 N N . VAL E 2 133 ? 7.710 12.321 4.752 1.00 26.79 133 VAL L N 1
ATOM 6489 C CA . VAL E 2 133 ? 7.032 13.315 5.574 1.00 27.22 133 VAL L CA 1
ATOM 6490 C C . VAL E 2 133 ? 7.098 12.843 7.020 1.00 24.29 133 VAL L C 1
ATOM 6491 O O . VAL E 2 133 ? 6.765 11.690 7.318 1.00 24.89 133 VAL L O 1
ATOM 6495 N N . VAL E 2 134 ? 7.530 13.730 7.913 1.00 24.21 134 VAL L N 1
ATOM 6496 C CA . VAL E 2 134 ? 7.774 13.393 9.309 1.00 24.87 134 VAL L CA 1
ATOM 6497 C C . VAL E 2 134 ? 6.867 14.238 10.192 1.00 24.79 134 VAL L C 1
ATOM 6498 O O . VAL E 2 134 ? 6.719 15.446 9.973 1.00 23.44 134 VAL L O 1
ATOM 6502 N N . CYS E 2 135 ? 6.259 13.597 11.188 1.00 24.26 135 CYS L N 1
ATOM 6503 C CA . CYS E 2 135 ? 5.404 14.259 12.163 1.00 25.02 135 CYS L CA 1
ATOM 6504 C C . CYS E 2 135 ? 5.993 14.048 13.550 1.00 24.70 135 CYS L C 1
ATOM 6505 O O . CYS E 2 135 ? 6.240 12.908 13.955 1.00 19.09 135 CYS L O 1
ATOM 6508 N N . LEU E 2 136 ? 6.218 15.143 14.272 1.00 24.13 136 LEU L N 1
ATOM 6509 C CA . LEU E 2 136 ? 6.903 15.113 15.557 1.00 22.86 136 LEU L CA 1
ATOM 6510 C C . LEU E 2 136 ? 5.915 15.339 16.692 1.00 23.09 136 LEU L C 1
ATOM 6511 O O . LEU E 2 136 ? 5.121 16.284 16.653 1.00 26.00 136 LEU L O 1
ATOM 6516 N N . LEU E 2 137 ? 5.970 14.470 17.701 1.00 28.81 137 LEU L N 1
ATOM 6517 C CA . LEU E 2 137 ? 5.222 14.627 18.945 1.00 26.41 137 LEU L CA 1
ATOM 6518 C C . LEU E 2 137 ? 6.243 14.778 20.065 1.00 25.11 137 LEU L C 1
ATOM 6519 O O . LEU E 2 137 ? 6.917 13.808 20.429 1.00 27.63 137 LEU L O 1
ATOM 6524 N N . ASN E 2 138 ? 6.360 15.986 20.608 1.00 22.02 138 ASN L N 1
ATOM 6525 C CA . ASN E 2 138 ? 7.468 16.347 21.484 1.00 18.46 138 ASN L CA 1
ATOM 6526 C C . ASN E 2 138 ? 6.988 16.546 22.915 1.00 20.75 138 ASN L C 1
ATOM 6527 O O . ASN E 2 138 ? 6.005 17.258 23.151 1.00 22.97 138 ASN L O 1
ATOM 6532 N N . ASN E 2 139 ? 7.688 15.914 23.861 1.00 18.39 139 ASN L N 1
ATOM 6533 C CA . ASN E 2 139 ? 7.539 16.153 25.299 1.00 22.89 139 ASN L CA 1
ATOM 6534 C C . ASN E 2 139 ? 6.085 15.972 25.748 1.00 26.68 139 ASN L C 1
ATOM 6535 O O . ASN E 2 139 ? 5.374 16.926 26.077 1.00 20.55 139 ASN L O 1
ATOM 6540 N N . PHE E 2 140 ? 5.666 14.709 25.772 1.00 28.49 140 PHE L N 1
ATOM 6541 C CA . PHE E 2 140 ? 4.322 14.362 26.204 1.00 26.87 140 PHE L CA 1
ATOM 6542 C C . PHE E 2 140 ? 4.364 13.202 27.188 1.00 34.71 140 PHE L C 1
ATOM 6543 O O . PHE E 2 140 ? 5.321 12.424 27.235 1.00 30.61 140 PHE L O 1
ATOM 6551 N N . TYR E 2 141 ? 3.296 13.104 27.983 1.00 33.69 141 TYR L N 1
ATOM 6552 C CA . TYR E 2 141 ? 3.100 12.026 28.939 1.00 27.85 141 TYR L CA 1
ATOM 6553 C C . TYR E 2 141 ? 1.609 11.921 29.202 1.00 27.71 141 TYR L C 1
ATOM 6554 O O . TYR E 2 141 ? 0.950 12.960 29.343 1.00 30.75 141 TYR L O 1
ATOM 6563 N N . PRO E 2 142 ? 1.040 10.710 29.277 1.00 23.03 142 PRO L N 1
ATOM 6564 C CA . PRO E 2 142 ? 1.684 9.387 29.206 1.00 23.66 142 PRO L CA 1
ATOM 6565 C C . PRO E 2 142 ? 2.129 8.970 27.804 1.00 26.26 142 PRO L C 1
ATOM 6566 O O . PRO E 2 142 ? 2.122 9.760 26.864 1.00 29.05 142 PRO L O 1
ATOM 6570 N N . ARG E 2 143 ? 2.516 7.700 27.660 1.00 24.96 143 ARG L N 1
ATOM 6571 C CA . ARG E 2 143 ? 3.111 7.206 26.422 1.00 26.02 143 ARG L CA 1
ATOM 6572 C C . ARG E 2 143 ? 2.075 7.008 25.321 1.00 23.92 143 ARG L C 1
ATOM 6573 O O . ARG E 2 143 ? 2.360 7.269 24.145 1.00 21.96 143 ARG L O 1
ATOM 6581 N N . GLU E 2 144 ? 0.876 6.557 25.678 1.00 26.09 144 GLU L N 1
ATOM 6582 C CA . GLU E 2 144 ? -0.113 6.173 24.679 1.00 26.65 144 GLU L CA 1
ATOM 6583 C C . GLU E 2 144 ? -0.566 7.381 23.868 1.00 26.79 144 GLU L C 1
ATOM 6584 O O . GLU E 2 144 ? -1.006 8.391 24.426 1.00 32.83 144 GLU L O 1
ATOM 6590 N N . ALA E 2 145 ? -0.455 7.271 22.546 1.00 25.52 145 ALA L N 1
ATOM 6591 C CA . ALA E 2 145 ? -0.891 8.318 21.634 1.00 30.75 145 ALA L CA 1
ATOM 6592 C C . ALA E 2 145 ? -1.318 7.672 20.323 1.00 26.79 145 ALA L C 1
ATOM 6593 O O . ALA E 2 145 ? -1.165 6.464 20.124 1.00 31.72 145 ALA L O 1
ATOM 6595 N N . LYS E 2 146 ? -1.855 8.494 19.422 1.00 26.19 146 LYS L N 1
ATOM 6596 C CA . LYS E 2 146 ? -2.341 8.011 18.134 1.00 27.44 146 LYS L CA 1
ATOM 6597 C C . LYS E 2 146 ? -1.998 9.029 17.058 1.00 26.25 146 LYS L C 1
ATOM 6598 O O . LYS E 2 146 ? -2.374 10.199 17.168 1.00 22.01 146 LYS L O 1
ATOM 6604 N N . VAL E 2 147 ? -1.288 8.582 16.024 1.00 22.18 147 VAL L N 1
ATOM 6605 C CA . VAL E 2 147 ? -0.907 9.416 14.891 1.00 19.16 147 VAL L CA 1
ATOM 6606 C C . VAL E 2 147 ? -1.406 8.749 13.619 1.00 21.65 147 VAL L C 1
ATOM 6607 O O . VAL E 2 147 ? -1.132 7.566 13.384 1.00 26.68 147 VAL L O 1
ATOM 6611 N N . GLN E 2 148 ? -2.137 9.504 12.802 1.00 19.70 148 GLN L N 1
ATOM 6612 C CA . GLN E 2 148 ? -2.650 9.007 11.534 1.00 24.52 148 GLN L CA 1
ATOM 6613 C C . GLN E 2 148 ? -2.386 10.029 10.439 1.00 23.61 148 GLN L C 1
ATOM 6614 O O . GLN E 2 148 ? -2.556 11.234 10.648 1.00 25.22 148 GLN L O 1
ATOM 6620 N N . TRP E 2 149 ? -1.973 9.539 9.274 1.00 21.73 149 TRP L N 1
ATOM 6621 C CA . TRP E 2 149 ? -1.683 10.381 8.124 1.00 21.45 149 TRP L CA 1
ATOM 6622 C C . TRP E 2 149 ? -2.890 10.453 7.197 1.00 33.10 149 TRP L C 1
ATOM 6623 O O . TRP E 2 149 ? -3.594 9.458 6.996 1.00 29.82 149 TRP L O 1
ATOM 6634 N N . LYS E 2 150 ? -3.119 11.636 6.631 1.00 30.64 150 LYS L N 1
ATOM 6635 C CA . LYS E 2 150 ? -4.200 11.863 5.680 1.00 37.49 150 LYS L CA 1
ATOM 6636 C C . LYS E 2 150 ? -3.650 12.624 4.484 1.00 36.35 150 LYS L C 1
ATOM 6637 O O . LYS E 2 150 ? -3.177 13.756 4.628 1.00 40.04 150 LYS L O 1
ATOM 6643 N N . VAL E 2 151 ? -3.714 12.004 3.311 1.00 32.70 151 VAL L N 1
ATOM 6644 C CA . VAL E 2 151 ? -3.251 12.603 2.066 1.00 35.63 151 VAL L CA 1
ATOM 6645 C C . VAL E 2 151 ? -4.481 12.854 1.205 1.00 39.73 151 VAL L C 1
ATOM 6646 O O . VAL E 2 151 ? -5.124 11.905 0.739 1.00 41.04 151 VAL L O 1
ATOM 6650 N N . ASP E 2 152 ? -4.808 14.130 0.993 1.00 34.88 152 ASP L N 1
ATOM 6651 C CA . ASP E 2 152 ? -6.049 14.531 0.330 1.00 38.96 152 ASP L CA 1
ATOM 6652 C C . ASP E 2 152 ? -7.255 13.908 1.031 1.00 38.59 152 ASP L C 1
ATOM 6653 O O . ASP E 2 152 ? -8.156 13.346 0.402 1.00 40.20 152 ASP L O 1
ATOM 6658 N N . ASN E 2 153 ? -7.250 14.007 2.363 1.00 38.38 153 ASN L N 1
ATOM 6659 C CA . ASN E 2 153 ? -8.317 13.475 3.212 1.00 40.76 153 ASN L CA 1
ATOM 6660 C C . ASN E 2 153 ? -8.498 11.972 3.007 1.00 42.67 153 ASN L C 1
ATOM 6661 O O . ASN E 2 153 ? -9.618 11.459 2.987 1.00 46.67 153 ASN L O 1
ATOM 6666 N N . ALA E 2 154 ? -7.384 11.257 2.852 1.00 38.77 154 ALA L N 1
ATOM 6667 C CA . ALA E 2 154 ? -7.397 9.808 2.685 1.00 39.86 154 ALA L CA 1
ATOM 6668 C C . ALA E 2 154 ? -6.441 9.190 3.694 1.00 39.44 154 ALA L C 1
ATOM 6669 O O . ALA E 2 154 ? -5.251 9.517 3.704 1.00 34.77 154 ALA L O 1
ATOM 6671 N N . LEU E 2 155 ? -6.962 8.296 4.531 1.00 36.88 155 LEU L N 1
ATOM 6672 C CA . LEU E 2 155 ? -6.158 7.678 5.577 1.00 36.27 155 LEU L CA 1
ATOM 6673 C C . LEU E 2 155 ? -5.130 6.731 4.965 1.00 35.35 155 LEU L C 1
ATOM 6674 O O . LEU E 2 155 ? -5.449 5.951 4.063 1.00 37.49 155 LEU L O 1
ATOM 6679 N N . GLN E 2 156 ? -3.894 6.803 5.457 1.00 37.07 156 GLN L N 1
ATOM 6680 C CA . GLN E 2 156 ? -2.802 5.971 4.972 1.00 33.38 156 GLN L CA 1
ATOM 6681 C C . GLN E 2 156 ? -2.601 4.774 5.892 1.00 30.91 156 GLN L C 1
ATOM 6682 O O . GLN E 2 156 ? -2.650 4.904 7.118 1.00 35.75 156 GLN L O 1
ATOM 6688 N N . SER E 2 157 ? -2.363 3.611 5.291 1.00 33.72 157 SER L N 1
ATOM 6689 C CA . SER E 2 157 ? -2.173 2.376 6.039 1.00 29.79 157 SER L CA 1
ATOM 6690 C C . SER E 2 157 ? -1.056 1.568 5.400 1.00 30.38 157 SER L C 1
ATOM 6691 O O . SER E 2 157 ? -1.101 1.284 4.199 1.00 36.31 157 SER L O 1
ATOM 6694 N N . GLY E 2 158 ? -0.058 1.204 6.204 1.00 38.36 158 GLY L N 1
ATOM 6695 C CA . GLY E 2 158 ? 1.026 0.357 5.755 1.00 35.58 158 GLY L CA 1
ATOM 6696 C C . GLY E 2 158 ? 2.253 1.078 5.241 1.00 38.21 158 GLY L C 1
ATOM 6697 O O . GLY E 2 158 ? 3.210 0.412 4.827 1.00 48.21 158 GLY L O 1
ATOM 6698 N N . ASN E 2 159 ? 2.264 2.412 5.255 1.00 37.03 159 ASN L N 1
ATOM 6699 C CA . ASN E 2 159 ? 3.390 3.191 4.751 1.00 34.77 159 ASN L CA 1
ATOM 6700 C C . ASN E 2 159 ? 3.977 4.113 5.814 1.00 28.06 159 ASN L C 1
ATOM 6701 O O . ASN E 2 159 ? 4.677 5.074 5.478 1.00 29.13 159 ASN L O 1
ATOM 6706 N N . SER E 2 160 ? 3.712 3.841 7.088 1.00 24.67 160 SER L N 1
ATOM 6707 C CA . SER E 2 160 ? 4.226 4.647 8.182 1.00 21.67 160 SER L CA 1
ATOM 6708 C C . SER E 2 160 ? 5.142 3.813 9.066 1.00 28.75 160 SER L C 1
ATOM 6709 O O . SER E 2 160 ? 4.960 2.600 9.216 1.00 29.32 160 SER L O 1
ATOM 6712 N N . GLN E 2 161 ? 6.141 4.480 9.637 1.00 28.07 161 GLN L N 1
ATOM 6713 C CA . GLN E 2 161 ? 7.010 3.897 10.650 1.00 23.55 161 GLN L CA 1
ATOM 6714 C C . GLN E 2 161 ? 7.234 4.941 11.729 1.00 23.38 161 GLN L C 1
ATOM 6715 O O . GLN E 2 161 ? 7.610 6.077 11.424 1.00 28.58 161 GLN L O 1
ATOM 6721 N N . GLU E 2 162 ? 7.000 4.562 12.983 1.00 21.62 162 GLU L N 1
ATOM 6722 C CA . GLU E 2 162 ? 7.114 5.487 14.097 1.00 30.43 162 GLU L CA 1
ATOM 6723 C C . GLU E 2 162 ? 8.205 5.037 15.059 1.00 21.33 162 GLU L C 1
ATOM 6724 O O . GLU E 2 162 ? 8.463 3.841 15.225 1.00 18.60 162 GLU L O 1
ATOM 6730 N N . SER E 2 163 ? 8.850 6.019 15.682 1.00 20.95 163 SER L N 1
ATOM 6731 C CA . SER E 2 163 ? 9.897 5.794 16.665 1.00 21.76 163 SER L CA 1
ATOM 6732 C C . SER E 2 163 ? 9.598 6.635 17.895 1.00 21.17 163 SER L C 1
ATOM 6733 O O . SER E 2 163 ? 9.088 7.753 17.780 1.00 22.07 163 SER L O 1
ATOM 6736 N N . VAL E 2 164 ? 9.911 6.096 19.069 1.00 23.19 164 VAL L N 1
ATOM 6737 C CA . VAL E 2 164 ? 9.639 6.767 20.332 1.00 25.02 164 VAL L CA 1
ATOM 6738 C C . VAL E 2 164 ? 10.919 6.794 21.155 1.00 29.14 164 VAL L C 1
ATOM 6739 O O . VAL E 2 164 ? 11.721 5.854 21.110 1.00 35.49 164 VAL L O 1
ATOM 6743 N N . THR E 2 165 ? 11.126 7.890 21.876 1.00 33.25 165 THR L N 1
ATOM 6744 C CA . THR E 2 165 ? 12.265 8.019 22.766 1.00 27.18 165 THR L CA 1
ATOM 6745 C C . THR E 2 165 ? 11.957 7.355 24.106 1.00 33.44 165 THR L C 1
ATOM 6746 O O . THR E 2 165 ? 10.800 7.213 24.507 1.00 39.28 165 THR L O 1
ATOM 6750 N N . GLU E 2 166 ? 13.014 6.929 24.791 1.00 31.34 166 GLU L N 1
ATOM 6751 C CA . GLU E 2 166 ? 12.869 6.463 26.161 1.00 30.27 166 GLU L CA 1
ATOM 6752 C C . GLU E 2 166 ? 12.453 7.619 27.066 1.00 28.02 166 GLU L C 1
ATOM 6753 O O . GLU E 2 166 ? 12.613 8.795 26.726 1.00 34.16 166 GLU L O 1
ATOM 6759 N N . GLN E 2 167 ? 11.905 7.271 28.228 1.00 27.81 167 GLN L N 1
ATOM 6760 C CA . GLN E 2 167 ? 11.452 8.281 29.176 1.00 28.67 167 GLN L CA 1
ATOM 6761 C C . GLN E 2 167 ? 12.602 9.205 29.552 1.00 30.70 167 GLN L C 1
ATOM 6762 O O . GLN E 2 167 ? 13.651 8.750 30.020 1.00 35.37 167 GLN L O 1
ATOM 6768 N N . ASP E 2 168 ? 12.404 10.502 29.329 1.00 30.56 168 ASP L N 1
ATOM 6769 C CA . ASP E 2 168 ? 13.481 11.470 29.491 1.00 30.75 168 ASP L CA 1
ATOM 6770 C C . ASP E 2 168 ? 13.946 11.521 30.942 1.00 34.83 168 ASP L C 1
ATOM 6771 O O . ASP E 2 168 ? 13.172 11.304 31.877 1.00 36.73 168 ASP L O 1
ATOM 6776 N N . SER E 2 169 ? 15.237 11.806 31.125 1.00 34.07 169 SER L N 1
ATOM 6777 C CA . SER E 2 169 ? 15.845 11.711 32.445 1.00 43.27 169 SER L CA 1
ATOM 6778 C C . SER E 2 169 ? 15.536 12.908 33.333 1.00 43.30 169 SER L C 1
ATOM 6779 O O . SER E 2 169 ? 15.656 12.796 34.558 1.00 50.52 169 SER L O 1
ATOM 6782 N N . LYS E 2 170 ? 15.145 14.044 32.757 1.00 35.47 170 LYS L N 1
ATOM 6783 C CA . LYS E 2 170 ? 14.888 15.249 33.538 1.00 32.27 170 LYS L CA 1
ATOM 6784 C C . LYS E 2 170 ? 13.403 15.528 33.736 1.00 33.38 170 LYS L C 1
ATOM 6785 O O . LYS E 2 170 ? 12.959 15.699 34.875 1.00 39.96 170 LYS L O 1
ATOM 6791 N N . ASP E 2 171 ? 12.622 15.589 32.658 1.00 27.78 171 ASP L N 1
ATOM 6792 C CA . ASP E 2 171 ? 11.199 15.888 32.768 1.00 30.23 171 ASP L CA 1
ATOM 6793 C C . ASP E 2 171 ? 10.317 14.651 32.666 1.00 30.30 171 ASP L C 1
ATOM 6794 O O . ASP E 2 171 ? 9.094 14.774 32.779 1.00 19.69 171 ASP L O 1
ATOM 6799 N N . SER E 2 172 ? 10.905 13.473 32.448 1.00 32.93 172 SER L N 1
ATOM 6800 C CA . SER E 2 172 ? 10.183 12.198 32.447 1.00 31.77 172 SER L CA 1
ATOM 6801 C C . SER E 2 172 ? 9.097 12.149 31.375 1.00 28.02 172 SER L C 1
ATOM 6802 O O . SER E 2 172 ? 8.048 11.531 31.569 1.00 27.50 172 SER L O 1
ATOM 6805 N N . THR E 2 173 ? 9.334 12.794 30.239 1.00 31.07 173 THR L N 1
ATOM 6806 C CA . THR E 2 173 ? 8.382 12.797 29.140 1.00 34.31 173 THR L CA 1
ATOM 6807 C C . THR E 2 173 ? 8.862 11.888 28.016 1.00 22.28 173 THR L C 1
ATOM 6808 O O . THR E 2 173 ? 9.977 11.363 28.033 1.00 27.26 173 THR L O 1
ATOM 6812 N N . TYR E 2 174 ? 7.994 11.711 27.024 1.00 24.14 174 TYR L N 1
ATOM 6813 C CA . TYR E 2 174 ? 8.299 10.937 25.833 1.00 27.62 174 TYR L CA 1
ATOM 6814 C C . TYR E 2 174 ? 8.274 11.844 24.611 1.00 21.80 174 TYR L C 1
ATOM 6815 O O . TYR E 2 174 ? 7.640 12.902 24.605 1.00 25.51 174 TYR L O 1
ATOM 6824 N N . SER E 2 175 ? 8.977 11.410 23.572 1.00 26.00 175 SER L N 1
ATOM 6825 C CA . SER E 2 175 ? 8.972 12.073 22.278 1.00 22.71 175 SER L CA 1
ATOM 6826 C C . SER E 2 175 ? 8.831 11.019 21.191 1.00 30.43 175 SER L C 1
ATOM 6827 O O . SER E 2 175 ? 9.530 10.002 21.208 1.00 29.61 175 SER L O 1
ATOM 6830 N N . LEU E 2 176 ? 7.921 11.263 20.252 1.00 28.54 176 LEU L N 1
ATOM 6831 C CA . LEU E 2 176 ? 7.620 10.315 19.191 1.00 27.02 176 LEU L CA 1
ATOM 6832 C C . LEU E 2 176 ? 7.688 11.013 17.839 1.00 22.65 176 LEU L C 1
ATOM 6833 O O . LEU E 2 176 ? 7.459 12.221 17.732 1.00 22.37 176 LEU L O 1
ATOM 6838 N N . SER E 2 177 ? 8.022 10.237 16.808 1.00 19.54 177 SER L N 1
ATOM 6839 C CA . SER E 2 177 ? 8.020 10.716 15.434 1.00 19.75 177 SER L CA 1
ATOM 6840 C C . SER E 2 177 ? 7.367 9.665 14.552 1.00 24.92 177 SER L C 1
ATOM 6841 O O . SER E 2 177 ? 7.570 8.466 14.756 1.00 28.07 177 SER L O 1
ATOM 6844 N N . SER E 2 178 ? 6.576 10.116 13.582 1.00 23.22 178 SER L N 1
ATOM 6845 C CA . SER E 2 178 ? 5.953 9.239 12.599 1.00 25.81 178 SER L CA 1
ATOM 6846 C C . SER E 2 178 ? 6.405 9.662 11.210 1.00 27.55 178 SER L C 1
ATOM 6847 O O . SER E 2 178 ? 6.235 10.824 10.828 1.00 24.14 178 SER L O 1
ATOM 6850 N N . THR E 2 179 ? 6.972 8.722 10.458 1.00 22.57 179 THR L N 1
ATOM 6851 C CA . THR E 2 179 ? 7.532 8.996 9.140 1.00 25.07 179 THR L CA 1
ATOM 6852 C C . THR E 2 179 ? 6.697 8.301 8.073 1.00 26.72 179 THR L C 1
ATOM 6853 O O . THR E 2 179 ? 6.604 7.068 8.055 1.00 26.59 179 THR L O 1
ATOM 6857 N N . LEU E 2 180 ? 6.103 9.091 7.184 1.00 23.76 180 LEU L N 1
ATOM 6858 C CA . LEU E 2 180 ? 5.401 8.576 6.016 1.00 24.35 180 LEU L CA 1
ATOM 6859 C C . LEU E 2 180 ? 6.349 8.604 4.825 1.00 25.38 180 LEU L C 1
ATOM 6860 O O . LEU E 2 180 ? 6.902 9.657 4.493 1.00 27.97 180 LEU L O 1
ATOM 6865 N N . THR E 2 181 ? 6.536 7.451 4.188 1.00 22.19 181 THR L N 1
ATOM 6866 C CA . THR E 2 181 ? 7.474 7.309 3.080 1.00 24.83 181 THR L CA 1
ATOM 6867 C C . THR E 2 181 ? 6.708 6.986 1.806 1.00 26.38 181 THR L C 1
ATOM 6868 O O . THR E 2 181 ? 6.047 5.945 1.721 1.00 26.78 181 THR L O 1
ATOM 6872 N N . LEU E 2 182 ? 6.806 7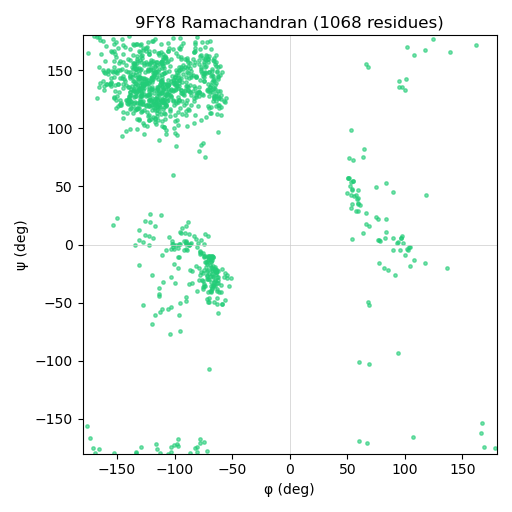.872 0.821 1.00 26.15 182 LEU L N 1
ATOM 6873 C CA . LEU E 2 182 ? 6.191 7.694 -0.483 1.00 27.05 182 LEU L CA 1
ATOM 6874 C C . LEU E 2 182 ? 7.252 7.820 -1.568 1.00 33.47 182 LEU L C 1
ATOM 6875 O O . LEU E 2 182 ? 8.388 8.231 -1.317 1.00 32.88 182 LEU L O 1
ATOM 6880 N N . SER E 2 183 ? 6.872 7.454 -2.787 1.00 35.07 183 SER L N 1
ATOM 6881 C CA . SER E 2 183 ? 7.720 7.733 -3.931 1.00 30.34 183 SER L CA 1
ATOM 6882 C C . SER E 2 183 ? 7.502 9.170 -4.394 1.00 34.19 183 SER L C 1
ATOM 6883 O O . SER E 2 183 ? 6.467 9.786 -4.124 1.00 35.33 183 SER L O 1
ATOM 6886 N N . LYS E 2 184 ? 8.504 9.708 -5.093 1.00 33.78 184 LYS L N 1
ATOM 6887 C CA . LYS E 2 184 ? 8.414 11.083 -5.576 1.00 28.78 184 LYS L CA 1
ATOM 6888 C C . LYS E 2 184 ? 7.224 11.263 -6.512 1.00 33.69 184 LYS L C 1
ATOM 6889 O O . LYS E 2 184 ? 6.582 12.321 -6.519 1.00 39.30 184 LYS L O 1
ATOM 6895 N N . ALA E 2 185 ? 6.904 10.232 -7.297 1.00 29.84 185 ALA L N 1
ATOM 6896 C CA . ALA E 2 185 ? 5.757 10.307 -8.196 1.00 32.83 185 ALA L CA 1
ATOM 6897 C C . ALA E 2 185 ? 4.446 10.286 -7.419 1.00 44.56 185 ALA L C 1
ATOM 6898 O O . ALA E 2 185 ? 3.566 11.127 -7.642 1.00 38.53 185 ALA L O 1
ATOM 6900 N N . ASP E 2 186 ? 4.296 9.328 -6.498 1.00 42.01 186 ASP L N 1
ATOM 6901 C CA . ASP E 2 186 ? 3.096 9.277 -5.670 1.00 39.80 186 ASP L CA 1
ATOM 6902 C C . ASP E 2 186 ? 2.956 10.526 -4.809 1.00 39.82 186 ASP L C 1
ATOM 6903 O O . ASP E 2 186 ? 1.834 10.967 -4.533 1.00 35.53 186 ASP L O 1
ATOM 6908 N N . TYR E 2 187 ? 4.078 11.107 -4.378 1.00 39.23 187 TYR L N 1
ATOM 6909 C CA . TYR E 2 187 ? 4.021 12.315 -3.560 1.00 39.55 187 TYR L CA 1
ATOM 6910 C C . TYR E 2 187 ? 3.444 13.484 -4.347 1.00 35.27 187 TYR L C 1
ATOM 6911 O O . TYR E 2 187 ? 2.535 14.177 -3.876 1.00 32.26 187 TYR L O 1
ATOM 6920 N N . GLU E 2 188 ? 3.961 13.718 -5.556 1.00 40.22 188 GLU L N 1
ATOM 6921 C CA . GLU E 2 188 ? 3.474 14.807 -6.395 1.00 42.46 188 GLU L CA 1
ATOM 6922 C C . GLU E 2 188 ? 2.051 14.586 -6.894 1.00 44.41 188 GLU L C 1
ATOM 6923 O O . GLU E 2 188 ? 1.464 15.514 -7.459 1.00 47.45 188 GLU L O 1
ATOM 6929 N N . LYS E 2 189 ? 1.486 13.392 -6.700 1.00 43.69 189 LYS L N 1
ATOM 6930 C CA . LYS E 2 189 ? 0.125 13.128 -7.151 1.00 37.87 189 LYS L CA 1
ATOM 6931 C C . LYS E 2 189 ? -0.925 13.806 -6.282 1.00 42.91 189 LYS L C 1
ATOM 6932 O O . LYS E 2 189 ? -2.083 13.907 -6.699 1.00 49.12 189 LYS L O 1
ATOM 6938 N N . HIS E 2 190 ? -0.556 14.274 -5.092 1.00 37.40 190 HIS L N 1
ATOM 6939 C CA . HIS E 2 190 ? -1.523 14.773 -4.127 1.00 40.03 190 HIS L CA 1
ATOM 6940 C C . HIS E 2 190 ? -1.107 16.151 -3.628 1.00 43.81 190 HIS L C 1
ATOM 6941 O O . HIS E 2 190 ? -0.013 16.643 -3.918 1.00 42.26 190 HIS L O 1
ATOM 6948 N N . LYS E 2 191 ? -2.000 16.768 -2.852 1.00 38.41 191 LYS L N 1
ATOM 6949 C CA . LYS E 2 191 ? -1.882 18.175 -2.484 1.00 38.51 191 LYS L CA 1
ATOM 6950 C C . LYS E 2 191 ? -1.717 18.374 -0.983 1.00 36.80 191 LYS L C 1
ATOM 6951 O O . LYS E 2 191 ? -0.697 18.920 -0.549 1.00 36.20 191 LYS L O 1
ATOM 6957 N N . VAL E 2 192 ? -2.686 17.952 -0.176 1.00 38.25 192 VAL L N 1
ATOM 6958 C CA . VAL E 2 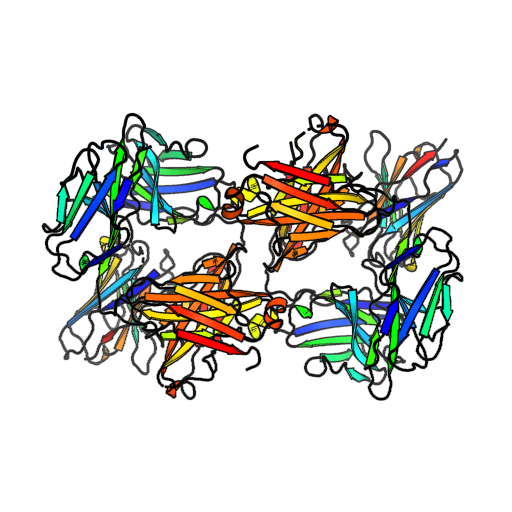192 ? -2.696 18.222 1.257 1.00 37.97 192 VAL L CA 1
ATOM 6959 C C . VAL E 2 192 ? -2.137 17.018 2.003 1.00 31.87 192 VAL L C 1
ATOM 6960 O O . VAL E 2 192 ? -2.605 15.887 1.819 1.00 31.32 192 VAL L O 1
ATOM 6964 N N . TYR E 2 193 ? -1.139 17.265 2.851 1.00 30.83 193 TYR L N 1
ATOM 6965 C CA . TYR E 2 193 ? -0.550 16.252 3.718 1.00 35.84 193 TYR L CA 1
ATOM 6966 C C . TYR E 2 193 ? -0.762 16.680 5.163 1.00 26.96 193 TYR L C 1
ATOM 6967 O O . TYR E 2 193 ? -0.268 17.733 5.581 1.00 30.89 193 TYR L O 1
ATOM 6976 N N . ALA E 2 194 ? -1.493 15.864 5.919 1.00 25.62 194 ALA L N 1
ATOM 6977 C CA . ALA E 2 194 ? -1.937 16.226 7.256 1.00 38.97 194 ALA L CA 1
ATOM 6978 C C . ALA E 2 194 ? -1.576 15.134 8.250 1.00 32.57 194 ALA L C 1
ATOM 6979 O O . ALA E 2 194 ? -1.706 13.942 7.955 1.00 24.35 194 ALA L O 1
ATOM 6981 N N . CYS E 2 195 ? -1.128 15.550 9.430 1.00 27.42 195 CYS L N 1
ATOM 6982 C CA . CYS E 2 195 ? -0.865 14.652 10.546 1.00 28.78 195 CYS L CA 1
ATOM 6983 C C . CYS E 2 195 ? -1.926 14.882 11.612 1.00 25.62 195 CYS L C 1
ATOM 6984 O O . CYS E 2 195 ? -2.148 16.021 12.034 1.00 32.18 195 CYS L O 1
ATOM 6987 N N . GLU E 2 196 ? -2.586 13.808 12.036 1.00 24.66 196 GLU L N 1
ATOM 6988 C CA . GLU E 2 196 ? -3.657 13.876 13.024 1.00 25.97 196 GLU L CA 1
ATOM 6989 C C . GLU E 2 196 ? -3.179 13.209 14.307 1.00 21.45 196 GLU L C 1
ATOM 6990 O O . GLU E 2 196 ? -2.809 12.030 14.296 1.00 20.63 196 GLU L O 1
ATOM 6996 N N . VAL E 2 197 ? -3.191 13.961 15.406 1.00 24.27 197 VAL L N 1
ATOM 6997 C CA . VAL E 2 197 ? -2.602 13.534 16.668 1.00 21.08 197 VAL L CA 1
ATOM 6998 C C . VAL E 2 197 ? -3.685 13.489 17.737 1.00 16.06 197 VAL L C 1
ATOM 6999 O O . VAL E 2 197 ? -4.549 14.371 17.796 1.00 23.72 197 VAL L O 1
ATOM 7003 N N . THR E 2 198 ? -3.635 12.460 18.580 1.00 14.58 198 THR L N 1
ATOM 7004 C CA . THR E 2 198 ? -4.596 12.289 19.661 1.00 24.00 198 THR L CA 1
ATOM 7005 C C . THR E 2 198 ? -3.863 11.813 20.906 1.00 31.72 198 THR L C 1
ATOM 7006 O O . THR E 2 198 ? -3.069 10.870 20.839 1.00 29.87 198 THR L O 1
ATOM 7010 N N . HIS E 2 199 ? -4.127 12.472 22.035 1.00 23.19 199 HIS L N 1
ATOM 7011 C CA . HIS E 2 199 ? -3.472 12.162 23.298 1.00 25.83 199 HIS L CA 1
ATOM 7012 C C . HIS E 2 199 ? -4.439 12.463 24.434 1.00 27.87 199 HIS L C 1
ATOM 7013 O O . HIS E 2 199 ? -5.288 13.352 24.322 1.00 30.43 199 HIS L O 1
ATOM 7020 N N . GLN E 2 200 ? -4.306 11.712 25.532 1.00 28.32 200 GLN L N 1
ATOM 7021 C CA . GLN E 2 200 ? -5.263 11.815 26.632 1.00 24.31 200 GLN L CA 1
ATOM 7022 C C . GLN E 2 200 ? -5.223 13.163 27.340 1.00 23.60 200 GLN L C 1
ATOM 7023 O O . GLN E 2 200 ? -6.117 13.443 28.146 1.00 21.85 200 GLN L O 1
ATOM 7029 N N . GLY E 2 201 ? -4.229 13.998 27.055 1.00 25.84 201 GLY L N 1
ATOM 7030 C CA . GLY E 2 201 ? -4.214 15.376 27.493 1.00 25.39 201 GLY L CA 1
ATOM 7031 C C . GLY E 2 201 ? -4.735 16.363 26.472 1.00 33.53 201 GLY L C 1
ATOM 7032 O O . GLY E 2 201 ? -4.573 17.574 26.663 1.00 34.27 201 GLY L O 1
ATOM 7033 N N . LEU E 2 202 ? -5.355 15.889 25.393 1.00 32.01 202 LEU L N 1
ATOM 7034 C CA . LEU E 2 202 ? -5.907 16.742 24.348 1.00 33.40 202 LEU L CA 1
ATOM 7035 C C . LEU E 2 202 ? -7.409 16.509 24.264 1.00 35.28 202 LEU L C 1
ATOM 7036 O O . LEU E 2 202 ? -7.852 15.383 24.015 1.00 26.63 202 LEU L O 1
ATOM 7041 N N . SER E 2 203 ? -8.189 17.575 24.466 1.00 29.88 203 SER L N 1
ATOM 7042 C CA . SER E 2 203 ? -9.641 17.443 24.393 1.00 31.67 203 SER L CA 1
ATOM 7043 C C . SER E 2 203 ? -10.112 17.203 22.966 1.00 32.12 203 SER L C 1
ATOM 7044 O O . SER E 2 203 ? -11.181 16.619 22.756 1.00 30.46 203 SER L O 1
ATOM 7047 N N . SER E 2 204 ? -9.338 17.644 21.981 1.00 27.95 204 SER L N 1
ATOM 7048 C CA . SER E 2 204 ? -9.664 17.490 20.573 1.00 37.07 204 SER L CA 1
ATOM 7049 C C . SER E 2 204 ? -8.394 17.153 19.809 1.00 33.71 204 SER L C 1
ATOM 7050 O O . SER E 2 204 ? -7.302 17.585 20.197 1.00 33.05 204 SER L O 1
ATOM 7053 N N . PRO E 2 205 ? -8.502 16.376 18.731 1.00 30.11 205 PRO L N 1
ATOM 7054 C CA . PRO E 2 205 ? -7.303 16.020 17.961 1.00 24.40 205 PRO L CA 1
ATOM 7055 C C . PRO E 2 205 ? -6.630 17.248 17.362 1.00 24.13 205 PRO L C 1
ATOM 7056 O O . PRO E 2 205 ? -7.290 18.192 16.924 1.00 28.04 205 PRO L O 1
ATOM 7060 N N . VAL E 2 206 ? -5.299 17.223 17.350 1.00 24.96 206 VAL L N 1
ATOM 7061 C CA . VAL E 2 206 ? -4.490 18.292 16.775 1.00 22.02 206 VAL L CA 1
ATOM 7062 C C . VAL E 2 206 ? -4.053 17.867 15.382 1.00 28.71 206 VAL L C 1
ATOM 7063 O O . VAL E 2 206 ? -3.582 16.739 15.187 1.00 35.13 206 VAL L O 1
ATOM 7067 N N . THR E 2 207 ? -4.207 18.764 14.412 1.00 32.68 207 THR L N 1
ATOM 7068 C CA . THR E 2 207 ? -3.884 18.481 13.021 1.00 26.08 207 THR L CA 1
ATOM 7069 C C . THR E 2 207 ? -2.865 19.490 12.512 1.00 33.26 207 THR L C 1
ATOM 7070 O O . THR E 2 207 ? -3.060 20.702 12.654 1.00 29.99 207 THR L O 1
ATOM 7074 N N . LYS E 2 208 ? -1.781 18.986 11.926 1.00 32.11 208 LYS L N 1
ATOM 7075 C CA . LYS E 2 208 ? -0.779 19.802 11.254 1.00 32.86 208 LYS L CA 1
ATOM 7076 C C . LYS E 2 208 ? -0.795 19.469 9.770 1.00 33.09 208 LYS L C 1
ATOM 7077 O O . LYS E 2 208 ? -0.742 18.293 9.394 1.00 33.28 208 LYS L O 1
ATOM 7083 N N . SER E 2 209 ? -0.862 20.500 8.931 1.00 32.34 209 SER L N 1
ATOM 7084 C CA . SER E 2 209 ? -1.029 20.321 7.498 1.00 29.84 209 SER L CA 1
ATOM 7085 C C . SER E 2 209 ? -0.031 21.181 6.736 1.00 30.10 209 SER L C 1
ATOM 7086 O O . SER E 2 209 ? 0.552 22.125 7.275 1.00 30.57 209 SER L O 1
ATOM 7089 N N . PHE E 2 210 ? 0.163 20.828 5.467 1.00 27.67 210 PHE L N 1
ATOM 7090 C CA . PHE E 2 210 ? 0.913 21.655 4.533 1.00 31.80 210 PHE L CA 1
ATOM 7091 C C . PHE E 2 210 ? 0.495 21.278 3.121 1.00 33.59 210 PHE L C 1
ATOM 7092 O O . PHE E 2 210 ? 0.140 20.128 2.851 1.00 31.66 210 PHE L O 1
ATOM 7100 N N . ASN E 2 211 ? 0.543 22.259 2.226 1.00 38.39 211 ASN L N 1
ATOM 7101 C CA . ASN E 2 211 ? 0.297 22.030 0.811 1.00 35.08 211 ASN L CA 1
ATOM 7102 C C . ASN E 2 211 ? 1.626 21.845 0.091 1.00 34.91 211 ASN L C 1
ATOM 7103 O O . ASN E 2 211 ? 2.614 22.516 0.407 1.00 32.39 211 ASN L O 1
ATOM 7108 N N . ARG E 2 212 ? 1.644 20.922 -0.876 1.00 34.31 212 ARG L N 1
ATOM 7109 C CA . ARG E 2 212 ? 2.891 20.563 -1.546 1.00 35.33 212 ARG L CA 1
ATOM 7110 C C . ARG E 2 212 ? 3.507 21.759 -2.265 1.00 47.54 212 ARG L C 1
ATOM 7111 O O . ARG E 2 212 ? 4.728 21.955 -2.227 1.00 42.44 212 ARG L O 1
ATOM 7119 N N . GLY E 2 213 ? 2.675 22.579 -2.914 1.00 40.11 213 GLY L N 1
ATOM 7120 C CA . GLY E 2 213 ? 3.196 23.699 -3.680 1.00 50.84 213 GLY L CA 1
ATOM 7121 C C . GLY E 2 213 ? 3.733 24.828 -2.822 1.00 54.23 213 GLY L C 1
ATOM 7122 O O . GLY E 2 213 ? 4.606 25.582 -3.258 1.00 53.26 213 GLY L O 1
ATOM 7123 N N . GLU E 2 214 ? 3.227 24.965 -1.601 1.00 58.19 214 GLU L N 1
ATOM 7124 C CA . GLU E 2 214 ? 3.647 26.052 -0.720 1.00 48.53 214 GLU L CA 1
ATOM 7125 C C . GLU E 2 214 ? 4.715 25.582 0.260 1.00 45.91 214 GLU L C 1
ATOM 7126 O O . GLU E 2 214 ? 5.678 26.300 0.526 1.00 47.00 214 GLU L O 1
ATOM 7132 N N . VAL F 3 2 ? 21.857 5.703 24.745 1.00 39.89 2 VAL V N 1
ATOM 7133 C CA . VAL F 3 2 ? 23.005 6.194 25.497 1.00 40.05 2 VAL V CA 1
ATOM 7134 C C . VAL F 3 2 ? 22.851 7.686 25.777 1.00 46.25 2 VAL V C 1
ATOM 7135 O O . VAL F 3 2 ? 22.924 8.514 24.869 1.00 50.73 2 VAL V O 1
ATOM 7139 N N . GLN F 3 3 ? 22.631 8.020 27.048 1.00 40.29 3 GLN V N 1
ATOM 7140 C CA . GLN F 3 3 ? 22.390 9.392 27.466 1.00 28.40 3 GLN V CA 1
ATOM 7141 C C . GLN F 3 3 ? 23.065 9.638 28.807 1.00 38.75 3 GLN V C 1
ATOM 7142 O O . GLN F 3 3 ? 23.008 8.792 29.704 1.00 43.57 3 GLN V O 1
ATOM 7148 N N . LEU F 3 4 ? 23.708 10.794 28.932 1.00 43.75 4 LEU V N 1
ATOM 7149 C CA . LEU F 3 4 ? 24.370 11.179 30.174 1.00 32.13 4 LEU V CA 1
ATOM 7150 C C . LEU F 3 4 ? 23.667 12.375 30.812 1.00 32.42 4 LEU V C 1
ATOM 7151 O O . LEU F 3 4 ? 23.277 13.317 30.123 1.00 34.77 4 LEU V O 1
ATOM 7156 N N . UNK F 3 5 ? 23.511 12.327 32.131 1.00 31.19 5 UNK V N 1
ATOM 7157 C CA . UNK F 3 5 ? 22.915 13.429 32.879 1.00 26.15 5 UNK V CA 1
ATOM 7158 C C . UNK F 3 5 ? 23.649 13.608 34.203 1.00 31.99 5 UNK V C 1
ATOM 7159 O O . UNK F 3 5 ? 23.603 12.739 35.075 1.00 31.04 5 UNK V O 1
ATOM 7161 N N . UNK F 3 6 ? 24.333 14.739 34.341 1.00 33.32 6 UNK V N 1
ATOM 7162 C CA . UNK F 3 6 ? 25.106 15.027 35.543 1.00 28.81 6 UNK V CA 1
ATOM 7163 C C . UNK F 3 6 ? 24.261 15.740 36.592 1.00 32.29 6 UNK V C 1
ATOM 7164 O O . UNK F 3 6 ? 23.228 16.336 36.286 1.00 36.97 6 UNK V O 1
ATOM 7166 N N . SER F 3 7 ? 24.720 15.681 37.837 1.00 34.29 7 SER V N 1
ATOM 7167 C CA . SER F 3 7 ? 24.019 16.319 38.943 1.00 29.91 7 SER V CA 1
ATOM 7168 C C . SER F 3 7 ? 24.967 16.545 40.115 1.00 35.22 7 SER V C 1
ATOM 7169 O O . SER F 3 7 ? 26.097 16.055 40.119 1.00 35.65 7 SER V O 1
ATOM 7172 N N . GLY F 3 8 ? 24.500 17.292 41.112 1.00 32.03 8 GLY V N 1
ATOM 7173 C CA . GLY F 3 8 ? 25.281 17.561 42.300 1.00 30.00 8 GLY V CA 1
ATOM 7174 C C . GLY F 3 8 ? 25.894 18.940 42.371 1.00 36.25 8 GLY V C 1
ATOM 7175 O O . GLY F 3 8 ? 26.539 19.259 43.377 1.00 42.34 8 GLY V O 1
ATOM 7176 N N . GLY F 3 9 ? 25.717 19.767 41.343 1.00 39.44 9 GLY V N 1
ATOM 7177 C CA . GLY F 3 9 ? 26.269 21.103 41.359 1.00 44.55 9 GLY V CA 1
ATOM 7178 C C . GLY F 3 9 ? 25.449 22.064 42.197 1.00 44.82 9 GLY V C 1
ATOM 7179 O O . GLY F 3 9 ? 24.325 21.781 42.608 1.00 35.64 9 GLY V O 1
ATOM 7180 N N . GLY F 3 10 ? 26.036 23.227 42.452 1.00 35.67 10 GLY V N 1
ATOM 7181 C CA . GLY F 3 10 ? 25.373 24.245 43.244 1.00 38.53 10 GLY V CA 1
ATOM 7182 C C . GLY F 3 10 ? 26.292 25.352 43.717 1.00 36.11 10 GLY V C 1
ATOM 7183 O O . GLY F 3 10 ? 27.391 25.539 43.188 1.00 38.94 10 GLY V O 1
ATOM 7184 N N . UNK F 3 11 ? 25.826 26.090 44.721 1.00 36.38 11 UNK V N 1
ATOM 7185 C CA . UNK F 3 11 ? 26.579 27.202 45.290 1.00 35.61 11 UNK V CA 1
ATOM 7186 C C . UNK F 3 11 ? 27.333 26.760 46.540 1.00 34.97 11 UNK V C 1
ATOM 7187 O O . UNK F 3 11 ? 26.787 26.078 47.410 1.00 35.57 11 UNK V O 1
ATOM 7189 N N . VAL F 3 12 ? 28.595 27.168 46.619 1.00 30.26 12 VAL V N 1
ATOM 7190 C CA . VAL F 3 12 ? 29.500 26.732 47.675 1.00 31.51 12 VAL V CA 1
ATOM 7191 C C . VAL F 3 12 ? 30.480 27.858 47.996 1.00 39.80 12 VAL V C 1
ATOM 7192 O O . VAL F 3 12 ? 30.898 28.588 47.104 1.00 42.12 12 VAL V O 1
ATOM 7196 N N . GLN F 3 13 ? 30.830 28.014 49.269 1.00 43.93 13 GLN V N 1
ATOM 7197 C CA . GLN F 3 13 ? 31.824 29.009 49.657 1.00 40.90 13 GLN V CA 1
ATOM 7198 C C . GLN F 3 13 ? 33.224 28.404 49.665 1.00 36.85 13 GLN V C 1
ATOM 7199 O O . GLN F 3 13 ? 33.382 27.186 49.749 1.00 34.73 13 GLN V O 1
ATOM 7205 N N . UNK F 3 14 ? 34.232 29.269 49.585 1.00 31.35 14 UNK V N 1
ATOM 7206 C CA . UNK F 3 14 ? 35.622 28.835 49.458 1.00 27.97 14 UNK V CA 1
ATOM 7207 C C . UNK F 3 14 ? 36.034 27.879 50.576 1.00 28.51 14 UNK V C 1
ATOM 7208 O O . UNK F 3 14 ? 35.885 28.185 51.759 1.00 36.55 14 UNK V O 1
ATOM 7210 N N . GLY F 3 15 ? 36.545 26.715 50.185 1.00 25.42 15 GLY V N 1
ATOM 7211 C CA . GLY F 3 15 ? 36.998 25.718 51.136 1.00 23.14 15 GLY V CA 1
ATOM 7212 C C . GLY F 3 15 ? 36.066 24.532 51.308 1.00 26.83 15 GLY V C 1
ATOM 7213 O O . GLY F 3 15 ? 36.482 23.484 51.802 1.00 31.40 15 GLY V O 1
ATOM 7214 N N . UNK F 3 16 ? 34.810 24.689 50.900 1.00 26.61 16 UNK V N 1
ATOM 7215 C CA . UNK F 3 16 ? 33.820 23.630 51.069 1.00 31.10 16 UNK V CA 1
ATOM 7216 C C . UNK F 3 16 ? 33.949 22.571 49.972 1.00 34.54 16 UNK V C 1
ATOM 7217 O O . UNK F 3 16 ? 34.826 22.665 49.111 1.00 36.79 16 UNK V O 1
ATOM 7219 N N . SER F 3 17 ? 33.073 21.570 50.007 1.00 34.62 17 SER V N 1
ATOM 7220 C CA . SER F 3 17 ? 33.170 20.429 49.098 1.00 28.98 17 SER V CA 1
ATOM 7221 C C . SER F 3 17 ? 31.895 20.208 48.288 1.00 29.34 17 SER V C 1
ATOM 7222 O O . SER F 3 17 ? 30.856 20.814 48.556 1.00 29.79 17 SER V O 1
ATOM 7225 N N . LEU F 3 18 ? 31.986 19.326 47.299 1.00 25.15 18 LEU V N 1
ATOM 7226 C CA . LEU F 3 18 ? 30.861 19.035 46.418 1.00 25.00 18 LEU V CA 1
ATOM 7227 C C . LEU F 3 18 ? 31.086 17.705 45.704 1.00 28.36 18 LEU V C 1
ATOM 7228 O O . LEU F 3 18 ? 32.165 17.454 45.167 1.00 34.18 18 LEU V O 1
ATOM 7233 N N . UNK F 3 19 ? 30.062 16.858 45.702 1.00 24.41 19 UNK V N 1
ATOM 7234 C CA . UNK F 3 19 ? 30.155 15.544 45.076 1.00 23.70 19 UNK V CA 1
ATOM 7235 C C . UNK F 3 19 ? 29.276 15.473 43.831 1.00 24.64 19 UNK V C 1
ATOM 7236 O O . UNK F 3 19 ? 28.049 15.398 43.927 1.00 29.86 19 UNK V O 1
ATOM 7238 N N . LEU F 3 20 ? 29.912 15.504 42.665 1.00 27.63 20 LEU V N 1
ATOM 7239 C CA . LEU F 3 20 ? 29.202 15.412 41.395 1.00 33.29 20 LEU V CA 1
ATOM 7240 C C . LEU F 3 20 ? 28.998 13.955 40.993 1.00 29.04 20 LEU V C 1
ATOM 7241 O O . LEU F 3 20 ? 29.789 13.086 41.358 1.00 26.78 20 LEU V O 1
ATOM 7246 N N . SER F 3 21 ? 27.932 13.695 40.239 1.00 31.44 21 SER V N 1
ATOM 7247 C CA . SER F 3 21 ? 27.620 12.352 39.773 1.00 30.86 21 SER V CA 1
ATOM 7248 C C . SER F 3 21 ? 27.111 12.423 38.341 1.00 28.61 21 SER V C 1
ATOM 7249 O O . SER F 3 21 ? 26.661 13.471 37.873 1.00 34.74 21 SER V O 1
ATOM 7252 N N . CYS F 3 22 ? 27.187 11.289 37.650 1.00 31.71 22 CYS V N 1
ATOM 7253 C CA . CYS F 3 22 ? 26.699 11.197 36.278 1.00 34.98 22 CYS V CA 1
ATOM 7254 C C . CYS F 3 22 ? 26.234 9.781 35.965 1.00 29.64 22 CYS V C 1
ATOM 7255 O O . CYS F 3 22 ? 27.024 8.836 35.989 1.00 28.88 22 CYS V O 1
ATOM 7258 N N . UNK F 3 23 ? 24.945 9.643 35.670 1.00 27.84 23 UNK V N 1
ATOM 7259 C CA . UNK F 3 23 ? 24.364 8.349 35.336 1.00 29.80 23 UNK V CA 1
ATOM 7260 C C . UNK F 3 23 ? 24.217 8.198 33.827 1.00 23.60 23 UNK V C 1
ATOM 7261 O O . UNK F 3 23 ? 23.918 9.160 33.118 1.00 31.64 23 UNK V O 1
ATOM 7263 N N . ALA F 3 24 ? 24.429 6.980 33.342 1.00 24.73 24 ALA V N 1
ATOM 7264 C CA . ALA F 3 24 ? 24.353 6.693 31.916 1.00 33.73 24 ALA V CA 1
ATOM 7265 C C . ALA F 3 24 ? 23.107 5.875 31.597 1.00 36.63 24 ALA V C 1
ATOM 7266 O O . ALA F 3 24 ? 22.509 5.267 32.486 1.00 38.78 24 ALA V O 1
ATOM 7268 N N . UNK F 3 25 ? 22.727 5.862 30.323 1.00 42.54 25 UNK V N 1
ATOM 7269 C CA . UNK F 3 25 ? 21.527 5.154 29.890 1.00 42.78 25 UNK V CA 1
ATOM 7270 C C . UNK F 3 25 ? 21.819 3.695 29.569 1.00 40.26 25 UNK V C 1
ATOM 7271 O O . UNK F 3 25 ? 20.968 2.834 29.775 1.00 40.44 25 UNK V O 1
ATOM 7273 N N . UNK F 3 26 ? 23.012 3.421 29.054 0.53 40.45 26 UNK V N 1
ATOM 7274 C CA . UNK F 3 26 ? 23.401 2.050 28.756 0.82 40.05 26 UNK V CA 1
ATOM 7275 C C . UNK F 3 26 ? 24.635 1.671 29.565 1.00 38.42 26 UNK V C 1
ATOM 7276 O O . UNK F 3 26 ? 25.213 2.506 30.265 0.54 41.76 26 UNK V O 1
ATOM 7278 N N . UNK F 3 27 ? 25.035 0.408 29.464 1.00 35.57 27 UNK V N 1
ATOM 7279 C CA . UNK F 3 27 ? 26.153 -0.114 30.241 1.00 37.19 27 UNK V CA 1
ATOM 7280 C C . UNK F 3 27 ? 27.470 0.562 29.866 1.00 33.29 27 UNK V C 1
ATOM 7281 O O . UNK F 3 27 ? 27.837 0.624 28.692 1.00 37.85 27 UNK V O 1
ATOM 7283 N N . UNK F 3 28 ? 28.173 1.062 30.879 1.00 35.35 28 UNK V N 1
ATOM 7284 C CA . UNK F 3 28 ? 29.453 1.738 30.686 1.00 36.37 28 UNK V CA 1
ATOM 7285 C C . UNK F 3 28 ? 30.568 1.049 31.470 1.00 35.82 28 UNK V C 1
ATOM 7286 O O . UNK F 3 28 ? 31.566 1.680 31.825 1.00 35.49 28 UNK V O 1
ATOM 7288 N N . UNK F 3 29 ? 30.399 -0.243 31.731 1.00 39.25 29 UNK V N 1
ATOM 7289 C CA . UNK F 3 29 ? 31.361 -0.994 32.531 1.00 34.44 29 UNK V CA 1
ATOM 7290 C C . UNK F 3 29 ? 32.721 -1.102 31.841 1.00 35.79 29 UNK V C 1
ATOM 7291 O O . UNK F 3 29 ? 33.752 -1.161 32.513 1.00 30.71 29 UNK V O 1
ATOM 7293 N N . UNK F 3 30 ? 32.722 -1.113 30.511 1.00 30.64 30 UNK V N 1
ATOM 7294 C CA . UNK F 3 30 ? 33.950 -1.326 29.747 1.00 29.73 30 UNK V CA 1
ATOM 7295 C C . UNK F 3 30 ? 34.519 -0.028 29.175 1.00 30.13 30 UNK V C 1
ATOM 7296 O O . UNK F 3 30 ? 35.555 -0.040 28.507 1.00 34.77 30 UNK V O 1
ATOM 7298 N N . UNK F 3 31 ? 33.848 1.087 29.442 1.00 33.88 31 UNK V N 1
ATOM 7299 C CA . UNK F 3 31 ? 34.270 2.376 28.903 1.00 28.54 31 UNK V CA 1
ATOM 7300 C C . UNK F 3 31 ? 34.747 3.321 30.001 1.00 31.18 31 UNK V C 1
ATOM 7301 O O . UNK F 3 31 ? 34.298 3.250 31.147 1.00 35.44 31 UNK V O 1
ATOM 7303 N N . UNK F 3 32 ? 35.661 4.214 29.634 1.00 31.16 32 UNK V N 1
ATOM 7304 C CA . UNK F 3 32 ? 36.179 5.217 30.555 1.00 27.91 32 UNK V CA 1
ATOM 7305 C C . UNK F 3 32 ? 35.279 6.448 30.568 1.00 25.73 32 UNK V C 1
ATOM 7306 O O . UNK F 3 32 ? 34.657 6.783 29.559 1.00 20.79 32 UNK V O 1
ATOM 7308 N N . UNK F 3 33 ? 35.219 7.119 31.713 1.00 27.94 33 UNK V N 1
ATOM 7309 C CA . UNK F 3 33 ? 34.419 8.329 31.851 1.00 23.55 33 UNK V CA 1
ATOM 7310 C C . UNK F 3 33 ? 35.299 9.495 32.291 1.00 21.00 33 UNK V C 1
ATOM 7311 O O . UNK F 3 33 ? 35.986 9.424 33.314 1.00 17.22 33 UNK V O 1
ATOM 7313 N N . UNK F 3 34 ? 35.276 10.567 31.507 1.00 27.31 34 UNK V N 1
ATOM 7314 C CA . UNK F 3 34 ? 36.079 11.746 31.801 1.00 23.51 34 UNK V CA 1
ATOM 7315 C C . UNK F 3 34 ? 35.201 12.919 32.221 1.00 26.38 34 UNK V C 1
ATOM 7316 O O . UNK F 3 34 ? 34.039 13.022 31.822 1.00 22.85 34 UNK V O 1
ATOM 7318 N N . TRP F 3 35 ? 35.768 13.800 33.038 1.00 24.08 35 TRP V N 1
ATOM 7319 C CA . TRP F 3 35 ? 35.086 15.021 33.447 1.00 24.52 35 TRP V CA 1
ATOM 7320 C C . TRP F 3 35 ? 35.757 16.240 32.827 1.00 26.10 35 TRP V C 1
ATOM 7321 O O . TRP F 3 35 ? 36.984 16.343 32.807 1.00 25.72 35 TRP V O 1
ATOM 7332 N N . UNK F 3 36 ? 34.943 17.155 32.314 1.00 25.80 36 UNK V N 1
ATOM 7333 C CA . UNK F 3 36 ? 35.440 18.396 31.733 1.00 27.55 36 UNK V CA 1
ATOM 7334 C C . UNK F 3 36 ? 34.693 19.584 32.327 1.00 29.64 36 UNK V C 1
ATOM 7335 O O . UNK F 3 36 ? 33.578 19.439 32.836 1.00 25.95 36 UNK V O 1
ATOM 7337 N N . ARG F 3 37 ? 35.311 20.759 32.270 1.00 33.11 37 ARG V N 1
ATOM 7338 C CA . ARG F 3 37 ? 34.674 21.967 32.781 1.00 30.20 37 ARG V CA 1
ATOM 7339 C C . ARG F 3 37 ? 34.925 23.150 31.855 1.00 32.98 37 ARG V C 1
ATOM 7340 O O . ARG F 3 37 ? 35.965 23.237 31.200 1.00 28.55 37 ARG V O 1
ATOM 7348 N N . GLN F 3 38 ? 33.952 24.055 31.801 1.00 33.10 38 GLN V N 1
ATOM 7349 C CA . GLN F 3 38 ? 34.037 25.223 30.936 1.00 40.50 38 GLN V CA 1
ATOM 7350 C C . GLN F 3 38 ? 33.535 26.474 31.652 1.00 41.32 38 GLN V C 1
ATOM 7351 O O . GLN F 3 38 ? 32.395 26.526 32.115 1.00 37.30 38 GLN V O 1
ATOM 7357 N N . UNK F 3 39 ? 34.403 27.477 31.736 1.00 46.51 39 UNK V N 1
ATOM 7358 C CA . UNK F 3 39 ? 34.072 28.755 32.352 1.00 44.88 39 UNK V 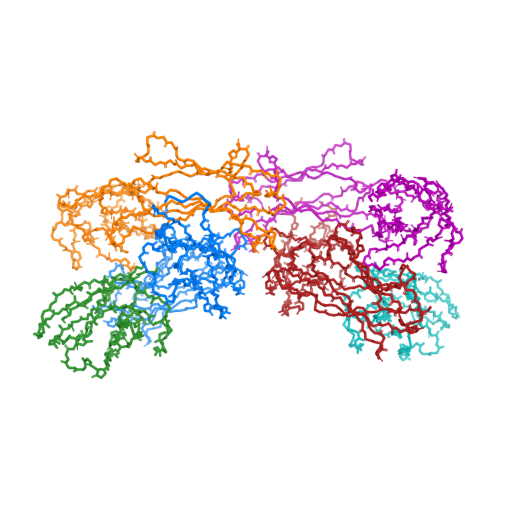CA 1
ATOM 7359 C C . UNK F 3 39 ? 33.474 29.692 31.307 1.00 52.67 39 UNK V C 1
ATOM 7360 O O . UNK F 3 39 ? 33.703 29.504 30.112 1.00 52.23 39 UNK V O 1
ATOM 7362 N N . PRO F 3 40 ? 32.692 30.692 31.746 1.00 56.63 40 PRO V N 1
ATOM 7363 C CA . PRO F 3 40 ? 32.126 31.681 30.820 1.00 55.84 40 PRO V CA 1
ATOM 7364 C C . PRO F 3 40 ? 33.191 32.398 29.988 1.00 52.22 40 PRO V C 1
ATOM 7365 O O . PRO F 3 40 ? 34.106 33.010 30.541 1.00 58.09 40 PRO V O 1
ATOM 7369 N N . GLY F 3 41 ? 33.066 32.313 28.667 1.00 41.55 41 GLY V N 1
ATOM 7370 C CA . GLY F 3 41 ? 34.004 32.959 27.766 1.00 47.56 41 GLY V CA 1
ATOM 7371 C C . GLY F 3 41 ? 35.330 32.235 27.639 1.00 54.74 41 GLY V C 1
ATOM 7372 O O . GLY F 3 41 ? 36.339 32.829 27.258 1.00 46.80 41 GLY V O 1
ATOM 7373 N N . UNK F 3 42 ? 35.330 30.946 27.963 1.00 58.70 42 UNK V N 1
ATOM 7374 C CA . UNK F 3 42 ? 36.529 30.125 27.850 1.00 47.75 42 UNK V CA 1
ATOM 7375 C C . UNK F 3 42 ? 36.183 28.782 27.214 1.00 41.80 42 UNK V C 1
ATOM 7376 O O . UNK F 3 42 ? 35.011 28.470 26.999 1.00 38.76 42 UNK V O 1
ATOM 7378 N N . UNK F 3 43 ? 37.208 27.990 26.916 1.00 39.96 43 UNK V N 1
ATOM 7379 C CA . UNK F 3 43 ? 37.014 26.680 26.307 1.00 48.50 43 UNK V CA 1
ATOM 7380 C C . UNK F 3 43 ? 37.027 25.584 27.366 1.00 46.17 43 UNK V C 1
ATOM 7381 O O . UNK F 3 43 ? 37.497 25.795 28.487 1.00 35.08 43 UNK V O 1
ATOM 7383 N N . ARG F 3 44 ? 36.510 24.414 27.007 1.00 44.32 44 ARG V N 1
ATOM 7384 C CA . ARG F 3 44 ? 36.472 23.287 27.927 1.00 39.83 44 ARG V CA 1
ATOM 7385 C C . ARG F 3 44 ? 37.876 22.757 28.196 1.00 29.92 44 ARG V C 1
ATOM 7386 O O . ARG F 3 44 ? 38.657 22.532 27.271 1.00 27.16 44 ARG V O 1
ATOM 7394 N N . GLU F 3 45 ? 38.184 22.576 29.476 1.00 29.78 45 GLU V N 1
ATOM 7395 C CA . GLU F 3 45 ? 39.461 22.023 29.902 1.00 26.18 45 GLU V CA 1
ATOM 7396 C C . GLU F 3 45 ? 39.253 20.675 30.573 1.00 20.95 45 GLU V C 1
ATOM 7397 O O . GLU F 3 45 ? 38.215 20.430 31.193 1.00 30.78 45 GLU V O 1
ATOM 7403 N N . UNK F 3 46 ? 40.243 19.800 30.440 1.00 24.52 46 UNK V N 1
ATOM 7404 C CA . UNK F 3 46 ? 40.178 18.482 31.055 1.00 23.93 46 UNK V CA 1
ATOM 7405 C C . UNK F 3 46 ? 40.259 18.611 32.570 1.00 22.17 46 UNK V C 1
ATOM 7406 O O . UNK F 3 46 ? 40.949 19.488 33.090 1.00 25.20 46 UNK V O 1
ATOM 7408 N N . VAL F 3 47 ? 39.550 17.739 33.276 1.00 24.20 47 VAL V N 1
ATOM 7409 C CA . VAL F 3 47 ? 39.593 17.735 34.730 1.00 25.41 47 VAL V CA 1
ATOM 7410 C C . VAL F 3 47 ? 40.115 16.398 35.230 1.00 21.79 47 VAL V C 1
ATOM 7411 O O . VAL F 3 47 ? 41.212 16.310 35.783 1.00 17.65 47 VAL V O 1
ATOM 7415 N N . UNK F 3 48 ? 39.317 15.356 35.033 1.00 17.53 48 UNK V N 1
ATOM 7416 C CA . UNK F 3 48 ? 39.690 14.027 35.488 1.00 16.26 48 UNK V CA 1
ATOM 7417 C C . UNK F 3 48 ? 39.124 12.955 34.569 1.00 23.93 48 UNK V C 1
ATOM 7418 O O . UNK F 3 48 ? 38.131 13.163 33.868 1.00 23.35 48 UNK V O 1
ATOM 7420 N N . UNK F 3 49 ? 39.780 11.800 34.575 1.00 19.73 49 UNK V N 1
ATOM 7421 C CA . UNK F 3 49 ? 39.323 10.647 33.814 1.00 18.92 49 UNK V CA 1
ATOM 7422 C C . UNK F 3 49 ? 39.327 9.405 34.695 1.00 21.35 49 UNK V C 1
ATOM 7423 O O . UNK F 3 49 ? 40.290 9.150 35.419 1.00 24.63 49 UNK V O 1
ATOM 7425 N N . UNK F 3 50 ? 38.242 8.640 34.634 1.00 16.15 50 UNK V N 1
ATOM 7426 C CA . UNK F 3 50 ? 38.136 7.386 35.367 1.00 19.64 50 UNK V CA 1
ATOM 7427 C C . UNK F 3 50 ? 37.997 6.226 34.387 1.00 22.49 50 UNK V C 1
ATOM 7428 O O . UNK F 3 50 ? 36.937 6.043 33.787 1.00 20.66 50 UNK V O 1
ATOM 7430 N N . UNK F 3 51 ? 39.067 5.454 34.223 1.00 23.09 51 UNK V N 1
ATOM 7431 C CA . UNK F 3 51 ? 39.057 4.313 33.315 1.00 24.00 51 UNK V CA 1
ATOM 7432 C C . UNK F 3 51 ? 38.331 3.132 33.950 1.00 22.92 51 UNK V C 1
ATOM 7433 O O . UNK F 3 51 ? 37.696 3.273 34.998 1.00 26.14 51 UNK V O 1
ATOM 7435 N N . UNK F 3 52 ? 38.426 1.973 33.306 1.00 27.62 52 UNK V N 1
ATOM 7436 C CA . UNK F 3 52 ? 37.804 0.755 33.811 1.00 27.63 52 UNK V CA 1
ATOM 7437 C C . UNK F 3 52 ? 38.371 0.399 35.181 1.00 30.95 52 UNK V C 1
ATOM 7438 O O . UNK F 3 52 ? 39.503 0.761 35.507 1.00 23.67 52 UNK V O 1
ATOM 7440 N N . UNK F 3 53 ? 37.575 -0.307 35.978 1.00 42.59 53 UNK V N 1
ATOM 7441 C CA . UNK F 3 53 ? 37.958 -0.652 37.341 1.00 39.51 53 UNK V CA 1
ATOM 7442 C C . UNK F 3 53 ? 39.197 -1.537 37.364 1.00 36.29 53 UNK V C 1
ATOM 7443 O O . UNK F 3 53 ? 39.066 -2.747 37.168 1.00 38.51 53 UNK V O 1
ATOM 7445 N N . UNK F 3 54 ? 40.352 -0.895 37.575 1.00 33.51 54 UNK V N 1
ATOM 7446 C CA . UNK F 3 54 ? 41.695 -1.472 37.784 1.00 35.91 54 UNK V CA 1
ATOM 7447 C C . UNK F 3 54 ? 42.703 -0.668 36.973 1.00 27.24 54 UNK V C 1
ATOM 7448 O O . UNK F 3 54 ? 43.905 -0.708 37.244 1.00 26.75 54 UNK V O 1
ATOM 7450 N N . UNK F 3 55 ? 42.208 0.059 35.976 1.00 32.77 55 UNK V N 1
ATOM 7451 C CA . UNK F 3 55 ? 43.069 0.831 35.085 1.00 27.14 55 UNK V CA 1
ATOM 7452 C C . UNK F 3 55 ? 43.349 2.228 35.638 1.00 23.12 55 UNK V C 1
ATOM 7453 O O . UNK F 3 55 ? 43.907 3.070 34.931 1.00 24.39 55 UNK V O 1
ATOM 7455 N N . UNK F 3 56 ? 42.947 2.462 36.886 1.00 28.83 56 UNK V N 1
ATOM 7456 C CA . UNK F 3 56 ? 43.279 3.683 37.623 1.00 28.08 56 UNK V CA 1
ATOM 7457 C C . UNK F 3 56 ? 42.629 4.941 37.047 1.00 25.01 56 UNK V C 1
ATOM 7458 O O . UNK F 3 56 ? 41.772 4.877 36.163 1.00 25.36 56 UNK V O 1
ATOM 7460 N N . UNK F 3 57 ? 43.050 6.088 37.572 1.00 33.89 57 UNK V N 1
ATOM 7461 C CA . UNK F 3 57 ? 42.493 7.380 37.184 1.00 26.17 57 UNK V CA 1
ATOM 7462 C C . UNK F 3 57 ? 43.602 8.378 36.857 1.00 24.33 57 UNK V C 1
ATOM 7463 O O . UNK F 3 57 ? 44.771 8.150 37.171 1.00 25.83 57 UNK V O 1
ATOM 7465 N N . UNK F 3 58 ? 43.226 9.486 36.227 1.00 21.87 58 UNK V N 1
ATOM 7466 C CA . UNK F 3 58 ? 44.184 10.524 35.853 1.00 18.78 58 UNK V CA 1
ATOM 7467 C C . UNK F 3 58 ? 43.552 11.904 36.025 1.00 20.65 58 UNK V C 1
ATOM 7468 O O . UNK F 3 58 ? 42.371 12.093 35.729 1.00 16.49 58 UNK V O 1
ATOM 7470 N N . UNK F 3 59 ? 44.337 12.863 36.511 1.00 20.29 59 UNK V N 1
ATOM 7471 C CA . UNK F 3 59 ? 43.810 14.186 36.832 1.00 23.21 59 UNK V CA 1
ATOM 7472 C C . UNK F 3 59 ? 44.598 15.305 36.157 1.00 20.45 59 UNK V C 1
ATOM 7473 O O . UNK F 3 59 ? 45.771 15.150 35.812 1.00 21.20 59 UNK V O 1
ATOM 7475 N N . UNK F 3 60 ? 43.935 16.442 35.975 1.00 21.37 60 UNK V N 1
ATOM 7476 C CA . UNK F 3 60 ? 44.547 17.598 35.335 1.00 27.70 60 UNK V CA 1
ATOM 7477 C C . UNK F 3 60 ? 45.506 18.310 36.283 1.00 29.87 60 UNK V C 1
ATOM 7478 O O . UNK F 3 60 ? 45.612 17.967 37.463 1.00 32.79 60 UNK V O 1
ATOM 7480 N N . ASP F 3 61 ? 46.199 19.312 35.757 1.00 27.46 61 ASP V N 1
ATOM 7481 C CA . ASP F 3 61 ? 47.214 20.032 36.513 1.00 32.95 61 ASP V CA 1
ATOM 7482 C C . ASP F 3 61 ? 46.589 20.944 37.566 1.00 34.48 61 ASP V C 1
ATOM 7483 O O . ASP F 3 61 ? 47.249 21.337 38.527 1.00 33.94 61 ASP V O 1
ATOM 7488 N N . SER F 3 62 ? 45.311 21.265 37.393 1.00 36.94 62 SER V N 1
ATOM 7489 C CA . SER F 3 62 ? 44.642 22.235 38.252 1.00 27.90 62 SER V CA 1
ATOM 7490 C C . SER F 3 62 ? 43.846 21.594 39.385 1.00 34.93 62 SER V C 1
ATOM 7491 O O . SER F 3 62 ? 43.408 22.285 40.305 1.00 34.27 62 SER V O 1
ATOM 7494 N N . UNK F 3 63 ? 43.665 20.277 39.326 1.00 40.54 63 UNK V N 1
ATOM 7495 C CA . UNK F 3 63 ? 42.761 19.599 40.250 1.00 37.94 63 UNK V CA 1
ATOM 7496 C C . UNK F 3 63 ? 43.428 18.502 41.079 1.00 44.30 63 UNK V C 1
ATOM 7497 O O . UNK F 3 63 ? 42.760 17.874 41.900 1.00 41.49 63 UNK V O 1
ATOM 7499 N N . UNK F 3 64 ? 44.722 18.278 40.872 1.00 49.77 64 UNK V N 1
ATOM 7500 C CA . UNK F 3 64 ? 45.433 17.196 41.553 1.00 50.54 64 UNK V CA 1
ATOM 7501 C C . UNK F 3 64 ? 45.482 17.391 43.067 1.00 50.88 64 UNK V C 1
ATOM 7502 O O . UNK F 3 64 ? 45.835 18.465 43.559 1.00 44.19 64 UNK V O 1
ATOM 7504 N N . GLY F 3 65 ? 45.123 16.344 43.803 1.00 41.14 65 GLY V N 1
ATOM 7505 C CA . GLY F 3 65 ? 45.160 16.384 45.253 1.00 31.79 65 GLY V CA 1
ATOM 7506 C C . GLY F 3 65 ? 43.867 16.830 45.907 1.00 37.28 65 GLY V C 1
ATOM 7507 O O . GLY F 3 65 ? 43.587 16.468 47.050 1.00 40.20 65 GLY V O 1
ATOM 7508 N N . ARG F 3 66 ? 43.074 17.618 45.183 1.00 36.55 66 ARG V N 1
ATOM 7509 C CA . ARG F 3 66 ? 41.820 18.140 45.707 1.00 32.12 66 ARG V CA 1
ATOM 7510 C C . ARG F 3 66 ? 40.588 17.422 45.180 1.00 34.37 66 ARG V C 1
ATOM 7511 O O . ARG F 3 66 ? 39.568 17.392 45.873 1.00 31.40 66 ARG V O 1
ATOM 7519 N N . PHE F 3 67 ? 40.646 16.852 43.980 1.00 34.89 67 PHE V N 1
ATOM 7520 C CA . PHE F 3 67 ? 39.505 16.173 43.385 1.00 28.23 67 PHE V CA 1
ATOM 7521 C C . PHE F 3 67 ? 39.764 14.672 43.325 1.00 33.97 67 PHE V C 1
ATOM 7522 O O . PHE F 3 67 ? 40.903 14.225 43.151 1.00 34.04 67 PHE V O 1
ATOM 7530 N N . THR F 3 68 ? 38.693 13.897 43.468 1.00 32.99 68 THR V N 1
ATOM 7531 C CA . THR F 3 68 ? 38.778 12.441 43.384 1.00 30.92 68 THR V CA 1
ATOM 7532 C C . THR F 3 68 ? 37.660 11.888 42.502 1.00 28.20 68 THR V C 1
ATOM 7533 O O . THR F 3 68 ? 36.477 12.123 42.755 1.00 36.99 68 THR V O 1
ATOM 7537 N N . UNK F 3 69 ? 38.048 11.163 41.457 1.00 22.16 69 UNK V N 1
ATOM 7538 C CA . UNK F 3 69 ? 37.091 10.536 40.555 1.00 25.70 69 UNK V CA 1
ATOM 7539 C C . UNK F 3 69 ? 36.930 9.061 40.898 1.00 30.29 69 UNK V C 1
ATOM 7540 O O . UNK F 3 69 ? 37.887 8.392 41.294 1.00 32.03 69 UNK V O 1
ATOM 7542 N N . SER F 3 70 ? 35.707 8.565 40.751 1.00 29.83 70 SER V N 1
ATOM 7543 C CA . SER F 3 70 ? 35.406 7.167 41.026 1.00 29.39 70 SER V CA 1
ATOM 7544 C C . SER F 3 70 ? 34.194 6.719 40.217 1.00 29.78 70 SER V C 1
ATOM 7545 O O . SER F 3 70 ? 33.461 7.543 39.669 1.00 26.90 70 SER V O 1
ATOM 7548 N N . UNK F 3 71 ? 33.995 5.407 40.142 1.00 28.22 71 UNK V N 1
ATOM 7549 C CA . UNK F 3 71 ? 32.898 4.842 39.365 1.00 32.26 71 UNK V CA 1
ATOM 7550 C C . UNK F 3 71 ? 32.147 3.772 40.150 1.00 36.40 71 UNK V C 1
ATOM 7551 O O . UNK F 3 71 ? 32.717 3.093 41.006 1.00 41.46 71 UNK V O 1
ATOM 7553 N N . ASP F 3 72 ? 30.860 3.635 39.847 1.00 34.45 72 ASP V N 1
ATOM 7554 C CA . ASP F 3 72 ? 30.029 2.577 40.410 1.00 36.08 72 ASP V CA 1
ATOM 7555 C C . ASP F 3 72 ? 29.364 1.824 39.263 1.00 37.00 72 ASP V C 1
ATOM 7556 O O . ASP F 3 72 ? 28.314 2.234 38.761 1.00 33.33 72 ASP V O 1
ATOM 7561 N N . UNK F 3 73 ? 29.993 0.727 38.848 1.00 28.33 73 UNK V N 1
ATOM 7562 C CA . UNK F 3 73 ? 29.557 -0.029 37.677 1.00 28.39 73 UNK V CA 1
ATOM 7563 C C . UNK F 3 73 ? 28.153 -0.609 37.831 1.00 31.84 73 UNK V C 1
ATOM 7564 O O . UNK F 3 73 ? 27.453 -0.809 36.838 1.00 34.70 73 UNK V O 1
ATOM 7566 N N . UNK F 3 74 ? 27.746 -0.881 39.065 1.00 32.89 74 UNK V N 1
ATOM 7567 C CA . UNK F 3 74 ? 26.425 -1.447 39.312 1.00 33.19 74 UNK V CA 1
ATOM 7568 C C . UNK F 3 74 ? 25.337 -0.407 39.062 1.00 38.49 74 UNK V C 1
ATOM 7569 O O . UNK F 3 74 ? 24.291 -0.715 38.488 1.00 32.33 74 UNK V O 1
ATOM 7571 N N . UNK F 3 75 ? 25.592 0.826 39.487 1.00 35.88 75 UNK V N 1
ATOM 7572 C CA . UNK F 3 75 ? 24.631 1.909 39.313 1.00 28.76 75 UNK V CA 1
ATOM 7573 C C . UNK F 3 75 ? 24.839 2.634 37.984 1.00 32.14 75 UNK V C 1
ATOM 7574 O O . UNK F 3 75 ? 24.123 3.595 37.691 1.00 41.67 75 UNK V O 1
ATOM 7576 N N . UNK F 3 76 ? 25.806 2.168 37.195 1.00 34.35 76 UNK V N 1
ATOM 7577 C CA . UNK F 3 76 ? 26.132 2.766 35.900 1.00 34.45 76 UNK V CA 1
ATOM 7578 C C . UNK F 3 76 ? 26.413 4.259 36.051 1.00 26.03 76 UNK V C 1
ATOM 7579 O O . UNK F 3 76 ? 26.087 5.060 35.173 1.00 25.39 76 UNK V O 1
ATOM 7581 N N . UNK F 3 77 ? 27.024 4.623 37.175 1.00 30.48 77 UNK V N 1
ATOM 7582 C CA . UNK F 3 77 ? 27.271 6.024 37.493 1.00 36.64 77 UNK V CA 1
ATOM 7583 C C . UNK F 3 77 ? 28.736 6.299 37.814 1.00 35.14 77 UNK V C 1
ATOM 7584 O O . UNK F 3 77 ? 29.426 5.483 38.432 1.00 38.08 77 UNK V O 1
ATOM 7586 N N . UNK F 3 78 ? 29.201 7.464 37.377 1.00 31.34 78 UNK V N 1
ATOM 7587 C CA . UNK F 3 78 ? 30.524 7.960 37.727 1.00 32.58 78 UNK V CA 1
ATOM 7588 C C . UNK F 3 78 ? 30.384 9.103 38.724 1.00 35.45 78 UNK V C 1
ATOM 7589 O O . UNK F 3 78 ? 29.338 9.754 38.797 1.00 38.96 78 UNK V O 1
ATOM 7591 N N . UNK F 3 79 ? 31.444 9.346 39.488 1.00 25.20 79 UNK V N 1
ATOM 7592 C CA . UNK F 3 79 ? 31.425 10.374 40.519 1.00 33.41 79 UNK V CA 1
ATOM 7593 C C . UNK F 3 79 ? 32.688 11.225 40.493 1.00 28.77 79 UNK V C 1
ATOM 7594 O O . UNK F 3 79 ? 33.746 10.802 40.019 1.00 31.19 79 UNK V O 1
ATOM 7596 N N . LEU F 3 80 ? 32.559 12.441 41.012 1.00 30.07 80 LEU V N 1
ATOM 7597 C CA . LEU F 3 80 ? 33.687 13.352 41.150 1.00 32.53 80 LEU V CA 1
ATOM 7598 C C . LEU F 3 80 ? 33.568 14.131 42.455 1.00 31.97 80 LEU V C 1
ATOM 7599 O O . LEU F 3 80 ? 32.848 15.129 42.536 1.00 31.12 80 LEU V O 1
ATOM 7604 N N . GLN F 3 81 ? 34.269 13.658 43.480 1.00 27.81 81 GLN V N 1
ATOM 7605 C CA . GLN F 3 81 ? 34.327 14.364 44.750 1.00 30.39 81 GLN V CA 1
ATOM 7606 C C . GLN F 3 81 ? 35.330 15.506 44.664 1.00 29.28 81 GLN V C 1
ATOM 7607 O O . GLN F 3 81 ? 36.517 15.285 44.423 1.00 29.99 81 GLN V O 1
ATOM 7613 N N . UNK F 3 82 ? 34.841 16.726 44.857 1.00 28.45 82 UNK V N 1
ATOM 7614 C CA . UNK F 3 82 ? 35.685 17.912 44.815 1.00 28.35 82 UNK V CA 1
ATOM 7615 C C . UNK F 3 82 ? 35.852 18.510 46.212 1.00 30.13 82 UNK V C 1
ATOM 7616 O O . UNK F 3 82 ? 34.869 18.852 46.870 1.00 32.85 82 UNK V O 1
ATOM 7618 N N . UNK F 3 83 ? 37.101 18.628 46.654 1.00 30.56 83 UNK V N 1
ATOM 7619 C CA . UNK F 3 83 ? 37.413 19.201 47.962 1.00 26.99 83 UNK V CA 1
ATOM 7620 C C . UNK F 3 83 ? 38.306 20.431 47.821 1.00 26.64 83 UNK V C 1
ATOM 7621 O O . UNK F 3 83 ? 38.986 20.598 46.805 1.00 28.36 83 UNK V O 1
ATOM 7623 N N . UNK F 3 84 ? 38.301 21.276 48.851 1.00 28.18 84 UNK V N 1
ATOM 7624 C CA . UNK F 3 84 ? 39.099 22.502 48.885 1.00 24.14 84 UNK V CA 1
ATOM 7625 C C . UNK F 3 84 ? 38.799 23.370 47.668 1.00 23.53 84 UNK V C 1
ATOM 7626 O O . UNK F 3 84 ? 39.699 23.743 46.916 1.00 25.92 84 UNK V O 1
ATOM 7628 N N . LEU F 3 85 ? 37.524 23.685 47.478 1.00 25.27 85 LEU V N 1
ATOM 7629 C CA . LEU F 3 85 ? 37.090 24.435 46.308 1.00 26.44 85 LEU V CA 1
ATOM 7630 C C . LEU F 3 85 ? 37.539 25.894 46.361 1.00 28.57 85 LEU V C 1
ATOM 7631 O O . LEU F 3 85 ? 37.381 26.568 47.380 1.00 22.22 85 LEU V O 1
ATOM 7636 N N . UNK F 3 86 ? 38.103 26.368 45.255 1.00 30.97 86 UNK V N 1
ATOM 7637 C CA . UNK F 3 86 ? 38.496 27.765 45.117 1.00 27.65 86 UNK V CA 1
ATOM 7638 C C . UNK F 3 86 ? 37.574 28.458 44.122 1.00 35.61 86 UNK V C 1
ATOM 7639 O O . UNK F 3 86 ? 36.871 27.796 43.354 1.00 32.90 86 UNK V O 1
ATOM 7641 N N . UNK F 3 87 ? 37.581 29.787 44.135 1.00 31.34 87 UNK V N 1
ATOM 7642 C CA . UNK F 3 87 ? 36.737 30.573 43.239 1.00 28.38 87 UNK V CA 1
ATOM 7643 C C . UNK F 3 87 ? 37.091 30.334 41.773 1.00 27.91 87 UNK V C 1
ATOM 7644 O O . UNK F 3 87 ? 36.261 30.544 40.885 1.00 32.51 87 UNK V O 1
ATOM 7646 N N . UNK F 3 88 ? 38.317 29.887 41.522 1.00 35.92 88 UNK V N 1
ATOM 7647 C CA . UNK F 3 88 ? 38.771 29.637 40.159 1.00 38.04 88 UNK V CA 1
ATOM 7648 C C . UNK F 3 88 ? 38.105 28.395 39.572 1.00 35.82 88 UNK V C 1
ATOM 7649 O O . UNK F 3 88 ? 38.005 28.260 38.352 1.00 33.21 88 UNK V O 1
ATOM 7651 N N . ASP F 3 89 ? 37.638 27.500 40.438 1.00 29.68 89 ASP V N 1
ATOM 7652 C CA . ASP F 3 89 ? 37.016 26.259 39.986 1.00 26.56 89 ASP V CA 1
ATOM 7653 C C . ASP F 3 89 ? 35.567 26.476 39.547 1.00 29.52 89 ASP V C 1
ATOM 7654 O O . ASP F 3 89 ? 34.889 25.530 39.143 1.00 40.22 89 ASP V O 1
ATOM 7659 N N . UNK F 3 90 ? 35.101 27.721 39.614 1.00 29.64 90 UNK V N 1
ATOM 7660 C CA . UNK F 3 90 ? 33.733 28.050 39.220 1.00 34.72 90 UNK V CA 1
ATOM 7661 C C . UNK F 3 90 ? 33.531 27.902 37.714 1.00 32.06 90 UNK V C 1
ATOM 7662 O O . UNK F 3 90 ? 34.099 28.655 36.918 1.00 37.94 90 UNK V O 1
ATOM 7664 N N . ALA F 3 91 ? 32.709 26.927 37.338 1.00 26.89 91 ALA V N 1
ATOM 7665 C CA . ALA F 3 91 ? 32.404 26.652 35.940 1.00 27.18 91 ALA V CA 1
ATOM 7666 C C . ALA F 3 91 ? 31.245 25.672 35.827 1.00 30.72 91 ALA V C 1
ATOM 7667 O O . ALA F 3 91 ? 30.686 25.229 36.833 1.00 29.21 91 ALA V O 1
ATOM 7669 N N . UNK F 3 92 ? 30.893 25.341 34.591 1.00 30.01 92 UNK V N 1
ATOM 7670 C CA . UNK F 3 92 ? 29.947 24.271 34.317 1.00 33.38 92 UNK V CA 1
ATOM 7671 C C . UNK F 3 92 ? 30.735 22.992 34.080 1.00 32.11 92 UNK V C 1
ATOM 7672 O O . UNK F 3 92 ? 31.688 22.981 33.298 1.00 31.15 92 UNK V O 1
ATOM 7674 N N . TYR F 3 93 ? 30.345 21.921 34.759 1.00 28.53 93 TYR V N 1
ATOM 7675 C CA . TYR F 3 93 ? 31.082 20.668 34.678 1.00 24.38 93 TYR V CA 1
ATOM 7676 C C . TYR F 3 93 ? 30.337 19.623 33.858 1.00 27.94 93 TYR V C 1
ATOM 7677 O O . TYR F 3 93 ? 29.176 19.309 34.126 1.00 37.58 93 TYR V O 1
ATOM 7686 N N . TYR F 3 94 ? 31.027 19.089 32.857 1.00 25.57 94 TYR V N 1
ATOM 7687 C CA . TYR F 3 94 ? 30.474 18.112 31.936 1.00 27.23 94 TYR V CA 1
ATOM 7688 C C . TYR F 3 94 ? 31.124 16.752 32.153 1.00 27.25 94 TYR V C 1
ATOM 7689 O O . TYR F 3 94 ? 32.245 16.645 32.657 1.00 30.76 94 TYR V O 1
ATOM 7698 N N . CYS F 3 95 ? 30.401 15.711 31.756 1.00 25.37 95 CYS V N 1
ATOM 7699 C CA . CYS F 3 95 ? 30.929 14.353 31.763 1.00 27.11 95 CYS V CA 1
ATOM 7700 C C . CYS F 3 95 ? 30.712 13.713 30.397 1.00 26.52 95 CYS V C 1
ATOM 7701 O O . CYS F 3 95 ? 29.660 13.885 29.781 1.00 33.68 95 CYS V O 1
ATOM 7704 N N . UNK F 3 96 ? 31.720 12.986 29.928 1.00 22.38 96 UNK V N 1
ATOM 7705 C CA . UNK F 3 96 ? 31.660 12.356 28.616 1.00 26.43 96 UNK V CA 1
ATOM 7706 C C . UNK F 3 96 ? 32.190 10.930 28.672 1.00 26.17 96 UNK V C 1
ATOM 7707 O O . UNK F 3 96 ? 32.882 10.544 29.616 1.00 26.01 96 UNK V O 1
ATOM 7709 N N . UNK F 3 97 ? 31.863 10.155 27.644 1.00 27.66 97 UNK V N 1
ATOM 7710 C CA . UNK F 3 97 ? 32.301 8.770 27.553 1.00 25.62 97 UNK V CA 1
ATOM 7711 C C . UNK F 3 97 ? 33.344 8.600 26.457 1.00 32.68 97 UNK V C 1
ATOM 7712 O O . UNK F 3 97 ? 33.220 9.165 25.369 1.00 28.76 97 UNK V O 1
ATOM 7714 N N . UNK F 3 98 ? 34.377 7.820 26.757 1.00 37.03 98 UNK V N 1
ATOM 7715 C CA . UNK F 3 98 ? 35.397 7.480 25.776 1.00 33.59 98 UNK V CA 1
ATOM 7716 C C . UNK F 3 98 ? 34.968 6.214 25.046 1.00 30.27 98 UNK V C 1
ATOM 7717 O O . UNK F 3 98 ? 35.092 5.110 25.580 1.00 34.43 98 UNK V O 1
ATOM 7719 N N . UNK F 3 99 ? 34.457 6.382 23.829 1.00 28.24 99 UNK V N 1
ATOM 7720 C CA . UNK F 3 99 ? 33.903 5.271 23.059 1.00 32.31 99 UNK V CA 1
ATOM 7721 C C . UNK F 3 99 ? 34.956 4.221 22.712 1.00 28.17 99 UNK V C 1
ATOM 7722 O O . UNK F 3 99 ? 34.624 3.061 22.465 1.00 29.26 99 UNK V O 1
ATOM 7724 N N . UNK F 3 100 ? 36.219 4.629 22.693 1.00 23.61 100 UNK V N 1
ATOM 7725 C CA . UNK F 3 100 ? 37.303 3.701 22.402 1.00 28.04 100 UNK V CA 1
ATOM 7726 C C . UNK F 3 100 ? 37.734 2.983 23.676 1.00 27.80 100 UNK V C 1
ATOM 7727 O O . UNK F 3 100 ? 38.147 3.616 24.649 1.00 29.50 100 UNK V O 1
ATOM 7729 N N . UNK F 3 101 ? 37.631 1.658 23.668 1.00 24.71 101 UNK V N 1
ATOM 7730 C CA . UNK F 3 101 ? 38.007 0.853 24.826 1.00 31.75 101 UNK V CA 1
ATOM 7731 C C . UNK F 3 101 ? 39.518 0.887 25.068 1.00 35.63 101 UNK V C 1
ATOM 7732 O O . UNK F 3 101 ? 39.991 0.489 26.134 1.00 38.14 101 UNK V O 1
ATOM 7734 N N . UNK F 3 102 ? 40.265 1.368 24.078 1.00 31.48 102 UNK V N 1
ATOM 7735 C CA . UNK F 3 102 ? 41.719 1.472 24.181 1.00 32.25 102 UNK V CA 1
ATOM 7736 C C . UNK F 3 102 ? 42.147 2.824 24.751 1.00 28.83 102 UNK V C 1
ATOM 7737 O O . UNK F 3 102 ? 43.314 3.204 24.638 1.00 30.38 102 UNK V O 1
ATOM 7739 N N . UNK F 3 103 ? 41.197 3.539 25.351 1.00 33.80 103 UNK V N 1
ATOM 7740 C CA . UNK F 3 103 ? 41.452 4.814 26.027 1.00 34.24 103 UNK V CA 1
ATOM 7741 C C . UNK F 3 103 ? 42.073 5.858 25.104 1.00 28.26 103 UNK V C 1
ATOM 7742 O O . UNK F 3 103 ? 42.984 6.586 25.504 1.00 32.77 103 UNK V O 1
ATOM 7744 N N . UNK F 3 104 ? 41.568 5.942 23.877 1.00 26.21 104 UNK V N 1
ATOM 7745 C CA . UNK F 3 104 ? 42.080 6.910 22.913 1.00 29.78 104 UNK V CA 1
ATOM 7746 C C . UNK F 3 104 ? 41.381 8.263 23.048 1.00 24.72 104 UNK V C 1
ATOM 7747 O O . UNK F 3 104 ? 41.945 9.270 22.617 1.00 29.90 104 UNK V O 1
ATOM 7749 N N . UNK F 3 105 ? 40.178 8.246 23.631 1.00 34.91 105 UNK V N 1
ATOM 7750 C CA . UNK F 3 105 ? 39.306 9.410 23.890 1.00 35.68 105 UNK V CA 1
ATOM 7751 C C . UNK F 3 105 ? 38.348 9.725 22.752 1.00 33.38 105 UNK V C 1
ATOM 7752 O O . UNK F 3 105 ? 38.197 10.888 22.376 1.00 32.96 105 UNK V O 1
ATOM 7754 N N . UNK F 3 106 ? 37.695 8.704 22.214 1.00 36.65 106 UNK V N 1
ATOM 7755 C CA . UNK F 3 106 ? 36.623 8.936 21.259 1.00 32.26 106 UNK V CA 1
ATOM 7756 C C . UNK F 3 106 ? 35.414 9.457 22.030 1.00 28.92 106 UNK V C 1
ATOM 7757 O O . UNK F 3 106 ? 34.456 8.724 22.275 1.00 33.45 106 UNK V O 1
ATOM 7759 N N . UNK F 3 107 ? 35.479 10.724 22.429 1.00 20.53 107 UNK V N 1
ATOM 7760 C CA . UNK F 3 107 ? 34.422 11.337 23.224 1.00 26.71 107 UNK V CA 1
ATOM 7761 C C . UNK F 3 107 ? 33.229 11.678 22.338 1.00 30.91 107 UNK V C 1
ATOM 7762 O O . UNK F 3 107 ? 33.114 12.802 21.851 1.00 22.54 107 UNK V O 1
ATOM 7764 N N . UNK F 3 108 ? 32.346 10.704 22.132 1.00 28.44 108 UNK V N 1
ATOM 7765 C CA . UNK F 3 108 ? 31.201 10.879 21.244 1.00 32.45 108 UNK V CA 1
ATOM 7766 C C . UNK F 3 108 ? 29.974 11.407 21.987 1.00 38.07 108 UNK V C 1
ATOM 7767 O O . UNK F 3 108 ? 29.298 12.320 21.508 1.00 30.37 108 UNK V O 1
ATOM 7769 N N . UNK F 3 109 ? 29.692 10.834 23.153 1.00 37.15 109 UNK V N 1
ATOM 7770 C CA . UNK F 3 109 ? 28.518 11.216 23.933 1.00 35.44 109 UNK V CA 1
ATOM 7771 C C . UNK F 3 109 ? 28.891 12.141 25.086 1.00 29.48 109 UNK V C 1
ATOM 7772 O O . UNK F 3 109 ? 29.924 11.965 25.735 1.00 28.67 109 UNK V O 1
ATOM 7774 N N . TRP F 3 110 ? 28.037 13.126 25.338 1.00 30.11 110 TRP V N 1
ATOM 7775 C CA . TRP F 3 110 ? 28.292 14.117 26.376 1.00 29.22 110 TRP V CA 1
ATOM 7776 C C . TRP F 3 110 ? 27.053 14.376 27.222 1.00 34.53 110 TRP V C 1
ATOM 7777 O O . TRP F 3 110 ? 25.961 13.902 26.910 1.00 33.34 110 TRP V O 1
ATOM 7788 N N . GLY F 3 111 ? 27.234 15.137 28.295 1.00 28.85 111 GLY V N 1
ATOM 7789 C CA . GLY F 3 111 ? 26.129 15.554 29.133 1.00 32.20 111 GLY V CA 1
ATOM 7790 C C . GLY F 3 111 ? 25.901 17.049 29.021 1.00 35.25 111 GLY V C 1
ATOM 7791 O O . GLY F 3 111 ? 26.747 17.779 28.501 1.00 38.13 111 GLY V O 1
ATOM 7792 N N . UNK F 3 112 ? 24.751 17.506 29.505 1.00 33.88 112 UNK V N 1
ATOM 7793 C CA . UNK F 3 112 ? 24.423 18.925 29.459 1.00 29.81 112 UNK V CA 1
ATOM 7794 C C . UNK F 3 112 ? 25.213 19.681 30.524 1.00 35.87 112 UNK V C 1
ATOM 7795 O O . UNK F 3 112 ? 25.564 20.849 30.346 1.00 35.38 112 UNK V O 1
ATOM 7797 N N . GLY F 3 113 ? 25.490 19.005 31.634 1.00 27.89 113 GLY V N 1
ATOM 7798 C CA . GLY F 3 113 ? 26.320 19.567 32.681 1.00 30.49 113 GLY V CA 1
ATOM 7799 C C . GLY F 3 113 ? 25.562 20.105 33.880 1.00 31.98 113 GLY V C 1
ATOM 7800 O O . GLY F 3 113 ? 24.334 20.211 33.871 1.00 33.76 113 GLY V O 1
ATOM 7801 N N . THR F 3 114 ? 26.315 20.435 34.926 1.00 30.83 114 THR V N 1
ATOM 7802 C CA . THR F 3 114 ? 25.766 21.067 36.116 1.00 33.60 114 THR V CA 1
ATOM 7803 C C . THR F 3 114 ? 26.692 22.199 36.535 1.00 39.09 114 THR V C 1
ATOM 7804 O O . THR F 3 114 ? 27.898 22.167 36.274 1.00 39.96 114 THR V O 1
ATOM 7808 N N . UNK F 3 115 ? 26.113 23.211 37.174 1.00 34.28 115 UNK V N 1
ATOM 7809 C CA . UNK F 3 115 ? 26.838 24.429 37.508 1.00 32.67 115 UNK V CA 1
ATOM 7810 C C . UNK F 3 115 ? 27.470 24.313 38.888 1.00 35.45 115 UNK V C 1
ATOM 7811 O O . UNK F 3 115 ? 26.812 23.901 39.848 1.00 39.61 115 UNK V O 1
ATOM 7813 N N . VAL F 3 116 ? 28.748 24.674 38.979 1.00 29.62 116 VAL V N 1
ATOM 7814 C CA . VAL F 3 116 ? 29.471 24.765 40.242 1.00 30.09 116 VAL V CA 1
ATOM 7815 C C . VAL F 3 116 ? 29.963 26.196 40.383 1.00 35.70 116 VAL V C 1
ATOM 7816 O O . VAL F 3 116 ? 30.677 26.701 39.507 1.00 36.65 116 VAL V O 1
ATOM 7820 N N . THR F 3 117 ? 29.583 26.850 41.477 1.00 34.57 117 THR V N 1
ATOM 7821 C CA . THR F 3 117 ? 29.955 28.237 41.725 1.00 31.49 117 THR V CA 1
ATOM 7822 C C . THR F 3 117 ? 30.522 28.340 43.131 1.00 30.30 117 THR V C 1
ATOM 7823 O O . THR F 3 117 ? 29.837 28.010 44.105 1.00 29.41 117 THR V O 1
ATOM 7827 N N . VAL F 3 118 ? 31.769 28.788 43.236 1.00 38.19 118 VAL V N 1
ATOM 7828 C CA . VAL F 3 118 ? 32.457 28.924 44.513 1.00 30.79 118 VAL V CA 1
ATOM 7829 C C . VAL F 3 118 ? 32.522 30.401 44.876 1.00 39.17 118 VAL V C 1
ATOM 7830 O O . VAL F 3 118 ? 32.787 31.251 44.018 1.00 44.73 118 VAL V O 1
ATOM 7834 N N . SER F 3 119 ? 32.267 30.700 46.150 1.00 39.69 119 SER V N 1
ATOM 7835 C CA . SER F 3 119 ? 32.250 32.067 46.669 1.00 41.83 119 SER V CA 1
ATOM 7836 C C . SER F 3 119 ? 31.216 32.925 45.949 1.00 49.01 119 SER V C 1
ATOM 7837 O O . SER F 3 119 ? 30.360 33.543 46.583 1.00 64.43 119 SER V O 1
#

Sequence (1080 aa):
EVQLQESGPGLVKPSQSLSLTCSVIGYSITSGYYWNWIRQFPGNKLEWMGSINYDGSNIYNPSLKDRISITRDTSKNQFFLKLNSVTTEDTATYYCARGGDYWGQGTSVTVSSASTKGPSVFPLAPSSKSTGTAALGCLVKDYFPEPVTVSWNSGALTSGVHTFPAVLQSSGLYSLSSVVTVPSSSLGTQTYICNVNHKPSNTKVDKRVEPDIVLTQTPAIMSASPGEKVTLTCSASSSVSYMHWFQQKTSPKRWIYDTSKLASGVPARFSGSGSGTSYSLTISSMEAEDAAAYYCQQWSSDPPMLTFGAGTKLELKRTVAAPSVFIFPPSDEQLKSGTASVVCLLNNFYPREAKVQWKVDNALQSGNSQESVTEQDSKDSTYSLSSTLTLSKADYEKHKVYACEVTHQGLSSPVTKSFNRGEVQLSGGGVQGSLLSCAWRQPGREVDSGRFTSDLQLDAYYCWGGTVTVEVQLQESGPGLVKPSQSLSLTCSVIGYSITSGYYWNWIRQFPGNKLEWMGSINYDGSNIYNPSLKDRISITRDTSKNQFFLKLNSVTTEDTATYYCARGGDYWGQGTSVTVSSASTKGPSVFPLAPSSGGTAALGCLVKDYFPEPVTVSWNSGALTSGVHTFPAVLQSSGLYSLSSVVTVPSSSLGTQTYICNVNHKPSNTKVDKRVEPDIVLTQTPAIMSASPGEKVTLTCSASSSVSYMHWFQQKSGTSPKRWIYDTSKLASGVPARFSGSGSGTSYSLTISSMEAEDAAAYYCQQWSSDPPMLTFGAGTKLELKRTVAAPSVFIFPPSDEQLKSGTASVVCLLNNFYPREAKVQWKVDNALQSGNSQESVTEQDSKDSTYSLSSTLTLSKADYEKHKVYACEVTHQGLSSPVTKSFNRGEVQLSGGGVQGSLLSCAWRQPGREVDSGRFTSDLQLDAYYCWGGTVTVS

Solvent-accessible surface area: 49026 Å² total

Nearest PDB structures (foldseek):
  6mhr-assembly2_B  TM=9.752E-01  e=5.395E-36  Homo sapiens
  7bei-assembly1_L  TM=9.435E-01  e=5.854E-35  Homo sapiens
  4ptu-assembly1_A  TM=9.707E-01  e=6.032E-34  Homo sapiens
  8tuz-assembly1_L  TM=9.671E-01  e=1.013E-33  Homo sapiens
  4xh2-assembly3_F  TM=9.226E-01  e=1.167E-30  Homo sapiens

Foldseek 3Di:
DKAKAKDFDQEAEAQAKGKMKIQIDDDQQLPWFWKWKWWAAPVRDIDTAKTATSVGDIGGDPVQVVFWDWGADRVRRMIMIMGGRHDQRPFTWMWIDGNPPYIYPTGGHGYAPDDFDAWDKAKQAWDPDQDPKTKIWIKTDFGDDDDKDKDKPVNPDDPQKDKDDWDQDPVRGTITMIMGIDHPVCLVPPWIWMWMADPVVRDIDIDTHHD/DKAKEKPDQEAEDAFFDKDKIKIFIPWWAQAKWKWWDQPDTHGAGGRQFDGDPPHDPQWGKHDGTGMIMIMGRGDDQVRFTWMKMWGADDPPGDIDIHPTYGYHYDDDFDFWDKDKDWADPVVLVVFKTKIKIKTPFGPDPDKDKWKAFPNRTDDPFKDKDKDAQDPPRRTIMMMIIGMDTSVVVVVTFKIKMWMGDPVDPHIDMDIGTRPD/DAKAKDWADEDDAFAKIKMKMADVQCLLWKKWKWWAAPPGDIDTAWIDHHVPPGIDGDPVQPPFKDKADDRVRRMIMIIGGRDDQVRFTWMKMFIQPDSVPPRPGDYIHPTDGHGD/DKAKAKDADQEAEAQAKGKMKIFIPPDQQLPWAWKWKWWAFPVRDIDTAWTATSVGDIGGDPVQVVFKDKGADRVRRMIMIMGGRDDQRPQTWMWIDRHPPYIYPTGGHGHHPDDFDAWDKAWAAWDDAFKTKIWIKTDFGDDDDKDKDKPVPPADPQKDKDDWDQDPVRGTITMIMGIDGPVCLVPDWMWMWMADVVVRDIDIGTHHD/DKAKEKPDQEAEAAFFAKDKIKIFIPWWAQFKWKWWDAVPGDTHGAGTRQFDGDPPHDPQWGKHDGITMIMIMGRGDDQVRFTKMKMWGFDDPPTDIDIHPIYGYAYDDDFDFWDKDKDWADPVVLVVQKTKIKIKTPFGDDPDKDKWKAFQNHTDDDQKDKDKDQQDSPSRGIMMMIMGMDTSVVVVVTFKIKMWMGDPPDPHIDIDIDTPVD/DAKAKDFADEAEAFAKTKIKIADDDQCQLWKKFKWWDAVPGDIDGAKIGGHVPPDIDGDPVQPPFKDKDDDRVRRMIMIIGGRDDQVPWTWMKMFIQPDSVPPRPGDYIYPTDTHGYD

Secondary structure (DSSP, 8-state):
--EEEEE--SEE-TTS-EEEEEEEESS-TTSSS-EEEEEE-TT--EEEEEEE-TTS-EEE-TTTTTSEE--EETTTTEEEEEE-S--GGG-EEEEEEETTTEE---EEEEE-SPPPBPPEEEEE---S----EEEEEEEEEEEBSS--EEEEGGGT--TTEEEPPPEE-TTS-EEEEEEEEEEGGGTTTS--EEEEEETTTTEEEEEE---/---EEEE-SEEEE-TT--EEEEEEEEEEES-EEEEEE--PPEEEEETTTEE-TT--TTEEEEEEEEEEEEEESS--GGG-EEEEEEEEETTTTEEEE---EEEEE----BPPEEEEEPPPHHHHTTTEEEEEEEEEEEBSS-EEEEEEETTEE--SSEEEEEPPPPTTT--EEEEEEEEEEHHHHTT--EEEEEEEETT-SS-EEEEEETT-/--EEEE--EE--TT--EEEEEEE---TTSEEEEEEE-TTS--EEEEEE-STTS-EEE-SSSTTTEEEEEETTTTEEEEEE-S--GGG-EEEEEEEE--TTSS--EEEE---EEEE-/--EEEEES-SEE-TTS-EEEEEEEESS-TTTSS-EEEEEE-TT--EEEEEEE-TT--EEE-TTTGGGEE--EETTTTEEEEEE-S--GGG-EEEEEESSSSSB---EEEEE--PPPBPPEEEEE------EEEEEEEEEEEBSS--EEEEGGGT--TTEEEPPPEE-TTS-EEEEEEEEEEGGGTTT--EEEEEEETTTTEEEEEEE--/---EEEE-SEEEE-TT--EEEEEEEEEEES--EEEEE-TTSPPEEEEETTTEEPTT--TTEEEEEEEEEEEEEESS--GGG-SEEEEEEEETTTTEEEE---EEEEE----BPPEEEEEPPPHHHHTTTEEEEEEEEEEEBSS-EEEEEEESS-B--SSEEEEEPPPPTTT--EEEEEEEEEEHHHHHT--EEEEEEEETT-SS-EEEEEES--/--EEEE--EEE-TT--EEEEEEESS--TTSEEEEEEE-TTS--EEEEEE-STTS-EEE-TTTTTTEEEEEETTTTEEEEEE-S--GGG-EEEEEEEE--TTSS--EEEE---EEEEE-

Radius of gyration: 35.52 Å; Cα contacts (8 Å, |Δi|>4): 2797; chains: 6; bounding box: 58×72×103 Å

B-factor: mean 32.22, std 8.34, range [10.74, 101.77]